Protein AF-A0A7X7T2X4-F1 (afdb_monomer_lite)

Structure (mmCIF, N/CA/C/O backbone):
data_AF-A0A7X7T2X4-F1
#
_entry.id   AF-A0A7X7T2X4-F1
#
loop_
_atom_site.group_PDB
_atom_site.id
_atom_site.type_symbol
_atom_site.label_atom_id
_atom_site.label_alt_id
_atom_site.label_comp_id
_atom_site.label_asym_id
_atom_site.label_entity_id
_atom_site.label_seq_id
_atom_site.pdbx_PDB_ins_code
_atom_site.Cartn_x
_atom_site.Cartn_y
_atom_site.Cartn_z
_atom_site.occupancy
_atom_site.B_iso_or_equiv
_atom_site.auth_seq_id
_atom_site.auth_comp_id
_atom_site.auth_asym_id
_atom_site.auth_atom_id
_atom_site.pdbx_PDB_model_num
ATOM 1 N N . MET A 1 1 ? -48.860 62.193 -26.522 1.00 43.03 1 MET A N 1
ATOM 2 C CA . MET A 1 1 ? -48.044 62.262 -25.294 1.00 43.03 1 MET A CA 1
ATOM 3 C C . MET A 1 1 ? -47.815 60.833 -24.822 1.00 43.03 1 MET A C 1
ATOM 5 O O . MET A 1 1 ? -48.730 60.288 -24.237 1.00 43.03 1 MET A O 1
ATOM 9 N N . GLN A 1 2 ? -46.690 60.203 -25.189 1.00 32.47 2 GLN A N 1
ATOM 10 C CA . GLN A 1 2 ? -45.986 59.137 -24.446 1.00 32.47 2 GLN A CA 1
ATOM 11 C C . GLN A 1 2 ? -44.881 58.499 -25.306 1.00 32.47 2 GLN A C 1
ATOM 13 O O . GLN A 1 2 ? -44.898 58.568 -26.531 1.00 32.47 2 GLN A O 1
ATOM 18 N N . ILE A 1 3 ? -43.874 58.011 -24.590 1.00 35.53 3 ILE A N 1
ATOM 19 C CA . ILE A 1 3 ? -42.453 57.881 -24.922 1.00 35.53 3 ILE A CA 1
ATOM 20 C C . ILE A 1 3 ? -42.118 56.571 -25.663 1.00 35.53 3 ILE A C 1
ATOM 22 O O . ILE A 1 3 ? -42.824 55.575 -25.551 1.00 35.53 3 ILE A O 1
ATOM 26 N N . ARG A 1 4 ? -41.020 56.625 -26.432 1.00 34.06 4 ARG A N 1
ATOM 27 C CA . ARG A 1 4 ? -40.425 55.580 -27.283 1.00 34.06 4 ARG A CA 1
ATOM 28 C C . ARG A 1 4 ? -39.964 54.316 -26.538 1.00 34.06 4 ARG A C 1
ATOM 30 O O . ARG A 1 4 ? -39.507 54.370 -25.403 1.00 34.06 4 ARG A O 1
ATOM 37 N N . GLN A 1 5 ? -40.009 53.222 -27.300 1.00 39.12 5 GLN A N 1
ATOM 38 C CA . GLN A 1 5 ? -39.465 51.881 -27.070 1.00 39.12 5 GLN A CA 1
ATOM 39 C C . GLN A 1 5 ? -37.956 51.853 -26.769 1.00 39.12 5 GLN A C 1
ATOM 41 O O . GLN A 1 5 ? -37.182 52.494 -27.477 1.00 39.12 5 GLN A O 1
ATOM 46 N N . VAL A 1 6 ? -37.555 50.982 -25.834 1.00 30.47 6 VAL A N 1
ATOM 47 C CA . VAL A 1 6 ? -36.267 50.266 -25.837 1.00 30.47 6 VAL A CA 1
ATOM 48 C C . VAL A 1 6 ? -36.527 48.844 -25.325 1.00 30.47 6 VAL A C 1
ATOM 50 O O . VAL A 1 6 ? -37.070 48.663 -24.239 1.00 30.47 6 VAL A O 1
ATOM 53 N N . VAL A 1 7 ? -36.166 47.844 -26.128 1.00 35.94 7 VAL A N 1
ATOM 54 C CA . VAL A 1 7 ? -36.163 46.415 -25.779 1.00 35.94 7 VAL A CA 1
ATOM 55 C C . VAL A 1 7 ? -34.740 46.037 -25.365 1.00 35.94 7 VAL A C 1
ATOM 57 O O . VAL A 1 7 ? -33.826 46.317 -26.140 1.00 35.94 7 VAL A O 1
ATOM 60 N N . PRO A 1 8 ? -34.521 45.339 -24.237 1.00 34.91 8 PRO A N 1
ATOM 61 C CA . PRO A 1 8 ? -33.336 44.518 -24.070 1.00 34.91 8 PRO A CA 1
ATOM 62 C C . PRO A 1 8 ? -33.714 43.037 -24.175 1.00 34.91 8 PRO A C 1
ATOM 64 O O . PRO A 1 8 ? -34.435 42.487 -23.345 1.00 34.91 8 PRO A O 1
ATOM 67 N N . VAL A 1 9 ? -33.201 42.389 -25.220 1.00 33.12 9 VAL A N 1
ATOM 68 C CA . VAL A 1 9 ? -33.111 40.931 -25.316 1.00 33.12 9 VAL A CA 1
ATOM 69 C C . VAL A 1 9 ? -31.941 40.506 -24.430 1.00 33.12 9 VAL A C 1
ATOM 71 O O . VAL A 1 9 ? -30.784 40.701 -24.791 1.00 33.12 9 VAL A O 1
ATOM 74 N N . ALA A 1 10 ? -32.237 39.956 -23.254 1.00 29.97 10 ALA A N 1
ATOM 75 C CA . ALA A 1 10 ? -31.251 39.270 -22.429 1.00 29.97 10 ALA A CA 1
ATOM 76 C C . ALA A 1 10 ? -31.248 37.782 -22.810 1.00 29.97 10 ALA A C 1
ATOM 78 O O . ALA A 1 10 ? -32.085 37.011 -22.346 1.00 29.97 10 ALA A O 1
ATOM 79 N N . ILE A 1 11 ? -30.321 37.381 -23.683 1.00 32.34 11 ILE A N 1
ATOM 80 C CA . ILE A 1 11 ? -29.964 35.969 -23.859 1.00 32.34 11 ILE A CA 1
ATOM 81 C C . ILE A 1 11 ? -29.040 35.618 -22.693 1.00 32.34 11 ILE A C 1
ATOM 83 O O . ILE A 1 11 ? -27.854 35.941 -22.705 1.00 32.34 11 ILE A O 1
ATOM 87 N N . ALA A 1 12 ? -29.594 34.987 -21.661 1.00 33.69 12 ALA A N 1
ATOM 88 C CA . ALA A 1 12 ? -28.798 34.307 -20.653 1.00 33.69 12 ALA A CA 1
ATOM 89 C C . ALA A 1 12 ? -28.252 33.016 -21.279 1.00 33.69 12 ALA A C 1
ATOM 91 O O . ALA A 1 12 ? -28.944 32.001 -21.347 1.00 33.69 12 ALA A O 1
ATOM 92 N N . VAL A 1 13 ? -27.011 33.057 -21.768 1.00 31.77 13 VAL A N 1
ATOM 93 C CA . VAL A 1 13 ? -26.243 31.838 -22.030 1.00 31.77 13 VAL A CA 1
ATOM 94 C C . VAL A 1 13 ? -25.885 31.262 -20.664 1.00 31.77 13 VAL A C 1
ATOM 96 O O . VAL A 1 13 ? -24.921 31.689 -20.033 1.00 31.77 13 VAL A O 1
ATOM 99 N N . VAL A 1 14 ? -26.681 30.307 -20.181 1.00 35.81 14 VAL A N 1
ATOM 100 C CA . VAL A 1 14 ? -26.254 29.406 -19.107 1.00 35.81 14 VAL A CA 1
ATOM 101 C C . VAL A 1 14 ? -25.204 28.488 -19.723 1.00 35.81 14 VAL A C 1
ATOM 103 O O . VAL A 1 14 ? -25.497 27.392 -20.198 1.00 35.81 14 VAL A O 1
ATOM 106 N N . GLY A 1 15 ? -23.969 28.983 -19.788 1.00 32.38 15 GLY A N 1
ATOM 107 C CA . GLY A 1 15 ? -22.804 28.147 -20.010 1.00 32.38 15 GLY A CA 1
ATOM 108 C C . GLY A 1 15 ? -22.708 27.220 -18.813 1.00 32.38 15 GLY A C 1
ATOM 109 O O . GLY A 1 15 ? -22.231 27.620 -17.755 1.00 32.38 15 GLY A O 1
ATOM 110 N N . SER A 1 16 ? -23.221 26.001 -18.961 1.00 35.78 16 SER A N 1
ATOM 111 C CA . SER A 1 16 ? -22.926 24.920 -18.031 1.00 35.78 16 SER A CA 1
ATOM 112 C C . SER A 1 16 ? -21.438 24.647 -18.192 1.00 35.78 16 SER A C 1
ATOM 114 O O . SER A 1 16 ? -21.034 23.915 -19.092 1.00 35.78 16 SER A O 1
ATOM 116 N N . ALA A 1 17 ? -20.608 25.332 -17.407 1.00 37.47 17 ALA A N 1
ATOM 117 C CA . ALA A 1 17 ? -19.212 24.977 -17.278 1.00 37.47 17 ALA A CA 1
ATOM 118 C C . ALA A 1 17 ? -19.206 23.549 -16.735 1.00 37.47 17 ALA A C 1
ATOM 120 O O . ALA A 1 17 ? -19.542 23.306 -15.576 1.00 37.47 17 ALA A O 1
ATOM 121 N N . VAL A 1 18 ? -18.933 22.593 -17.622 1.00 40.72 18 VAL A N 1
ATOM 122 C CA . VAL A 1 18 ? -18.698 21.200 -17.266 1.00 40.72 18 VAL A CA 1
ATOM 123 C C . VAL A 1 18 ? -17.372 21.201 -16.516 1.00 40.72 18 VAL A C 1
ATOM 125 O O . VAL A 1 18 ? -16.305 21.064 -17.106 1.00 40.72 18 VAL A O 1
ATOM 128 N N . PHE A 1 19 ? -17.429 21.480 -15.217 1.00 38.16 19 PHE A N 1
ATOM 129 C CA . PHE A 1 19 ? -16.290 21.308 -14.334 1.00 38.16 19 PHE A CA 1
ATOM 130 C C . PHE A 1 19 ? -16.035 19.802 -14.251 1.00 38.16 19 PHE A C 1
ATOM 132 O O . PHE A 1 19 ? -16.863 19.054 -13.726 1.00 38.16 19 PHE A O 1
ATOM 139 N N . GLY A 1 20 ? -14.938 19.357 -14.869 1.00 47.31 20 GLY A N 1
ATOM 140 C CA . GLY A 1 20 ? -14.518 17.959 -14.845 1.00 47.31 20 GLY A CA 1
ATOM 141 C C . GLY A 1 20 ? -14.303 17.508 -13.404 1.00 47.31 20 GLY A C 1
ATOM 142 O O . GLY A 1 20 ? -13.751 18.254 -12.598 1.00 47.31 20 GLY A O 1
ATOM 143 N N . ALA A 1 21 ? -14.778 16.311 -13.064 1.00 51.31 21 ALA A N 1
ATOM 144 C CA . ALA A 1 21 ? -14.380 15.665 -11.818 1.00 51.31 21 ALA A CA 1
ATOM 145 C C . ALA A 1 21 ? -12.857 15.429 -11.820 1.00 51.31 21 ALA A C 1
ATOM 147 O O . ALA A 1 21 ? -12.258 15.512 -12.895 1.00 51.31 21 ALA A O 1
ATOM 148 N N . ALA A 1 22 ? -12.224 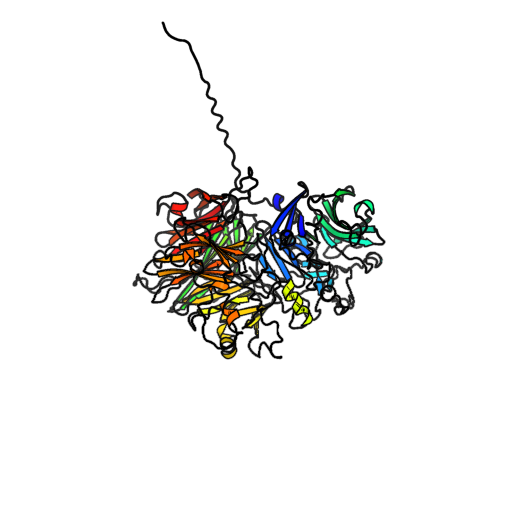15.112 -10.676 1.00 54.81 22 ALA A N 1
ATOM 149 C CA . ALA A 1 22 ? -10.902 14.505 -10.807 1.00 54.81 22 ALA A CA 1
ATOM 150 C C . ALA A 1 22 ? -11.094 13.237 -11.600 1.00 54.81 22 ALA A C 1
ATOM 152 O O . ALA A 1 22 ? -11.923 12.383 -11.265 1.00 54.81 22 ALA A O 1
ATOM 153 N N . GLU A 1 23 ? -10.384 13.173 -12.707 1.00 70.88 23 GLU A N 1
ATOM 154 C CA . GLU A 1 23 ? -10.408 11.982 -13.507 1.00 70.88 23 GLU A CA 1
ATOM 155 C C . GLU A 1 23 ? -9.459 11.036 -12.793 1.00 70.88 23 GLU A C 1
ATOM 157 O O . GLU A 1 23 ? -8.236 11.190 -12.862 1.00 70.88 23 GLU A O 1
ATOM 162 N N . VAL A 1 24 ? -10.039 10.056 -12.082 1.00 81.38 24 VAL A N 1
ATOM 163 C CA . VAL A 1 24 ? -9.344 8.790 -11.850 1.00 81.38 24 VAL A CA 1
ATOM 164 C C . VAL A 1 24 ? -8.647 8.478 -13.169 1.00 81.38 24 VAL A C 1
ATOM 166 O O . VAL A 1 24 ? -9.323 8.439 -14.207 1.00 81.38 24 VAL A O 1
ATOM 169 N N . PRO A 1 25 ? -7.308 8.378 -13.174 1.00 86.50 25 PRO A N 1
ATOM 170 C CA . PRO A 1 25 ? -6.594 8.266 -14.423 1.00 86.50 25 PRO A CA 1
ATOM 171 C C . PRO A 1 25 ? -7.130 7.040 -15.150 1.00 86.50 25 PRO A C 1
ATOM 173 O O . PRO A 1 25 ? -7.323 5.986 -14.551 1.00 86.50 25 PRO A O 1
ATOM 176 N N . THR A 1 26 ? -7.427 7.184 -16.435 1.00 91.19 26 THR A N 1
ATOM 177 C CA . THR A 1 26 ? -7.820 6.030 -17.237 1.00 91.19 26 THR A CA 1
ATOM 178 C C . THR A 1 26 ? -6.626 5.091 -17.363 1.00 91.19 26 THR A C 1
ATOM 180 O O . THR A 1 26 ? -5.476 5.529 -17.272 1.00 91.19 26 THR A O 1
ATOM 183 N N . TRP A 1 27 ? -6.879 3.805 -17.626 1.00 92.44 27 TRP A N 1
ATOM 184 C CA . TRP A 1 27 ? -5.790 2.873 -17.929 1.00 92.44 27 TRP A CA 1
ATOM 185 C C . TRP A 1 27 ? -4.916 3.408 -19.067 1.00 92.44 27 TRP A C 1
ATOM 187 O O . TRP A 1 27 ? -3.697 3.416 -18.949 1.00 92.44 27 TRP A O 1
ATOM 197 N N . GLU A 1 28 ? -5.552 3.975 -20.102 1.00 91.25 28 GLU A N 1
ATOM 198 C CA . GLU A 1 28 ? -4.877 4.698 -21.181 1.00 91.25 28 GLU A CA 1
ATOM 199 C C . GLU A 1 28 ? -3.921 5.764 -20.642 1.00 91.25 28 GLU A C 1
ATOM 201 O O . GLU A 1 28 ? -2.726 5.726 -20.911 1.00 91.25 28 GLU A O 1
ATOM 206 N N . GLY A 1 29 ? -4.430 6.671 -19.806 1.00 91.62 29 GLY A N 1
ATOM 207 C CA . GLY A 1 29 ? -3.650 7.763 -19.237 1.00 91.62 29 GLY A CA 1
ATOM 208 C C . GLY A 1 29 ? -2.524 7.320 -18.298 1.00 91.62 29 GLY A C 1
ATOM 209 O O . GLY A 1 29 ? -1.603 8.113 -18.072 1.00 91.62 29 GLY A O 1
ATOM 210 N N . LEU A 1 30 ? -2.579 6.101 -17.749 1.00 92.44 30 LEU A N 1
ATOM 211 C CA . LEU A 1 30 ? -1.474 5.487 -17.007 1.00 92.44 30 LEU A CA 1
ATOM 212 C C . LEU A 1 30 ? -0.488 4.743 -17.915 1.00 92.44 30 LEU A C 1
ATOM 214 O O . LEU A 1 30 ? 0.693 4.720 -17.601 1.00 92.44 30 LEU A O 1
ATOM 218 N N . ARG A 1 31 ? -0.919 4.148 -19.033 1.00 92.31 31 ARG A N 1
ATOM 219 C CA . ARG A 1 31 ? -0.014 3.395 -19.921 1.00 92.31 31 ARG A CA 1
ATOM 220 C C . ARG A 1 31 ? 0.709 4.254 -20.960 1.00 92.31 31 ARG A C 1
ATOM 222 O O . ARG A 1 31 ? 1.782 3.862 -21.397 1.00 92.31 31 ARG A O 1
ATOM 229 N N . THR A 1 32 ? 0.156 5.409 -21.352 1.00 90.69 32 THR A N 1
ATOM 230 C CA . THR A 1 32 ? 0.790 6.329 -22.322 1.00 90.69 32 THR A CA 1
ATOM 231 C C . THR A 1 32 ? 2.211 6.772 -21.935 1.00 90.69 32 THR A C 1
ATOM 233 O O . THR A 1 32 ? 3.074 6.820 -22.809 1.00 90.69 32 THR A O 1
ATOM 236 N N . PRO A 1 33 ? 2.497 7.132 -20.673 1.00 92.12 33 PRO A N 1
ATOM 237 C CA . PRO A 1 33 ? 3.836 7.528 -20.257 1.00 92.12 33 PRO A CA 1
ATOM 238 C C . PRO A 1 33 ? 4.783 6.337 -20.097 1.00 92.12 33 PRO A C 1
ATOM 240 O O . PRO A 1 33 ? 4.373 5.238 -19.729 1.00 92.12 33 PRO A O 1
ATOM 243 N N . ALA A 1 34 ? 6.078 6.609 -20.225 1.00 91.81 34 ALA A N 1
ATOM 244 C CA . ALA A 1 34 ? 7.108 5.737 -19.678 1.00 91.81 34 ALA A CA 1
ATOM 245 C C . ALA A 1 34 ? 7.384 6.099 -18.211 1.00 91.81 34 ALA A C 1
ATOM 247 O O . ALA A 1 34 ? 7.265 7.256 -17.803 1.00 91.81 34 ALA A O 1
ATOM 248 N N . TYR A 1 35 ? 7.790 5.121 -17.416 1.00 93.94 35 TYR A N 1
ATOM 249 C CA . TYR A 1 35 ? 8.207 5.296 -16.029 1.00 93.94 35 TYR A CA 1
ATOM 250 C C . TYR A 1 35 ? 9.703 5.068 -15.927 1.00 93.94 35 TYR A C 1
ATOM 252 O O . TYR A 1 35 ? 10.214 4.161 -16.567 1.00 93.94 35 TYR A O 1
ATOM 260 N N . THR A 1 36 ? 10.415 5.865 -15.139 1.00 91.81 36 THR A N 1
ATOM 261 C CA . THR A 1 36 ? 11.867 5.748 -14.991 1.00 91.81 36 THR A CA 1
ATOM 262 C C . THR A 1 36 ? 12.316 5.970 -13.563 1.00 91.81 36 THR A C 1
ATOM 264 O O . THR A 1 36 ? 11.643 6.642 -12.784 1.00 91.81 36 THR A O 1
ATOM 267 N N . VAL A 1 37 ? 13.520 5.499 -13.266 1.00 88.44 37 VAL A N 1
ATOM 268 C CA . VAL A 1 37 ? 14.352 6.050 -12.193 1.00 88.44 37 VAL A CA 1
ATOM 269 C C . VAL A 1 37 ? 15.465 6.871 -12.829 1.00 88.44 37 VAL A C 1
ATOM 271 O O . VAL A 1 37 ? 16.000 6.481 -13.869 1.00 88.44 37 VAL A O 1
ATOM 274 N N . ASN A 1 38 ? 15.776 8.028 -12.254 1.00 79.56 38 ASN A N 1
ATOM 275 C CA . ASN A 1 38 ? 16.794 8.920 -12.798 1.00 79.56 38 ASN A CA 1
ATOM 276 C C . ASN A 1 38 ? 18.152 8.732 -12.136 1.00 79.56 38 ASN A C 1
ATOM 278 O O . ASN A 1 38 ? 18.273 8.472 -10.936 1.00 79.56 38 ASN A O 1
ATOM 282 N N . TYR A 1 39 ? 19.174 8.937 -12.956 1.00 72.00 39 TYR A N 1
ATOM 283 C CA . TYR A 1 39 ? 20.547 9.102 -12.532 1.00 72.00 39 TYR A CA 1
ATOM 284 C C . TYR A 1 39 ? 20.673 10.360 -11.683 1.00 72.00 39 TYR A C 1
ATOM 286 O O . TYR A 1 39 ? 20.139 11.414 -12.024 1.00 72.00 39 TYR A O 1
ATOM 294 N N . HIS A 1 40 ? 21.390 10.238 -10.575 1.00 67.00 40 HIS A N 1
ATOM 295 C CA . HIS A 1 40 ? 21.741 11.357 -9.719 1.00 67.00 40 HIS A CA 1
ATOM 296 C C . HIS A 1 40 ? 23.202 11.192 -9.320 1.00 67.00 40 HIS A C 1
ATOM 298 O O . HIS A 1 40 ? 23.601 10.130 -8.856 1.00 67.00 40 HIS A O 1
ATOM 304 N N . GLU A 1 41 ? 24.008 12.234 -9.494 1.00 60.09 41 GLU A N 1
ATOM 305 C CA . GLU A 1 41 ? 25.396 12.210 -9.039 1.00 60.09 41 GLU A CA 1
ATOM 306 C C . GLU A 1 41 ? 25.460 12.634 -7.581 1.00 60.09 41 GLU A C 1
ATOM 308 O O . GLU A 1 41 ? 25.052 13.740 -7.217 1.00 60.09 41 GLU A O 1
ATOM 313 N N . TRP A 1 42 ? 25.995 11.758 -6.733 1.00 57.22 42 TRP A N 1
ATOM 314 C CA . TRP A 1 42 ? 26.315 12.115 -5.359 1.00 57.22 42 TRP A CA 1
ATOM 315 C C . TRP A 1 42 ? 27.581 12.990 -5.341 1.00 57.22 42 TRP A C 1
ATOM 317 O O . TRP A 1 42 ? 28.703 12.501 -5.206 1.00 57.22 42 TRP A O 1
ATOM 327 N N . PHE A 1 43 ? 27.426 14.305 -5.517 1.00 55.50 43 PHE A N 1
ATOM 328 C CA . PHE A 1 43 ? 28.554 15.242 -5.481 1.00 55.50 43 PHE A CA 1
ATOM 329 C C . PHE A 1 43 ? 28.956 15.581 -4.037 1.00 55.50 43 PHE A C 1
ATOM 331 O O . PHE A 1 43 ? 28.367 16.445 -3.395 1.00 55.50 43 PHE A O 1
ATOM 338 N N . TRP A 1 44 ? 30.042 14.970 -3.556 1.00 51.59 44 TRP A N 1
ATOM 339 C CA . TRP A 1 44 ? 30.661 15.226 -2.241 1.00 51.59 44 TRP A CA 1
ATOM 340 C C . TRP A 1 44 ? 31.263 16.639 -2.052 1.00 51.59 44 TRP A C 1
ATOM 342 O O . TRP A 1 44 ? 31.903 16.903 -1.038 1.00 51.59 44 TRP A O 1
ATOM 352 N N . GLY A 1 45 ? 31.097 17.557 -3.010 1.00 53.09 45 GLY A N 1
ATOM 353 C CA . GLY A 1 45 ? 31.841 18.824 -3.056 1.00 53.09 45 GLY A CA 1
ATOM 354 C C . GLY A 1 45 ? 31.030 20.112 -2.908 1.00 53.09 45 GLY A C 1
ATOM 355 O O . GLY A 1 45 ? 31.639 21.169 -2.769 1.00 53.09 45 GLY A O 1
ATOM 356 N N . GLN A 1 46 ? 29.695 20.070 -2.945 1.00 52.19 46 GLN A N 1
ATOM 357 C CA . GLN A 1 46 ? 28.873 21.280 -2.810 1.00 52.19 46 GLN A CA 1
ATOM 358 C C . GLN A 1 46 ? 28.286 21.367 -1.401 1.00 52.19 46 GLN A C 1
ATOM 360 O O . GLN A 1 46 ? 27.206 20.871 -1.105 1.00 52.19 46 GLN A O 1
ATOM 365 N N . THR A 1 47 ? 29.049 21.992 -0.507 1.00 49.59 47 THR A N 1
ATOM 366 C CA . THR A 1 47 ? 28.661 22.293 0.880 1.00 49.59 47 THR A CA 1
ATOM 367 C C . THR A 1 47 ? 27.804 23.556 1.004 1.00 49.59 47 THR A C 1
ATOM 369 O O . THR A 1 47 ? 27.607 24.049 2.110 1.00 49.59 47 THR A O 1
ATOM 372 N N . ASP A 1 48 ? 27.335 24.140 -0.100 1.00 52.88 48 ASP A N 1
ATOM 373 C CA . ASP A 1 48 ? 26.578 25.400 -0.082 1.00 52.88 48 ASP A CA 1
ATOM 374 C C . ASP A 1 48 ? 25.096 25.225 0.297 1.00 52.88 48 ASP A C 1
ATOM 376 O O . ASP A 1 48 ? 24.328 26.185 0.261 1.00 52.88 48 ASP A O 1
ATOM 380 N N . GLY A 1 49 ? 24.690 24.013 0.691 1.00 52.47 49 GLY A N 1
ATOM 381 C CA . GLY A 1 49 ? 23.316 23.700 1.076 1.00 52.47 49 GLY A CA 1
ATOM 382 C C . GLY A 1 49 ? 22.342 23.663 -0.103 1.00 52.47 49 GLY A C 1
ATOM 383 O O . GLY A 1 49 ? 21.159 23.407 0.103 1.00 52.47 49 GLY A O 1
ATOM 384 N N . THR A 1 50 ? 22.805 23.864 -1.343 1.00 53.75 50 THR A N 1
ATOM 385 C CA . THR A 1 50 ? 21.978 23.699 -2.542 1.00 53.75 50 THR A CA 1
ATOM 386 C C . THR A 1 50 ? 22.036 22.251 -3.027 1.00 53.75 50 THR A C 1
ATOM 388 O O . THR A 1 50 ? 22.510 21.937 -4.114 1.00 53.75 50 THR A O 1
ATOM 391 N N . HIS A 1 51 ? 21.540 21.322 -2.205 1.00 56.28 51 HIS A N 1
ATOM 392 C CA . HIS A 1 51 ? 21.417 19.903 -2.553 1.00 56.28 51 HIS A CA 1
ATOM 393 C C . HIS A 1 51 ? 20.346 19.680 -3.645 1.00 56.28 51 HIS A C 1
ATOM 395 O O . HIS A 1 51 ? 19.273 19.137 -3.409 1.00 56.28 51 HIS A O 1
ATOM 401 N N . GLY A 1 52 ? 20.617 20.112 -4.880 1.00 59.09 52 GLY A N 1
ATOM 402 C CA . GLY A 1 52 ? 19.700 19.967 -6.016 1.00 59.09 52 GLY A CA 1
ATOM 403 C C . GLY A 1 52 ? 19.453 18.511 -6.425 1.00 59.09 52 GLY A C 1
ATOM 404 O O . GLY A 1 52 ? 18.381 18.199 -6.934 1.00 59.09 52 GLY A O 1
ATOM 405 N N . ALA A 1 53 ? 20.397 17.605 -6.140 1.00 60.62 53 ALA A N 1
ATOM 406 C CA . ALA A 1 53 ? 20.292 16.187 -6.491 1.00 60.62 53 ALA A CA 1
ATOM 407 C C . ALA A 1 53 ? 19.058 15.505 -5.874 1.00 60.62 53 ALA A C 1
ATOM 409 O O . ALA A 1 53 ? 18.471 14.621 -6.497 1.00 60.62 53 ALA A O 1
ATOM 410 N N . GLU A 1 54 ? 18.622 15.953 -4.691 1.00 67.06 54 GLU A N 1
ATOM 411 C CA . GLU A 1 54 ? 17.425 15.445 -4.012 1.00 67.06 54 GLU A CA 1
ATOM 412 C C . GLU A 1 54 ? 16.171 15.583 -4.868 1.00 67.06 54 GLU A C 1
ATOM 414 O O . GLU A 1 54 ? 15.309 14.709 -4.852 1.00 67.06 54 GLU A O 1
ATOM 419 N N . LYS A 1 55 ? 16.094 16.644 -5.679 1.00 73.81 55 LYS A N 1
ATOM 420 C CA . LYS A 1 55 ? 14.940 16.961 -6.527 1.00 73.81 55 LYS A CA 1
ATOM 421 C C . LYS A 1 55 ? 14.813 16.055 -7.745 1.00 73.81 55 LYS A C 1
ATOM 423 O O . LYS A 1 55 ? 13.807 16.158 -8.437 1.00 73.81 55 LYS A O 1
ATOM 428 N N . HIS A 1 56 ? 15.787 15.177 -7.998 1.00 76.44 56 HIS A N 1
ATOM 429 C CA . HIS A 1 56 ? 15.819 14.300 -9.174 1.00 76.44 56 HIS A CA 1
ATOM 430 C C . HIS A 1 56 ? 15.672 12.807 -8.849 1.00 76.44 56 HIS A C 1
ATOM 432 O O . HIS A 1 56 ? 15.384 12.014 -9.740 1.00 76.44 56 HIS A O 1
ATOM 438 N N . GLN A 1 57 ? 15.784 12.403 -7.582 1.00 80.25 57 GLN A N 1
ATOM 439 C CA . GLN A 1 57 ? 15.672 10.997 -7.165 1.00 80.25 57 GLN A CA 1
ATOM 440 C C . GLN A 1 57 ? 14.234 10.439 -7.206 1.00 80.25 57 GLN A C 1
ATOM 442 O O . GLN A 1 57 ? 13.269 11.178 -7.407 1.00 80.25 57 GLN A O 1
ATOM 447 N N . GLY A 1 58 ? 14.071 9.134 -7.016 1.00 86.94 58 GLY A N 1
ATOM 448 C CA . GLY A 1 58 ? 12.773 8.460 -7.024 1.00 86.94 58 GLY A CA 1
ATOM 449 C C . GLY A 1 58 ? 12.282 8.058 -8.415 1.00 86.94 58 GLY A C 1
ATOM 450 O O . GLY A 1 58 ? 13.045 8.024 -9.383 1.00 86.94 58 GLY A O 1
ATOM 451 N N . ILE A 1 59 ? 10.992 7.732 -8.507 1.00 91.19 59 ILE A N 1
ATOM 452 C CA . ILE A 1 59 ? 10.345 7.312 -9.752 1.00 91.19 59 ILE A CA 1
ATOM 453 C C . ILE A 1 59 ? 9.691 8.506 -10.437 1.00 91.19 59 ILE A C 1
ATOM 455 O O . ILE A 1 59 ? 8.965 9.294 -9.823 1.00 91.19 59 ILE A O 1
ATOM 459 N N . TRP A 1 60 ? 9.899 8.587 -11.744 1.00 92.62 60 TRP A N 1
ATOM 460 C CA . TRP A 1 60 ? 9.373 9.617 -12.620 1.00 92.62 60 TRP A CA 1
ATOM 461 C C . TRP A 1 60 ? 8.510 9.026 -13.717 1.00 92.62 60 TRP A C 1
ATOM 463 O O . TRP A 1 60 ? 8.748 7.930 -14.206 1.00 92.62 60 TRP A O 1
ATOM 473 N N . ARG A 1 61 ? 7.525 9.811 -14.124 1.00 92.75 61 ARG A N 1
ATOM 474 C CA . ARG A 1 61 ? 6.669 9.616 -15.281 1.00 92.75 61 ARG A CA 1
ATOM 475 C C . ARG A 1 61 ? 7.155 10.547 -16.391 1.00 92.75 61 ARG A C 1
ATOM 477 O O . ARG A 1 61 ? 7.229 11.759 -16.183 1.00 92.75 61 ARG A O 1
ATOM 484 N N . PHE A 1 62 ? 7.451 9.988 -17.554 1.00 92.12 62 PHE A N 1
ATOM 485 C CA . PHE A 1 62 ? 7.803 10.697 -18.776 1.00 92.12 62 PHE A CA 1
ATOM 486 C C . PHE A 1 62 ? 6.673 10.588 -19.792 1.00 92.12 62 PHE A C 1
ATOM 488 O O . PHE A 1 62 ? 6.337 9.494 -20.238 1.00 92.12 62 PHE A O 1
ATOM 495 N N . ASP A 1 63 ? 6.096 11.724 -20.166 1.00 91.19 63 ASP A N 1
ATOM 496 C CA . ASP A 1 63 ? 5.115 11.816 -21.244 1.00 91.19 63 ASP A CA 1
ATOM 497 C C . ASP A 1 63 ? 5.851 12.142 -22.559 1.00 91.19 63 ASP A C 1
ATOM 499 O O . ASP A 1 63 ? 6.311 13.282 -22.722 1.00 91.19 63 ASP A O 1
ATOM 503 N N . PRO A 1 64 ? 5.992 11.172 -23.484 1.00 88.88 64 PRO A N 1
ATOM 504 C CA . PRO A 1 64 ? 6.740 11.363 -24.723 1.00 88.88 64 PRO A CA 1
ATOM 505 C C . PRO A 1 64 ? 6.045 12.303 -25.712 1.00 88.88 64 PRO A C 1
ATOM 507 O O . PRO A 1 64 ? 6.725 12.899 -26.544 1.00 88.88 64 PRO A O 1
ATOM 510 N N . GLU A 1 65 ? 4.721 12.460 -25.634 1.00 89.56 65 GLU A N 1
ATOM 511 C CA . GLU A 1 65 ? 3.971 13.353 -26.524 1.00 89.56 65 GLU A CA 1
ATOM 512 C C . GLU A 1 65 ? 4.178 14.813 -26.128 1.00 89.56 65 GLU A C 1
ATOM 514 O O . GLU A 1 65 ? 4.334 15.689 -26.979 1.00 89.56 65 GLU A O 1
ATOM 519 N N . ARG A 1 66 ? 4.208 15.073 -24.818 1.00 89.12 66 ARG A N 1
ATOM 520 C CA . ARG A 1 66 ? 4.408 16.418 -24.265 1.00 89.12 66 ARG A CA 1
ATOM 521 C C . ARG A 1 66 ? 5.868 16.758 -23.992 1.00 89.12 66 ARG A C 1
ATOM 523 O O . ARG A 1 66 ? 6.151 17.898 -23.634 1.00 89.12 66 ARG A O 1
ATOM 530 N N . ASN A 1 67 ? 6.773 15.785 -24.119 1.00 89.31 67 ASN A N 1
ATOM 531 C CA . ASN A 1 67 ? 8.160 15.877 -23.660 1.00 89.31 67 ASN A CA 1
ATOM 532 C C . ASN A 1 67 ? 8.239 16.441 -22.226 1.00 89.31 67 ASN A C 1
ATOM 534 O O . ASN A 1 67 ? 8.966 17.394 -21.947 1.00 89.31 67 ASN A O 1
ATOM 538 N N . SER A 1 68 ? 7.414 15.895 -21.329 1.00 88.62 68 SER A N 1
ATOM 539 C CA . SER A 1 68 ? 7.260 16.412 -19.966 1.00 88.62 68 SER A CA 1
ATOM 540 C C . SER A 1 68 ? 7.550 15.341 -18.928 1.00 88.62 68 SER A C 1
ATOM 542 O O . SER A 1 68 ? 7.213 14.169 -19.108 1.00 88.62 68 SER A O 1
ATOM 544 N N . TRP A 1 69 ? 8.165 15.764 -17.830 1.00 89.38 69 TRP A N 1
ATOM 545 C CA . TRP A 1 69 ? 8.525 14.907 -16.714 1.00 89.38 69 TRP A CA 1
ATOM 546 C C . TRP A 1 69 ? 7.696 15.269 -15.498 1.00 89.38 69 TRP A C 1
ATOM 548 O O . TRP A 1 69 ? 7.510 16.445 -15.185 1.00 89.38 69 TRP A O 1
ATOM 558 N N . ARG A 1 70 ? 7.247 14.253 -14.772 1.00 88.88 70 ARG A N 1
ATOM 559 C CA . ARG A 1 70 ? 6.604 14.437 -13.480 1.00 88.88 70 ARG A CA 1
ATOM 560 C C . ARG A 1 70 ? 7.052 13.368 -12.514 1.00 88.88 70 ARG A C 1
ATOM 562 O O . ARG A 1 70 ? 7.016 12.186 -12.837 1.00 88.88 70 ARG A O 1
ATOM 569 N N . ARG A 1 71 ? 7.434 13.771 -11.312 1.00 88.19 71 ARG A N 1
ATOM 570 C CA . ARG A 1 71 ? 7.785 12.816 -10.274 1.00 88.19 71 ARG A CA 1
ATOM 571 C C . ARG A 1 71 ? 6.528 12.108 -9.779 1.00 88.19 71 ARG A C 1
ATOM 573 O O . ARG A 1 71 ? 5.545 12.766 -9.445 1.00 88.19 71 ARG A O 1
ATOM 580 N N . LEU A 1 72 ? 6.567 10.780 -9.768 1.00 89.25 72 LEU A N 1
ATOM 581 C CA . LEU A 1 72 ? 5.499 9.943 -9.231 1.00 89.25 72 LEU A CA 1
ATOM 582 C C . LEU A 1 72 ? 5.708 9.711 -7.733 1.00 89.25 72 LEU A C 1
ATOM 584 O O . LEU A 1 72 ? 4.807 9.971 -6.944 1.00 89.25 72 LEU A O 1
ATOM 588 N N . THR A 1 73 ? 6.911 9.275 -7.356 1.00 88.38 73 THR A N 1
ATOM 589 C CA . THR A 1 73 ? 7.254 8.931 -5.972 1.00 88.38 73 THR A CA 1
ATOM 590 C C . THR A 1 73 ? 8.668 9.419 -5.680 1.00 88.38 73 THR A C 1
ATOM 592 O O . THR A 1 73 ? 9.610 8.888 -6.276 1.00 88.38 73 THR A O 1
ATOM 595 N N . PRO A 1 74 ? 8.863 10.420 -4.805 1.00 85.88 74 PRO A N 1
ATOM 596 C CA . PRO A 1 74 ? 10.197 10.768 -4.341 1.00 85.88 74 PRO A CA 1
ATOM 597 C C . PRO A 1 74 ? 10.705 9.674 -3.397 1.00 85.88 74 PRO A C 1
ATOM 599 O O . PRO A 1 74 ? 9.994 9.265 -2.485 1.00 85.88 74 PRO A O 1
ATOM 602 N N . PHE A 1 75 ? 11.921 9.186 -3.626 1.00 82.81 75 PHE A N 1
ATOM 603 C CA . PHE A 1 75 ? 12.695 8.460 -2.622 1.00 82.81 75 PHE A CA 1
ATOM 604 C C . PHE A 1 75 ? 14.167 8.457 -2.983 1.00 82.81 75 PHE A C 1
ATOM 606 O O . PHE A 1 75 ? 14.530 8.595 -4.153 1.00 82.81 75 PHE A O 1
ATOM 613 N N . PHE A 1 76 ? 14.998 8.269 -1.964 1.00 77.75 76 PHE A N 1
ATOM 614 C CA . PHE A 1 76 ? 16.425 8.098 -2.155 1.00 77.75 76 PHE A CA 1
ATOM 615 C C . PHE A 1 76 ? 16.765 6.634 -2.338 1.00 77.75 76 PHE A C 1
ATOM 617 O O . PHE A 1 76 ? 16.383 5.790 -1.528 1.00 77.75 76 PHE A O 1
ATOM 624 N N . TYR A 1 77 ? 17.522 6.351 -3.390 1.00 76.38 77 TYR A N 1
ATOM 625 C CA . TYR A 1 77 ? 18.127 5.048 -3.599 1.00 76.38 77 TYR A CA 1
ATOM 626 C C . TYR A 1 77 ? 19.486 5.239 -4.243 1.00 76.38 77 TYR A C 1
ATOM 628 O O . TYR A 1 77 ? 19.575 5.684 -5.382 1.00 76.38 77 TYR A O 1
ATOM 636 N N . ASN A 1 78 ? 20.541 4.878 -3.526 1.00 66.56 78 ASN A N 1
ATOM 637 C CA . ASN A 1 78 ? 21.885 4.852 -4.074 1.00 66.56 78 ASN A CA 1
ATOM 638 C C . ASN A 1 78 ? 22.348 3.401 -4.077 1.00 66.56 78 ASN A C 1
ATOM 640 O O . ASN A 1 78 ? 22.426 2.800 -3.020 1.00 66.56 78 ASN A O 1
ATOM 644 N N . ALA A 1 79 ? 22.645 2.839 -5.243 1.00 56.41 79 ALA A N 1
ATOM 645 C CA . ALA A 1 79 ? 23.110 1.460 -5.357 1.00 56.41 79 ALA A CA 1
ATOM 646 C C . ALA A 1 79 ? 24.586 1.270 -4.977 1.00 56.41 79 ALA A C 1
ATOM 648 O O . ALA A 1 79 ? 25.019 0.137 -4.801 1.00 56.41 79 ALA A O 1
ATOM 649 N N . LEU A 1 80 ? 25.372 2.346 -4.851 1.00 58.31 80 LEU A N 1
ATOM 650 C CA . LEU A 1 80 ? 26.799 2.249 -4.553 1.00 58.31 80 LEU A CA 1
ATOM 651 C C . LEU A 1 80 ? 27.141 3.033 -3.295 1.00 58.31 80 LEU A C 1
ATOM 653 O O . LEU A 1 80 ? 27.132 4.263 -3.266 1.00 58.31 80 LEU A O 1
ATOM 657 N N . GLY A 1 81 ? 27.486 2.290 -2.246 1.00 50.12 81 GLY A N 1
ATOM 658 C CA . GLY A 1 81 ? 27.912 2.846 -0.966 1.00 50.12 81 GLY A CA 1
ATOM 659 C C . GLY A 1 81 ? 29.288 3.513 -1.004 1.00 50.12 81 GLY A C 1
ATOM 660 O O . GLY A 1 81 ? 29.704 4.054 0.016 1.00 50.12 81 GLY A O 1
ATOM 661 N N . TYR A 1 82 ? 30.004 3.486 -2.138 1.00 55.16 82 TYR A N 1
ATOM 662 C CA . TYR A 1 82 ? 31.351 4.041 -2.225 1.00 55.16 82 TYR A CA 1
ATOM 663 C C . TYR A 1 82 ? 31.352 5.498 -2.732 1.00 55.16 82 TYR A C 1
ATOM 665 O O . TYR A 1 82 ? 31.041 5.736 -3.905 1.00 55.16 82 TYR A O 1
ATOM 673 N N . PRO A 1 83 ? 31.782 6.473 -1.900 1.00 51.50 83 PRO A N 1
ATOM 674 C CA . PRO A 1 83 ? 31.826 7.906 -2.218 1.00 51.50 83 PRO A CA 1
ATOM 675 C C . PRO A 1 83 ? 32.560 8.288 -3.507 1.00 51.50 83 PRO A C 1
ATOM 677 O O . PRO A 1 83 ? 32.324 9.359 -4.055 1.00 51.50 83 PRO A O 1
ATOM 680 N N . ALA A 1 84 ? 33.486 7.441 -3.966 1.00 48.59 84 ALA A N 1
ATOM 681 C CA . ALA A 1 84 ? 34.370 7.731 -5.094 1.00 48.59 84 ALA A CA 1
ATOM 682 C C . ALA A 1 84 ? 33.886 7.163 -6.439 1.00 48.59 84 ALA A C 1
ATOM 684 O O . ALA A 1 84 ? 34.554 7.350 -7.453 1.00 48.59 84 ALA A O 1
ATOM 685 N N . SER A 1 85 ? 32.764 6.439 -6.463 1.00 51.41 85 SER A N 1
ATOM 686 C CA . SER A 1 85 ? 32.258 5.821 -7.689 1.00 51.41 85 SER A CA 1
ATOM 687 C C . SER A 1 85 ? 31.185 6.703 -8.336 1.00 51.41 85 SER A C 1
ATOM 689 O O . SER A 1 85 ? 30.120 6.917 -7.766 1.00 51.41 85 SER A O 1
ATOM 691 N N . HIS A 1 86 ? 31.459 7.220 -9.537 1.00 52.47 86 HIS A N 1
ATOM 692 C CA . HIS A 1 86 ? 30.534 8.011 -10.370 1.00 52.47 86 HIS A CA 1
ATOM 693 C C . HIS A 1 86 ? 29.379 7.168 -10.957 1.00 52.47 86 HIS A C 1
ATOM 695 O O . HIS A 1 86 ? 28.965 7.374 -12.089 1.00 52.47 86 HIS A O 1
ATOM 701 N N . TYR A 1 87 ? 28.900 6.157 -10.234 1.00 55.12 87 TYR A N 1
ATOM 702 C CA . TYR A 1 87 ? 28.012 5.120 -10.769 1.00 55.12 87 TYR A CA 1
ATOM 703 C C . TYR A 1 87 ? 26.728 4.981 -9.928 1.00 55.12 87 TYR A C 1
ATOM 705 O O . TYR A 1 87 ? 26.140 3.905 -9.813 1.00 55.12 87 TYR A O 1
ATOM 713 N N . SER A 1 88 ? 26.266 6.073 -9.319 1.00 51.38 88 SER A N 1
ATOM 714 C CA . SER A 1 88 ? 25.031 6.098 -8.529 1.00 51.38 88 SER A CA 1
ATOM 715 C C . SER A 1 88 ? 23.818 5.653 -9.363 1.00 51.38 88 SER A C 1
ATOM 717 O O . SER A 1 88 ? 23.534 6.189 -10.432 1.00 51.38 88 SER A O 1
ATOM 719 N N . GLY A 1 89 ? 23.115 4.626 -8.873 1.00 55.62 89 GLY A N 1
ATOM 720 C CA . GLY A 1 89 ? 21.930 4.030 -9.508 1.00 55.62 89 GLY A CA 1
ATOM 721 C C . GLY A 1 89 ? 22.199 2.849 -10.455 1.00 55.62 89 GLY A C 1
ATOM 722 O O . GLY A 1 89 ? 21.246 2.192 -10.883 1.00 55.62 89 GLY A O 1
ATOM 723 N N . HIS A 1 90 ? 23.467 2.516 -10.729 1.00 62.50 90 HIS A N 1
ATOM 724 C CA . HIS A 1 90 ? 23.836 1.286 -11.439 1.00 62.50 90 HIS A CA 1
ATOM 725 C C . HIS A 1 90 ? 23.403 0.044 -10.648 1.00 62.50 90 HIS A C 1
ATOM 727 O O . HIS A 1 90 ? 23.522 0.002 -9.431 1.00 62.50 90 HIS A O 1
ATOM 733 N N . GLY A 1 91 ? 22.865 -0.970 -11.328 1.00 70.31 91 GLY A N 1
ATOM 734 C CA . GLY A 1 91 ? 22.325 -2.153 -10.650 1.00 70.31 91 GLY A CA 1
ATOM 735 C C . GLY A 1 91 ? 20.918 -1.953 -10.088 1.00 70.31 91 GLY A C 1
ATOM 736 O O . GLY A 1 91 ? 20.509 -2.711 -9.213 1.00 70.31 91 GLY A O 1
ATOM 737 N N . SER A 1 92 ? 20.170 -0.970 -10.597 1.00 82.81 92 SER A N 1
ATOM 738 C CA . SER A 1 92 ? 18.713 -0.934 -10.479 1.00 82.81 92 SER A CA 1
ATOM 739 C C . SER A 1 92 ? 18.034 -1.260 -11.810 1.00 82.81 92 SER A C 1
ATOM 741 O O . SER A 1 92 ? 18.598 -1.018 -12.881 1.00 82.81 92 SER A O 1
ATOM 743 N N . TYR A 1 93 ? 16.828 -1.807 -11.739 1.00 87.25 93 TYR A N 1
ATOM 744 C CA . TYR A 1 93 ? 15.928 -1.987 -12.871 1.00 87.25 93 TYR A CA 1
ATOM 745 C C . TYR A 1 93 ? 14.511 -1.588 -12.448 1.00 87.25 93 TYR A C 1
ATOM 747 O O . TYR A 1 93 ? 14.180 -1.574 -11.265 1.00 87.25 93 TYR A O 1
ATOM 755 N N . LEU A 1 94 ? 13.686 -1.185 -13.402 1.00 92.00 94 LEU A N 1
ATOM 756 C CA . LEU A 1 94 ? 12.290 -0.838 -13.179 1.00 92.00 94 LEU A CA 1
ATOM 757 C C . LEU A 1 94 ? 11.484 -1.607 -14.208 1.00 92.00 94 LEU A C 1
ATOM 759 O O . LEU A 1 94 ? 11.712 -1.451 -15.405 1.00 92.00 94 LEU A O 1
ATOM 763 N N . THR A 1 95 ? 10.536 -2.396 -13.732 1.00 93.06 95 THR A N 1
ATOM 764 C CA . THR A 1 95 ? 9.567 -3.117 -14.554 1.00 93.06 95 THR A CA 1
ATOM 765 C C . THR A 1 95 ? 8.155 -2.812 -14.074 1.00 93.06 95 THR A C 1
ATOM 767 O O . THR A 1 95 ? 7.948 -2.057 -13.121 1.00 93.06 95 THR A O 1
ATOM 770 N N . THR A 1 96 ? 7.165 -3.381 -14.746 1.00 92.69 96 THR A N 1
ATOM 771 C CA . THR A 1 96 ? 5.769 -3.356 -14.324 1.00 92.69 96 THR A CA 1
ATOM 772 C C . THR A 1 96 ? 5.275 -4.762 -14.001 1.00 92.69 96 THR A C 1
ATOM 774 O O . THR A 1 96 ? 5.774 -5.743 -14.548 1.00 92.69 96 THR A O 1
ATOM 777 N N . THR A 1 97 ? 4.317 -4.858 -13.082 1.00 88.25 97 THR A N 1
ATOM 778 C CA . THR A 1 97 ? 3.571 -6.082 -12.760 1.00 88.25 97 THR A CA 1
ATOM 779 C C . THR A 1 97 ? 2.093 -5.724 -12.652 1.00 88.25 97 THR A C 1
ATOM 781 O O . THR A 1 97 ? 1.627 -5.199 -11.640 1.00 88.25 97 THR A O 1
ATOM 784 N N . GLY A 1 98 ? 1.342 -5.937 -13.735 1.00 88.94 98 GLY A N 1
ATOM 785 C CA . GLY A 1 98 ? -0.046 -5.481 -13.810 1.00 88.94 98 GLY A CA 1
ATOM 786 C C . GLY A 1 98 ? -0.139 -3.954 -13.735 1.00 88.94 98 GLY A C 1
ATOM 787 O O . GLY A 1 98 ? 0.320 -3.264 -14.639 1.00 88.94 98 GLY A O 1
ATOM 788 N N . ASP A 1 99 ? -0.731 -3.426 -12.663 1.00 91.19 99 ASP A N 1
ATOM 789 C CA . ASP A 1 99 ? -0.916 -1.989 -12.413 1.00 91.19 99 ASP A CA 1
ATOM 790 C C . ASP A 1 99 ? 0.138 -1.362 -11.483 1.00 91.19 99 ASP A C 1
ATOM 792 O O . ASP A 1 99 ? -0.001 -0.214 -11.047 1.00 91.19 99 ASP A O 1
ATOM 796 N N . ARG A 1 100 ? 1.206 -2.104 -11.184 1.00 94.44 100 ARG A N 1
ATOM 797 C CA . ARG A 1 100 ? 2.290 -1.675 -10.297 1.00 94.44 100 ARG A CA 1
ATOM 798 C C . ARG A 1 100 ? 3.590 -1.484 -11.056 1.00 94.44 100 ARG A C 1
ATOM 800 O O . ARG A 1 100 ? 3.841 -2.134 -12.070 1.00 94.44 100 ARG A O 1
ATOM 807 N N . LEU A 1 101 ? 4.441 -0.621 -10.515 1.00 95.00 101 LEU A N 1
ATOM 808 C CA . LEU A 1 101 ? 5.863 -0.598 -10.831 1.00 95.00 101 LEU A CA 1
ATOM 809 C C . LEU A 1 101 ? 6.592 -1.480 -9.830 1.00 95.00 101 LEU A C 1
ATOM 811 O O . LEU A 1 101 ? 6.345 -1.380 -8.630 1.00 95.00 101 LEU A O 1
ATOM 815 N N . LEU A 1 102 ? 7.521 -2.283 -10.324 1.00 94.00 102 LEU A N 1
ATOM 816 C CA . LEU A 1 102 ? 8.454 -3.052 -9.522 1.00 94.00 102 LEU A CA 1
ATOM 817 C C . LEU A 1 102 ? 9.845 -2.463 -9.744 1.00 94.00 102 LEU A C 1
ATOM 819 O O . LEU A 1 102 ? 10.420 -2.565 -10.827 1.00 94.00 102 LEU A O 1
ATOM 823 N N . PHE A 1 103 ? 10.356 -1.791 -8.722 1.00 92.88 103 PHE A N 1
ATOM 824 C CA . PHE A 1 103 ? 11.723 -1.306 -8.677 1.00 92.88 103 PHE A CA 1
ATOM 825 C C . PHE A 1 103 ? 12.627 -2.398 -8.105 1.00 92.88 103 PHE A C 1
ATOM 827 O O . PHE A 1 103 ? 12.488 -2.781 -6.946 1.00 92.88 103 PHE A O 1
ATOM 834 N N . GLU A 1 104 ? 13.561 -2.877 -8.913 1.00 89.62 104 GLU A N 1
ATOM 835 C CA . GLU A 1 104 ? 14.508 -3.938 -8.596 1.00 89.62 104 GLU A CA 1
ATOM 836 C C . GLU A 1 104 ? 15.861 -3.319 -8.243 1.00 89.62 104 GLU A C 1
ATOM 838 O O . GLU A 1 104 ? 16.670 -3.010 -9.118 1.00 89.62 104 GLU A O 1
ATOM 843 N N . GLY A 1 105 ? 16.113 -3.113 -6.957 1.00 83.50 105 GLY A N 1
ATOM 844 C CA . GLY A 1 105 ? 17.412 -2.723 -6.421 1.00 83.50 105 GLY A CA 1
ATOM 845 C C . GLY A 1 105 ? 18.278 -3.919 -6.011 1.00 83.50 105 GLY A C 1
ATOM 846 O O . GLY A 1 105 ? 17.873 -5.078 -6.092 1.00 83.50 105 GLY A O 1
ATOM 847 N N . LEU A 1 106 ? 19.482 -3.625 -5.521 1.00 76.81 106 LEU A N 1
ATOM 848 C CA . LEU A 1 106 ? 20.467 -4.610 -5.078 1.00 76.81 106 LEU A CA 1
ATOM 849 C C . LEU A 1 106 ? 20.013 -5.296 -3.789 1.00 76.81 106 LEU A C 1
ATOM 851 O O . LEU A 1 106 ? 20.298 -4.803 -2.711 1.00 76.81 106 LEU A O 1
ATOM 855 N N . GLY A 1 107 ? 19.317 -6.430 -3.883 1.00 76.06 107 GLY A N 1
ATOM 856 C CA . GLY A 1 107 ? 18.793 -7.150 -2.711 1.00 76.06 107 GLY A CA 1
ATOM 857 C C . GLY A 1 107 ? 17.494 -6.584 -2.133 1.00 76.06 107 GLY A C 1
ATOM 858 O O . GLY A 1 107 ? 17.051 -7.018 -1.067 1.00 76.06 107 GLY A O 1
ATOM 859 N N . VAL A 1 108 ? 16.854 -5.658 -2.852 1.00 84.19 108 VAL A N 1
ATOM 860 C CA . VAL A 1 108 ? 15.536 -5.124 -2.505 1.00 84.19 108 VAL A CA 1
ATOM 861 C C . VAL A 1 108 ? 14.684 -4.937 -3.738 1.00 84.19 108 VAL A C 1
ATOM 863 O O . VAL A 1 108 ? 15.115 -4.352 -4.723 1.00 84.19 108 VAL A O 1
ATOM 866 N N . TRP A 1 109 ? 13.447 -5.378 -3.653 1.00 89.25 109 TRP A N 1
ATOM 867 C CA . TRP A 1 109 ? 12.383 -5.056 -4.578 1.00 89.25 109 TRP A CA 1
ATOM 868 C C . TRP A 1 109 ? 11.389 -4.142 -3.874 1.00 89.25 109 TRP A C 1
ATOM 870 O O . TRP A 1 109 ? 11.030 -4.376 -2.719 1.00 89.25 109 TRP A O 1
ATOM 880 N N . ILE A 1 110 ? 10.974 -3.076 -4.550 1.00 91.38 110 ILE A N 1
ATOM 881 C CA . ILE A 1 110 ? 9.990 -2.116 -4.053 1.00 91.38 110 ILE A CA 1
ATOM 882 C C . ILE A 1 110 ? 8.852 -2.051 -5.057 1.00 91.38 110 ILE A C 1
ATOM 884 O O . ILE A 1 110 ? 9.066 -1.722 -6.222 1.00 91.38 110 ILE A O 1
ATOM 888 N N . GLU A 1 111 ? 7.635 -2.311 -4.599 1.00 93.31 111 GLU A N 1
ATOM 889 C CA . GLU A 1 111 ? 6.450 -2.141 -5.430 1.00 93.31 111 GLU A CA 1
ATOM 890 C C . GLU A 1 111 ? 5.772 -0.809 -5.172 1.00 93.31 111 GLU A C 1
ATOM 892 O O . GLU A 1 111 ? 5.592 -0.401 -4.023 1.00 93.31 111 GLU A O 1
ATOM 897 N N . VAL A 1 112 ? 5.360 -0.151 -6.251 1.00 93.25 112 VAL A N 1
ATOM 898 C CA . VAL A 1 112 ? 4.680 1.142 -6.230 1.00 93.25 112 VAL A CA 1
ATOM 899 C C . VAL A 1 112 ? 3.391 1.052 -7.031 1.00 93.25 112 VAL A C 1
ATOM 901 O O . VAL A 1 112 ? 3.395 0.640 -8.187 1.00 93.25 112 VAL A O 1
ATOM 904 N N . ASP A 1 113 ? 2.286 1.471 -6.425 1.00 92.56 113 ASP A N 1
ATOM 905 C CA . ASP A 1 113 ? 1.012 1.643 -7.116 1.00 92.56 113 ASP A CA 1
ATOM 906 C C . ASP A 1 113 ? 1.111 2.824 -8.088 1.00 92.56 113 ASP A C 1
ATOM 908 O O . ASP A 1 113 ? 1.411 3.949 -7.684 1.00 92.56 113 ASP A O 1
ATOM 912 N N . VAL A 1 114 ? 0.869 2.581 -9.377 1.00 92.31 114 VAL A N 1
ATOM 913 C CA . VAL A 1 114 ? 1.117 3.585 -10.423 1.00 92.31 114 VAL A CA 1
ATOM 914 C C . VAL A 1 114 ? 0.151 4.770 -10.340 1.00 92.31 114 VAL A C 1
ATOM 916 O O . VAL A 1 114 ? 0.523 5.899 -10.670 1.00 92.31 114 VAL A O 1
ATOM 919 N N . ALA A 1 115 ? -1.092 4.539 -9.918 1.00 89.00 115 ALA A N 1
ATOM 920 C CA . ALA A 1 115 ? -2.117 5.579 -9.878 1.00 89.00 115 ALA A CA 1
ATOM 921 C C . ALA A 1 115 ? -1.848 6.600 -8.761 1.00 89.00 115 ALA A C 1
ATOM 923 O O . ALA A 1 115 ? -1.969 7.819 -8.950 1.00 89.00 115 ALA A O 1
ATOM 924 N N . SER A 1 116 ? -1.460 6.105 -7.588 1.00 85.38 116 SER A N 1
ATOM 925 C CA . SER A 1 116 ? -1.228 6.921 -6.400 1.00 85.38 116 SER A CA 1
ATOM 926 C C . SER A 1 116 ? 0.225 7.340 -6.214 1.00 85.38 116 SER A C 1
ATOM 928 O O . SER A 1 116 ? 0.448 8.426 -5.684 1.00 85.38 116 SER A O 1
ATOM 930 N N . GLY A 1 117 ? 1.190 6.528 -6.651 1.00 88.31 117 GLY A N 1
ATOM 931 C CA . GLY A 1 117 ? 2.599 6.638 -6.271 1.00 88.31 117 GLY A CA 1
ATOM 932 C C . GLY A 1 117 ? 2.914 6.038 -4.891 1.00 88.31 117 GLY A C 1
ATOM 933 O O . GLY A 1 117 ? 4.009 6.253 -4.368 1.00 88.31 117 GLY A O 1
ATOM 934 N N . ARG A 1 118 ? 1.980 5.303 -4.267 1.00 88.38 118 ARG A N 1
ATOM 935 C CA . ARG A 1 118 ? 2.177 4.691 -2.942 1.00 88.38 118 ARG A CA 1
ATOM 936 C C . ARG A 1 118 ? 3.087 3.462 -3.027 1.00 88.38 118 ARG A C 1
ATOM 938 O O . ARG A 1 118 ? 2.844 2.572 -3.836 1.00 88.38 118 ARG A O 1
ATOM 945 N N . PHE A 1 119 ? 4.020 3.329 -2.081 1.00 90.75 119 PHE A N 1
ATOM 946 C CA . PHE A 1 119 ? 4.704 2.057 -1.813 1.00 90.75 119 PHE A CA 1
ATOM 947 C C . PHE A 1 119 ? 3.739 0.962 -1.347 1.00 90.75 119 PHE A C 1
ATOM 949 O O . PHE A 1 119 ? 3.074 1.100 -0.326 1.00 90.75 119 PHE A O 1
ATOM 956 N N . VAL A 1 120 ? 3.667 -0.146 -2.065 1.00 90.62 120 VAL A N 1
ATOM 957 C CA . VAL A 1 120 ? 2.792 -1.271 -1.727 1.00 90.62 120 VAL A CA 1
ATOM 958 C C . VAL A 1 120 ? 3.515 -2.269 -0.839 1.00 90.62 120 VAL A C 1
ATOM 960 O O . VAL A 1 120 ? 2.995 -2.656 0.198 1.00 90.62 120 VAL A O 1
ATOM 963 N N . ARG A 1 121 ? 4.714 -2.687 -1.231 1.00 90.12 121 ARG A N 1
ATOM 964 C CA . ARG A 1 121 ? 5.504 -3.672 -0.493 1.00 90.12 121 ARG A CA 1
ATOM 965 C C . ARG A 1 121 ? 6.983 -3.488 -0.774 1.00 90.12 121 ARG A C 1
ATOM 967 O O . ARG A 1 121 ? 7.362 -2.850 -1.758 1.00 90.12 121 ARG A O 1
ATOM 974 N N . ARG A 1 122 ? 7.802 -4.045 0.109 1.00 90.00 122 ARG A N 1
ATOM 975 C CA . ARG A 1 122 ? 9.254 -4.082 -0.032 1.00 90.00 122 ARG A CA 1
ATOM 976 C C . ARG A 1 122 ? 9.759 -5.456 0.366 1.00 90.00 122 ARG A C 1
ATOM 978 O O . ARG A 1 122 ? 9.544 -5.878 1.487 1.00 90.00 122 ARG A O 1
ATOM 985 N N . TYR A 1 123 ? 10.459 -6.155 -0.497 1.00 87.25 123 TYR A N 1
ATOM 986 C CA . TYR A 1 123 ? 10.939 -7.479 -0.128 1.00 87.25 123 TYR A CA 1
ATOM 987 C C . TYR A 1 123 ? 12.278 -7.764 -0.756 1.00 87.25 123 TYR A C 1
ATOM 989 O O . TYR A 1 123 ? 12.637 -7.179 -1.772 1.00 87.25 123 TYR A O 1
ATOM 997 N N . THR A 1 124 ? 13.049 -8.645 -0.140 1.00 79.50 124 THR A N 1
ATOM 998 C CA . THR A 1 124 ? 14.212 -9.189 -0.825 1.00 79.50 124 THR A CA 1
ATOM 999 C C . THR A 1 124 ? 13.712 -10.224 -1.818 1.00 79.50 124 THR A C 1
ATOM 1001 O O . THR A 1 124 ? 12.936 -11.101 -1.433 1.00 79.50 124 THR A O 1
ATOM 1004 N N . PRO A 1 125 ? 14.119 -10.148 -3.090 1.00 73.44 125 PRO A N 1
ATOM 1005 C CA . PRO A 1 125 ? 13.894 -11.270 -3.975 1.00 73.44 125 PRO A CA 1
ATOM 1006 C C . PRO A 1 125 ? 14.674 -12.448 -3.383 1.00 73.44 125 PRO A C 1
ATOM 1008 O O . PRO A 1 125 ? 15.877 -12.326 -3.164 1.00 73.44 125 PRO A O 1
ATOM 1011 N N . GLY A 1 126 ? 14.009 -13.566 -3.071 1.00 64.44 126 GLY A N 1
ATOM 1012 C CA . GLY A 1 126 ? 14.641 -14.721 -2.421 1.00 64.44 126 GLY A CA 1
ATOM 1013 C C . GLY A 1 126 ? 15.903 -15.194 -3.152 1.00 64.44 126 GLY A C 1
ATOM 1014 O O . GLY A 1 126 ? 15.811 -15.857 -4.184 1.00 64.44 126 GLY A O 1
ATOM 1015 N N . PHE A 1 127 ? 17.085 -14.823 -2.647 1.00 61.91 127 PHE A N 1
ATOM 1016 C CA . PHE A 1 127 ? 18.356 -15.237 -3.233 1.00 61.91 127 PHE A CA 1
ATOM 1017 C C . PHE A 1 127 ? 18.426 -16.760 -3.271 1.00 61.91 127 PHE A C 1
ATOM 1019 O O . PHE A 1 127 ? 17.942 -17.442 -2.367 1.00 61.91 127 PHE A O 1
ATOM 1026 N N . PHE A 1 128 ? 19.084 -17.309 -4.291 1.00 57.03 128 PHE A N 1
ATOM 1027 C CA . PHE A 1 128 ? 19.482 -18.708 -4.231 1.00 57.03 128 PHE A CA 1
ATOM 1028 C C . PHE A 1 128 ? 20.337 -18.893 -2.980 1.00 57.03 128 PHE A C 1
ATOM 1030 O O . PHE A 1 128 ? 21.446 -18.349 -2.906 1.00 57.03 128 PHE A O 1
ATOM 1037 N N . ARG A 1 129 ? 19.842 -19.660 -2.002 1.00 54.56 129 ARG A N 1
ATOM 1038 C CA . ARG A 1 129 ? 20.677 -20.083 -0.878 1.00 54.56 129 ARG A CA 1
ATOM 1039 C C . ARG A 1 129 ? 21.952 -20.703 -1.444 1.00 54.56 129 ARG A C 1
ATOM 1041 O O . ARG A 1 129 ? 21.895 -21.639 -2.240 1.00 54.56 129 ARG A O 1
ATOM 1048 N N . GLY A 1 130 ? 23.097 -20.147 -1.058 1.00 58.41 130 GLY A N 1
ATOM 1049 C CA . GLY A 1 130 ? 24.411 -20.610 -1.503 1.00 58.41 130 GLY A CA 1
ATOM 1050 C C . GLY A 1 130 ? 24.960 -19.987 -2.791 1.00 58.41 130 GLY A C 1
ATOM 1051 O O . GLY A 1 130 ? 26.061 -20.364 -3.182 1.00 58.41 130 GLY A O 1
ATOM 1052 N N . VAL A 1 131 ? 24.278 -19.028 -3.434 1.00 62.16 131 VAL A N 1
ATOM 1053 C CA . VAL A 1 131 ? 24.833 -18.289 -4.593 1.00 62.16 131 VAL A CA 1
ATOM 1054 C C . VAL A 1 131 ? 24.994 -16.795 -4.296 1.00 62.16 131 VAL A C 1
ATOM 1056 O O . VAL A 1 131 ? 24.668 -15.934 -5.115 1.00 62.16 131 VAL A O 1
ATOM 1059 N N . GLY A 1 132 ? 25.476 -16.498 -3.085 1.00 66.69 132 GLY A N 1
ATOM 1060 C CA . GLY A 1 132 ? 25.580 -15.153 -2.519 1.00 66.69 132 GLY A CA 1
ATOM 1061 C C . GLY A 1 132 ? 26.072 -14.101 -3.517 1.00 66.69 132 GLY A C 1
ATOM 1062 O O . GLY A 1 132 ? 27.104 -14.263 -4.169 1.00 66.69 132 GLY A O 1
ATOM 1063 N N . GLY A 1 133 ? 25.304 -13.017 -3.635 1.00 71.06 133 GLY A N 1
ATOM 1064 C CA . GLY A 1 133 ? 25.648 -11.861 -4.458 1.00 71.06 133 GLY A CA 1
ATOM 1065 C C . GLY A 1 133 ? 25.143 -11.884 -5.903 1.00 71.06 133 GLY A C 1
ATOM 1066 O O . GLY A 1 133 ? 25.428 -10.928 -6.614 1.00 71.06 133 GLY A O 1
ATOM 1067 N N . TRP A 1 134 ? 24.397 -12.892 -6.367 1.00 78.44 134 TRP A N 1
ATOM 1068 C CA . TRP A 1 134 ? 23.769 -12.863 -7.701 1.00 78.44 134 TRP A CA 1
ATOM 1069 C C . TRP A 1 134 ? 22.315 -12.378 -7.667 1.00 78.44 134 TRP A C 1
ATOM 1071 O O . TRP A 1 134 ? 21.539 -12.798 -6.816 1.00 78.44 134 TRP A O 1
ATOM 1081 N N . GLN A 1 135 ? 21.922 -11.554 -8.641 1.00 79.44 135 GLN A N 1
ATOM 1082 C CA . GLN A 1 135 ? 20.533 -11.123 -8.852 1.00 79.44 135 GLN A CA 1
ATOM 1083 C C . GLN A 1 135 ? 20.130 -11.236 -10.325 1.00 79.44 135 GLN A C 1
ATOM 1085 O O . GLN A 1 135 ? 20.974 -11.063 -11.199 1.00 79.44 135 GLN A O 1
ATOM 1090 N N . VAL A 1 136 ? 18.853 -11.473 -10.618 1.00 81.88 136 VAL A N 1
ATOM 1091 C CA . VAL A 1 136 ? 18.308 -11.330 -11.979 1.00 81.88 136 VAL A CA 1
ATOM 1092 C C . VAL A 1 136 ? 17.530 -10.026 -12.037 1.00 81.88 136 VAL A C 1
ATOM 1094 O O . VAL A 1 136 ? 16.745 -9.747 -11.135 1.00 81.88 136 VAL A O 1
ATOM 1097 N N . GLN A 1 137 ? 17.776 -9.236 -13.080 1.00 84.88 137 GLN A N 1
ATOM 1098 C CA . GLN A 1 137 ? 17.069 -7.981 -13.322 1.00 84.88 137 GLN A CA 1
ATOM 1099 C C . GLN A 1 137 ? 16.520 -7.941 -14.740 1.00 84.88 137 GLN A C 1
ATOM 1101 O O . GLN A 1 137 ? 17.261 -8.239 -15.684 1.00 84.88 137 GLN A O 1
ATOM 1106 N N . GLY A 1 138 ? 15.261 -7.546 -14.904 1.00 89.38 138 GLY A N 1
ATOM 1107 C CA . GLY A 1 138 ? 14.636 -7.465 -16.221 1.00 89.38 138 GLY A CA 1
ATOM 1108 C C . GLY A 1 138 ? 13.108 -7.414 -16.181 1.00 89.38 138 GLY A C 1
ATOM 1109 O O . GLY A 1 138 ? 12.525 -7.148 -15.137 1.00 89.38 138 GLY A O 1
ATOM 1110 N N . PRO A 1 139 ? 12.418 -7.616 -17.315 1.00 91.50 139 PRO A N 1
ATOM 1111 C CA . PRO A 1 139 ? 10.964 -7.593 -17.351 1.00 91.50 139 PRO A CA 1
ATOM 1112 C C . PRO A 1 139 ? 10.348 -8.650 -16.429 1.00 91.50 139 PRO A C 1
ATOM 1114 O O . PRO A 1 139 ? 10.660 -9.840 -16.527 1.00 91.50 139 PRO A O 1
ATOM 1117 N N . ALA A 1 140 ? 9.416 -8.215 -15.588 1.00 91.25 140 ALA A N 1
ATOM 1118 C CA . ALA A 1 140 ? 8.487 -9.091 -14.893 1.00 91.25 140 ALA A CA 1
ATOM 1119 C C . ALA A 1 140 ? 7.326 -9.462 -15.822 1.00 91.25 140 ALA A C 1
ATOM 1121 O O . ALA A 1 140 ? 6.724 -8.597 -16.451 1.00 91.25 140 ALA A O 1
ATOM 1122 N N . ILE A 1 141 ? 7.021 -10.752 -15.902 1.00 89.75 141 ILE A N 1
ATOM 1123 C CA . ILE A 1 141 ? 5.924 -11.304 -16.695 1.00 89.75 141 ILE A CA 1
ATOM 1124 C C . ILE A 1 141 ? 4.930 -11.922 -15.723 1.00 89.75 141 ILE A C 1
ATOM 1126 O O . ILE A 1 141 ? 5.295 -12.831 -14.975 1.00 89.75 141 ILE A O 1
ATOM 1130 N N . GLY A 1 142 ? 3.689 -11.436 -15.740 1.00 86.38 142 GLY A N 1
ATOM 1131 C CA . GLY A 1 142 ? 2.610 -11.985 -14.916 1.00 86.38 142 GLY A CA 1
ATOM 1132 C C . GLY A 1 142 ? 2.044 -13.293 -15.479 1.00 86.38 142 GLY A C 1
ATOM 1133 O O . GLY A 1 142 ? 2.248 -13.626 -16.648 1.00 86.38 142 GLY A O 1
ATOM 1134 N N . SER A 1 143 ? 1.274 -14.024 -14.671 1.00 84.38 143 SER A N 1
ATOM 1135 C CA . SER A 1 143 ? 0.659 -15.303 -15.067 1.00 84.38 143 SER A CA 1
ATOM 1136 C C . SER A 1 143 ? -0.145 -15.242 -16.375 1.00 84.38 143 SER A C 1
ATOM 1138 O O . SER A 1 143 ? 0.002 -16.121 -17.224 1.00 84.38 143 SER A O 1
ATOM 1140 N N . ALA A 1 144 ? -0.954 -14.197 -16.579 1.00 85.38 144 ALA A N 1
ATOM 1141 C CA . ALA A 1 144 ? -1.771 -14.038 -17.785 1.00 85.38 144 ALA A CA 1
ATOM 1142 C C . ALA A 1 144 ? -0.928 -13.845 -19.059 1.00 85.38 144 ALA A C 1
ATOM 1144 O O . ALA A 1 144 ? -1.203 -14.466 -20.087 1.00 85.38 144 ALA A O 1
ATOM 1145 N N . GLU A 1 145 ? 0.114 -13.014 -18.987 1.00 87.38 145 GLU A N 1
ATOM 1146 C CA . GLU A 1 145 ? 1.029 -12.754 -20.104 1.00 87.38 145 GLU A CA 1
ATOM 1147 C C . GLU A 1 145 ? 1.902 -13.978 -20.401 1.00 87.38 145 GLU A C 1
ATOM 1149 O O . GLU A 1 145 ? 2.085 -14.358 -21.559 1.00 87.38 145 GLU A O 1
ATOM 1154 N N . GLY A 1 146 ? 2.395 -14.635 -19.347 1.00 88.88 146 GLY A N 1
ATOM 1155 C CA . GLY A 1 146 ? 3.236 -15.819 -19.455 1.00 88.88 146 GLY A CA 1
ATOM 1156 C C . GLY A 1 146 ? 2.496 -17.020 -20.042 1.00 88.88 146 GLY A C 1
ATOM 1157 O O . GLY A 1 146 ? 3.036 -17.699 -20.921 1.00 88.88 146 GLY A O 1
ATOM 1158 N N . ALA A 1 147 ? 1.239 -17.247 -19.643 1.00 89.31 147 ALA A N 1
ATOM 1159 C CA . ALA A 1 147 ? 0.437 -18.386 -20.091 1.00 89.31 147 ALA A CA 1
ATOM 1160 C C . ALA A 1 147 ? 0.296 -18.455 -21.621 1.00 89.31 147 ALA A C 1
ATOM 1162 O O . ALA A 1 147 ? 0.418 -19.535 -22.199 1.00 89.31 147 ALA A O 1
ATOM 1163 N N . GLY A 1 148 ? 0.112 -17.309 -22.289 1.00 88.31 148 GLY A N 1
ATOM 1164 C CA . GLY A 1 148 ? 0.016 -17.240 -23.752 1.00 88.31 148 GLY A CA 1
ATOM 1165 C C . GLY A 1 148 ? 1.303 -17.646 -24.481 1.00 88.31 148 GLY A C 1
ATOM 1166 O O . GLY A 1 148 ? 1.253 -18.084 -25.629 1.00 88.31 148 GLY A O 1
ATOM 1167 N N . LEU A 1 149 ? 2.449 -17.545 -23.806 1.00 89.94 149 LEU A N 1
ATOM 1168 C CA . LEU A 1 149 ? 3.767 -17.873 -24.349 1.00 89.94 149 LEU A CA 1
ATOM 1169 C C . LEU A 1 149 ? 4.322 -19.197 -23.819 1.00 89.94 149 LEU A C 1
ATOM 1171 O O . LEU A 1 149 ? 5.385 -19.622 -24.267 1.00 89.94 149 LEU A O 1
ATOM 1175 N N . GLY A 1 150 ? 3.627 -19.855 -22.886 1.00 90.06 150 GLY A N 1
ATOM 1176 C CA . GLY A 1 150 ? 4.141 -21.006 -22.140 1.00 90.06 150 GLY A CA 1
ATOM 1177 C C . GLY A 1 150 ? 5.247 -20.644 -21.142 1.00 90.06 150 GLY A C 1
ATOM 1178 O O . GLY A 1 150 ? 6.008 -21.518 -20.734 1.00 90.06 150 GLY A O 1
ATOM 1179 N N . LEU A 1 151 ? 5.372 -19.368 -20.771 1.00 87.56 151 LEU A N 1
ATOM 1180 C CA . LEU A 1 151 ? 6.270 -18.912 -19.714 1.00 87.56 151 LEU A CA 1
ATOM 1181 C C . LEU A 1 151 ? 5.555 -18.990 -18.365 1.00 87.56 151 LEU A C 1
ATOM 1183 O O . LEU A 1 151 ? 4.373 -18.672 -18.257 1.00 87.56 151 LEU A O 1
ATOM 1187 N N . ALA A 1 152 ? 6.285 -19.383 -17.323 1.00 86.44 152 ALA A N 1
ATOM 1188 C CA . ALA A 1 152 ? 5.804 -19.176 -15.962 1.00 86.44 152 ALA A CA 1
ATOM 1189 C C . ALA A 1 152 ? 5.993 -17.710 -15.559 1.00 86.44 152 ALA A C 1
ATOM 1191 O O . ALA A 1 152 ? 6.881 -17.032 -16.077 1.00 86.44 152 ALA A O 1
ATOM 1192 N N . GLU A 1 153 ? 5.192 -17.260 -14.603 1.00 86.50 153 GLU A N 1
ATOM 1193 C CA . GLU A 1 153 ? 5.332 -15.943 -13.993 1.00 86.50 153 GLU A CA 1
ATOM 1194 C C . GLU A 1 153 ? 6.713 -15.765 -13.333 1.00 86.50 153 GLU A C 1
ATOM 1196 O O . GLU A 1 153 ? 7.257 -16.690 -12.719 1.00 86.50 153 GLU A O 1
ATOM 1201 N N . GLY A 1 154 ? 7.310 -14.583 -13.492 1.00 87.69 154 GLY A N 1
ATOM 1202 C CA . GLY A 1 154 ? 8.668 -14.327 -13.016 1.00 87.69 154 GLY A CA 1
ATOM 1203 C C . GLY A 1 154 ? 9.309 -13.061 -13.568 1.00 87.69 154 GLY A C 1
ATOM 1204 O O . GLY A 1 154 ? 8.764 -12.420 -14.461 1.00 87.69 154 GLY A O 1
ATOM 1205 N N . VAL A 1 155 ? 10.485 -12.719 -13.047 1.00 88.50 155 VAL A N 1
ATOM 1206 C CA . VAL A 1 155 ? 11.389 -11.713 -13.624 1.00 88.50 155 VAL A CA 1
ATOM 1207 C C . VAL A 1 155 ? 12.355 -12.408 -14.571 1.00 88.50 155 VAL A C 1
ATOM 1209 O O . VAL A 1 155 ? 12.951 -13.425 -14.223 1.00 88.50 155 VAL A O 1
ATOM 1212 N N . PHE A 1 156 ? 12.504 -11.879 -15.779 1.00 88.69 156 PHE A N 1
ATOM 1213 C CA . PHE A 1 156 ? 13.325 -12.473 -16.823 1.00 88.69 156 PHE A CA 1
ATOM 1214 C C . PHE A 1 156 ? 14.508 -11.575 -17.133 1.00 88.69 156 PHE A C 1
ATOM 1216 O O . PHE A 1 156 ? 14.326 -10.454 -17.588 1.00 88.69 156 PHE A O 1
ATOM 1223 N N . GLY A 1 157 ? 15.730 -12.059 -16.942 1.00 87.06 157 GLY A N 1
ATOM 1224 C CA . GLY A 1 157 ? 16.911 -11.250 -17.215 1.00 87.06 157 GLY A CA 1
ATOM 1225 C C . GLY A 1 157 ? 18.228 -12.014 -17.158 1.00 87.06 157 GLY A C 1
ATOM 1226 O O . GLY A 1 157 ? 18.258 -13.184 -16.769 1.00 87.06 157 GLY A O 1
ATOM 1227 N N . PRO A 1 158 ? 19.337 -11.375 -17.557 1.00 79.81 158 PRO A N 1
ATOM 1228 C CA . PRO A 1 158 ? 20.665 -11.901 -17.282 1.00 79.81 158 PRO A CA 1
ATOM 1229 C C . PRO A 1 158 ? 20.972 -11.812 -15.774 1.00 79.81 158 PRO A C 1
ATOM 1231 O O . PRO A 1 158 ? 20.516 -10.877 -15.106 1.00 79.81 158 PRO A O 1
ATOM 1234 N N . PRO A 1 159 ? 21.770 -12.742 -15.222 1.00 78.50 159 PRO A N 1
ATOM 1235 C CA . PRO A 1 159 ? 22.179 -12.697 -13.835 1.00 78.50 159 PRO A CA 1
ATOM 1236 C C . PRO A 1 159 ? 23.316 -11.675 -13.704 1.00 78.50 159 PRO A C 1
ATOM 1238 O O . PRO A 1 159 ? 24.183 -11.561 -14.574 1.00 78.50 159 PRO A O 1
ATOM 1241 N N . ARG A 1 160 ? 23.324 -10.923 -12.610 1.00 78.31 160 ARG A N 1
ATOM 1242 C CA . ARG A 1 160 ? 24.317 -9.891 -12.310 1.00 78.31 160 ARG A CA 1
ATOM 1243 C C . ARG A 1 160 ? 24.952 -10.163 -10.961 1.00 78.31 160 ARG A C 1
ATOM 1245 O O . ARG A 1 160 ? 24.245 -10.418 -9.987 1.00 78.31 160 ARG A O 1
ATOM 1252 N N . CYS A 1 161 ? 26.278 -10.088 -10.910 1.00 78.81 161 CYS A N 1
ATOM 1253 C CA . CYS A 1 161 ? 27.022 -10.212 -9.663 1.00 78.81 161 CYS A CA 1
ATOM 1254 C C . CYS A 1 161 ? 27.051 -8.859 -8.937 1.00 78.81 161 CYS A C 1
ATOM 1256 O O . CYS A 1 161 ? 27.863 -7.986 -9.234 1.00 78.81 161 CYS A O 1
ATOM 1258 N N . VAL A 1 162 ? 26.178 -8.705 -7.948 1.00 73.50 162 VAL A N 1
ATOM 1259 C CA . VAL A 1 162 ? 26.026 -7.527 -7.085 1.00 73.50 162 VAL A CA 1
ATOM 1260 C C . VAL A 1 162 ? 27.309 -7.209 -6.318 1.00 73.50 162 VAL A C 1
ATOM 1262 O O . VAL A 1 162 ? 27.684 -6.045 -6.199 1.00 73.50 162 VAL A O 1
ATOM 1265 N N . ARG A 1 163 ? 28.037 -8.231 -5.848 1.00 71.25 163 ARG A N 1
ATOM 1266 C CA . ARG A 1 163 ? 29.285 -8.041 -5.086 1.00 71.25 163 ARG A CA 1
ATOM 1267 C C . ARG A 1 163 ? 30.361 -7.320 -5.902 1.00 71.25 163 ARG A C 1
ATOM 1269 O O . ARG A 1 163 ? 31.029 -6.435 -5.375 1.00 71.25 163 ARG A O 1
ATOM 1276 N N . LYS A 1 164 ? 30.473 -7.659 -7.190 1.00 73.19 164 LYS A N 1
ATOM 1277 C CA . LYS A 1 164 ? 31.408 -7.031 -8.136 1.00 73.19 164 LYS A CA 1
ATOM 1278 C C . LYS A 1 164 ? 31.106 -5.542 -8.326 1.00 73.19 164 LYS A C 1
ATOM 1280 O O . LYS A 1 164 ? 32.039 -4.753 -8.437 1.00 73.19 164 LYS A O 1
ATOM 1285 N N . GLU A 1 165 ? 29.828 -5.166 -8.348 1.00 69.56 165 GLU A N 1
ATOM 1286 C CA . GLU A 1 165 ? 29.407 -3.765 -8.486 1.00 69.56 165 GLU A CA 1
ATOM 1287 C C . GLU A 1 165 ? 29.705 -2.957 -7.214 1.00 69.56 165 GLU A C 1
ATOM 1289 O O . GLU A 1 165 ? 30.178 -1.826 -7.286 1.00 69.56 165 GLU A O 1
ATOM 1294 N N . LEU A 1 166 ? 29.488 -3.547 -6.036 1.00 65.31 166 LEU A N 1
ATOM 1295 C CA . LEU A 1 166 ? 29.593 -2.846 -4.753 1.00 65.31 166 LEU A CA 1
ATOM 1296 C C . LEU A 1 166 ? 31.021 -2.594 -4.276 1.00 65.31 166 LEU A C 1
ATOM 1298 O O . LEU A 1 166 ? 31.294 -1.555 -3.675 1.00 65.31 166 LEU A O 1
ATOM 1302 N N . SER A 1 167 ? 31.919 -3.563 -4.453 1.00 62.41 167 SER A N 1
ATOM 1303 C CA . SER A 1 167 ? 33.213 -3.533 -3.769 1.00 62.41 167 SER A CA 1
ATOM 1304 C C . SER A 1 167 ? 34.270 -2.710 -4.505 1.00 62.41 167 SER A C 1
ATOM 1306 O O . SER A 1 167 ? 35.303 -2.410 -3.911 1.00 62.41 167 SER A O 1
ATOM 1308 N N . ALA A 1 168 ? 34.073 -2.385 -5.793 1.00 58.00 168 ALA A N 1
ATOM 1309 C CA . ALA A 1 168 ? 35.123 -1.889 -6.701 1.00 58.00 168 ALA A CA 1
ATOM 1310 C C . ALA A 1 168 ? 36.443 -2.709 -6.647 1.00 58.00 168 ALA A C 1
ATOM 1312 O O . ALA A 1 168 ? 37.468 -2.305 -7.200 1.00 58.00 168 ALA A O 1
ATOM 1313 N N . MET A 1 169 ? 36.421 -3.873 -5.988 1.00 54.88 169 MET A N 1
ATOM 1314 C CA . MET A 1 169 ? 37.536 -4.757 -5.688 1.00 54.88 169 MET A CA 1
ATOM 1315 C C . MET A 1 169 ? 37.193 -6.132 -6.255 1.00 54.88 169 MET A C 1
ATOM 1317 O O . MET A 1 169 ? 36.063 -6.593 -6.172 1.00 54.88 169 MET A O 1
ATOM 1321 N N . ALA A 1 170 ? 38.169 -6.778 -6.885 1.00 53.84 170 ALA A N 1
ATOM 1322 C CA . ALA A 1 170 ? 37.991 -7.896 -7.816 1.00 53.84 170 ALA A CA 1
ATOM 1323 C C . ALA A 1 170 ? 37.456 -9.226 -7.228 1.00 53.84 170 ALA A C 1
ATOM 1325 O O . ALA A 1 170 ? 37.641 -10.273 -7.846 1.00 53.84 170 ALA A O 1
ATOM 1326 N N . GLU A 1 171 ? 36.812 -9.225 -6.060 1.00 55.84 171 GLU A N 1
ATOM 1327 C CA . GLU A 1 171 ? 36.152 -10.412 -5.520 1.00 55.84 171 GLU A CA 1
ATOM 1328 C C . GLU A 1 171 ? 34.870 -10.690 -6.308 1.00 55.84 171 GLU A C 1
ATOM 1330 O O . GLU A 1 171 ? 33.797 -10.137 -6.061 1.00 55.84 171 GLU A O 1
ATOM 1335 N N . LEU A 1 172 ? 35.034 -11.531 -7.326 1.00 63.53 172 LEU A N 1
ATOM 1336 C CA . LEU A 1 172 ? 33.962 -12.058 -8.153 1.00 63.53 172 LEU A CA 1
ATOM 1337 C C . LEU A 1 172 ? 33.062 -12.948 -7.292 1.00 63.53 172 LEU A C 1
ATOM 1339 O O . LEU A 1 172 ? 33.556 -13.750 -6.501 1.00 63.53 172 LEU A O 1
ATOM 1343 N N . CYS A 1 173 ? 31.746 -12.836 -7.479 1.00 73.38 173 CYS A N 1
ATOM 1344 C CA . CYS A 1 173 ? 30.820 -13.857 -7.007 1.00 73.38 173 CYS A CA 1
ATOM 1345 C C . CYS A 1 173 ? 31.298 -15.226 -7.506 1.00 73.38 173 CYS A C 1
ATOM 1347 O O . CYS A 1 173 ? 31.768 -15.339 -8.647 1.00 73.38 173 CYS A O 1
ATOM 1349 N N . GLU A 1 174 ? 31.152 -16.261 -6.679 1.00 78.38 174 GLU A N 1
ATOM 1350 C CA . GLU A 1 174 ? 31.417 -17.629 -7.119 1.00 78.38 174 GLU A CA 1
ATOM 1351 C C . GLU A 1 174 ? 30.612 -17.921 -8.399 1.00 78.38 174 GLU A C 1
ATOM 1353 O O . GLU A 1 174 ? 29.463 -17.463 -8.515 1.00 78.38 174 GLU A O 1
ATOM 1358 N N . PRO A 1 175 ? 31.189 -18.634 -9.387 1.00 78.75 175 PRO A N 1
ATOM 1359 C CA . PRO A 1 175 ? 30.480 -18.958 -10.613 1.00 78.75 175 PRO A CA 1
ATOM 1360 C C . PRO A 1 175 ? 29.136 -19.627 -10.312 1.00 78.75 175 PRO A C 1
ATOM 1362 O O . PRO A 1 175 ? 29.086 -20.664 -9.647 1.00 78.75 175 PRO A O 1
ATOM 1365 N N . LEU A 1 176 ? 28.052 -19.051 -10.832 1.00 74.31 176 LEU A N 1
ATOM 1366 C CA . LEU A 1 176 ? 26.702 -19.569 -10.641 1.00 74.31 176 LEU A CA 1
ATOM 1367 C C . LEU A 1 176 ? 26.555 -20.875 -11.435 1.00 74.31 176 LEU A C 1
ATOM 1369 O O . LEU A 1 176 ? 26.652 -20.876 -12.664 1.00 74.31 176 LEU A O 1
ATOM 1373 N N . ALA A 1 177 ? 26.348 -21.992 -10.736 1.00 73.75 177 ALA A N 1
ATOM 1374 C CA . ALA A 1 177 ? 25.934 -23.246 -11.358 1.00 73.75 177 ALA A CA 1
ATOM 1375 C C . ALA A 1 177 ? 24.437 -23.169 -11.687 1.00 73.75 177 ALA A C 1
ATOM 1377 O O . ALA A 1 177 ? 23.652 -22.738 -10.845 1.00 73.75 177 ALA A O 1
ATOM 1378 N N . ILE A 1 178 ? 24.040 -23.579 -12.893 1.00 65.50 178 ILE A N 1
ATOM 1379 C CA . ILE A 1 178 ? 22.658 -23.432 -13.380 1.00 65.50 178 ILE A CA 1
ATOM 1380 C C . ILE A 1 178 ? 22.027 -24.807 -13.561 1.00 65.50 178 ILE A C 1
ATOM 1382 O O . ILE A 1 178 ? 22.184 -25.405 -14.626 1.00 65.50 178 ILE A O 1
ATOM 1386 N N . PRO A 1 179 ? 21.274 -25.327 -12.583 1.00 60.47 179 PRO A N 1
ATOM 1387 C CA . PRO A 1 179 ? 20.553 -26.576 -12.762 1.00 60.47 179 PRO A CA 1
ATOM 1388 C C . PRO A 1 179 ? 19.587 -26.502 -13.959 1.00 60.47 179 PRO A C 1
ATOM 1390 O O . PRO A 1 179 ? 18.961 -25.467 -14.174 1.00 60.47 179 PRO A O 1
ATOM 1393 N N . PRO A 1 180 ? 19.423 -27.579 -14.748 1.00 58.19 180 PRO A N 1
ATOM 1394 C CA . PRO A 1 180 ? 20.123 -28.864 -14.671 1.00 58.19 180 PRO A CA 1
ATOM 1395 C C . PRO A 1 180 ? 21.467 -28.891 -15.426 1.00 58.19 180 PRO A C 1
ATOM 1397 O O . PRO A 1 180 ? 22.076 -29.950 -15.551 1.00 58.19 180 PRO A O 1
ATOM 1400 N N . SER A 1 181 ? 21.913 -27.776 -16.004 1.00 61.22 181 SER A N 1
ATOM 1401 C CA . SER A 1 181 ? 23.187 -27.717 -16.718 1.00 61.22 181 SER A CA 1
ATOM 1402 C C . SER A 1 181 ? 24.369 -27.686 -15.738 1.00 61.22 181 SER A C 1
ATOM 1404 O O . SER A 1 181 ? 24.388 -26.937 -14.770 1.00 61.22 181 SER A O 1
ATOM 14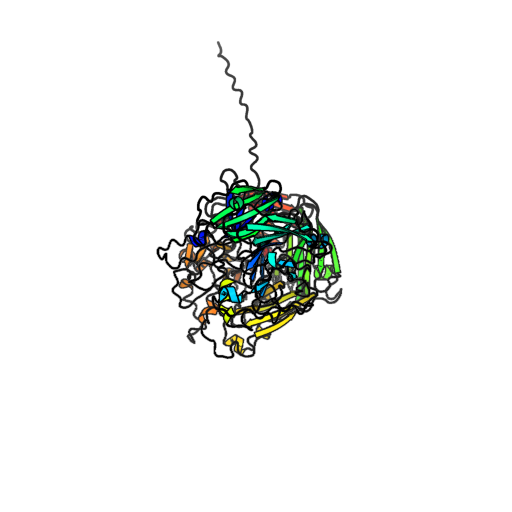06 N N . GLU A 1 182 ? 25.428 -28.446 -16.006 1.00 63.94 182 GLU A N 1
ATOM 1407 C CA . GLU A 1 182 ? 26.703 -28.263 -15.291 1.00 63.94 182 GLU A CA 1
ATOM 1408 C C . GLU A 1 182 ? 27.430 -26.969 -15.720 1.00 63.94 182 GLU A C 1
ATOM 1410 O O . GLU A 1 182 ? 28.577 -26.731 -15.335 1.00 63.94 182 GLU A O 1
ATOM 1415 N N . ALA A 1 183 ? 26.788 -26.124 -16.540 1.00 64.00 183 ALA A N 1
ATOM 1416 C CA . ALA A 1 183 ? 27.356 -24.863 -16.975 1.00 64.00 183 ALA A CA 1
ATOM 1417 C C . ALA A 1 183 ? 27.523 -23.935 -15.767 1.00 64.00 183 ALA A C 1
ATOM 1419 O O . ALA A 1 183 ? 26.580 -23.655 -15.024 1.00 64.00 183 ALA A O 1
ATOM 1420 N N . LYS A 1 184 ? 28.756 -23.458 -15.592 1.00 68.69 184 LYS A N 1
ATOM 1421 C CA . LYS A 1 184 ? 29.099 -22.420 -14.627 1.00 68.69 184 LYS A CA 1
ATOM 1422 C C . LYS A 1 184 ? 29.140 -21.084 -15.348 1.00 68.69 184 LYS A C 1
ATOM 1424 O O . LYS A 1 184 ? 29.913 -20.907 -16.288 1.00 68.69 184 LYS A O 1
ATOM 1429 N N . VAL A 1 185 ? 28.326 -20.146 -14.894 1.00 68.50 185 VAL A N 1
ATOM 1430 C CA . VAL A 1 185 ? 28.321 -18.762 -15.364 1.00 68.50 185 VAL A CA 1
ATOM 1431 C C . VAL A 1 185 ? 29.298 -17.968 -14.496 1.00 68.50 185 VAL A C 1
ATOM 1433 O O . VAL A 1 185 ? 29.038 -17.674 -13.335 1.00 68.50 185 VAL A O 1
ATOM 1436 N N . SER A 1 186 ? 30.480 -17.686 -15.049 1.00 62.44 186 SER A N 1
ATOM 1437 C CA . SER A 1 186 ? 31.522 -16.840 -14.446 1.00 62.44 186 SER A CA 1
ATOM 1438 C C . SER A 1 186 ? 31.510 -15.417 -15.035 1.00 62.44 186 SER A C 1
ATOM 1440 O O . SER A 1 186 ? 32.217 -15.131 -16.002 1.00 62.44 186 SER A O 1
ATOM 1442 N N . GLY A 1 187 ? 30.707 -14.519 -14.470 1.00 62.44 187 GLY A N 1
ATOM 1443 C CA . GLY A 1 187 ? 30.552 -13.138 -14.953 1.00 62.44 187 GLY A CA 1
ATOM 1444 C C . GLY A 1 187 ? 29.194 -12.868 -15.605 1.00 62.44 187 GLY A C 1
ATOM 1445 O O . GLY A 1 187 ? 28.307 -13.717 -15.584 1.00 62.44 187 GLY A O 1
ATOM 1446 N N . ASP A 1 188 ? 29.024 -11.667 -16.157 1.00 55.28 188 ASP A N 1
ATOM 1447 C CA . ASP A 1 188 ? 27.744 -11.167 -16.675 1.00 55.28 188 ASP A CA 1
ATOM 1448 C C . ASP A 1 188 ? 27.407 -11.826 -18.035 1.00 55.28 188 ASP A C 1
ATOM 1450 O O . ASP A 1 188 ? 27.606 -11.250 -19.109 1.00 55.28 188 ASP A O 1
ATOM 1454 N N . PHE A 1 189 ? 26.950 -13.082 -18.027 1.00 57.03 189 PHE A N 1
ATOM 1455 C CA . PHE A 1 189 ? 26.587 -13.826 -19.242 1.00 57.03 189 PHE A CA 1
ATOM 1456 C C . PHE A 1 189 ? 25.141 -13.564 -19.699 1.00 57.03 189 PHE A C 1
ATOM 1458 O O . PHE A 1 189 ? 24.282 -13.145 -18.932 1.00 57.03 189 PHE A O 1
ATOM 1465 N N . ALA A 1 190 ? 24.874 -13.800 -20.987 1.00 53.75 190 ALA A N 1
ATOM 1466 C CA . ALA A 1 190 ? 23.612 -13.483 -21.668 1.00 53.75 190 ALA A CA 1
ATOM 1467 C C . ALA A 1 190 ? 22.599 -14.638 -21.708 1.00 53.75 190 ALA A C 1
ATOM 1469 O O . ALA A 1 190 ? 21.762 -14.696 -22.609 1.00 53.75 190 ALA A O 1
ATOM 1470 N N . VAL A 1 191 ? 22.696 -15.584 -20.776 1.00 59.44 191 VAL A N 1
ATOM 1471 C CA . VAL A 1 191 ? 21.634 -16.580 -20.623 1.00 59.44 191 VAL A CA 1
ATOM 1472 C C . VAL A 1 191 ? 20.443 -15.864 -19.997 1.00 59.44 191 VAL A C 1
ATOM 1474 O O . VAL A 1 191 ? 20.603 -15.119 -19.029 1.00 59.44 191 VAL A O 1
ATOM 1477 N N . LEU A 1 192 ? 19.269 -16.026 -20.606 1.00 65.81 192 LEU A N 1
ATOM 1478 C CA . LEU A 1 192 ? 18.046 -15.461 -20.068 1.00 65.81 192 LEU A CA 1
ATOM 1479 C C . LEU A 1 192 ? 17.545 -16.375 -18.958 1.00 65.81 192 LEU A C 1
ATOM 1481 O O . LEU A 1 192 ? 17.171 -17.517 -19.221 1.00 65.81 192 LEU A O 1
ATOM 1485 N N . PHE A 1 193 ? 17.536 -15.860 -17.736 1.00 69.44 193 PHE A N 1
ATOM 1486 C CA . PHE A 1 193 ? 17.042 -16.585 -16.583 1.00 69.44 193 PHE A CA 1
ATOM 1487 C C . PHE A 1 193 ? 15.659 -16.116 -16.212 1.00 69.44 193 PHE A C 1
ATOM 1489 O O . PHE A 1 193 ? 15.386 -14.919 -16.220 1.00 69.44 193 PHE A O 1
ATOM 1496 N N . ARG A 1 194 ? 14.826 -17.073 -15.815 1.00 76.31 194 ARG A N 1
ATOM 1497 C CA . ARG A 1 194 ? 13.634 -16.792 -15.029 1.00 76.31 194 ARG A CA 1
ATOM 1498 C C . ARG A 1 194 ? 13.998 -16.769 -13.551 1.00 76.31 194 ARG A C 1
ATOM 1500 O O . ARG A 1 194 ? 14.608 -17.704 -13.039 1.00 76.31 194 ARG A O 1
ATOM 1507 N N . TRP A 1 195 ? 13.539 -15.741 -12.868 1.00 65.56 195 TRP A N 1
ATOM 1508 C CA . TRP A 1 195 ? 13.417 -15.677 -11.426 1.00 65.56 195 TRP A CA 1
ATOM 1509 C C . TRP A 1 195 ? 11.934 -15.823 -11.081 1.00 65.56 195 TRP A C 1
ATOM 1511 O O . TRP A 1 195 ? 11.126 -15.023 -11.544 1.00 65.56 195 TRP A O 1
ATOM 1521 N N . ALA A 1 196 ? 11.550 -16.847 -10.318 1.00 60.34 196 ALA A N 1
ATOM 1522 C CA . ALA A 1 196 ? 10.147 -17.053 -9.950 1.00 60.34 196 ALA A CA 1
ATOM 1523 C C . ALA A 1 196 ? 9.638 -15.886 -9.089 1.00 60.34 196 ALA A C 1
ATOM 1525 O O . ALA A 1 196 ? 10.324 -15.473 -8.155 1.00 60.34 196 ALA A O 1
ATOM 1526 N N . GLN A 1 197 ? 8.444 -15.357 -9.387 1.00 63.59 197 GLN A N 1
ATOM 1527 C CA . GLN A 1 197 ? 7.809 -14.410 -8.466 1.00 63.59 197 GLN A CA 1
ATOM 1528 C C . GLN A 1 197 ? 7.689 -15.055 -7.076 1.00 63.59 197 GLN A C 1
ATOM 1530 O O . GLN A 1 197 ? 7.613 -16.283 -6.974 1.00 63.59 197 GLN A O 1
ATOM 1535 N N . PRO A 1 198 ? 7.674 -14.258 -6.003 1.00 52.50 198 PRO A N 1
ATOM 1536 C CA . PRO A 1 198 ? 7.871 -14.792 -4.665 1.00 52.50 198 PRO A CA 1
ATOM 1537 C C . PRO A 1 198 ? 6.801 -15.771 -4.152 1.00 52.50 198 PRO A C 1
ATOM 1539 O O . PRO A 1 198 ? 7.014 -16.395 -3.119 1.00 52.50 198 PRO A O 1
ATOM 1542 N N . SER A 1 199 ? 5.662 -15.893 -4.837 1.00 52.41 199 SER A N 1
ATOM 1543 C CA . SER A 1 199 ? 4.603 -16.868 -4.545 1.00 52.41 199 SER A CA 1
ATOM 1544 C C . SER A 1 199 ? 4.847 -18.258 -5.161 1.00 52.41 199 SER A C 1
ATOM 1546 O O . SER A 1 199 ? 4.076 -19.181 -4.906 1.00 52.41 199 SER A O 1
ATOM 1548 N N . GLY A 1 200 ? 5.882 -18.423 -5.995 1.00 53.97 200 GLY A N 1
ATOM 1549 C CA . GLY A 1 200 ? 6.185 -19.666 -6.708 1.00 53.97 200 GLY A CA 1
ATOM 1550 C C . GLY A 1 200 ? 7.150 -20.595 -5.952 1.00 53.97 200 GLY A C 1
ATOM 1551 O O . GLY A 1 200 ? 8.076 -20.103 -5.312 1.00 53.97 200 GLY A O 1
ATOM 1552 N N . PRO A 1 201 ? 6.996 -21.931 -6.079 1.00 41.88 201 PRO A N 1
ATOM 1553 C CA . PRO A 1 201 ? 7.593 -22.870 -5.134 1.00 41.88 201 PRO A CA 1
ATOM 1554 C C . PRO A 1 201 ? 9.110 -23.094 -5.230 1.00 41.88 201 PRO A C 1
ATOM 1556 O O . PRO A 1 201 ? 9.741 -23.653 -4.345 1.00 41.88 201 PRO A O 1
ATOM 1559 N N . GLU A 1 202 ? 9.758 -22.660 -6.304 1.00 51.94 202 GLU A N 1
ATOM 1560 C CA . GLU A 1 202 ? 11.210 -22.770 -6.408 1.00 51.94 202 GLU A CA 1
ATOM 1561 C C . GLU A 1 202 ? 11.736 -21.672 -7.325 1.00 51.94 202 GLU A C 1
ATOM 1563 O O . GLU A 1 202 ? 11.227 -21.466 -8.436 1.00 51.94 202 GLU A O 1
ATOM 1568 N N . THR A 1 203 ? 12.820 -21.014 -6.907 1.00 51.25 203 THR A N 1
ATOM 1569 C CA . THR A 1 203 ? 13.663 -20.221 -7.801 1.00 51.25 203 THR A CA 1
ATOM 1570 C C . THR A 1 203 ? 14.292 -21.176 -8.817 1.00 51.25 203 THR A C 1
ATOM 1572 O O . THR A 1 203 ? 15.386 -21.698 -8.634 1.00 51.25 203 THR A O 1
ATOM 1575 N N . GLN A 1 204 ? 13.574 -21.482 -9.893 1.00 51.66 204 GLN A N 1
ATOM 1576 C CA . GLN A 1 204 ? 14.120 -22.266 -10.992 1.00 51.66 204 GLN A CA 1
ATOM 1577 C C . GLN A 1 204 ? 14.756 -21.305 -11.985 1.00 51.66 204 GLN A C 1
ATOM 1579 O O . GLN A 1 204 ? 14.042 -20.624 -12.725 1.00 51.66 204 GLN A O 1
ATOM 1584 N N . LEU A 1 205 ? 16.092 -21.293 -12.023 1.00 52.47 205 LEU A N 1
ATOM 1585 C CA . LEU A 1 205 ? 16.857 -20.796 -13.168 1.00 52.47 205 LEU A CA 1
ATOM 1586 C C . LEU A 1 205 ? 16.484 -21.660 -14.374 1.00 52.47 205 LEU A C 1
ATOM 1588 O O . LEU A 1 205 ? 17.118 -22.671 -14.661 1.00 52.47 205 LEU A O 1
ATOM 1592 N N . ALA A 1 206 ? 15.413 -21.295 -15.066 1.00 55.22 206 ALA A N 1
ATOM 1593 C CA . ALA A 1 206 ? 15.100 -21.896 -16.345 1.00 55.22 206 ALA A CA 1
ATOM 1594 C C . ALA A 1 206 ? 16.018 -21.251 -17.385 1.00 55.22 206 ALA A C 1
ATOM 1596 O O . ALA A 1 206 ? 15.823 -20.090 -17.742 1.00 55.22 206 ALA A O 1
ATOM 1597 N N . ASP A 1 207 ? 17.025 -21.996 -17.846 1.00 60.69 207 ASP A N 1
ATOM 1598 C CA . ASP A 1 207 ? 17.734 -21.667 -19.081 1.00 60.69 207 ASP A CA 1
ATOM 1599 C C . ASP A 1 207 ? 16.725 -21.777 -20.224 1.00 60.69 207 ASP A C 1
ATOM 1601 O O . ASP A 1 207 ? 16.306 -22.878 -20.608 1.00 60.69 207 ASP A O 1
ATOM 1605 N N . LEU A 1 208 ? 16.296 -20.630 -20.745 1.00 57.34 208 LEU A N 1
ATOM 1606 C CA . LEU A 1 208 ? 15.539 -20.590 -21.982 1.00 57.34 208 LEU A CA 1
ATOM 1607 C C . LEU A 1 208 ? 16.500 -20.930 -23.132 1.00 57.34 208 LEU A C 1
ATOM 1609 O O . LEU A 1 208 ? 17.043 -20.056 -23.802 1.00 57.34 208 LEU A O 1
ATOM 1613 N N . ARG A 1 209 ? 16.758 -22.229 -23.309 1.00 57.00 209 ARG A N 1
ATOM 1614 C CA . ARG A 1 209 ? 17.831 -22.741 -24.162 1.00 57.00 209 ARG A CA 1
ATOM 1615 C C . ARG A 1 209 ? 17.765 -22.214 -25.584 1.00 57.00 209 ARG A C 1
ATOM 1617 O O . ARG A 1 209 ? 16.772 -22.356 -26.291 1.00 57.00 209 ARG A O 1
ATOM 1624 N N . GLY A 1 210 ? 18.938 -21.788 -26.015 1.00 52.12 210 GLY A N 1
ATOM 1625 C CA . GLY A 1 210 ? 19.298 -21.535 -27.390 1.00 52.12 210 GLY A CA 1
ATOM 1626 C C . GLY A 1 210 ? 20.496 -20.614 -27.362 1.00 52.12 210 GLY A C 1
ATOM 1627 O O . GLY A 1 210 ? 20.315 -19.409 -27.407 1.00 52.12 210 GLY A O 1
ATOM 1628 N N . THR A 1 211 ? 21.705 -21.161 -27.185 1.00 50.66 211 THR A N 1
ATOM 1629 C CA . THR A 1 211 ? 22.931 -20.354 -27.102 1.00 50.66 211 THR A CA 1
ATOM 1630 C C . THR A 1 211 ? 22.986 -19.424 -28.311 1.00 50.66 211 THR A C 1
ATOM 1632 O O . THR A 1 211 ? 23.182 -19.923 -29.427 1.00 50.66 211 THR A O 1
ATOM 1635 N N . PRO A 1 212 ? 22.804 -18.100 -28.134 1.00 52.94 212 PRO A N 1
ATOM 1636 C CA . PRO A 1 212 ? 23.149 -17.161 -29.182 1.00 52.94 212 PRO A CA 1
ATOM 1637 C C . PRO A 1 212 ? 24.611 -17.420 -29.538 1.00 52.94 212 PRO A C 1
ATOM 1639 O O . PRO A 1 212 ? 25.396 -17.821 -28.673 1.00 52.94 212 PRO A O 1
ATOM 1642 N N . ASP A 1 213 ? 24.976 -17.221 -30.801 1.00 57.97 213 ASP A N 1
ATOM 1643 C CA . ASP A 1 213 ? 26.383 -17.170 -31.193 1.00 57.97 213 ASP A CA 1
ATOM 1644 C C . ASP A 1 213 ? 27.147 -16.337 -30.144 1.00 57.97 213 ASP A C 1
ATOM 1646 O O . ASP A 1 213 ? 26.732 -15.214 -29.850 1.00 57.97 213 ASP A O 1
ATOM 1650 N N . GLN A 1 214 ? 28.201 -16.894 -29.526 1.00 58.28 214 GLN A N 1
ATOM 1651 C CA . GLN A 1 214 ? 28.968 -16.212 -28.471 1.00 58.28 214 GLN A CA 1
ATOM 1652 C C . GLN A 1 214 ? 29.444 -14.824 -28.927 1.00 58.28 214 GLN A C 1
ATOM 1654 O O . GLN A 1 214 ? 29.631 -13.938 -28.098 1.00 58.28 214 GLN A O 1
ATOM 1659 N N . THR A 1 215 ? 29.554 -14.601 -30.241 1.00 58.41 215 THR A N 1
ATOM 1660 C CA . THR A 1 215 ? 29.873 -13.297 -30.836 1.00 58.41 215 THR A CA 1
ATOM 1661 C C . THR A 1 215 ? 28.806 -12.217 -30.613 1.00 58.41 215 THR A C 1
ATOM 1663 O O . THR A 1 215 ? 29.119 -11.032 -30.693 1.00 58.41 215 THR A O 1
ATOM 1666 N N . LEU A 1 216 ? 27.553 -12.574 -30.306 1.00 56.25 216 LEU A N 1
ATOM 1667 C CA . LEU A 1 216 ? 26.513 -11.625 -29.881 1.00 56.25 216 LEU A CA 1
ATOM 1668 C C . LEU A 1 216 ? 26.695 -11.166 -28.423 1.00 56.25 216 LEU A C 1
ATOM 1670 O O . LEU A 1 216 ? 25.983 -10.260 -27.977 1.00 56.25 216 LEU A O 1
ATOM 1674 N N . LEU A 1 217 ? 27.611 -11.802 -27.684 1.00 57.25 217 LEU A N 1
ATOM 1675 C CA . LEU A 1 217 ? 27.639 -11.823 -26.223 1.00 57.25 217 LEU A CA 1
ATOM 1676 C C . LEU A 1 217 ? 28.973 -11.358 -25.618 1.00 57.25 217 LEU A C 1
ATOM 1678 O O . LEU A 1 217 ? 29.209 -11.614 -24.436 1.00 57.25 217 LEU A O 1
ATOM 1682 N N . ASP A 1 218 ? 29.820 -10.665 -26.386 1.00 55.56 218 ASP A N 1
ATOM 1683 C CA . ASP A 1 218 ? 31.126 -10.188 -25.914 1.00 55.56 218 ASP A CA 1
ATOM 1684 C C . ASP A 1 218 ? 31.037 -9.421 -24.572 1.00 55.56 218 ASP A C 1
ATOM 1686 O O . ASP A 1 218 ? 30.122 -8.626 -24.312 1.00 55.56 218 ASP A O 1
ATOM 1690 N N . ASN A 1 219 ? 32.028 -9.689 -23.713 1.00 51.81 219 ASN A N 1
ATOM 1691 C CA . ASN A 1 219 ? 32.050 -9.453 -22.257 1.00 51.81 219 ASN A CA 1
ATOM 1692 C C . ASN A 1 219 ? 32.069 -7.983 -21.795 1.00 51.81 219 ASN A C 1
ATOM 1694 O O . ASN A 1 219 ? 32.188 -7.727 -20.601 1.00 51.81 219 ASN A O 1
ATOM 1698 N N . ASN A 1 220 ? 31.981 -7.013 -22.706 1.00 52.56 220 ASN A N 1
ATOM 1699 C CA . ASN A 1 220 ? 32.220 -5.598 -22.395 1.00 52.56 220 ASN A CA 1
ATOM 1700 C C . ASN A 1 220 ? 30.978 -4.700 -22.504 1.00 52.56 220 ASN A C 1
ATOM 1702 O O . ASN A 1 220 ? 31.100 -3.476 -22.508 1.00 52.56 220 ASN A O 1
ATOM 1706 N N . SER A 1 221 ? 29.780 -5.279 -22.592 1.00 48.88 221 SER A N 1
ATOM 1707 C CA . SER A 1 221 ? 28.533 -4.514 -22.693 1.00 48.88 221 SER A CA 1
ATOM 1708 C C . SER A 1 221 ? 27.960 -4.193 -21.313 1.00 48.88 221 SER A C 1
ATOM 1710 O O . SER A 1 221 ? 27.059 -4.853 -20.800 1.00 48.88 221 SER A O 1
ATOM 1712 N N . TRP A 1 222 ? 28.476 -3.114 -20.734 1.00 51.97 222 TRP A N 1
ATOM 1713 C CA . TRP A 1 222 ? 27.711 -2.281 -19.815 1.00 51.97 222 TRP A CA 1
ATOM 1714 C C . TRP A 1 222 ? 26.354 -1.965 -20.479 1.00 51.97 222 TRP A C 1
ATOM 1716 O O . TRP A 1 222 ? 26.335 -1.542 -21.632 1.00 51.97 222 TRP A O 1
ATOM 1726 N N . GLY A 1 223 ? 25.228 -2.215 -19.806 1.00 53.34 223 GLY A N 1
ATOM 1727 C CA . GLY A 1 223 ? 23.908 -1.840 -20.336 1.00 53.34 223 GLY A CA 1
ATOM 1728 C C . GLY A 1 223 ? 23.194 -2.891 -21.195 1.00 53.34 223 GLY A C 1
ATOM 1729 O O . GLY A 1 223 ? 22.434 -2.529 -22.089 1.00 53.34 223 GLY A O 1
ATOM 1730 N N . ARG A 1 224 ? 23.376 -4.195 -20.934 1.00 64.31 224 ARG A N 1
ATOM 1731 C CA . ARG A 1 224 ? 22.430 -5.196 -21.463 1.00 64.31 224 ARG A CA 1
ATOM 1732 C C . ARG A 1 224 ? 21.055 -4.932 -20.869 1.00 64.31 224 ARG A C 1
ATOM 1734 O O . ARG A 1 224 ? 20.872 -5.068 -19.655 1.00 64.31 224 ARG A O 1
ATOM 1741 N N . VAL A 1 225 ? 20.122 -4.560 -21.736 1.00 74.00 225 VAL A N 1
ATOM 1742 C CA . VAL A 1 225 ? 18.730 -4.328 -21.370 1.00 74.00 225 VAL A CA 1
ATOM 1743 C C . VAL A 1 225 ? 17.865 -5.293 -22.154 1.00 74.00 225 VAL A C 1
ATOM 1745 O O . VAL A 1 225 ? 17.973 -5.402 -23.380 1.00 74.00 225 VAL A O 1
ATOM 1748 N N . LEU A 1 226 ? 17.063 -6.029 -21.397 1.00 86.25 226 LEU A N 1
ATOM 1749 C CA . LEU A 1 226 ? 16.003 -6.866 -21.911 1.00 86.25 226 LEU A CA 1
ATOM 1750 C C . LEU A 1 226 ? 14.692 -6.103 -21.750 1.00 86.25 226 LEU A C 1
ATOM 1752 O O . LEU A 1 226 ? 14.468 -5.483 -20.712 1.00 86.25 226 LEU A O 1
ATOM 1756 N N . SER A 1 227 ? 13.821 -6.179 -22.745 1.00 89.50 227 SER A N 1
ATOM 1757 C CA . SER A 1 227 ? 12.457 -5.665 -22.648 1.00 89.50 227 SER A CA 1
ATOM 1758 C C . SER A 1 227 ? 11.490 -6.687 -23.208 1.00 89.50 227 SER A C 1
ATOM 1760 O O . SER A 1 227 ? 11.779 -7.327 -24.218 1.00 89.50 227 SER A O 1
ATOM 1762 N N . PHE A 1 228 ? 10.342 -6.849 -22.566 1.00 91.38 228 PHE A N 1
ATOM 1763 C CA . PHE A 1 228 ? 9.321 -7.783 -23.017 1.00 91.38 228 PHE A CA 1
ATOM 1764 C C . PHE A 1 228 ? 8.368 -7.117 -24.014 1.00 91.38 228 PHE A C 1
ATOM 1766 O O . PHE A 1 228 ? 7.924 -5.991 -23.807 1.00 91.38 228 PHE A O 1
ATOM 1773 N N . ASP A 1 229 ? 8.059 -7.825 -25.096 1.00 92.38 229 ASP A N 1
ATOM 1774 C CA . ASP A 1 229 ? 7.094 -7.437 -26.119 1.00 92.38 229 ASP A CA 1
ATOM 1775 C C . ASP A 1 229 ? 6.012 -8.514 -26.188 1.00 92.38 229 ASP A C 1
ATOM 1777 O O . ASP A 1 229 ? 6.125 -9.513 -26.907 1.00 92.38 229 ASP A O 1
ATOM 1781 N N . ALA A 1 230 ? 4.958 -8.305 -25.399 1.00 89.25 230 ALA A N 1
ATOM 1782 C CA . ALA A 1 230 ? 3.813 -9.205 -25.339 1.00 89.25 230 ALA A CA 1
ATOM 1783 C C . ALA A 1 230 ? 3.109 -9.334 -26.701 1.00 89.25 230 ALA A C 1
ATOM 1785 O O . ALA A 1 230 ? 2.648 -10.418 -27.054 1.00 89.25 230 ALA A O 1
ATOM 1786 N N . GLY A 1 231 ? 3.065 -8.251 -27.489 1.00 90.12 231 GLY A N 1
ATOM 1787 C CA . GLY A 1 231 ? 2.385 -8.214 -28.785 1.00 90.12 231 GLY A CA 1
ATOM 1788 C C . GLY A 1 231 ? 3.050 -9.109 -29.830 1.00 90.12 231 GLY A C 1
ATOM 1789 O O . GLY A 1 231 ? 2.362 -9.766 -30.613 1.00 90.12 231 GLY A O 1
ATOM 1790 N N . ARG A 1 232 ? 4.385 -9.182 -29.821 1.00 93.25 232 ARG A N 1
ATOM 1791 C CA . ARG A 1 232 ? 5.161 -10.101 -30.674 1.00 93.25 232 ARG A CA 1
ATOM 1792 C C . ARG A 1 232 ? 5.488 -11.434 -30.003 1.00 93.25 232 ARG A C 1
ATOM 1794 O O . ARG A 1 232 ? 6.015 -12.326 -30.668 1.00 93.25 232 ARG A O 1
ATOM 1801 N N . GLY A 1 233 ? 5.190 -11.570 -28.714 1.00 92.81 233 GLY A N 1
ATOM 1802 C CA . GLY A 1 233 ? 5.429 -12.774 -27.930 1.00 92.81 233 GLY A CA 1
ATOM 1803 C C . GLY A 1 233 ? 6.910 -13.083 -27.741 1.00 92.81 233 GLY A C 1
ATOM 1804 O O . GLY A 1 233 ? 7.347 -14.195 -28.029 1.00 92.81 233 GLY A O 1
ATOM 1805 N N . GLY A 1 234 ? 7.712 -12.107 -27.314 1.00 92.69 234 GLY A N 1
ATOM 1806 C CA . GLY A 1 234 ? 9.148 -12.314 -27.135 1.00 92.69 234 GLY A CA 1
ATOM 1807 C C . GLY A 1 234 ? 9.858 -11.186 -26.407 1.00 92.69 234 GLY A C 1
ATOM 1808 O O . GLY A 1 234 ? 9.229 -10.313 -25.816 1.00 92.69 234 GLY A O 1
ATOM 1809 N N . PHE A 1 235 ? 11.187 -11.209 -26.455 1.00 92.06 235 PHE A N 1
ATOM 1810 C CA . PHE A 1 235 ? 12.032 -10.211 -25.809 1.00 92.06 235 PHE A CA 1
ATOM 1811 C C . PHE A 1 235 ? 12.855 -9.427 -26.821 1.00 92.06 235 PHE A C 1
ATOM 1813 O O . PHE A 1 235 ? 13.423 -9.990 -27.754 1.00 92.06 235 PHE A O 1
ATOM 1820 N N . TRP A 1 236 ? 12.992 -8.131 -26.592 1.00 91.25 236 TRP A N 1
ATOM 1821 C CA . TRP A 1 236 ? 14.010 -7.310 -27.223 1.00 91.25 236 TRP A CA 1
ATOM 1822 C C . TRP A 1 236 ? 15.272 -7.326 -26.369 1.00 91.25 236 TRP A C 1
ATOM 1824 O O . TRP A 1 236 ? 15.229 -7.042 -25.174 1.00 91.25 236 TRP A O 1
ATOM 1834 N N . LEU A 1 237 ? 16.397 -7.646 -26.997 1.00 87.19 237 LEU A N 1
ATOM 1835 C CA . LEU A 1 237 ? 17.728 -7.547 -26.425 1.00 87.19 237 LEU A CA 1
ATOM 1836 C C . LEU A 1 237 ? 18.499 -6.469 -27.183 1.00 87.19 237 LEU A C 1
ATOM 1838 O O . LEU A 1 237 ? 18.734 -6.589 -28.389 1.00 87.19 237 LEU A O 1
ATOM 1842 N N . SER A 1 238 ? 18.920 -5.429 -26.469 1.00 83.31 238 SER A N 1
ATOM 1843 C CA . SER A 1 238 ? 19.885 -4.462 -26.990 1.00 83.31 238 SER A CA 1
ATOM 1844 C C . SER A 1 238 ? 21.297 -4.904 -26.620 1.00 83.31 238 SER A C 1
ATOM 1846 O O . SER A 1 238 ? 21.598 -5.126 -25.445 1.00 83.31 238 SER A O 1
ATOM 1848 N N . SER A 1 239 ? 22.163 -5.049 -27.622 1.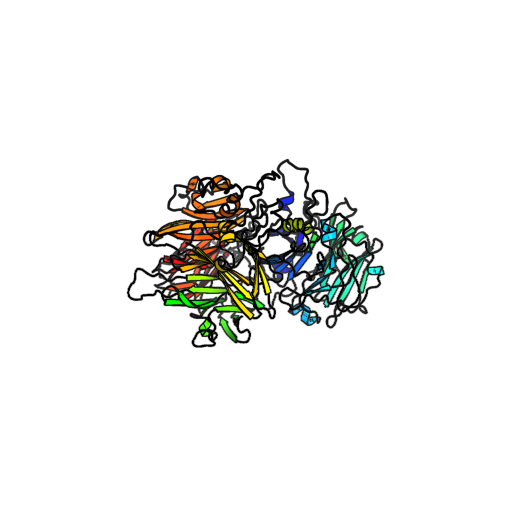00 76.81 239 SER A N 1
ATOM 1849 C CA . SER A 1 239 ? 23.571 -5.408 -27.437 1.00 76.81 239 SER A CA 1
ATOM 1850 C C . SER A 1 239 ? 24.472 -4.432 -28.186 1.00 76.81 239 SER A C 1
ATOM 1852 O O . SER A 1 239 ? 24.200 -4.055 -29.328 1.00 76.81 239 SER A O 1
ATOM 1854 N N . TYR A 1 240 ? 25.563 -4.028 -27.543 1.00 72.88 240 TYR A N 1
ATOM 1855 C CA . TYR A 1 240 ? 26.588 -3.180 -28.138 1.00 72.88 240 TYR A CA 1
ATOM 1856 C C . TYR A 1 240 ? 27.714 -4.059 -28.696 1.00 72.88 240 TYR A C 1
ATOM 1858 O O . TYR A 1 240 ? 28.508 -4.619 -27.942 1.00 72.88 240 TYR A O 1
ATOM 1866 N N . LEU A 1 241 ? 27.773 -4.197 -30.024 1.00 68.06 241 LEU A N 1
ATOM 1867 C CA . LEU A 1 241 ? 28.691 -5.092 -30.734 1.00 68.06 241 LEU A CA 1
ATOM 1868 C C . LEU A 1 241 ? 29.552 -4.306 -31.721 1.00 68.06 241 LEU A C 1
ATOM 1870 O O . LEU A 1 241 ? 29.039 -3.725 -32.677 1.00 68.06 241 LEU A O 1
ATOM 1874 N N . ASN A 1 242 ? 30.877 -4.322 -31.538 1.00 70.00 242 ASN A N 1
ATOM 1875 C CA . ASN A 1 242 ? 31.836 -3.689 -32.456 1.00 70.00 242 ASN A CA 1
ATOM 1876 C C . ASN A 1 242 ? 31.514 -2.215 -32.777 1.00 70.00 242 ASN A C 1
ATOM 1878 O O . ASN A 1 242 ? 31.574 -1.803 -33.934 1.00 70.00 242 ASN A O 1
ATOM 1882 N N . ARG A 1 243 ? 31.156 -1.425 -31.755 1.00 72.88 243 ARG A N 1
ATOM 1883 C CA . ARG A 1 243 ? 30.710 -0.021 -31.878 1.00 72.88 243 ARG A CA 1
ATOM 1884 C C . ARG A 1 243 ? 29.374 0.208 -32.589 1.00 72.88 243 ARG A C 1
ATOM 1886 O O . ARG A 1 243 ? 29.031 1.348 -32.876 1.00 72.88 243 ARG A O 1
ATOM 1893 N N . ASN A 1 244 ? 28.610 -0.848 -32.854 1.00 77.06 244 ASN A N 1
ATOM 1894 C CA . ASN A 1 244 ? 27.252 -0.742 -33.370 1.00 77.06 244 ASN A CA 1
ATOM 1895 C C . ASN A 1 244 ? 26.262 -1.311 -32.358 1.00 77.06 244 ASN A C 1
ATOM 1897 O O . ASN A 1 244 ? 26.462 -2.395 -31.808 1.00 77.06 244 ASN A O 1
ATOM 1901 N N . THR A 1 245 ? 25.152 -0.612 -32.169 1.00 80.56 245 THR A N 1
ATOM 1902 C CA . THR A 1 245 ? 24.032 -1.129 -31.385 1.00 80.56 245 THR A CA 1
ATOM 1903 C C . THR A 1 245 ? 23.216 -2.072 -32.260 1.00 80.56 245 THR A C 1
ATOM 1905 O O . THR A 1 245 ? 22.713 -1.687 -33.319 1.00 80.56 245 THR A O 1
ATOM 1908 N N . ALA A 1 246 ? 23.098 -3.326 -31.834 1.00 83.25 246 ALA A N 1
ATOM 1909 C CA . ALA A 1 246 ? 22.222 -4.311 -32.443 1.00 83.25 246 ALA A CA 1
ATOM 1910 C C . ALA A 1 246 ? 20.993 -4.508 -31.556 1.00 83.25 246 ALA A C 1
ATOM 1912 O O . ALA A 1 246 ? 21.113 -4.799 -30.367 1.00 83.25 246 ALA A O 1
ATOM 1913 N N . LEU A 1 247 ? 19.821 -4.390 -32.168 1.00 86.19 247 LEU A N 1
ATOM 1914 C CA . LEU A 1 247 ? 18.558 -4.775 -31.572 1.00 86.19 247 LEU A CA 1
ATOM 1915 C C . LEU A 1 247 ? 18.212 -6.186 -32.055 1.00 86.19 247 LEU A C 1
ATOM 1917 O O . LEU A 1 247 ? 18.131 -6.442 -33.262 1.00 86.19 247 LEU A O 1
ATOM 1921 N N . VAL A 1 248 ? 18.048 -7.108 -31.115 1.00 87.44 248 VAL A N 1
ATOM 1922 C CA . VAL A 1 248 ? 17.767 -8.518 -31.383 1.00 87.44 248 VAL A CA 1
ATOM 1923 C C . VAL A 1 248 ? 16.410 -8.861 -30.788 1.00 87.44 248 VAL A C 1
ATOM 1925 O O . VAL A 1 248 ? 16.206 -8.688 -29.592 1.00 87.44 248 VAL A O 1
ATOM 1928 N N . PHE A 1 249 ? 15.487 -9.349 -31.613 1.00 91.00 249 PHE A N 1
ATOM 1929 C CA . PHE A 1 249 ? 14.228 -9.905 -31.128 1.00 91.00 249 PHE A CA 1
ATOM 1930 C C . PHE A 1 249 ? 14.375 -11.406 -30.898 1.00 91.00 249 PHE A C 1
ATOM 1932 O O . PHE A 1 249 ? 14.764 -12.138 -31.813 1.00 91.00 249 PHE A O 1
ATOM 1939 N N . LEU A 1 250 ? 14.030 -11.848 -29.694 1.00 90.06 250 LEU A N 1
ATOM 1940 C CA . LEU A 1 250 ? 14.071 -13.224 -29.228 1.00 90.06 250 LEU A CA 1
ATOM 1941 C C . LEU A 1 250 ? 12.623 -13.719 -29.036 1.00 90.06 250 LEU A C 1
ATOM 1943 O O . LEU A 1 250 ? 12.047 -13.516 -27.964 1.00 90.06 250 LEU A O 1
ATOM 1947 N N . PRO A 1 251 ? 11.994 -14.313 -30.067 1.00 91.94 251 PRO A N 1
ATOM 1948 C CA . PRO A 1 251 ? 10.628 -14.817 -29.958 1.00 91.94 251 PRO A CA 1
ATOM 1949 C C . PRO A 1 251 ? 10.544 -15.972 -28.960 1.00 91.94 251 PRO A C 1
ATOM 1951 O O . PRO A 1 251 ? 11.465 -16.780 -28.862 1.00 91.94 251 PRO A O 1
ATOM 1954 N N . VAL A 1 252 ? 9.420 -16.087 -28.259 1.00 90.62 252 VAL A N 1
ATOM 1955 C CA . VAL A 1 252 ? 9.132 -17.181 -27.328 1.00 90.62 252 VAL A CA 1
ATOM 1956 C C . VAL A 1 252 ? 8.022 -18.052 -27.901 1.00 90.62 252 VAL A C 1
ATOM 1958 O O . VAL A 1 252 ? 6.981 -17.562 -28.338 1.00 90.62 252 VAL A O 1
ATOM 1961 N N . ARG A 1 253 ? 8.229 -19.369 -27.896 1.00 88.94 253 ARG A N 1
ATOM 1962 C CA . ARG A 1 253 ? 7.227 -20.360 -28.297 1.00 88.94 253 ARG A CA 1
ATOM 1963 C C . ARG A 1 253 ? 7.220 -21.511 -27.306 1.00 88.94 253 ARG A C 1
ATOM 1965 O O . ARG A 1 253 ? 8.240 -22.167 -27.123 1.00 88.94 253 ARG A O 1
ATOM 1972 N N . ASN A 1 254 ? 6.060 -21.779 -26.706 1.00 88.31 254 ASN A N 1
ATOM 1973 C CA . ASN A 1 254 ? 5.865 -22.877 -25.751 1.00 88.31 254 ASN A CA 1
ATOM 1974 C C . ASN A 1 254 ? 6.897 -22.870 -24.606 1.00 88.31 254 ASN A C 1
ATOM 1976 O O . ASN A 1 254 ? 7.452 -23.908 -24.256 1.00 88.31 254 ASN A O 1
ATOM 1980 N N . GLY A 1 255 ? 7.192 -21.687 -24.071 1.00 85.94 255 GLY A N 1
ATOM 1981 C CA . GLY A 1 255 ? 8.117 -21.498 -22.960 1.00 85.94 255 GLY A CA 1
ATOM 1982 C C . GLY A 1 255 ? 9.595 -21.571 -23.333 1.00 85.94 255 GLY A C 1
ATOM 1983 O O . GLY A 1 255 ? 10.423 -21.687 -22.438 1.00 85.94 255 GLY A O 1
ATOM 1984 N N . VAL A 1 256 ? 9.945 -21.528 -24.623 1.00 83.81 256 VAL A N 1
ATOM 1985 C CA . VAL A 1 256 ? 11.333 -21.622 -25.109 1.00 83.81 256 VAL A CA 1
ATOM 1986 C C . VAL A 1 256 ? 11.638 -20.475 -26.072 1.00 83.81 256 VAL A C 1
ATOM 1988 O O . VAL A 1 256 ? 10.772 -20.081 -26.854 1.00 83.81 256 VAL A O 1
ATOM 1991 N N . LEU A 1 257 ? 12.868 -19.946 -26.044 1.00 83.00 257 LEU A N 1
ATOM 1992 C CA . LEU A 1 257 ? 13.329 -18.970 -27.036 1.00 83.00 257 LEU A CA 1
ATOM 1993 C C . LEU A 1 257 ? 13.500 -19.649 -28.403 1.00 83.00 257 LEU A C 1
ATOM 1995 O O . LEU A 1 257 ? 14.309 -20.562 -28.574 1.00 83.00 257 LEU A O 1
ATOM 1999 N N . ASP A 1 258 ? 12.744 -19.195 -29.399 1.00 83.94 258 ASP A N 1
ATOM 2000 C CA . ASP A 1 258 ? 12.823 -19.684 -30.773 1.00 83.94 258 ASP A CA 1
ATOM 2001 C C . ASP A 1 258 ? 13.996 -19.021 -31.509 1.00 83.94 258 ASP A C 1
ATOM 2003 O O . ASP A 1 258 ? 13.844 -18.071 -32.283 1.00 83.94 258 ASP A O 1
ATOM 2007 N N . MET A 1 259 ? 15.194 -19.557 -31.271 1.00 79.38 259 MET A N 1
ATOM 2008 C CA . MET A 1 259 ? 16.429 -19.037 -31.862 1.00 79.38 259 MET A CA 1
ATOM 2009 C C . MET A 1 259 ? 16.460 -19.089 -33.395 1.00 79.38 259 MET A C 1
ATOM 2011 O O . MET A 1 259 ? 17.197 -18.323 -34.015 1.00 79.38 259 MET A O 1
ATOM 2015 N N . ALA A 1 260 ? 15.659 -19.957 -34.022 1.00 74.56 260 ALA A N 1
ATOM 2016 C CA . ALA A 1 260 ? 15.579 -20.049 -35.479 1.00 74.56 260 ALA A CA 1
ATOM 2017 C C . ALA A 1 260 ? 14.853 -18.847 -36.106 1.00 74.56 260 ALA A C 1
ATOM 2019 O O . ALA A 1 260 ? 15.072 -18.539 -37.277 1.00 74.56 260 ALA A O 1
ATOM 2020 N N . SER A 1 261 ? 14.018 -18.157 -35.325 1.00 79.81 261 SER A N 1
ATOM 2021 C CA . SER A 1 261 ? 13.220 -17.004 -35.757 1.00 79.81 261 SER A CA 1
ATOM 2022 C C . SER A 1 261 ? 13.779 -15.668 -35.249 1.00 79.81 261 SER A C 1
ATOM 2024 O O . SER A 1 261 ? 13.087 -14.649 -35.304 1.00 79.81 261 SER A O 1
ATOM 2026 N N . VAL A 1 262 ? 15.016 -15.649 -34.742 1.00 80.62 262 VAL A N 1
ATOM 2027 C CA . VAL A 1 262 ? 15.650 -14.430 -34.227 1.00 80.62 262 VAL A CA 1
ATOM 2028 C C . VAL A 1 262 ? 15.796 -13.410 -35.345 1.00 80.62 262 VAL A C 1
ATOM 2030 O O . VAL A 1 262 ? 16.428 -13.662 -36.371 1.00 80.62 262 VAL A O 1
ATOM 2033 N N . SER A 1 263 ? 15.235 -12.223 -35.126 1.00 83.25 263 SER A N 1
ATOM 2034 C CA . SER A 1 263 ? 15.407 -11.102 -36.043 1.00 83.25 263 SER A CA 1
ATOM 2035 C C . SER A 1 263 ? 16.443 -10.141 -35.474 1.00 83.25 263 SER A C 1
ATOM 2037 O O . SER A 1 263 ? 16.381 -9.759 -34.306 1.00 83.25 263 SER A O 1
ATOM 2039 N N . ARG A 1 264 ? 17.421 -9.765 -36.298 1.00 84.12 264 ARG A N 1
ATOM 2040 C CA . ARG A 1 264 ? 18.482 -8.829 -35.924 1.00 84.12 264 ARG A CA 1
ATOM 2041 C C . ARG A 1 264 ? 18.369 -7.572 -36.764 1.00 84.12 264 ARG A C 1
ATOM 2043 O O . ARG A 1 264 ? 18.309 -7.644 -37.990 1.00 84.12 264 ARG A O 1
ATOM 2050 N N . ARG A 1 265 ? 18.409 -6.422 -36.101 1.00 84.69 265 ARG A N 1
ATOM 2051 C CA . ARG A 1 265 ? 18.467 -5.107 -36.736 1.00 84.69 265 ARG A CA 1
ATOM 2052 C C . ARG A 1 265 ? 19.673 -4.355 -36.198 1.00 84.69 265 ARG A C 1
ATOM 2054 O O . ARG A 1 265 ? 19.771 -4.099 -35.002 1.00 84.69 265 ARG A O 1
ATOM 2061 N N . THR A 1 266 ? 20.608 -4.019 -37.076 1.00 82.75 266 THR A N 1
ATOM 2062 C CA . THR A 1 266 ? 21.725 -3.140 -36.720 1.00 82.75 266 THR A CA 1
ATOM 2063 C C . THR A 1 266 ? 21.258 -1.702 -36.862 1.00 82.75 266 THR A C 1
ATOM 2065 O O . THR A 1 266 ? 20.837 -1.301 -37.947 1.00 82.75 266 THR A O 1
ATOM 2068 N N . LEU A 1 267 ? 21.324 -0.934 -35.780 1.00 82.94 267 LEU A N 1
ATOM 2069 C CA . LEU A 1 267 ? 20.993 0.481 -35.814 1.00 82.94 267 LEU A CA 1
ATOM 2070 C C . LEU A 1 267 ? 22.215 1.272 -36.309 1.00 82.94 267 LEU A C 1
ATOM 2072 O O . LEU A 1 267 ? 23.326 1.025 -35.833 1.00 82.94 267 LEU A O 1
ATOM 2076 N N . PRO A 1 268 ? 22.048 2.214 -37.256 1.00 80.12 268 PRO A N 1
ATOM 2077 C CA . PRO A 1 268 ? 23.118 3.118 -37.654 1.00 80.12 268 PRO A CA 1
ATOM 2078 C C . PRO A 1 268 ? 23.705 3.854 -36.436 1.00 80.12 268 PRO A C 1
ATOM 2080 O O . PRO A 1 268 ? 22.930 4.318 -35.595 1.00 80.12 268 PRO A O 1
ATOM 2083 N N . PRO A 1 269 ? 25.036 4.055 -36.354 1.00 76.31 269 PRO A N 1
ATOM 2084 C CA . PRO A 1 269 ? 25.659 4.816 -35.265 1.00 76.31 269 PRO A CA 1
ATOM 2085 C C . PRO A 1 269 ? 25.061 6.214 -35.067 1.00 76.31 269 PRO A C 1
ATOM 2087 O O . PRO A 1 269 ? 24.938 6.688 -33.943 1.00 76.31 269 PRO A O 1
ATOM 2090 N N . SER A 1 270 ? 24.601 6.858 -36.145 1.00 77.19 270 SER A N 1
ATOM 2091 C CA . SER A 1 270 ? 23.924 8.160 -36.088 1.00 77.19 270 SER A CA 1
ATOM 2092 C C . SER A 1 270 ? 22.600 8.141 -35.318 1.00 77.19 270 SER A C 1
ATOM 2094 O O . SER A 1 270 ? 22.174 9.178 -34.804 1.00 77.19 270 SER A O 1
ATOM 2096 N N . LEU A 1 271 ? 21.933 6.987 -35.226 1.00 71.12 271 LEU A N 1
ATOM 2097 C CA . LEU A 1 271 ? 20.694 6.863 -34.466 1.00 71.12 271 LEU A CA 1
ATOM 2098 C C . LEU A 1 271 ? 20.967 6.736 -32.976 1.00 71.12 271 LEU A C 1
ATOM 2100 O O . LEU A 1 271 ? 20.198 7.275 -32.192 1.00 71.12 271 LEU A O 1
ATOM 2104 N N . VAL A 1 272 ? 22.046 6.054 -32.592 1.00 67.62 272 VAL A N 1
ATOM 2105 C CA . VAL A 1 272 ? 22.206 5.608 -31.209 1.00 67.62 272 VAL A CA 1
ATOM 2106 C C . VAL A 1 272 ? 23.331 6.330 -30.465 1.00 67.62 272 VAL A C 1
ATOM 2108 O O . VAL A 1 272 ? 23.250 6.479 -29.254 1.00 67.62 272 VAL A O 1
ATOM 2111 N N . GLY A 1 273 ? 24.324 6.882 -31.163 1.00 70.81 273 GLY A N 1
ATOM 2112 C CA . GLY A 1 273 ? 25.542 7.420 -30.550 1.00 70.81 273 GLY A CA 1
ATOM 2113 C C . GLY A 1 273 ? 26.562 6.326 -30.229 1.00 70.81 273 GLY A C 1
ATOM 2114 O O . GLY A 1 273 ? 26.359 5.154 -30.552 1.00 70.81 273 GLY A O 1
ATOM 2115 N N . ASP A 1 274 ? 27.670 6.721 -29.602 1.00 69.44 274 ASP A N 1
ATOM 2116 C CA . ASP A 1 274 ? 28.820 5.836 -29.400 1.00 69.44 274 ASP A CA 1
ATOM 2117 C C . ASP A 1 274 ? 28.637 4.855 -28.237 1.00 69.44 274 ASP A C 1
ATOM 2119 O O . ASP A 1 274 ? 29.308 3.828 -28.226 1.00 69.44 274 ASP A O 1
ATOM 2123 N N . TYR A 1 275 ? 27.737 5.110 -27.280 1.00 75.12 275 TYR A N 1
ATOM 2124 C CA . TYR A 1 275 ? 27.543 4.242 -26.114 1.00 75.12 275 TYR A CA 1
ATOM 2125 C C . TYR A 1 275 ? 26.089 4.228 -25.623 1.00 75.12 275 TYR A C 1
ATOM 2127 O O . TYR A 1 275 ? 25.541 5.275 -25.290 1.00 75.12 275 TYR A O 1
ATOM 2135 N N . VAL A 1 276 ? 25.462 3.048 -25.549 1.00 75.69 276 VAL A N 1
ATOM 2136 C CA . VAL A 1 276 ? 24.094 2.866 -25.022 1.00 75.69 276 VAL A CA 1
ATOM 2137 C C . VAL A 1 276 ? 24.147 2.498 -23.550 1.00 75.69 276 VAL A C 1
ATOM 2139 O O . VAL A 1 276 ? 24.723 1.476 -23.197 1.00 75.69 276 VAL A O 1
ATOM 2142 N N . LYS A 1 277 ? 23.489 3.296 -22.708 1.00 74.94 277 LYS A N 1
ATOM 2143 C CA . LYS A 1 277 ? 23.295 2.996 -21.282 1.00 74.94 277 LYS A CA 1
ATOM 2144 C C . LYS A 1 277 ? 22.017 2.204 -21.028 1.00 74.94 277 LYS A C 1
ATOM 2146 O O . LYS A 1 277 ? 21.995 1.331 -20.167 1.00 74.94 277 LYS A O 1
ATOM 2151 N N . LEU A 1 278 ? 20.965 2.524 -21.781 1.00 81.88 278 LEU A N 1
ATOM 2152 C CA . LEU A 1 278 ? 19.617 1.993 -21.603 1.00 81.88 278 LEU A CA 1
ATOM 2153 C C . LEU A 1 278 ? 18.949 1.796 -22.961 1.00 81.88 278 LEU A C 1
ATOM 2155 O O . LEU A 1 278 ? 19.099 2.642 -23.843 1.00 81.88 278 LEU A O 1
ATOM 2159 N N . ALA A 1 279 ? 18.183 0.716 -23.102 1.00 84.31 279 ALA A N 1
ATOM 2160 C CA . ALA A 1 279 ? 17.308 0.472 -24.239 1.00 84.31 279 ALA A CA 1
ATOM 2161 C C . ALA A 1 279 ? 16.019 -0.214 -23.764 1.00 84.31 279 ALA A C 1
ATOM 2163 O O . ALA A 1 279 ? 16.090 -1.351 -23.319 1.00 84.31 279 ALA A O 1
ATOM 2164 N N . GLN A 1 280 ? 14.863 0.440 -23.864 1.00 87.56 280 GLN A N 1
ATOM 2165 C CA . GLN A 1 280 ? 13.588 -0.112 -23.401 1.00 87.56 280 GLN A CA 1
ATOM 2166 C C . GLN A 1 280 ? 12.532 -0.123 -24.503 1.00 87.56 280 GLN A C 1
ATOM 2168 O O . GLN A 1 280 ? 12.292 0.903 -25.136 1.00 87.56 280 GLN A O 1
ATOM 2173 N N . TYR A 1 281 ? 11.864 -1.261 -24.686 1.00 90.19 281 TYR A N 1
ATOM 2174 C CA . TYR A 1 281 ? 10.695 -1.358 -25.561 1.00 90.19 281 TYR A CA 1
ATOM 2175 C C . TYR A 1 281 ? 9.454 -0.732 -24.920 1.00 90.19 281 TYR A C 1
ATOM 2177 O O . TYR A 1 281 ? 9.159 -0.976 -23.748 1.00 90.19 281 TYR A O 1
ATOM 2185 N N . SER A 1 282 ? 8.714 0.026 -25.726 1.00 88.25 282 SER A N 1
ATOM 2186 C CA . SER A 1 282 ? 7.396 0.561 -25.412 1.00 88.25 282 SER A CA 1
ATOM 2187 C C . SER A 1 282 ? 6.362 -0.019 -26.385 1.00 88.25 282 SER A C 1
ATOM 2189 O O . SER A 1 282 ? 6.437 0.251 -27.589 1.00 88.25 282 SER A O 1
ATOM 2191 N N . PRO A 1 283 ? 5.360 -0.773 -25.896 1.00 84.44 283 PRO A N 1
ATOM 2192 C CA . PRO A 1 283 ? 4.287 -1.292 -26.743 1.00 84.44 283 PRO A CA 1
ATOM 2193 C C . PRO A 1 283 ? 3.314 -0.208 -27.229 1.00 84.44 283 PRO A C 1
ATOM 2195 O O . PRO A 1 283 ? 2.511 -0.466 -28.120 1.00 84.44 283 PRO A O 1
ATOM 2198 N N . MET A 1 284 ? 3.346 0.993 -26.642 1.00 82.38 284 MET A N 1
ATOM 2199 C CA . MET A 1 284 ? 2.401 2.076 -26.943 1.00 82.38 284 MET A CA 1
ATOM 2200 C C . MET A 1 284 ? 2.583 2.650 -28.343 1.00 82.38 284 MET A C 1
ATOM 2202 O O . MET A 1 284 ? 1.617 2.863 -29.069 1.00 82.38 284 MET A O 1
ATOM 2206 N N . ASP A 1 285 ? 3.831 2.930 -28.684 1.00 87.50 285 ASP A N 1
ATOM 2207 C CA . ASP A 1 285 ? 4.250 3.589 -29.912 1.00 87.50 285 ASP A CA 1
ATOM 2208 C C . ASP A 1 285 ? 5.167 2.694 -30.746 1.00 87.50 285 ASP A C 1
ATOM 2210 O O . ASP A 1 285 ? 5.802 3.166 -31.682 1.00 87.50 285 ASP A O 1
ATOM 2214 N N . ASP A 1 286 ? 5.225 1.407 -30.391 1.00 91.06 286 ASP A N 1
ATOM 2215 C CA . ASP A 1 286 ? 6.054 0.395 -31.030 1.00 91.06 286 ASP A CA 1
ATOM 2216 C C . ASP A 1 286 ? 7.504 0.865 -31.240 1.00 91.06 286 ASP A C 1
ATOM 2218 O O . ASP A 1 286 ? 8.087 0.743 -32.318 1.00 91.06 286 ASP A O 1
ATOM 2222 N N . ALA A 1 287 ? 8.081 1.451 -30.190 1.00 92.19 287 ALA A N 1
ATOM 2223 C CA . ALA A 1 287 ? 9.375 2.112 -30.240 1.00 92.19 287 ALA A CA 1
ATOM 2224 C C . ALA A 1 287 ? 10.334 1.586 -29.169 1.00 92.19 287 ALA A C 1
ATOM 2226 O O . ALA A 1 287 ? 9.940 1.098 -28.109 1.00 92.19 287 ALA A O 1
ATOM 2227 N N . MET A 1 288 ? 11.628 1.734 -29.444 1.00 92.00 288 MET A N 1
ATOM 2228 C CA . MET A 1 288 ? 12.691 1.533 -28.465 1.00 92.00 288 MET A CA 1
ATOM 2229 C C . MET A 1 288 ? 13.186 2.883 -27.960 1.00 92.00 288 MET A C 1
ATOM 2231 O O . MET A 1 288 ? 13.672 3.707 -28.735 1.00 92.00 288 MET A O 1
ATOM 2235 N N . TYR A 1 289 ? 13.098 3.097 -26.657 1.00 91.19 289 TYR A N 1
ATOM 2236 C CA . TYR A 1 289 ? 13.659 4.246 -25.964 1.00 91.19 289 TYR A CA 1
ATOM 2237 C C . TYR A 1 289 ? 15.110 3.976 -25.608 1.00 91.19 289 TYR A C 1
ATOM 2239 O O . TYR A 1 289 ? 15.426 2.917 -25.077 1.00 91.19 289 TYR A O 1
ATOM 2247 N N . TYR A 1 290 ? 15.982 4.942 -25.859 1.00 88.31 290 TYR A N 1
ATOM 2248 C CA . TYR A 1 290 ? 17.408 4.840 -25.611 1.00 88.31 290 TYR A CA 1
ATOM 2249 C C . TYR A 1 290 ? 17.900 6.007 -24.777 1.00 88.31 290 TYR A C 1
ATOM 2251 O O . TYR A 1 290 ? 17.552 7.162 -25.030 1.00 88.31 290 TYR A O 1
ATOM 2259 N N . VAL A 1 291 ? 18.800 5.694 -23.851 1.00 85.56 291 VAL A N 1
ATOM 2260 C CA . VAL A 1 291 ? 19.735 6.673 -23.302 1.00 85.56 291 VAL A CA 1
ATOM 2261 C C . VAL A 1 291 ? 21.110 6.331 -23.833 1.00 85.56 291 VAL A C 1
ATOM 2263 O O . VAL A 1 291 ? 21.605 5.220 -23.622 1.00 85.56 291 VAL A O 1
ATOM 2266 N N . SER A 1 292 ? 21.728 7.285 -24.517 1.00 83.12 292 SER A N 1
ATOM 2267 C CA . SER A 1 292 ? 23.095 7.147 -24.999 1.00 83.12 292 SER A CA 1
ATOM 2268 C C . SER A 1 292 ? 24.000 8.241 -24.483 1.00 83.12 292 SER A C 1
ATOM 2270 O O . SER A 1 292 ? 23.529 9.296 -24.078 1.00 83.12 292 SER A O 1
ATOM 2272 N N . GLN A 1 293 ? 25.301 7.989 -24.501 1.00 77.44 293 GLN A N 1
ATOM 2273 C CA . GLN A 1 293 ? 26.329 8.955 -24.146 1.00 77.44 293 GLN A CA 1
ATOM 2274 C C . GLN A 1 293 ? 27.326 9.062 -25.302 1.00 77.44 293 GLN A C 1
ATOM 2276 O O . GLN A 1 293 ? 27.669 8.049 -25.917 1.00 77.44 293 GLN A O 1
ATOM 2281 N N . SER A 1 294 ? 27.768 10.279 -25.627 1.00 75.19 294 SER A N 1
ATOM 2282 C CA . SER A 1 294 ? 28.761 10.493 -26.691 1.00 75.19 294 SER A CA 1
ATOM 2283 C C . SER A 1 294 ? 30.154 9.977 -26.317 1.00 75.19 294 SER A C 1
ATOM 2285 O O . SER A 1 294 ? 30.898 9.528 -27.178 1.00 75.19 294 SER A O 1
ATOM 2287 N N . ASP A 1 295 ? 30.503 10.022 -25.033 1.00 70.19 295 ASP A N 1
ATOM 2288 C CA . ASP A 1 295 ? 31.736 9.490 -24.445 1.00 70.19 295 ASP A CA 1
ATOM 2289 C C . ASP A 1 295 ? 31.510 9.280 -22.928 1.00 70.19 295 ASP A C 1
ATOM 2291 O O . ASP A 1 295 ? 30.482 9.732 -22.429 1.00 70.19 295 ASP A O 1
ATOM 2295 N N . PRO A 1 296 ? 32.402 8.621 -22.160 1.00 64.56 296 PRO A N 1
ATOM 2296 C CA . PRO A 1 296 ? 32.173 8.353 -20.731 1.00 64.56 296 PRO A CA 1
ATOM 2297 C C . PRO A 1 296 ? 31.879 9.590 -19.861 1.00 64.56 296 PRO A C 1
ATOM 2299 O O . PRO A 1 296 ? 31.230 9.467 -18.824 1.00 64.56 296 PRO A O 1
ATOM 2302 N N . LEU A 1 297 ? 32.322 10.779 -20.277 1.00 65.38 297 LEU A N 1
ATOM 2303 C CA . LEU A 1 297 ? 32.096 12.067 -19.607 1.00 65.38 297 LEU A CA 1
ATOM 2304 C C . LEU A 1 297 ? 31.135 12.983 -20.389 1.00 65.38 297 LEU A C 1
ATOM 2306 O O . LEU A 1 297 ? 30.859 14.104 -19.962 1.00 65.38 297 LEU A O 1
ATOM 2310 N N . GLY A 1 298 ? 30.650 12.519 -21.538 1.00 68.19 298 GLY A N 1
ATOM 2311 C CA . GLY A 1 298 ? 29.923 13.305 -22.517 1.00 68.19 298 GLY A CA 1
ATOM 2312 C C . GLY A 1 298 ? 28.462 13.511 -22.151 1.00 68.19 298 GLY A C 1
ATOM 2313 O O . GLY A 1 298 ? 27.923 12.894 -21.224 1.00 68.19 298 GLY A O 1
ATOM 2314 N N . GLU A 1 299 ? 27.806 14.375 -22.923 1.00 77.25 299 GLU A N 1
ATOM 2315 C CA . GLU A 1 299 ? 26.376 14.631 -22.792 1.00 77.25 299 GLU A CA 1
ATOM 2316 C C . GLU A 1 299 ? 25.591 13.338 -23.038 1.00 77.25 299 GLU A C 1
ATOM 2318 O O . GLU A 1 299 ? 25.830 12.601 -24.001 1.00 77.25 299 GLU A O 1
ATOM 2323 N N . SER A 1 300 ? 24.653 13.046 -22.136 1.00 79.75 300 SER A N 1
ATOM 2324 C CA . SER A 1 300 ? 23.714 11.951 -22.341 1.00 79.75 300 SER A CA 1
ATOM 2325 C C . SER A 1 300 ? 22.539 12.448 -23.178 1.00 79.75 300 SER A C 1
ATOM 2327 O O . SER A 1 300 ? 21.994 13.519 -22.922 1.00 79.75 300 SER A O 1
ATOM 2329 N N . SER A 1 301 ? 22.135 11.671 -24.178 1.00 84.25 301 SER A N 1
ATOM 2330 C CA . SER A 1 301 ? 20.965 11.944 -25.004 1.00 84.25 301 SER A CA 1
ATOM 2331 C C . SER A 1 301 ? 19.878 10.914 -24.730 1.00 84.25 301 SER A C 1
ATOM 2333 O O . SER A 1 301 ? 20.154 9.716 -24.669 1.00 84.25 301 SER A O 1
ATOM 2335 N N . PHE A 1 302 ? 18.643 11.385 -24.574 1.00 88.69 302 PHE A N 1
ATOM 2336 C CA . PHE A 1 302 ? 17.461 10.544 -24.446 1.00 88.69 302 PHE A CA 1
ATOM 2337 C C . PHE A 1 302 ? 16.619 10.674 -25.714 1.00 88.69 302 PHE A C 1
ATOM 2339 O O . PHE A 1 302 ? 16.305 11.778 -26.159 1.00 88.69 302 PHE A O 1
ATOM 2346 N N . PHE A 1 303 ? 16.300 9.557 -26.353 1.00 90.38 303 PHE A N 1
ATOM 2347 C CA . PHE A 1 303 ? 15.568 9.538 -27.617 1.00 90.38 303 PHE A CA 1
ATOM 2348 C C . PHE A 1 303 ? 14.792 8.234 -27.759 1.00 90.38 303 PHE A C 1
ATOM 2350 O O . PHE A 1 303 ? 15.076 7.258 -27.073 1.00 90.38 303 PHE A O 1
ATOM 2357 N N . LYS A 1 304 ? 13.830 8.200 -28.676 1.00 92.62 304 LYS A N 1
ATOM 2358 C CA . LYS A 1 304 ? 13.196 6.957 -29.125 1.00 92.62 304 LYS A CA 1
ATOM 2359 C C . LYS A 1 304 ? 13.513 6.668 -30.586 1.00 92.62 304 LYS A C 1
ATOM 2361 O O . LYS A 1 304 ? 13.767 7.597 -31.355 1.00 92.62 304 LYS A O 1
ATOM 2366 N N . VAL A 1 305 ? 13.491 5.390 -30.947 1.00 92.12 305 VAL A N 1
ATOM 2367 C CA . VAL A 1 305 ? 13.589 4.880 -32.318 1.00 92.12 305 VAL A CA 1
ATOM 2368 C C . VAL A 1 305 ? 12.341 4.056 -32.607 1.00 92.12 305 VAL A C 1
ATOM 2370 O O . VAL A 1 305 ? 12.118 3.039 -31.951 1.00 92.12 305 VAL A O 1
ATOM 2373 N N . ASP A 1 306 ? 11.546 4.494 -33.575 1.00 91.94 306 ASP A N 1
ATOM 2374 C CA . ASP A 1 306 ? 10.361 3.774 -34.052 1.00 91.94 306 ASP A CA 1
ATOM 2375 C C . ASP A 1 306 ? 10.777 2.444 -34.707 1.00 91.94 306 ASP A C 1
ATOM 2377 O O . ASP A 1 306 ? 11.705 2.403 -35.520 1.00 91.94 306 ASP A O 1
ATOM 2381 N N . LEU A 1 307 ? 10.150 1.324 -34.340 1.00 90.38 307 LEU A N 1
ATOM 2382 C CA . LEU A 1 307 ? 10.536 0.015 -34.878 1.00 90.38 307 LEU A CA 1
ATOM 2383 C C . LEU A 1 307 ? 9.948 -0.281 -36.259 1.00 90.38 307 LEU A C 1
ATOM 2385 O O . LEU A 1 307 ? 10.385 -1.234 -36.910 1.00 90.38 307 LEU A O 1
ATOM 2389 N N . THR A 1 308 ? 8.998 0.508 -36.741 1.00 89.31 308 THR A N 1
ATOM 2390 C CA . THR A 1 308 ? 8.432 0.377 -38.082 1.00 89.31 308 THR A CA 1
ATOM 2391 C C . THR A 1 308 ? 9.336 1.031 -39.119 1.00 89.31 308 THR A C 1
ATOM 2393 O O . THR A 1 308 ? 9.685 0.384 -40.109 1.00 89.31 308 THR A O 1
ATOM 2396 N N . ASP A 1 309 ? 9.756 2.277 -38.890 1.00 91.19 309 ASP A N 1
ATOM 2397 C CA . ASP A 1 309 ? 10.489 3.074 -39.886 1.00 91.19 309 ASP A CA 1
ATOM 2398 C C . ASP A 1 309 ? 11.911 3.495 -39.470 1.00 91.19 309 ASP A C 1
ATOM 2400 O O . ASP A 1 309 ? 12.648 4.063 -40.281 1.00 91.19 309 ASP A O 1
ATOM 2404 N N . LEU A 1 310 ? 12.332 3.155 -38.246 1.00 89.12 310 LEU A N 1
ATOM 2405 C CA . LEU A 1 310 ? 13.635 3.499 -37.664 1.00 89.12 310 LEU A CA 1
ATOM 2406 C C . LEU A 1 310 ? 13.878 5.011 -37.538 1.00 89.12 310 LEU A C 1
ATOM 2408 O O . LEU A 1 310 ? 15.031 5.452 -37.466 1.00 89.12 310 LEU A O 1
ATOM 2412 N N . THR A 1 311 ? 12.819 5.820 -37.483 1.00 92.19 311 THR A N 1
ATOM 2413 C CA . THR A 1 311 ? 12.940 7.255 -37.223 1.00 92.19 311 THR A CA 1
ATOM 2414 C C . THR A 1 311 ? 13.337 7.521 -35.775 1.00 92.19 311 THR A C 1
ATOM 2416 O O . THR A 1 311 ? 12.827 6.918 -34.830 1.00 92.19 311 THR A O 1
ATOM 2419 N N . ARG A 1 312 ? 14.281 8.451 -35.590 1.00 92.31 312 ARG A N 1
ATOM 2420 C CA . ARG A 1 312 ? 14.745 8.897 -34.273 1.00 92.31 312 ARG A CA 1
ATOM 2421 C C . ARG A 1 312 ? 14.009 10.162 -33.855 1.00 92.31 312 ARG A C 1
ATOM 2423 O O . ARG A 1 312 ? 14.065 11.166 -34.559 1.00 92.31 312 ARG A O 1
ATOM 2430 N N . THR A 1 313 ? 13.430 10.143 -32.659 1.00 92.94 313 THR A N 1
ATOM 2431 C CA . THR A 1 313 ? 12.906 11.340 -31.987 1.00 92.94 313 THR A CA 1
ATOM 2432 C C . THR A 1 313 ? 13.735 11.618 -30.744 1.00 92.94 313 THR A C 1
ATOM 2434 O O . THR A 1 313 ? 13.697 10.840 -29.794 1.00 92.94 313 THR A O 1
ATOM 2437 N N . THR A 1 314 ? 14.499 12.711 -30.749 1.00 88.56 314 THR A N 1
ATOM 2438 C CA . THR A 1 314 ? 15.300 13.127 -29.589 1.00 88.56 314 THR A CA 1
ATOM 2439 C C . THR A 1 314 ? 14.475 13.995 -28.654 1.00 88.56 314 THR A C 1
ATOM 2441 O O . THR A 1 314 ? 13.863 14.973 -29.080 1.00 88.56 314 THR A O 1
ATOM 2444 N N . PHE A 1 315 ? 14.507 13.656 -27.372 1.00 87.25 315 PHE A N 1
ATOM 2445 C CA . PHE A 1 315 ? 13.855 14.411 -26.319 1.00 87.25 315 PHE A CA 1
ATOM 2446 C C . PHE A 1 315 ? 14.855 15.412 -25.746 1.00 87.25 315 PHE A C 1
ATOM 2448 O O . PHE A 1 315 ? 15.899 15.040 -25.209 1.00 87.25 315 PHE A O 1
ATOM 2455 N N . VAL A 1 316 ? 14.559 16.702 -25.903 1.00 78.75 316 VAL A N 1
ATOM 2456 C CA . VAL A 1 316 ? 15.381 17.764 -25.318 1.00 78.75 316 VAL A CA 1
ATOM 2457 C C . VAL A 1 316 ? 14.936 17.943 -23.878 1.00 78.75 316 VAL A C 1
ATOM 2459 O O . VAL A 1 316 ? 13.802 18.349 -23.623 1.00 78.75 316 VAL A O 1
ATOM 2462 N N . ASN A 1 317 ? 15.824 17.637 -22.940 1.00 67.94 317 ASN A N 1
ATOM 2463 C CA . ASN A 1 317 ? 15.600 17.964 -21.546 1.00 67.94 317 ASN A CA 1
ATOM 2464 C C . ASN A 1 317 ? 15.969 19.437 -21.321 1.00 67.94 317 ASN A C 1
ATOM 2466 O O . ASN A 1 317 ? 17.077 19.853 -21.659 1.00 67.94 317 ASN A O 1
ATOM 2470 N N . SER A 1 318 ? 15.046 20.231 -20.772 1.00 63.22 318 SER A N 1
ATOM 2471 C CA . SER A 1 318 ? 15.319 21.630 -20.413 1.00 63.22 318 SER A CA 1
ATOM 2472 C C . SER A 1 318 ? 16.402 21.753 -19.340 1.00 63.22 318 SER A C 1
ATOM 2474 O O . SER A 1 318 ? 17.034 22.800 -19.239 1.00 63.22 318 SER A O 1
ATOM 2476 N N . ASP A 1 319 ? 16.630 20.683 -18.573 1.00 64.50 319 ASP A N 1
ATOM 2477 C CA . ASP A 1 319 ? 17.768 20.537 -17.673 1.00 64.50 319 ASP A CA 1
ATOM 2478 C C . ASP A 1 319 ? 18.587 19.285 -18.054 1.00 64.50 319 ASP A C 1
ATOM 2480 O O . ASP A 1 319 ? 18.337 18.187 -17.547 1.00 64.50 319 ASP A O 1
ATOM 2484 N N . PRO A 1 320 ? 19.560 19.411 -18.976 1.00 52.97 320 PRO A N 1
ATOM 2485 C CA . PRO A 1 320 ? 20.295 18.275 -19.537 1.00 52.97 320 PRO A CA 1
ATOM 2486 C C . PRO A 1 320 ? 21.127 17.492 -18.511 1.00 52.97 320 PRO A C 1
ATOM 2488 O O . PRO A 1 320 ? 21.559 16.382 -18.815 1.00 52.97 320 PRO A O 1
ATOM 2491 N N . LYS A 1 321 ? 21.345 18.029 -17.301 1.00 57.62 321 LYS A N 1
ATOM 2492 C CA . LYS A 1 321 ? 22.081 17.341 -16.227 1.00 57.62 321 LYS A CA 1
ATOM 2493 C C . LYS A 1 321 ? 21.172 16.627 -15.223 1.00 57.62 321 LYS A C 1
ATOM 2495 O O . LYS A 1 321 ? 21.649 15.754 -14.508 1.00 57.62 321 LYS A O 1
ATOM 2500 N N . ALA A 1 322 ? 19.888 16.974 -15.170 1.00 60.91 322 ALA A N 1
ATOM 2501 C CA . ALA A 1 322 ? 19.000 16.569 -14.084 1.00 60.91 322 ALA A CA 1
ATOM 2502 C C . ALA A 1 322 ? 18.239 15.252 -14.292 1.00 60.91 322 ALA A C 1
ATOM 2504 O O . ALA A 1 322 ? 17.838 14.630 -13.313 1.00 60.91 322 ALA A O 1
ATOM 2505 N N . MET A 1 323 ? 17.972 14.832 -15.536 1.00 70.94 323 MET A N 1
ATOM 2506 C CA . MET A 1 323 ? 17.092 13.677 -15.788 1.00 70.94 323 MET A CA 1
ATOM 2507 C C . MET A 1 323 ? 17.665 12.787 -16.884 1.00 70.94 323 MET A C 1
ATOM 2509 O O . MET A 1 323 ? 17.325 12.920 -18.061 1.00 70.94 323 MET A O 1
ATOM 2513 N N . ILE A 1 324 ? 18.568 11.895 -16.488 1.00 77.94 324 ILE A N 1
ATOM 2514 C CA . ILE A 1 324 ? 19.058 10.817 -17.345 1.00 77.94 324 ILE A CA 1
ATOM 2515 C C . ILE A 1 324 ? 18.421 9.520 -16.826 1.00 77.94 324 ILE A C 1
ATOM 2517 O O . ILE A 1 324 ? 18.814 9.053 -15.755 1.00 77.94 324 ILE A O 1
ATOM 2521 N N . PRO A 1 325 ? 17.436 8.942 -17.537 1.00 85.50 325 PRO A N 1
ATOM 2522 C CA . PRO A 1 325 ? 16.851 7.650 -17.187 1.00 85.50 325 PRO A CA 1
ATOM 2523 C C . PRO A 1 325 ? 17.919 6.562 -17.035 1.00 85.50 325 PRO A C 1
ATOM 2525 O O . PRO A 1 325 ? 18.762 6.396 -17.916 1.00 85.50 325 PRO A O 1
ATOM 2528 N N . ILE A 1 326 ? 17.880 5.798 -15.944 1.00 80.75 326 ILE A N 1
ATOM 2529 C CA . ILE A 1 326 ? 18.740 4.611 -15.767 1.00 80.75 326 ILE A CA 1
ATOM 2530 C C . ILE A 1 326 ? 18.019 3.350 -16.240 1.00 80.75 326 ILE A C 1
ATOM 2532 O O . ILE A 1 326 ? 18.633 2.424 -16.758 1.00 80.75 326 ILE A O 1
ATOM 2536 N N . THR A 1 327 ? 16.700 3.326 -16.075 1.00 86.75 327 THR A N 1
ATOM 2537 C CA . THR A 1 327 ? 15.828 2.206 -16.417 1.00 86.75 327 THR A CA 1
ATOM 2538 C C . THR A 1 327 ? 14.463 2.741 -16.797 1.00 86.75 327 THR A C 1
ATOM 2540 O O . THR A 1 327 ? 14.042 3.750 -16.244 1.00 86.75 327 THR A O 1
ATOM 2543 N N . LEU A 1 328 ? 13.758 2.074 -17.705 1.00 88.94 328 LEU A N 1
ATOM 2544 C CA . LEU A 1 328 ? 12.428 2.483 -18.141 1.00 88.94 328 LEU A CA 1
ATOM 2545 C C . LEU A 1 328 ? 11.460 1.310 -18.032 1.00 88.94 328 LEU A C 1
ATOM 2547 O O . LEU A 1 328 ? 11.833 0.177 -18.309 1.00 88.94 328 LEU A O 1
ATOM 2551 N N . ALA A 1 329 ? 10.215 1.608 -17.694 1.00 91.56 329 ALA A N 1
ATOM 2552 C CA . ALA A 1 329 ? 9.123 0.655 -17.645 1.00 91.56 329 ALA A CA 1
ATOM 2553 C C . ALA A 1 329 ? 7.880 1.255 -18.307 1.00 91.56 329 ALA A C 1
ATOM 2555 O O . ALA A 1 329 ? 7.662 2.467 -18.267 1.00 91.56 329 ALA A O 1
ATOM 2556 N N . SER A 1 330 ? 7.039 0.401 -18.872 1.00 90.19 330 SER A N 1
ATOM 2557 C CA . SER A 1 330 ? 5.727 0.778 -19.395 1.00 90.19 330 SER A CA 1
ATOM 2558 C C . SER A 1 330 ? 4.698 -0.211 -18.877 1.00 90.19 330 SER A C 1
ATOM 2560 O O . SER A 1 330 ? 5.002 -1.392 -18.699 1.00 90.19 330 SER A O 1
ATOM 2562 N N . LEU A 1 331 ? 3.487 0.271 -18.604 1.00 91.38 331 LEU A N 1
ATOM 2563 C CA . LEU A 1 331 ? 2.401 -0.620 -18.213 1.00 91.38 331 LEU A CA 1
ATOM 2564 C C . LEU A 1 331 ? 1.996 -1.528 -19.385 1.00 91.38 331 LEU A C 1
ATOM 2566 O O . LEU A 1 331 ? 2.143 -1.130 -20.548 1.00 91.38 331 LEU A O 1
ATOM 2570 N N . PRO A 1 332 ? 1.465 -2.727 -19.095 1.00 88.00 332 PRO A N 1
ATOM 2571 C CA . PRO A 1 332 ? 0.975 -3.621 -20.129 1.00 88.00 332 PRO A CA 1
ATOM 2572 C C . PRO A 1 332 ? -0.212 -3.013 -20.887 1.00 88.00 332 PRO A C 1
ATOM 2574 O O . PRO A 1 332 ? -0.891 -2.088 -20.432 1.00 88.00 332 PRO A O 1
ATOM 2577 N N . GLN A 1 333 ? -0.477 -3.544 -22.083 1.00 86.06 333 GLN A N 1
ATOM 2578 C CA . GLN A 1 333 ? -1.538 -3.024 -22.950 1.00 86.06 333 GLN A CA 1
ATOM 2579 C C . GLN A 1 333 ? -2.918 -3.115 -22.287 1.00 86.06 333 GLN A C 1
ATOM 2581 O O . GLN A 1 333 ? -3.723 -2.189 -22.402 1.00 86.06 333 GLN A O 1
ATOM 2586 N N . LEU A 1 334 ? -3.185 -4.220 -21.595 1.00 88.50 334 LEU A N 1
ATOM 2587 C CA . LEU A 1 334 ? -4.434 -4.464 -20.888 1.00 88.50 334 LEU A CA 1
ATOM 2588 C C . LEU A 1 334 ? -4.196 -4.369 -19.377 1.00 88.50 334 LEU A C 1
ATOM 2590 O O . LEU A 1 334 ? -3.147 -4.816 -18.911 1.00 88.50 334 LEU A O 1
ATOM 2594 N N . PRO A 1 335 ? -5.154 -3.818 -18.610 1.00 91.12 335 PRO A N 1
ATOM 2595 C CA . PRO A 1 335 ? -5.087 -3.892 -17.160 1.00 91.12 335 PRO A CA 1
ATOM 2596 C C . PRO A 1 335 ? -5.191 -5.354 -16.700 1.00 91.12 335 PRO A C 1
ATOM 2598 O O . PRO A 1 335 ? -5.650 -6.212 -17.467 1.00 91.12 335 PRO A O 1
ATOM 2601 N N . PRO A 1 336 ? -4.844 -5.649 -15.435 1.00 91.25 336 PRO A N 1
ATOM 2602 C CA . PRO A 1 336 ? -5.206 -6.918 -14.815 1.00 91.25 336 PRO A CA 1
ATOM 2603 C C . PRO A 1 336 ? -6.699 -7.213 -15.005 1.00 91.25 336 PRO A C 1
ATOM 2605 O O . PRO A 1 336 ? -7.519 -6.298 -15.042 1.00 91.25 336 PRO A O 1
ATOM 2608 N N . SER A 1 337 ? -7.081 -8.484 -15.118 1.00 93.19 337 SER A N 1
ATOM 2609 C CA . SER A 1 337 ? -8.501 -8.873 -15.151 1.00 93.19 337 SER A CA 1
ATOM 2610 C C . SER A 1 337 ? -9.125 -8.917 -13.758 1.00 93.19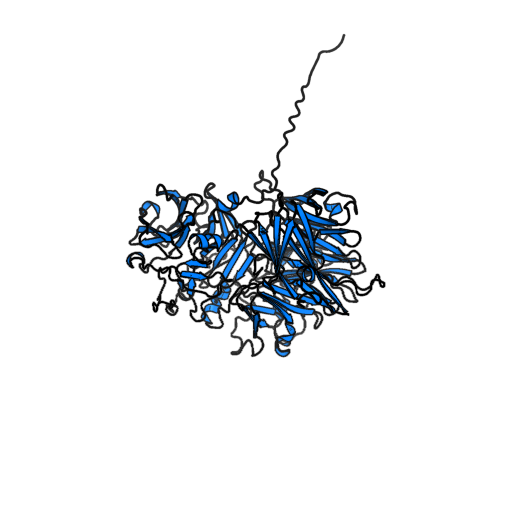 337 SER A C 1
ATOM 2612 O O . SER A 1 337 ? -10.332 -8.734 -13.594 1.00 93.19 337 SER A O 1
ATOM 2614 N N . THR A 1 338 ? -8.297 -9.181 -12.754 1.00 94.94 338 THR A N 1
ATOM 2615 C CA . THR A 1 338 ? -8.684 -9.449 -11.373 1.00 94.94 338 THR A CA 1
ATOM 2616 C C . THR A 1 338 ? -7.944 -8.521 -10.428 1.00 94.94 338 THR A C 1
ATOM 2618 O O . THR A 1 338 ? -6.783 -8.175 -10.633 1.00 94.94 338 THR A O 1
ATOM 2621 N N . PHE A 1 339 ? -8.651 -8.108 -9.388 1.00 95.44 339 PHE A N 1
ATOM 2622 C CA . PHE A 1 339 ? -8.135 -7.370 -8.257 1.00 95.44 339 PHE A CA 1
ATOM 2623 C C . PHE A 1 339 ? -8.286 -8.234 -7.013 1.00 95.44 339 PHE A C 1
ATOM 2625 O O . PHE A 1 339 ? -9.402 -8.641 -6.672 1.00 95.44 339 PHE A O 1
ATOM 2632 N N . GLU A 1 340 ? -7.161 -8.507 -6.362 1.00 95.31 340 GLU A N 1
ATOM 2633 C CA . GLU A 1 340 ? -7.094 -9.324 -5.159 1.00 95.31 340 GLU A CA 1
ATOM 2634 C C . GLU A 1 340 ? -6.654 -8.494 -3.956 1.00 95.31 340 GLU A C 1
ATOM 2636 O O . GLU A 1 340 ? -5.744 -7.659 -4.025 1.00 95.31 340 GLU A O 1
ATOM 2641 N N . GLN A 1 341 ? -7.320 -8.749 -2.839 1.00 96.31 341 GLN A N 1
ATOM 2642 C CA . GLN A 1 341 ? -6.995 -8.217 -1.528 1.00 96.31 341 GLN A CA 1
ATOM 2643 C C . GLN A 1 341 ? -7.031 -9.343 -0.500 1.00 96.31 341 GLN A C 1
ATOM 2645 O O . GLN A 1 341 ? -7.680 -10.370 -0.703 1.00 96.31 341 GLN A O 1
ATOM 2650 N N . LEU A 1 342 ? -6.409 -9.105 0.643 1.00 96.62 342 LEU A N 1
ATOM 2651 C CA . LEU A 1 342 ? -6.357 -10.030 1.759 1.00 96.62 342 LEU A CA 1
ATOM 2652 C C . LEU A 1 342 ? -6.844 -9.343 3.034 1.00 96.62 342 LEU A C 1
ATOM 2654 O O . LEU A 1 342 ? -6.363 -8.277 3.392 1.00 96.62 342 LEU A O 1
ATOM 2658 N N . VAL A 1 343 ? -7.740 -9.975 3.783 1.00 97.25 343 VAL A N 1
ATOM 2659 C CA . VAL A 1 343 ? -7.932 -9.667 5.205 1.00 97.25 343 VAL A CA 1
ATOM 2660 C C . VAL A 1 343 ? -7.052 -10.643 5.989 1.00 97.25 343 VAL A C 1
ATOM 2662 O O . VAL A 1 343 ? -7.382 -11.832 6.036 1.00 97.25 343 VAL A O 1
ATOM 2665 N N . PRO A 1 344 ? -5.932 -10.187 6.585 1.00 96.50 344 PRO A N 1
ATOM 2666 C CA . PRO A 1 344 ? -4.896 -11.084 7.100 1.00 96.50 344 PRO A CA 1
ATOM 2667 C C . PRO A 1 344 ? -5.361 -11.906 8.304 1.00 96.50 344 PRO A C 1
ATOM 2669 O O . PRO A 1 344 ? -4.818 -12.973 8.577 1.00 96.50 344 PRO A O 1
ATOM 2672 N N . ILE A 1 345 ? -6.380 -11.421 9.019 1.00 96.69 345 ILE A N 1
ATOM 2673 C CA . ILE A 1 345 ? -6.963 -12.133 10.146 1.00 96.69 345 ILE A CA 1
ATOM 2674 C C . ILE A 1 345 ? -8.470 -11.900 10.254 1.00 96.69 345 ILE A C 1
ATOM 2676 O O . ILE A 1 345 ? -8.961 -10.772 10.298 1.00 96.69 345 ILE A O 1
ATOM 2680 N N . VAL A 1 346 ? -9.204 -12.999 10.364 1.00 97.00 346 VAL A N 1
ATOM 2681 C CA . VAL A 1 346 ? -10.594 -13.062 10.803 1.00 97.00 346 VAL A CA 1
ATOM 2682 C C . VAL A 1 346 ? -10.725 -14.107 11.900 1.00 97.00 346 VAL A C 1
ATOM 2684 O O . VAL A 1 346 ? -10.031 -15.124 11.893 1.00 97.00 346 VAL A O 1
ATOM 2687 N N . VAL A 1 347 ? -11.591 -13.852 12.876 1.00 95.50 347 VAL A N 1
ATOM 2688 C CA . VAL A 1 347 ? -11.662 -14.657 14.094 1.00 95.50 347 VAL A CA 1
ATOM 2689 C C . VAL A 1 347 ? -13.091 -15.003 14.480 1.00 95.50 347 VAL A C 1
ATOM 2691 O O . VAL A 1 347 ? -14.028 -14.228 14.289 1.00 95.50 347 VAL A O 1
ATOM 2694 N N . ARG A 1 348 ? -13.225 -16.181 15.082 1.00 94.25 348 ARG A N 1
ATOM 2695 C CA . ARG A 1 348 ? -14.349 -16.598 15.912 1.00 94.25 348 ARG A CA 1
ATOM 2696 C C . ARG A 1 348 ? -13.804 -17.433 17.062 1.00 94.25 348 ARG A C 1
ATOM 2698 O O . ARG A 1 348 ? -13.667 -18.651 16.946 1.00 94.25 348 ARG A O 1
ATOM 2705 N N . ALA A 1 349 ? -13.449 -16.772 18.156 1.00 91.88 349 ALA A N 1
ATOM 2706 C CA . ALA A 1 349 ? -12.712 -17.391 19.252 1.00 91.88 349 ALA A CA 1
ATOM 2707 C C . ALA A 1 349 ? -13.157 -16.845 20.616 1.00 91.88 349 ALA A C 1
ATOM 2709 O O . ALA A 1 349 ? -13.550 -15.680 20.702 1.00 91.88 349 ALA A O 1
ATOM 2710 N N . PRO A 1 350 ? -13.079 -17.640 21.700 1.00 88.12 350 PRO A N 1
ATOM 2711 C CA . PRO A 1 350 ? -13.253 -17.119 23.051 1.00 88.12 350 PRO A CA 1
ATOM 2712 C C . PRO A 1 350 ? -12.310 -15.937 23.315 1.00 88.12 350 PRO A C 1
ATOM 2714 O O . PRO A 1 350 ? -11.122 -15.994 23.002 1.00 88.12 350 PRO A O 1
ATOM 2717 N N . GLY A 1 351 ? -12.854 -14.866 23.878 1.00 77.44 351 GLY A N 1
ATOM 2718 C CA . GLY A 1 351 ? -12.137 -13.664 24.275 1.00 77.44 351 GLY A CA 1
ATOM 2719 C C . GLY A 1 351 ? -11.933 -13.553 25.782 1.00 77.44 351 GLY A C 1
ATOM 2720 O O . GLY A 1 351 ? -12.246 -14.456 26.562 1.00 77.44 351 GLY A O 1
ATOM 2721 N N . VAL A 1 352 ? -11.371 -12.420 26.206 1.00 70.50 352 VAL A N 1
ATOM 2722 C CA . VAL A 1 352 ? -11.105 -12.137 27.623 1.00 70.50 352 VAL A CA 1
ATOM 2723 C C . VAL A 1 352 ? -12.429 -11.984 28.377 1.00 70.50 352 VAL A C 1
ATOM 2725 O O . VAL A 1 352 ? -13.411 -11.478 27.836 1.00 70.50 352 VAL A O 1
ATOM 2728 N N . GLY A 1 353 ? -12.473 -12.454 29.626 1.00 71.19 353 GLY A N 1
ATOM 2729 C CA . GLY A 1 353 ? -13.657 -12.317 30.479 1.00 71.19 353 GLY A CA 1
ATOM 2730 C C . GLY A 1 353 ? -14.864 -13.148 30.032 1.00 71.19 353 GLY A C 1
ATOM 2731 O O . GLY A 1 353 ? -15.971 -12.871 30.471 1.00 71.19 353 GLY A O 1
ATOM 2732 N N . GLY A 1 354 ? -14.673 -14.152 29.166 1.00 75.69 354 GLY A N 1
ATOM 2733 C CA . GLY A 1 354 ? -15.768 -14.965 28.625 1.00 75.69 354 GLY A CA 1
ATOM 2734 C C . GLY A 1 354 ? -16.482 -14.335 27.426 1.00 75.69 354 GLY A C 1
ATOM 2735 O O . GLY A 1 354 ? -17.526 -14.837 27.015 1.00 75.69 354 GLY A O 1
ATOM 2736 N N . THR A 1 355 ? -15.928 -13.258 26.853 1.00 78.56 355 THR A N 1
ATOM 2737 C CA . THR A 1 355 ? -16.419 -12.683 25.592 1.00 78.56 355 THR A CA 1
ATOM 2738 C C . THR A 1 355 ? -16.205 -13.649 24.426 1.00 78.56 355 THR A C 1
ATOM 2740 O O . THR A 1 355 ? -15.520 -14.666 24.544 1.00 78.56 355 THR A O 1
ATOM 2743 N N . LEU A 1 356 ? -16.778 -13.326 23.268 1.00 86.56 356 LEU A N 1
ATOM 2744 C CA . LEU A 1 356 ? -16.503 -14.012 22.011 1.00 86.56 356 LEU A CA 1
ATOM 2745 C C . LEU A 1 356 ? -15.985 -12.987 21.005 1.00 86.56 356 LEU A C 1
ATOM 2747 O O . LEU A 1 356 ? -16.725 -12.082 20.627 1.00 86.56 356 LEU A O 1
ATOM 2751 N N . TRP A 1 357 ? -14.737 -13.139 20.568 1.00 89.38 357 TRP A N 1
ATOM 2752 C CA . TRP A 1 357 ? -14.227 -12.394 19.424 1.00 89.38 357 TRP A CA 1
ATOM 2753 C C . TRP A 1 357 ? -14.908 -12.900 18.158 1.00 89.38 357 TRP A C 1
ATOM 2755 O O . TRP A 1 357 ? -14.934 -14.108 17.918 1.00 89.38 357 TRP A O 1
ATOM 2765 N N . SER A 1 358 ? -15.438 -11.983 17.356 1.00 93.44 358 SER A N 1
ATOM 2766 C CA . SER A 1 358 ? -16.073 -12.257 16.070 1.00 93.44 358 SER A CA 1
ATOM 2767 C C . SER A 1 358 ? -15.594 -11.252 15.030 1.00 93.44 358 SER A C 1
ATOM 2769 O O . SER A 1 358 ? -15.424 -10.070 15.335 1.00 93.44 358 SER A O 1
ATOM 2771 N N . SER A 1 359 ? -15.406 -11.716 13.798 1.00 95.56 359 SER A N 1
ATOM 2772 C CA . SER A 1 359 ? -15.085 -10.861 12.659 1.00 95.56 359 SER A CA 1
ATOM 2773 C C . SER A 1 359 ? -16.296 -10.575 11.794 1.00 95.56 359 SER A C 1
ATOM 2775 O O . SER A 1 359 ? -16.936 -11.486 11.267 1.00 95.56 359 SER A O 1
ATOM 2777 N N . GLU A 1 360 ? -16.547 -9.290 11.597 1.00 95.75 360 GLU A N 1
ATOM 2778 C CA . GLU A 1 360 ? -17.461 -8.780 10.586 1.00 95.75 360 GLU A CA 1
ATOM 2779 C C . GLU A 1 360 ? -16.677 -8.395 9.341 1.00 95.75 360 GLU A C 1
ATOM 2781 O O . GLU A 1 360 ? -15.553 -7.912 9.451 1.00 95.75 360 GLU A O 1
ATOM 2786 N N . LEU A 1 361 ? -17.279 -8.583 8.170 1.00 97.19 361 LEU A N 1
ATOM 2787 C CA . LEU A 1 361 ? -16.730 -8.140 6.896 1.00 97.19 361 LEU A CA 1
ATOM 2788 C C . LEU A 1 361 ? -17.749 -7.254 6.189 1.00 97.19 361 LEU A C 1
ATOM 2790 O O . LEU A 1 361 ? -18.916 -7.627 6.058 1.00 97.19 361 LEU A O 1
ATOM 2794 N N . TRP A 1 362 ? -17.296 -6.122 5.672 1.00 97.31 362 TRP A N 1
ATOM 2795 C CA . TRP A 1 362 ? -18.071 -5.271 4.785 1.00 97.31 362 TRP A CA 1
ATOM 2796 C C . TRP A 1 362 ? -17.396 -5.176 3.431 1.00 97.31 362 TRP A C 1
ATOM 2798 O O . TRP A 1 362 ? -16.177 -5.053 3.339 1.00 97.31 362 TRP A O 1
ATOM 2808 N N . LEU A 1 363 ? -18.220 -5.194 2.394 1.00 97.81 363 LEU A N 1
ATOM 2809 C CA . LEU A 1 363 ? -17.829 -5.014 1.009 1.00 97.81 363 LEU A CA 1
ATOM 2810 C C . LEU A 1 363 ? -18.570 -3.807 0.443 1.00 97.81 363 LEU A C 1
ATOM 2812 O O . LEU A 1 363 ? -19.748 -3.613 0.748 1.00 97.81 363 LEU A O 1
ATOM 2816 N N . TYR A 1 364 ? -17.900 -3.034 -0.400 1.00 98.19 364 TYR A N 1
ATOM 2817 C CA . TYR A 1 364 ? -18.491 -1.944 -1.169 1.00 98.19 364 TYR A CA 1
ATOM 2818 C C . TYR A 1 364 ? -17.985 -2.014 -2.609 1.00 98.19 364 TYR A C 1
ATOM 2820 O O . TYR A 1 364 ? -16.779 -2.079 -2.842 1.00 98.19 364 TYR A O 1
ATOM 2828 N N . ASN A 1 365 ? -18.904 -2.019 -3.573 1.00 98.31 365 ASN A N 1
ATOM 2829 C CA . ASN A 1 365 ? -18.595 -1.926 -4.995 1.00 98.31 365 ASN A CA 1
ATOM 2830 C C . ASN A 1 365 ? -18.767 -0.470 -5.447 1.00 98.31 365 ASN A C 1
ATOM 2832 O O . ASN A 1 365 ? -19.897 -0.078 -5.717 1.00 98.31 365 ASN A O 1
ATOM 2836 N N . PRO A 1 366 ? -17.704 0.341 -5.567 1.00 97.50 366 PRO A N 1
ATOM 2837 C CA . PRO A 1 366 ? -17.845 1.739 -5.970 1.00 97.50 366 PRO A CA 1
ATOM 2838 C C . PRO A 1 366 ? -18.192 1.929 -7.448 1.00 97.50 366 PRO A C 1
ATOM 2840 O O . PRO A 1 366 ? -18.544 3.039 -7.840 1.00 97.50 366 PRO A O 1
ATOM 2843 N N . SER A 1 367 ? -18.112 0.879 -8.263 1.00 97.12 367 SER A N 1
ATOM 2844 C CA . SER A 1 367 ? -18.310 0.971 -9.703 1.00 97.12 367 SER A CA 1
ATOM 2845 C C . SER A 1 367 ? -19.781 1.099 -10.102 1.00 97.12 367 SER A C 1
ATOM 2847 O O . SER A 1 367 ? -20.676 0.539 -9.464 1.00 97.12 367 SER A O 1
ATOM 2849 N N . ALA A 1 368 ? -20.020 1.760 -11.237 1.00 96.50 368 ALA A N 1
ATOM 2850 C CA . ALA A 1 368 ? -21.343 1.911 -11.848 1.00 96.50 368 ALA A CA 1
ATOM 2851 C C . ALA A 1 368 ? -21.916 0.616 -12.458 1.00 96.50 368 ALA A C 1
ATOM 2853 O O . ALA A 1 368 ? -23.045 0.600 -12.947 1.00 96.50 368 ALA A O 1
ATOM 2854 N N . SER A 1 369 ? -21.154 -0.479 -12.446 1.00 97.62 369 SER A N 1
ATOM 2855 C CA . SER A 1 369 ? -21.617 -1.810 -12.854 1.00 97.62 369 SER A CA 1
ATOM 2856 C C . SER A 1 369 ? -21.579 -2.778 -11.675 1.00 97.62 369 SER A C 1
ATOM 2858 O O . SER A 1 369 ? -20.695 -2.682 -10.823 1.00 97.62 369 SER A O 1
ATOM 2860 N N . ALA A 1 370 ? -22.489 -3.754 -11.651 1.00 98.06 370 ALA A N 1
ATOM 2861 C CA . ALA A 1 370 ? -22.439 -4.841 -10.672 1.00 98.06 370 ALA A CA 1
ATOM 2862 C C . ALA A 1 370 ? -21.087 -5.580 -10.718 1.00 98.06 370 ALA A C 1
ATOM 2864 O O . ALA A 1 370 ? -20.389 -5.560 -11.741 1.00 98.06 370 ALA A O 1
ATOM 2865 N N . SER A 1 371 ? -20.700 -6.189 -9.602 1.00 98.31 371 SER A N 1
ATOM 2866 C CA . SER A 1 371 ? -19.415 -6.867 -9.449 1.00 98.31 371 SER A CA 1
ATOM 2867 C C . SER A 1 371 ? -19.579 -8.196 -8.722 1.00 98.31 371 SER A C 1
ATOM 2869 O O . SER A 1 371 ? -20.159 -8.254 -7.637 1.00 98.31 371 SER A O 1
ATOM 2871 N N . THR A 1 372 ? -19.031 -9.252 -9.314 1.00 98.50 372 THR A N 1
ATOM 2872 C CA . THR A 1 372 ? -18.942 -10.579 -8.710 1.00 98.50 372 THR A CA 1
ATOM 2873 C C . THR A 1 372 ? -17.709 -10.634 -7.811 1.00 98.50 372 THR A C 1
ATOM 2875 O O . THR A 1 372 ? -16.583 -10.503 -8.289 1.00 98.50 372 THR A O 1
ATOM 2878 N N . VAL A 1 373 ? -17.902 -10.849 -6.513 1.00 98.56 373 VAL A N 1
ATOM 2879 C CA . VAL A 1 373 ? -16.823 -10.933 -5.521 1.00 98.56 373 VAL A CA 1
ATOM 2880 C C . VAL A 1 373 ? -16.704 -12.357 -5.012 1.00 98.56 373 VAL A C 1
ATOM 2882 O O . VAL A 1 373 ? -17.686 -12.935 -4.555 1.00 98.56 373 VAL A O 1
ATOM 2885 N N . THR A 1 374 ? -15.500 -12.919 -5.053 1.00 98.56 374 THR A N 1
ATOM 2886 C CA . THR A 1 374 ? -15.200 -14.243 -4.500 1.00 98.56 374 THR A CA 1
ATOM 2887 C C . THR A 1 374 ? -14.401 -14.096 -3.215 1.00 98.56 374 THR A C 1
ATOM 2889 O O . THR A 1 374 ? -13.372 -13.430 -3.194 1.00 98.56 374 THR A O 1
ATOM 2892 N N . LEU A 1 375 ? -14.873 -14.735 -2.149 1.00 98.50 375 LEU A N 1
ATOM 2893 C CA . LEU A 1 375 ? -14.217 -14.806 -0.852 1.00 98.50 375 LEU A CA 1
ATOM 2894 C C . LEU A 1 375 ? -13.712 -16.228 -0.655 1.00 98.50 375 LEU A C 1
ATOM 2896 O O . LEU A 1 375 ? -14.508 -17.168 -0.695 1.00 98.50 375 LEU A O 1
ATOM 2900 N N . ARG A 1 376 ? -12.411 -16.385 -0.433 1.00 98.00 376 ARG A N 1
ATOM 2901 C CA . ARG A 1 376 ? -11.740 -17.669 -0.226 1.00 98.00 376 ARG A CA 1
ATOM 2902 C C . ARG A 1 376 ? -11.015 -17.664 1.115 1.00 98.00 376 ARG A C 1
ATOM 2904 O O . ARG A 1 376 ? -10.398 -16.669 1.482 1.00 98.00 376 ARG A O 1
ATOM 2911 N N . ARG A 1 377 ? -11.092 -18.774 1.848 1.00 97.94 377 ARG A N 1
ATOM 2912 C CA . ARG A 1 377 ? -10.348 -18.954 3.104 1.00 97.94 377 ARG A CA 1
ATOM 2913 C C . ARG A 1 377 ? -8.891 -19.309 2.817 1.00 97.94 377 ARG A C 1
ATOM 2915 O O . ARG A 1 377 ? -8.641 -20.106 1.916 1.00 97.94 377 ARG A O 1
ATOM 2922 N N . ILE A 1 378 ? -7.963 -18.799 3.622 1.00 97.38 378 ILE A N 1
ATOM 2923 C CA . ILE A 1 378 ? -6.546 -19.186 3.550 1.00 97.38 378 ILE A CA 1
ATOM 2924 C C . ILE A 1 378 ? -6.348 -20.574 4.144 1.00 97.38 378 ILE A C 1
ATOM 2926 O O . ILE A 1 378 ? -5.781 -21.436 3.493 1.00 97.38 378 ILE A O 1
ATOM 2930 N N . VAL A 1 379 ? -6.880 -20.845 5.343 1.00 97.19 379 VAL A N 1
ATOM 2931 C CA . VAL A 1 379 ? -6.681 -22.143 6.021 1.00 97.19 379 VAL A CA 1
ATOM 2932 C C . VAL A 1 379 ? -7.327 -23.304 5.253 1.00 97.19 379 VAL A C 1
ATOM 2934 O O . VAL A 1 379 ? -6.961 -24.469 5.418 1.00 97.19 379 VAL A O 1
ATOM 2937 N N . LYS A 1 380 ? -8.311 -22.995 4.398 1.00 96.75 380 LYS A N 1
ATOM 2938 C CA . LYS A 1 380 ? -8.977 -23.952 3.510 1.00 96.75 380 LYS A CA 1
ATOM 2939 C C . LYS A 1 380 ? -9.248 -23.339 2.134 1.00 96.75 380 LYS A C 1
ATOM 2941 O O . LYS A 1 380 ? -10.393 -22.968 1.868 1.00 96.75 380 LYS A O 1
ATOM 2946 N N . PRO A 1 381 ? -8.260 -23.320 1.225 1.00 96.25 381 PRO A N 1
ATOM 2947 C CA . PRO A 1 381 ? -8.392 -22.685 -0.090 1.00 96.25 381 PRO A CA 1
ATOM 2948 C C . PRO A 1 381 ? -9.535 -23.246 -0.944 1.00 96.25 381 PRO A C 1
ATOM 2950 O O . PRO A 1 381 ? -10.123 -22.529 -1.747 1.00 96.25 381 PRO A O 1
ATOM 2953 N N . GLY A 1 382 ? -9.906 -24.517 -0.738 1.00 97.12 382 GLY A N 1
ATOM 2954 C CA . GLY A 1 382 ? -11.054 -25.144 -1.403 1.00 97.12 382 GLY A CA 1
ATOM 2955 C C . GLY A 1 382 ? -12.430 -24.660 -0.921 1.00 97.12 382 GLY A C 1
ATOM 2956 O O . GLY A 1 382 ? -13.442 -25.047 -1.500 1.00 97.12 382 GLY A O 1
ATOM 2957 N N . VAL A 1 383 ? -12.495 -23.843 0.136 1.00 97.81 383 VAL A N 1
ATOM 2958 C CA . VAL A 1 383 ? -13.734 -23.250 0.650 1.00 97.81 383 VAL A CA 1
ATOM 2959 C C . VAL A 1 383 ? -13.819 -21.797 0.201 1.00 97.81 383 VAL A C 1
ATOM 2961 O O . VAL A 1 383 ? -13.104 -20.925 0.703 1.00 97.81 383 VAL A O 1
ATOM 2964 N N . SER A 1 384 ? -14.742 -21.535 -0.721 1.00 97.81 384 SER A N 1
ATOM 2965 C CA . SER A 1 384 ? -15.025 -20.197 -1.227 1.00 97.81 384 SER A CA 1
ATOM 2966 C C . SER A 1 384 ? -16.525 -19.928 -1.341 1.00 97.81 384 SER A C 1
ATOM 2968 O O . SER A 1 384 ? -17.353 -20.843 -1.365 1.00 97.81 384 SER A O 1
ATOM 2970 N N . LYS A 1 385 ? -16.883 -18.645 -1.383 1.00 98.50 385 LYS A N 1
ATOM 2971 C CA . LYS A 1 385 ? -18.237 -18.170 -1.674 1.00 98.50 385 LYS A CA 1
ATOM 2972 C C . LYS A 1 385 ? -18.187 -16.971 -2.603 1.00 98.50 385 LYS A C 1
ATOM 2974 O O . LYS A 1 385 ? -17.283 -16.148 -2.506 1.00 98.50 385 LYS A O 1
ATOM 2979 N N . THR A 1 386 ? -19.203 -16.855 -3.447 1.00 98.44 386 THR A N 1
ATOM 2980 C CA . THR A 1 386 ? -19.365 -15.732 -4.368 1.00 98.44 386 THR A CA 1
ATOM 2981 C C . THR A 1 386 ? -20.545 -14.866 -3.941 1.00 98.44 386 THR A C 1
ATOM 2983 O O . THR A 1 386 ? -21.580 -15.384 -3.516 1.00 98.44 386 THR A O 1
ATOM 2986 N N . ILE A 1 387 ? -20.378 -13.551 -4.038 1.00 98.12 387 ILE A N 1
ATOM 2987 C CA . ILE A 1 387 ? -21.387 -12.534 -3.749 1.00 98.12 387 ILE A CA 1
ATOM 2988 C C . ILE A 1 387 ? -21.518 -11.643 -4.983 1.00 98.12 387 ILE A C 1
ATOM 2990 O O . ILE A 1 387 ? -20.519 -11.161 -5.508 1.00 98.12 387 ILE A O 1
ATOM 2994 N N . GLU A 1 388 ? -22.749 -11.394 -5.415 1.00 98.25 388 GLU A N 1
ATOM 2995 C CA . GLU A 1 388 ? -23.044 -10.361 -6.407 1.00 98.25 388 GLU A CA 1
ATOM 2996 C C . GLU A 1 388 ? -23.297 -9.036 -5.687 1.00 98.25 388 GLU A C 1
ATOM 2998 O O . GLU A 1 388 ? -24.262 -8.908 -4.930 1.00 98.25 388 GLU A O 1
ATOM 3003 N N . LEU A 1 389 ? -22.426 -8.053 -5.907 1.00 98.12 389 LEU A N 1
ATOM 3004 C CA . LEU A 1 389 ? -22.605 -6.695 -5.407 1.00 98.12 389 LEU A CA 1
ATOM 3005 C C . LEU A 1 389 ? -23.265 -5.835 -6.492 1.00 98.12 389 LEU A C 1
ATOM 3007 O O . LEU A 1 389 ? -22.707 -5.725 -7.590 1.00 98.12 389 LEU A O 1
ATOM 3011 N N . PRO A 1 390 ? -24.409 -5.183 -6.214 1.00 98.44 390 PRO A N 1
ATOM 3012 C CA . PRO A 1 390 ? -24.984 -4.195 -7.122 1.00 98.44 390 PRO A CA 1
ATOM 3013 C C . PRO A 1 390 ? -23.986 -3.085 -7.469 1.00 98.44 390 PRO A C 1
ATOM 3015 O O . PRO A 1 390 ? -23.006 -2.862 -6.753 1.00 98.44 390 PRO A O 1
ATOM 3018 N N . ALA A 1 391 ? -24.236 -2.367 -8.565 1.00 98.31 391 ALA A N 1
ATOM 3019 C CA . ALA A 1 391 ? -23.525 -1.121 -8.853 1.00 98.31 391 ALA A CA 1
ATOM 3020 C C . ALA A 1 391 ? -23.667 -0.162 -7.662 1.00 98.31 391 ALA A C 1
ATOM 3022 O O . ALA A 1 391 ? -24.782 0.026 -7.186 1.00 98.31 391 ALA A O 1
ATOM 3023 N N . HIS A 1 392 ? -22.564 0.406 -7.171 1.00 98.25 392 HIS A N 1
ATOM 3024 C CA . HIS A 1 392 ? -22.532 1.248 -5.964 1.00 98.25 392 HIS A CA 1
ATOM 3025 C C . HIS A 1 392 ? -23.048 0.577 -4.672 1.00 98.25 392 HIS A C 1
ATOM 3027 O O . HIS A 1 392 ? -23.274 1.257 -3.672 1.00 98.25 392 HIS A O 1
ATOM 3033 N N . GLY A 1 393 ? -23.273 -0.740 -4.681 1.00 97.94 393 GLY A N 1
ATOM 3034 C CA . GLY A 1 393 ? -23.882 -1.472 -3.573 1.00 97.94 393 GLY A CA 1
ATOM 3035 C C . GLY A 1 393 ? -22.883 -1.875 -2.491 1.00 97.94 393 GLY A C 1
ATOM 3036 O O . GLY A 1 393 ? -21.687 -2.036 -2.747 1.00 97.94 393 GLY A O 1
ATOM 3037 N N . SER A 1 394 ? -23.404 -2.108 -1.287 1.00 98.00 394 SER A N 1
ATOM 3038 C CA . SER A 1 394 ? -22.638 -2.593 -0.134 1.00 98.00 394 SER A CA 1
ATOM 3039 C C . SER A 1 394 ? -23.242 -3.871 0.438 1.00 98.00 394 SER A C 1
ATOM 3041 O O . SER A 1 394 ? -24.454 -4.080 0.400 1.00 98.00 394 SER A O 1
ATOM 3043 N N . TYR A 1 395 ? -22.400 -4.716 1.027 1.00 97.44 395 TYR A N 1
ATOM 3044 C CA . TYR A 1 395 ? -22.818 -5.964 1.663 1.00 97.44 395 TYR A CA 1
ATOM 3045 C C . TYR A 1 395 ? -22.076 -6.186 2.979 1.00 97.44 395 TYR A C 1
ATOM 3047 O O . TYR A 1 395 ? -20.883 -5.909 3.074 1.00 97.44 395 TYR A O 1
ATOM 3055 N N . ARG A 1 396 ? -22.776 -6.706 3.992 1.00 96.56 396 ARG A N 1
ATOM 3056 C CA . ARG A 1 396 ? -22.218 -7.024 5.312 1.00 96.56 396 ARG A CA 1
ATOM 3057 C C . ARG A 1 396 ? -22.350 -8.513 5.601 1.00 96.56 396 ARG A C 1
ATOM 3059 O O . ARG A 1 396 ? -23.428 -9.085 5.465 1.00 96.56 396 ARG A O 1
ATOM 3066 N N . VAL A 1 397 ? -21.274 -9.103 6.107 1.00 97.19 397 VAL A N 1
ATOM 3067 C CA . VAL A 1 397 ? -21.240 -10.436 6.708 1.00 97.19 397 VAL A CA 1
ATOM 3068 C C . VAL A 1 397 ? -20.955 -10.274 8.200 1.00 97.19 397 VAL A C 1
ATOM 3070 O O . VAL A 1 397 ? -19.852 -9.895 8.580 1.00 97.19 397 VAL A O 1
ATOM 3073 N N . SER A 1 398 ? -21.942 -10.546 9.056 1.00 94.06 398 SER A N 1
ATOM 3074 C CA . SER A 1 398 ? -21.832 -10.311 10.509 1.00 94.06 398 SER A CA 1
ATOM 3075 C C . SER A 1 398 ? -20.892 -11.278 11.247 1.00 94.06 398 SER A C 1
ATOM 3077 O O . SER A 1 398 ? -20.425 -10.990 12.343 1.00 94.06 398 SER A O 1
ATOM 3079 N N . ASP A 1 399 ? -20.641 -12.450 10.670 1.00 95.62 399 ASP A N 1
ATOM 3080 C CA . ASP A 1 399 ? -19.672 -13.419 11.179 1.00 95.62 399 ASP A CA 1
ATOM 3081 C C . ASP A 1 399 ? -19.101 -14.188 9.996 1.00 95.62 399 ASP A C 1
ATOM 3083 O O . ASP A 1 399 ? -19.673 -15.176 9.524 1.00 95.62 399 ASP A O 1
ATOM 3087 N N . VAL A 1 400 ? -17.993 -13.678 9.472 1.00 97.19 400 VAL A N 1
ATOM 3088 C CA . VAL A 1 400 ? -17.427 -14.184 8.223 1.00 97.19 400 VAL A CA 1
ATOM 3089 C C . VAL A 1 400 ? -16.825 -15.581 8.372 1.00 97.19 400 VAL A C 1
ATOM 3091 O O . VAL A 1 400 ? -16.895 -16.376 7.433 1.00 97.19 400 VAL A O 1
ATOM 3094 N N . VAL A 1 401 ? -16.329 -15.929 9.564 1.00 96.69 401 VAL A N 1
ATOM 3095 C CA . VAL A 1 401 ? -15.767 -17.258 9.840 1.00 96.69 401 VAL A CA 1
ATOM 3096 C C . VAL A 1 401 ? -16.877 -18.304 9.823 1.00 96.69 401 VAL A C 1
ATOM 3098 O O . VAL A 1 401 ? -16.791 -19.263 9.057 1.00 96.69 401 VAL A O 1
ATOM 3101 N N . THR A 1 402 ? -17.959 -18.108 10.585 1.00 96.75 402 THR A N 1
ATOM 3102 C CA . THR A 1 402 ? -19.103 -19.041 10.559 1.00 96.75 402 THR A CA 1
ATOM 3103 C C . THR A 1 402 ? -19.763 -19.072 9.186 1.00 96.75 402 THR A C 1
ATOM 3105 O O . THR A 1 402 ? -20.131 -20.141 8.695 1.00 96.75 402 THR A O 1
ATOM 3108 N N . TRP A 1 403 ? -19.899 -17.915 8.530 1.00 97.75 403 TRP A N 1
ATOM 3109 C CA . TRP A 1 403 ? -20.511 -17.832 7.206 1.00 97.75 403 TRP A CA 1
ATOM 3110 C C . TRP A 1 403 ? -19.746 -18.655 6.162 1.00 97.75 403 TRP A C 1
ATOM 3112 O O . TRP A 1 403 ? -20.385 -19.264 5.304 1.00 97.75 403 TRP A O 1
ATOM 3122 N N . LEU A 1 404 ? -18.417 -18.756 6.257 1.00 97.44 404 LEU A N 1
ATOM 3123 C CA . LEU A 1 404 ? -17.586 -19.624 5.410 1.00 97.44 404 LEU A CA 1
ATOM 3124 C C . LEU A 1 404 ? -17.398 -21.047 5.979 1.00 97.44 404 LEU A C 1
ATOM 3126 O O . LEU A 1 404 ? -16.486 -21.767 5.574 1.00 97.44 404 LEU A O 1
ATOM 3130 N N . GLY A 1 405 ? -18.254 -21.479 6.909 1.00 96.75 405 GLY A N 1
ATOM 3131 C CA . GLY A 1 405 ? -18.238 -22.838 7.458 1.00 96.75 405 GLY A CA 1
ATOM 3132 C C . GLY A 1 405 ? -17.121 -23.109 8.471 1.00 96.75 405 GLY A C 1
ATOM 3133 O O . GLY A 1 405 ? -16.789 -24.269 8.709 1.00 96.75 405 GLY A O 1
ATOM 3134 N N . GLY A 1 406 ? -16.531 -22.060 9.045 1.00 95.25 406 GLY A N 1
ATOM 3135 C CA . GLY A 1 406 ? -15.603 -22.134 10.171 1.00 95.25 406 GLY A CA 1
ATOM 3136 C C . GLY A 1 406 ? -16.299 -22.148 11.537 1.00 95.25 406 GLY A C 1
ATOM 3137 O O . GLY A 1 406 ? -17.521 -22.282 11.645 1.00 95.25 406 GLY A O 1
ATOM 3138 N N . GLY A 1 407 ? -15.513 -21.972 12.599 1.00 92.62 407 GLY A N 1
ATOM 3139 C CA . GLY A 1 407 ? -15.985 -21.895 13.981 1.00 92.62 407 GLY A CA 1
ATOM 3140 C C . GLY A 1 407 ? -16.428 -23.240 14.568 1.00 92.62 407 GLY A C 1
ATOM 3141 O O . GLY A 1 407 ? -16.344 -24.287 13.929 1.00 92.62 407 GLY A O 1
ATOM 3142 N N . SER A 1 408 ? -16.917 -23.218 15.812 1.00 91.69 408 SER A N 1
ATOM 3143 C CA . SER A 1 408 ? -17.302 -24.427 16.566 1.00 91.69 408 SER A CA 1
ATOM 3144 C C . SER A 1 408 ? -18.448 -25.233 15.941 1.00 91.69 408 SER A C 1
ATOM 3146 O O . SER A 1 408 ? -18.543 -26.435 16.170 1.00 91.69 408 SER A O 1
ATOM 3148 N N . SER A 1 409 ? -19.317 -24.582 15.167 1.00 88.94 409 SER A N 1
ATOM 3149 C CA . SER A 1 409 ? -20.414 -25.197 14.411 1.00 88.94 409 SER A CA 1
ATOM 3150 C C . SER A 1 409 ? -20.016 -25.676 13.014 1.00 88.94 409 SER A C 1
ATOM 3152 O O . SER A 1 409 ? -20.829 -26.305 12.340 1.00 88.94 409 SER A O 1
ATOM 3154 N N . GLY A 1 410 ? -18.824 -25.306 12.549 1.00 93.88 410 GLY A N 1
ATOM 3155 C CA . GLY A 1 410 ? -18.290 -25.664 11.244 1.00 93.88 410 GLY A CA 1
ATOM 3156 C C . GLY A 1 410 ? -17.145 -26.656 11.386 1.00 93.88 410 GLY A C 1
ATOM 3157 O O . GLY A 1 410 ? -17.284 -27.710 12.001 1.00 93.88 410 GLY A O 1
ATOM 3158 N N . ASP A 1 411 ? -15.996 -26.320 10.816 1.00 90.69 411 ASP A N 1
ATOM 3159 C CA . ASP A 1 411 ? -14.807 -27.171 10.845 1.00 90.69 411 ASP A CA 1
ATOM 3160 C C . ASP A 1 411 ? -13.866 -26.981 12.045 1.00 90.69 411 ASP A C 1
ATOM 3162 O O . ASP A 1 411 ? -12.786 -27.574 12.076 1.00 90.69 411 ASP A O 1
ATOM 3166 N N . GLY A 1 412 ? -14.255 -26.159 13.020 1.00 93.38 412 GLY A N 1
ATOM 3167 C CA . GLY A 1 412 ? -13.470 -25.880 14.217 1.00 93.38 412 GLY A CA 1
ATOM 3168 C C . GLY A 1 412 ? -12.394 -24.803 14.054 1.00 93.38 412 GLY A C 1
ATOM 3169 O O . GLY A 1 412 ? -11.779 -24.435 15.054 1.00 93.38 412 GLY A O 1
ATOM 3170 N N . THR A 1 413 ? -12.170 -24.250 12.855 1.00 92.94 413 THR A N 1
ATOM 3171 C CA . THR A 1 413 ? -11.217 -23.147 12.667 1.00 92.94 413 THR A CA 1
ATOM 3172 C C . THR A 1 413 ? -11.712 -21.889 13.383 1.00 92.94 413 THR A C 1
ATOM 3174 O O . THR A 1 413 ? -12.794 -21.383 13.090 1.00 92.94 413 THR A O 1
ATOM 3177 N N . THR A 1 414 ? -10.915 -21.369 14.318 1.00 94.19 414 THR A N 1
ATOM 3178 C CA . THR A 1 414 ? -11.241 -20.167 15.110 1.00 94.19 414 THR A CA 1
ATOM 3179 C C . THR A 1 414 ? -10.521 -18.904 14.637 1.00 94.19 414 THR A C 1
ATOM 3181 O O . THR A 1 414 ? -10.932 -17.807 15.003 1.00 94.19 414 THR A O 1
ATOM 3184 N N . HIS A 1 415 ? -9.469 -19.050 13.828 1.00 95.00 415 HIS A N 1
ATOM 3185 C CA . HIS A 1 415 ? -8.684 -17.968 13.233 1.00 95.00 415 HIS A CA 1
ATOM 3186 C C . HIS A 1 415 ? -8.381 -18.342 11.784 1.00 95.00 415 HIS A C 1
ATOM 3188 O O . HIS A 1 415 ? -7.978 -19.474 11.519 1.00 95.00 415 HIS A O 1
ATOM 3194 N N . ASP A 1 416 ? -8.586 -17.416 10.859 1.00 97.38 416 ASP A N 1
ATOM 3195 C CA . ASP A 1 416 ? -8.360 -17.624 9.429 1.00 97.38 416 ASP A CA 1
ATOM 3196 C C . ASP A 1 416 ? -7.931 -16.308 8.773 1.00 97.38 416 ASP A C 1
ATOM 3198 O O . ASP A 1 416 ? -7.937 -15.263 9.417 1.00 97.38 416 ASP A O 1
ATOM 3202 N N . GLY A 1 417 ? -7.579 -16.350 7.497 1.00 97.19 417 GLY A N 1
ATOM 3203 C CA . GLY A 1 417 ? -7.406 -15.174 6.654 1.00 97.19 417 GLY A CA 1
ATOM 3204 C C . GLY A 1 417 ? -8.307 -15.304 5.430 1.00 97.19 417 GLY A C 1
ATOM 3205 O O . GLY A 1 417 ? -8.734 -16.408 5.082 1.00 97.19 417 GLY A O 1
ATOM 3206 N N . LEU A 1 418 ? -8.648 -14.183 4.797 1.00 97.88 418 LEU A N 1
ATOM 3207 C CA . LEU A 1 418 ? -9.574 -14.171 3.663 1.00 97.88 418 LEU A CA 1
ATOM 3208 C C . LEU A 1 418 ? -8.959 -13.501 2.450 1.00 97.88 418 LEU A C 1
ATOM 3210 O O . LEU A 1 418 ? -8.661 -12.313 2.502 1.00 97.88 418 LEU A O 1
ATOM 3214 N N . VAL A 1 419 ? -8.885 -14.229 1.343 1.00 97.88 419 VAL A N 1
ATOM 3215 C CA . VAL A 1 419 ? -8.588 -13.651 0.033 1.00 97.88 419 VAL A CA 1
ATOM 3216 C C . VAL A 1 419 ? -9.893 -13.234 -0.629 1.00 97.88 419 VAL A C 1
ATOM 3218 O O . VAL A 1 419 ? -10.859 -14.000 -0.681 1.00 97.88 419 VAL A O 1
ATOM 3221 N N . ILE A 1 420 ? -9.926 -11.997 -1.108 1.00 98.25 420 ILE A N 1
ATOM 3222 C CA . ILE A 1 420 ? -11.079 -11.357 -1.728 1.00 98.25 420 ILE A CA 1
ATOM 3223 C C . ILE A 1 420 ? -10.680 -10.999 -3.153 1.00 98.25 420 ILE A C 1
ATOM 3225 O O . ILE A 1 420 ? -9.833 -10.136 -3.365 1.00 98.25 420 ILE A O 1
ATOM 3229 N N . ALA A 1 421 ? -11.299 -11.665 -4.123 1.00 98.00 421 ALA A N 1
ATOM 3230 C CA . ALA A 1 421 ? -11.054 -11.458 -5.543 1.00 98.00 421 ALA A CA 1
ATOM 3231 C C . ALA A 1 421 ? -12.280 -10.827 -6.212 1.00 98.00 421 ALA A C 1
ATOM 3233 O O . ALA A 1 421 ? -13.420 -11.230 -5.966 1.00 98.00 421 ALA A O 1
ATOM 3234 N N . SER A 1 422 ? -12.053 -9.849 -7.083 1.00 98.12 422 SER A N 1
ATOM 3235 C CA . SER A 1 422 ? -13.095 -9.178 -7.868 1.00 98.12 422 SER A CA 1
ATOM 3236 C C . SER A 1 422 ? -12.556 -8.758 -9.240 1.00 98.12 422 SER A C 1
ATOM 3238 O O . SER A 1 422 ? -11.340 -8.750 -9.430 1.00 98.12 422 SER A O 1
ATOM 3240 N N . PRO A 1 423 ? -13.406 -8.414 -10.222 1.00 97.62 423 PRO A N 1
ATOM 3241 C CA . PRO A 1 423 ? -12.953 -7.785 -11.456 1.00 97.62 423 PRO A CA 1
ATOM 3242 C C . PRO A 1 423 ? -12.150 -6.511 -11.183 1.00 97.62 423 PRO A C 1
ATOM 3244 O O . PRO A 1 423 ? -12.581 -5.646 -10.419 1.00 97.62 423 PRO A O 1
ATOM 3247 N N . TYR A 1 424 ? -11.005 -6.371 -11.844 1.00 95.62 424 TYR A N 1
ATOM 3248 C CA . TYR A 1 424 ? -10.190 -5.167 -11.731 1.00 95.62 424 TYR A CA 1
ATOM 3249 C C . TYR A 1 424 ? -10.868 -3.976 -12.419 1.00 95.62 424 TYR A C 1
ATOM 3251 O O . TYR A 1 424 ? -11.243 -4.048 -13.592 1.00 95.62 424 TYR A O 1
ATOM 3259 N N . ARG A 1 425 ? -11.004 -2.861 -11.695 1.00 94.69 425 ARG A N 1
ATOM 3260 C CA . ARG A 1 425 ? -11.517 -1.586 -12.216 1.00 94.69 425 ARG A CA 1
ATOM 3261 C C . ARG A 1 425 ? -10.728 -0.443 -11.594 1.00 94.69 425 ARG A C 1
ATOM 3263 O O . ARG A 1 425 ? -10.856 -0.184 -10.402 1.00 94.69 425 ARG A O 1
ATOM 3270 N N . LEU A 1 426 ? -9.882 0.207 -12.389 1.00 92.81 426 LEU A N 1
ATOM 3271 C CA . LEU A 1 426 ? -8.986 1.259 -11.912 1.00 92.81 426 LEU A CA 1
ATOM 3272 C C . LEU A 1 426 ? -9.768 2.404 -11.250 1.00 92.81 426 LEU A C 1
ATOM 3274 O O . LEU A 1 426 ? -10.597 3.036 -11.897 1.00 92.81 426 LEU A O 1
ATOM 3278 N N . GLY A 1 427 ? -9.491 2.641 -9.965 1.00 92.06 427 GLY A N 1
ATOM 3279 C CA . GLY A 1 427 ? -10.139 3.648 -9.117 1.00 92.06 427 GLY A CA 1
ATOM 3280 C C . GLY A 1 427 ? -11.628 3.414 -8.871 1.00 92.06 427 GLY A C 1
ATOM 3281 O O . GLY A 1 427 ? -12.317 4.324 -8.430 1.00 92.06 427 GLY A O 1
ATOM 3282 N N . GLU A 1 428 ? -12.110 2.205 -9.150 1.00 95.25 428 GLU A N 1
ATOM 3283 C CA . GLU A 1 428 ? -13.433 1.714 -8.769 1.00 95.25 428 GLU A CA 1
ATOM 3284 C C . GLU A 1 428 ? -13.333 0.269 -8.246 1.00 95.25 428 GLU A C 1
ATOM 3286 O O . GLU A 1 428 ? -14.241 -0.549 -8.435 1.00 95.25 428 GLU A O 1
ATOM 3291 N N . GLN A 1 429 ? -12.206 -0.081 -7.624 1.00 95.50 429 GLN A N 1
ATOM 3292 C CA . GLN A 1 429 ? -12.003 -1.418 -7.086 1.00 95.50 429 GLN A CA 1
ATOM 3293 C C . GLN A 1 429 ? -12.962 -1.689 -5.922 1.00 95.50 429 GLN A C 1
ATOM 3295 O O . GLN A 1 429 ? -13.248 -0.799 -5.119 1.00 95.50 429 GLN A O 1
ATOM 3300 N N . VAL A 1 430 ? -13.431 -2.936 -5.797 1.00 97.50 430 VAL A N 1
ATOM 3301 C CA . VAL A 1 430 ? -14.192 -3.362 -4.614 1.00 97.50 430 VAL A CA 1
ATOM 3302 C C . VAL A 1 430 ? -13.343 -3.125 -3.368 1.00 97.50 430 VAL A C 1
ATOM 3304 O O . VAL A 1 430 ? -12.183 -3.529 -3.315 1.00 97.50 430 VAL A O 1
ATOM 3307 N N . VAL A 1 431 ? -13.936 -2.484 -2.363 1.00 96.75 431 VAL A N 1
ATOM 3308 C CA . VAL A 1 431 ? -13.295 -2.254 -1.068 1.00 96.75 431 VAL A CA 1
ATOM 3309 C C . VAL A 1 431 ? -13.834 -3.233 -0.049 1.00 96.75 431 VAL A C 1
ATOM 3311 O O . VAL A 1 431 ? -15.050 -3.384 0.094 1.00 96.75 431 VAL A O 1
ATOM 3314 N N . ALA A 1 432 ? -12.920 -3.860 0.684 1.00 96.56 432 ALA A N 1
ATOM 3315 C CA . ALA A 1 432 ? -13.224 -4.706 1.818 1.00 96.56 432 ALA A CA 1
ATOM 3316 C C . ALA A 1 432 ? -12.672 -4.111 3.118 1.00 96.56 432 ALA A C 1
ATOM 3318 O O . ALA A 1 432 ? -11.534 -3.648 3.184 1.00 96.56 432 ALA A O 1
ATOM 3319 N N . ALA A 1 433 ? -13.480 -4.163 4.169 1.00 93.94 433 ALA A N 1
ATOM 3320 C CA . ALA A 1 433 ? -13.095 -3.768 5.515 1.00 93.94 433 ALA A CA 1
ATOM 3321 C C . ALA A 1 433 ? -13.555 -4.847 6.494 1.00 93.94 433 ALA A C 1
ATOM 3323 O O . ALA A 1 433 ? -14.672 -5.348 6.367 1.00 93.94 433 ALA A O 1
ATOM 3324 N N . SER A 1 434 ? -12.716 -5.218 7.459 1.00 94.94 434 SER A N 1
ATOM 3325 C CA . SER A 1 434 ? -13.076 -6.164 8.517 1.00 94.94 434 SER A CA 1
ATOM 3326 C C . SER A 1 434 ? -12.977 -5.501 9.883 1.00 94.94 434 SER A C 1
ATOM 3328 O O . SER A 1 434 ? -12.157 -4.610 10.092 1.00 94.94 434 SER A O 1
ATOM 3330 N N . ARG A 1 435 ? -13.813 -5.930 10.827 1.00 92.31 435 ARG A N 1
ATOM 3331 C CA . ARG A 1 435 ? -13.731 -5.538 12.239 1.00 92.31 435 ARG A CA 1
ATOM 3332 C C . ARG A 1 435 ? -13.699 -6.791 13.080 1.00 92.31 435 ARG A C 1
ATOM 3334 O O . ARG A 1 435 ? -14.628 -7.595 13.025 1.00 92.31 435 ARG A O 1
ATOM 3341 N N . VAL A 1 436 ? -12.666 -6.925 13.898 1.00 90.62 436 VAL A N 1
ATOM 3342 C CA . VAL A 1 436 ? -12.612 -7.926 14.964 1.00 90.62 436 VAL A CA 1
ATOM 3343 C C . VAL A 1 436 ? -13.158 -7.271 16.219 1.00 90.62 436 VAL A C 1
ATOM 3345 O O . VAL A 1 436 ? -12.618 -6.252 16.638 1.00 90.62 436 VAL A O 1
ATOM 3348 N N . TRP A 1 437 ? -14.217 -7.821 16.808 1.00 87.38 437 TRP A N 1
ATOM 3349 C CA . TRP A 1 437 ? -14.848 -7.225 17.986 1.00 87.38 437 TRP A CA 1
ATOM 3350 C C . TRP A 1 437 ? -15.425 -8.259 18.955 1.00 87.38 437 TRP A C 1
ATOM 3352 O O . TRP A 1 437 ? -15.579 -9.430 18.609 1.00 87.38 437 TRP A O 1
ATOM 3362 N N . THR A 1 438 ? -15.764 -7.816 20.167 1.00 82.44 438 THR A N 1
ATOM 3363 C CA . THR A 1 438 ? -16.499 -8.599 21.172 1.00 82.44 438 THR A CA 1
ATOM 3364 C C . THR A 1 438 ? -17.803 -7.910 21.572 1.00 82.44 438 THR A C 1
ATOM 3366 O O . THR A 1 438 ? -17.824 -6.685 21.732 1.00 82.44 438 THR A O 1
ATOM 3369 N N . PRO A 1 439 ? -18.905 -8.655 21.780 1.00 71.88 439 PRO A N 1
ATOM 3370 C CA . PRO A 1 439 ? -20.082 -8.099 22.425 1.00 71.88 439 PRO A CA 1
ATOM 3371 C C . PRO A 1 439 ? -19.787 -7.775 23.889 1.00 71.88 439 PRO A C 1
ATOM 3373 O O . PRO A 1 439 ? -19.010 -8.472 24.544 1.00 71.88 439 PRO A O 1
ATOM 3376 N N . SER A 1 440 ? -20.442 -6.731 24.401 1.00 66.12 440 SER A N 1
ATOM 3377 C CA . SER A 1 440 ? -20.415 -6.413 25.829 1.00 66.12 440 SER A CA 1
ATOM 3378 C C . SER A 1 440 ? -20.874 -7.622 26.650 1.00 66.12 440 SER A C 1
ATOM 3380 O O . SER A 1 440 ? -21.844 -8.291 26.283 1.00 66.12 440 SER A O 1
ATOM 3382 N N . LEU A 1 441 ? -20.167 -7.903 27.749 1.00 57.56 441 LEU A N 1
ATOM 3383 C CA . LEU A 1 441 ? -20.425 -9.054 28.621 1.00 57.56 441 LEU A CA 1
ATOM 3384 C C . LEU A 1 441 ? -21.770 -8.986 29.350 1.00 57.56 441 LEU A C 1
ATOM 3386 O O . LEU A 1 441 ? -22.248 -10.024 29.803 1.00 57.56 441 LEU A O 1
ATOM 3390 N N . ASP A 1 442 ? -22.383 -7.806 29.457 1.00 57.44 442 ASP A N 1
ATOM 3391 C CA . ASP A 1 442 ? -23.615 -7.640 30.218 1.00 57.44 442 ASP A CA 1
ATOM 3392 C C . ASP A 1 442 ? -24.620 -6.725 29.493 1.00 57.44 442 ASP A C 1
ATOM 3394 O O . ASP A 1 442 ? -24.488 -5.499 29.518 1.00 57.44 442 ASP A O 1
ATOM 3398 N N . PRO A 1 443 ? -25.660 -7.294 28.855 1.00 52.41 443 PRO A N 1
ATOM 3399 C CA . PRO A 1 443 ? -26.762 -6.518 28.290 1.00 52.41 443 PRO A CA 1
ATOM 3400 C C . PRO A 1 443 ? -27.540 -5.707 29.346 1.00 52.41 443 PRO A C 1
ATOM 3402 O O . PRO A 1 443 ? -28.294 -4.809 28.973 1.00 52.41 443 PRO A O 1
ATOM 3405 N N . GLY A 1 444 ? -27.407 -6.045 30.638 1.00 54.25 444 GLY A N 1
ATOM 3406 C CA . GLY A 1 444 ? -28.110 -5.422 31.763 1.00 54.25 444 GLY A CA 1
ATOM 3407 C C . GLY A 1 444 ? -27.318 -4.336 32.501 1.00 54.25 444 GLY A C 1
ATOM 3408 O O . GLY A 1 444 ? -27.931 -3.434 33.073 1.00 54.25 444 GLY A O 1
ATOM 3409 N N . GLU A 1 445 ? -25.982 -4.354 32.455 1.00 51.62 445 GLU A N 1
ATOM 3410 C CA . GLU A 1 445 ? -25.135 -3.267 32.967 1.00 51.62 445 GLU A CA 1
ATOM 3411 C C . GLU A 1 445 ? -24.771 -2.293 31.840 1.00 51.62 445 GLU A C 1
ATOM 3413 O O . GLU A 1 445 ? -23.656 -2.266 31.319 1.00 51.62 445 GLU A O 1
ATOM 3418 N N . SER A 1 446 ? -25.727 -1.435 31.489 1.00 42.91 446 SER A N 1
ATOM 3419 C CA . SER A 1 446 ? -25.674 -0.453 30.396 1.00 42.91 446 SER A CA 1
ATOM 3420 C C . SER A 1 446 ? -24.573 0.627 30.487 1.00 42.91 446 SER A C 1
ATOM 3422 O O . SER A 1 446 ? -24.719 1.681 29.874 1.00 42.91 446 SER A O 1
ATOM 3424 N N . VAL A 1 447 ? -23.513 0.457 31.289 1.00 47.34 447 VAL A N 1
ATOM 3425 C CA . VAL A 1 447 ? -22.573 1.548 31.617 1.00 47.34 447 VAL A CA 1
ATOM 3426 C C . VAL A 1 447 ? -21.091 1.140 31.684 1.00 47.34 447 VAL A C 1
ATOM 3428 O O . VAL A 1 447 ? -20.249 2.035 31.658 1.00 47.34 447 VAL A O 1
ATOM 3431 N N . ARG A 1 448 ? -20.706 -0.147 31.777 1.00 49.38 448 ARG A N 1
ATOM 3432 C CA . ARG A 1 448 ? -19.305 -0.478 32.155 1.00 49.38 448 ARG A CA 1
ATOM 3433 C C . ARG A 1 448 ? -18.466 -1.321 31.196 1.00 49.38 448 ARG A C 1
ATOM 3435 O O . ARG A 1 448 ? -17.247 -1.252 31.312 1.00 49.38 448 ARG A O 1
ATOM 3442 N N . GLY A 1 449 ? -19.043 -2.041 30.238 1.00 50.59 449 GLY A N 1
ATOM 3443 C CA . GLY A 1 449 ? -18.263 -2.823 29.268 1.00 50.59 449 GLY A CA 1
ATOM 3444 C C . GLY A 1 449 ? -18.562 -2.391 27.841 1.00 50.59 449 GLY A C 1
ATOM 3445 O O . GLY A 1 449 ? -19.575 -2.814 27.294 1.00 50.59 449 GLY A O 1
ATOM 3446 N N . GLY A 1 450 ? -17.725 -1.542 27.246 1.00 56.28 450 GLY A N 1
ATOM 3447 C CA . GLY A 1 450 ? -17.812 -1.225 25.817 1.00 56.28 450 GLY A CA 1
ATOM 3448 C C . GLY A 1 450 ? -17.539 -2.443 24.932 1.00 56.28 450 GLY A C 1
ATOM 3449 O O . GLY A 1 450 ? -17.093 -3.485 25.416 1.00 56.28 450 GLY A O 1
ATOM 3450 N N . THR A 1 451 ? -17.821 -2.337 23.635 1.00 64.88 451 THR A N 1
ATOM 3451 C CA . THR A 1 451 ? -17.326 -3.330 22.677 1.00 64.88 451 THR A CA 1
ATOM 3452 C C . THR A 1 451 ? -15.845 -3.125 22.440 1.00 64.88 451 THR A C 1
ATOM 3454 O O . THR A 1 451 ? -15.463 -2.114 21.863 1.00 64.88 451 THR A O 1
ATOM 3457 N N . MET A 1 452 ? -15.025 -4.112 22.787 1.00 71.75 452 MET A N 1
ATOM 3458 C CA . MET A 1 452 ? -13.634 -4.120 22.339 1.00 71.75 452 MET A CA 1
ATOM 3459 C C . MET A 1 452 ? -13.637 -4.406 20.842 1.00 71.75 452 MET A C 1
ATOM 3461 O O . MET A 1 452 ? -14.229 -5.408 20.427 1.00 71.75 452 MET A O 1
ATOM 3465 N N . GLY A 1 453 ? -13.019 -3.551 20.032 1.00 76.19 453 GLY A N 1
ATOM 3466 C CA . GLY A 1 453 ? -13.010 -3.700 18.583 1.00 76.19 453 GLY A CA 1
ATOM 3467 C C . GLY A 1 453 ? -11.799 -3.048 17.930 1.00 76.19 453 GLY A C 1
ATOM 3468 O O . GLY A 1 453 ? -11.285 -2.058 18.431 1.00 76.19 453 GLY A O 1
ATOM 3469 N N . GLN A 1 454 ? -11.351 -3.611 16.811 1.00 85.81 454 GLN A N 1
ATOM 3470 C CA . GLN A 1 454 ? -10.300 -3.031 15.970 1.00 85.81 454 GLN A CA 1
ATOM 3471 C C . GLN A 1 454 ? -10.624 -3.267 14.492 1.00 85.81 454 GLN A C 1
ATOM 3473 O O . GLN A 1 454 ? -11.118 -4.350 14.136 1.00 85.81 454 GLN A O 1
ATOM 3478 N N . ALA A 1 455 ? -10.333 -2.291 13.627 1.00 88.88 455 ALA A N 1
ATOM 3479 C CA . ALA A 1 455 ? -10.332 -2.529 12.193 1.00 88.88 455 ALA A CA 1
ATOM 3480 C C . ALA A 1 455 ? -9.206 -3.498 11.826 1.00 88.88 455 ALA A C 1
ATOM 3482 O O . ALA A 1 455 ? -8.090 -3.443 12.343 1.00 88.88 455 ALA A O 1
ATOM 3483 N N . VAL A 1 456 ? -9.509 -4.374 10.882 1.00 92.38 456 VAL A N 1
ATOM 3484 C CA . VAL A 1 456 ? -8.547 -5.191 10.156 1.00 92.38 456 VAL A CA 1
ATOM 3485 C C . VAL A 1 456 ? -8.749 -4.844 8.682 1.00 92.38 456 VAL A C 1
ATOM 3487 O O . VAL A 1 456 ? -9.626 -5.418 8.029 1.00 92.38 456 VAL A O 1
ATOM 3490 N N . PRO A 1 457 ? -8.037 -3.830 8.163 1.00 90.50 457 PRO A N 1
ATOM 3491 C CA . PRO A 1 457 ? -8.210 -3.403 6.784 1.00 90.50 457 PRO A CA 1
ATOM 3492 C C . PRO A 1 457 ? -7.769 -4.512 5.829 1.00 90.50 457 PRO A C 1
ATOM 3494 O O . PRO A 1 457 ? -6.850 -5.282 6.128 1.00 90.50 457 PRO A O 1
ATOM 3497 N N . ALA A 1 458 ? -8.416 -4.581 4.667 1.00 94.19 458 ALA A N 1
ATOM 3498 C CA . ALA A 1 458 ? -7.916 -5.417 3.594 1.00 94.19 458 ALA A CA 1
ATOM 3499 C C . ALA A 1 458 ? -6.606 -4.822 3.051 1.00 94.19 458 ALA A C 1
ATOM 3501 O O . ALA A 1 458 ? -6.488 -3.618 2.814 1.00 94.19 458 ALA A O 1
ATOM 3502 N N . VAL A 1 459 ? -5.609 -5.675 2.873 1.00 93.31 459 VAL A N 1
ATOM 3503 C CA . VAL A 1 459 ? -4.287 -5.347 2.346 1.00 93.31 459 VAL A CA 1
ATOM 3504 C C . VAL A 1 459 ? -4.191 -5.808 0.885 1.00 93.31 459 VAL A C 1
ATOM 3506 O O . VAL A 1 459 ? -4.937 -6.695 0.473 1.00 93.31 459 VAL A O 1
ATOM 3509 N N . PRO A 1 460 ? -3.331 -5.200 0.058 1.00 90.12 460 PRO A N 1
ATOM 3510 C CA . PRO A 1 460 ? -3.256 -5.521 -1.365 1.00 90.12 460 PRO A CA 1
ATOM 3511 C C . PRO A 1 460 ? -2.625 -6.897 -1.627 1.00 90.12 460 PRO A C 1
ATOM 3513 O O . PRO A 1 460 ? -1.579 -7.211 -1.063 1.00 90.12 460 PRO A O 1
ATOM 3516 N N . GLY A 1 461 ? -3.200 -7.660 -2.563 1.00 88.81 461 GLY A N 1
ATOM 3517 C CA . GLY A 1 461 ? -2.696 -8.977 -2.964 1.00 88.81 461 GLY A CA 1
ATOM 3518 C C . GLY A 1 461 ? -2.771 -10.042 -1.864 1.00 88.81 461 GLY A C 1
ATOM 3519 O O . GLY A 1 461 ? -3.420 -9.858 -0.838 1.00 88.81 461 GLY A O 1
ATOM 3520 N N . ASP A 1 462 ? -2.077 -11.150 -2.095 1.00 82.94 462 ASP A N 1
ATOM 3521 C CA . ASP A 1 462 ? -1.961 -12.336 -1.236 1.00 82.94 462 ASP A CA 1
ATOM 3522 C C . ASP A 1 462 ? -0.885 -12.205 -0.141 1.00 82.94 462 ASP A C 1
ATOM 3524 O O . ASP A 1 462 ? -0.979 -12.829 0.913 1.00 82.94 462 ASP A O 1
ATOM 3528 N N . THR A 1 463 ? 0.120 -11.351 -0.342 1.00 86.81 463 THR A N 1
ATOM 3529 C CA . THR A 1 463 ? 1.189 -11.107 0.645 1.00 86.81 463 THR A CA 1
ATOM 3530 C C . THR A 1 463 ? 1.030 -9.799 1.422 1.00 86.81 463 THR A C 1
ATOM 3532 O O . THR A 1 463 ? 1.913 -9.433 2.197 1.00 86.81 463 THR A O 1
ATOM 3535 N N . GLY A 1 464 ? -0.042 -9.040 1.193 1.00 88.31 464 GLY A N 1
ATOM 3536 C CA . GLY A 1 464 ? -0.289 -7.762 1.862 1.00 88.31 464 GLY A CA 1
ATOM 3537 C C . GLY A 1 464 ? 0.827 -6.722 1.723 1.00 88.31 464 GLY A C 1
ATOM 3538 O O . GLY A 1 464 ? 1.571 -6.693 0.743 1.00 88.31 464 GLY A O 1
ATOM 3539 N N . TYR A 1 465 ? 0.967 -5.874 2.747 1.00 86.94 465 TYR A N 1
ATOM 3540 C CA . TYR A 1 465 ? 2.003 -4.836 2.843 1.00 86.94 465 TYR A CA 1
ATOM 3541 C C . TYR A 1 465 ? 3.374 -5.379 3.291 1.00 86.94 465 TYR A C 1
ATOM 3543 O O . TYR A 1 465 ? 4.122 -4.684 3.979 1.00 86.94 465 TYR A O 1
ATOM 3551 N N . SER A 1 466 ? 3.700 -6.631 2.949 1.00 85.25 466 SER A N 1
ATOM 3552 C CA . SER A 1 466 ? 4.970 -7.275 3.306 1.00 85.25 466 SER A CA 1
ATOM 3553 C C . SER A 1 466 ? 6.159 -6.357 3.006 1.00 85.25 466 SER A C 1
ATOM 3555 O O . SER A 1 466 ? 6.296 -5.840 1.897 1.00 85.25 466 SER A O 1
ATOM 3557 N N . ASN A 1 467 ? 6.992 -6.091 4.010 1.00 82.75 467 ASN A N 1
ATOM 3558 C CA . ASN A 1 467 ? 8.061 -5.101 3.887 1.00 82.75 467 ASN A CA 1
ATOM 3559 C C . ASN A 1 467 ? 9.426 -5.541 4.469 1.00 82.75 467 ASN A C 1
ATOM 3561 O O . ASN A 1 467 ? 10.310 -4.697 4.683 1.00 82.75 467 ASN A O 1
ATOM 3565 N N . HIS A 1 468 ? 9.583 -6.846 4.726 1.00 81.81 468 HIS A N 1
ATOM 3566 C CA . HIS A 1 468 ? 10.780 -7.490 5.283 1.00 81.81 468 HIS A CA 1
ATOM 3567 C C . HIS A 1 468 ? 11.887 -7.685 4.251 1.00 81.81 468 HIS A C 1
ATOM 3569 O O . HIS A 1 468 ? 11.632 -7.822 3.064 1.00 81.81 468 HIS A O 1
ATOM 3575 N N . LEU A 1 469 ? 13.133 -7.733 4.710 1.00 80.75 469 LEU A N 1
ATOM 3576 C CA . LEU A 1 469 ? 14.277 -8.074 3.866 1.00 80.75 469 LEU A CA 1
ATOM 3577 C C . LEU A 1 469 ? 14.783 -9.465 4.255 1.00 80.75 469 LEU A C 1
ATOM 3579 O O . LEU A 1 469 ? 14.585 -9.906 5.384 1.00 80.75 469 LEU A O 1
ATOM 3583 N N . GLY A 1 470 ? 15.403 -10.168 3.320 1.00 74.00 470 GLY A N 1
ATOM 3584 C CA . GLY A 1 470 ? 16.143 -11.385 3.621 1.00 74.00 470 GLY A CA 1
ATOM 3585 C C . GLY A 1 470 ? 17.427 -11.040 4.384 1.00 74.00 470 GLY A C 1
ATOM 3586 O O . GLY A 1 470 ? 17.899 -9.901 4.290 1.00 74.00 470 GLY A O 1
ATOM 3587 N N . PRO A 1 471 ? 18.013 -11.999 5.118 1.00 67.56 471 PRO A N 1
ATOM 3588 C CA . PRO A 1 471 ? 19.283 -11.802 5.803 1.00 67.56 471 PRO A CA 1
ATOM 3589 C C . PRO A 1 471 ? 20.407 -11.648 4.770 1.00 67.56 471 PRO A C 1
ATOM 3591 O O . PRO A 1 471 ? 21.041 -12.613 4.360 1.00 67.56 471 PRO A O 1
ATOM 3594 N N . LEU A 1 472 ? 20.653 -10.416 4.318 1.00 63.62 472 LEU A N 1
ATOM 3595 C CA . LEU A 1 472 ? 21.745 -10.112 3.386 1.00 63.62 472 LEU A CA 1
ATOM 3596 C C . LEU A 1 472 ? 23.125 -10.354 4.019 1.00 63.62 472 LEU A C 1
ATOM 3598 O O . LEU A 1 472 ? 24.098 -10.552 3.300 1.00 63.62 472 LEU A O 1
ATOM 3602 N N . THR A 1 473 ? 23.216 -10.304 5.351 1.00 57.19 473 THR A N 1
ATOM 3603 C CA . THR A 1 473 ? 24.480 -10.184 6.092 1.00 57.19 473 THR A CA 1
ATOM 3604 C C . THR A 1 473 ? 24.917 -11.437 6.834 1.00 57.19 473 THR A C 1
ATOM 3606 O O . THR A 1 473 ? 26.100 -11.539 7.150 1.00 57.19 473 THR A O 1
ATOM 3609 N N . ASP A 1 474 ? 24.003 -12.365 7.140 1.00 60.19 474 ASP A N 1
ATOM 3610 C CA . ASP A 1 474 ? 24.325 -13.515 8.004 1.00 60.19 474 ASP A CA 1
ATOM 3611 C C . ASP A 1 474 ? 25.388 -14.427 7.360 1.00 60.19 474 ASP A C 1
ATOM 3613 O O . ASP A 1 474 ? 26.223 -14.988 8.069 1.00 60.19 474 ASP A O 1
ATOM 3617 N N . ASP A 1 475 ? 25.427 -14.485 6.024 1.00 57.03 475 ASP A N 1
ATOM 3618 C CA . ASP A 1 475 ? 26.417 -15.260 5.266 1.00 57.03 475 ASP A CA 1
ATOM 3619 C C . ASP A 1 475 ? 27.613 -14.421 4.763 1.00 57.03 475 ASP A C 1
ATOM 3621 O O . ASP A 1 475 ? 28.668 -14.979 4.452 1.00 57.03 475 ASP A O 1
ATOM 3625 N N . ASP A 1 476 ? 27.483 -13.089 4.674 1.00 60.75 476 ASP A N 1
ATOM 3626 C CA . ASP A 1 476 ? 28.530 -12.209 4.135 1.00 60.75 476 ASP A CA 1
ATOM 3627 C C . ASP A 1 476 ? 28.523 -10.805 4.785 1.00 60.75 476 ASP A C 1
ATOM 3629 O O . ASP A 1 476 ? 27.801 -9.901 4.349 1.00 60.75 476 ASP A O 1
ATOM 3633 N N . PRO A 1 477 ? 29.385 -10.563 5.792 1.00 64.88 477 PRO A N 1
ATOM 3634 C CA . PRO A 1 477 ? 29.518 -9.262 6.447 1.00 64.88 477 PRO A CA 1
ATOM 3635 C C . PRO A 1 477 ? 29.880 -8.117 5.491 1.00 64.88 477 PRO A C 1
ATOM 3637 O O . PRO A 1 477 ? 29.615 -6.954 5.801 1.00 64.88 477 PRO A O 1
ATOM 3640 N N . SER A 1 478 ? 30.475 -8.412 4.324 1.00 59.09 478 SER A N 1
ATOM 3641 C CA . SER A 1 478 ? 30.818 -7.385 3.331 1.00 59.09 478 SER A CA 1
ATOM 3642 C C . SER A 1 478 ? 29.577 -6.744 2.695 1.00 59.09 478 SER A C 1
ATOM 3644 O O . SER A 1 478 ? 29.639 -5.598 2.242 1.00 59.09 478 SER A O 1
ATOM 3646 N N . LEU A 1 479 ? 28.428 -7.431 2.742 1.00 61.16 479 LEU A N 1
ATOM 3647 C CA . LEU A 1 479 ? 27.143 -6.926 2.263 1.00 61.16 479 LEU A CA 1
ATOM 3648 C C . LEU A 1 479 ? 26.428 -6.019 3.275 1.00 61.16 479 LEU A C 1
ATOM 3650 O O . LEU A 1 479 ? 25.420 -5.412 2.923 1.00 61.16 479 LEU A O 1
ATOM 3654 N N . GLY A 1 480 ? 26.957 -5.826 4.491 1.00 61.38 480 GLY A N 1
ATOM 3655 C CA . GLY A 1 480 ? 26.371 -4.900 5.475 1.00 61.38 480 GLY A CA 1
ATOM 3656 C C . GLY A 1 480 ? 26.247 -3.459 4.963 1.00 61.38 480 GLY A C 1
ATOM 3657 O O . GLY A 1 480 ? 25.328 -2.735 5.339 1.00 61.38 480 GLY A O 1
ATOM 3658 N N . ASN A 1 481 ? 27.105 -3.051 4.021 1.00 57.97 481 ASN A N 1
ATOM 3659 C CA . ASN A 1 481 ? 26.987 -1.753 3.352 1.00 57.97 481 ASN A CA 1
ATOM 3660 C C . ASN A 1 481 ? 25.762 -1.667 2.419 1.00 57.97 481 ASN A C 1
ATOM 3662 O O . ASN A 1 481 ? 25.243 -0.576 2.206 1.00 57.97 481 ASN A O 1
ATOM 3666 N N . VAL A 1 482 ? 25.260 -2.791 1.896 1.00 58.75 482 VAL A N 1
ATOM 3667 C CA . VAL A 1 482 ? 24.079 -2.866 1.009 1.00 58.75 482 VAL A CA 1
ATOM 3668 C C . VAL A 1 482 ? 22.784 -2.617 1.768 1.00 58.75 482 VAL A C 1
ATOM 3670 O O . VAL A 1 482 ? 21.849 -2.027 1.230 1.00 58.75 482 VAL A O 1
ATOM 3673 N N . GLU A 1 483 ? 22.735 -2.988 3.044 1.00 56.78 483 GLU A N 1
ATOM 3674 C CA . GLU A 1 483 ? 21.603 -2.713 3.936 1.00 56.78 483 GLU A CA 1
ATOM 3675 C C . GLU A 1 483 ? 21.351 -1.196 4.100 1.00 56.78 483 GLU A C 1
ATOM 3677 O O . GLU A 1 483 ? 20.238 -0.758 4.386 1.00 56.78 483 GLU A O 1
ATOM 3682 N N . TYR A 1 484 ? 22.366 -0.351 3.866 1.00 55.66 484 TYR A N 1
ATOM 3683 C CA . TYR A 1 484 ? 22.192 1.109 3.804 1.00 55.66 484 TYR A CA 1
ATOM 3684 C C . TYR A 1 484 ? 21.531 1.573 2.504 1.00 55.66 484 TYR A C 1
ATOM 3686 O O . TYR A 1 484 ? 20.821 2.576 2.501 1.00 55.66 484 TYR A O 1
ATOM 3694 N N . LEU A 1 485 ? 21.761 0.844 1.415 1.00 56.28 485 LEU A N 1
ATOM 3695 C CA . LEU A 1 485 ? 21.366 1.188 0.047 1.00 56.28 485 LEU A CA 1
ATOM 3696 C C . LEU A 1 485 ? 19.934 0.732 -0.261 1.00 56.28 485 LEU A C 1
ATOM 3698 O O . LEU A 1 485 ? 19.218 1.365 -1.031 1.00 56.28 485 LEU A O 1
ATOM 3702 N N . THR A 1 486 ? 19.503 -0.343 0.397 1.00 57.53 486 THR A N 1
ATOM 3703 C CA . THR A 1 486 ? 18.201 -1.007 0.226 1.00 57.53 486 THR A CA 1
ATOM 3704 C C . THR A 1 486 ? 17.118 -0.555 1.209 1.00 57.53 486 THR A C 1
ATOM 3706 O O . THR A 1 486 ? 15.959 -0.981 1.141 1.00 57.53 486 THR A O 1
ATOM 3709 N N . GLY A 1 487 ? 17.489 0.345 2.119 1.00 62.19 487 GLY A N 1
ATOM 3710 C CA . GLY A 1 487 ? 16.692 0.715 3.277 1.00 62.19 487 GLY A CA 1
ATOM 3711 C C . GLY A 1 487 ? 16.860 -0.287 4.419 1.00 62.19 487 GLY A C 1
ATOM 3712 O O . GLY A 1 487 ? 17.101 -1.471 4.221 1.00 62.19 487 GLY A O 1
ATOM 3713 N N . LYS A 1 488 ? 16.692 0.198 5.648 1.00 71.50 488 LYS A N 1
ATOM 3714 C CA . LYS A 1 488 ? 16.901 -0.600 6.863 1.00 71.50 488 LYS A CA 1
ATOM 3715 C C . LYS A 1 488 ? 15.911 -1.762 6.970 1.00 71.50 488 LYS A C 1
ATOM 3717 O O . LYS A 1 488 ? 14.831 -1.676 6.372 1.00 71.50 488 LYS A O 1
ATOM 3722 N N . PRO A 1 489 ? 16.229 -2.823 7.731 1.00 74.56 489 PRO A N 1
ATOM 3723 C CA . PRO A 1 489 ? 15.309 -3.915 7.976 1.00 74.56 489 PRO A CA 1
ATOM 3724 C C . PRO A 1 489 ? 13.986 -3.405 8.498 1.00 74.56 489 PRO A C 1
ATOM 3726 O O . PRO A 1 489 ? 13.887 -2.345 9.116 1.00 74.56 489 PRO A O 1
ATOM 3729 N N . ALA A 1 490 ? 12.964 -4.183 8.213 1.00 86.50 490 ALA A N 1
ATOM 3730 C CA . ALA A 1 490 ? 11.628 -3.887 8.655 1.00 86.50 490 ALA A CA 1
ATOM 3731 C C . ALA A 1 490 ? 11.529 -4.172 10.157 1.00 86.50 490 ALA A C 1
ATOM 3733 O O . ALA A 1 490 ? 11.970 -5.228 10.619 1.00 86.50 490 ALA A O 1
ATOM 3734 N N . THR A 1 491 ? 11.022 -3.217 10.931 1.00 89.31 491 THR A N 1
ATOM 3735 C CA . THR A 1 491 ? 11.011 -3.297 12.393 1.00 89.31 491 THR A CA 1
ATOM 3736 C C . THR A 1 491 ? 9.633 -3.037 12.973 1.00 89.31 491 THR A C 1
ATOM 3738 O O . THR A 1 491 ? 8.838 -2.258 12.459 1.00 89.31 491 THR A O 1
ATOM 3741 N N . TYR A 1 492 ? 9.346 -3.671 14.100 1.00 91.50 492 TYR A N 1
ATOM 3742 C CA . TYR A 1 492 ? 8.232 -3.317 14.964 1.00 91.50 492 TYR A CA 1
ATOM 3743 C C . TYR A 1 492 ? 8.747 -2.627 16.213 1.00 91.50 492 TYR A C 1
ATOM 3745 O O . TYR A 1 492 ? 9.731 -3.065 16.803 1.00 91.50 492 TYR A O 1
ATOM 3753 N N . ILE A 1 493 ? 8.060 -1.564 16.623 1.00 89.69 493 ILE A N 1
ATOM 3754 C CA . ILE A 1 493 ? 8.317 -0.872 17.884 1.00 89.69 493 ILE A CA 1
ATOM 3755 C C . ILE A 1 493 ? 7.334 -1.420 18.916 1.00 89.69 493 ILE A C 1
ATOM 3757 O O . ILE A 1 493 ? 6.122 -1.355 18.714 1.00 89.69 493 ILE A O 1
ATOM 3761 N N . LEU A 1 494 ? 7.859 -1.950 20.017 1.00 90.56 494 LEU A N 1
ATOM 3762 C CA . LEU A 1 494 ? 7.074 -2.480 21.126 1.00 90.56 494 LEU A CA 1
ATOM 3763 C C . LEU A 1 494 ? 6.973 -1.414 22.222 1.00 90.56 494 LEU A C 1
ATOM 3765 O O . LEU A 1 494 ? 7.983 -0.877 22.682 1.00 90.56 494 LEU A O 1
ATOM 3769 N N . ASP A 1 495 ? 5.755 -1.090 22.654 1.00 88.19 495 ASP A N 1
ATOM 3770 C CA . ASP A 1 495 ? 5.546 -0.063 23.674 1.00 88.19 495 ASP A CA 1
ATOM 3771 C C . ASP A 1 495 ? 5.695 -0.666 25.071 1.00 88.19 495 ASP A C 1
ATOM 3773 O O . ASP A 1 495 ? 4.757 -1.201 25.655 1.00 88.19 495 ASP A O 1
ATOM 3777 N N . HIS A 1 496 ? 6.896 -0.580 25.631 1.00 86.00 496 HIS A N 1
ATOM 3778 C CA . HIS A 1 496 ? 7.171 -1.027 26.997 1.00 86.00 496 HIS A CA 1
ATOM 3779 C C . HIS A 1 496 ? 7.230 0.128 28.010 1.00 86.00 496 HIS A C 1
ATOM 3781 O O . HIS A 1 496 ? 7.680 -0.080 29.138 1.00 86.00 496 HIS A O 1
ATOM 3787 N N . ARG A 1 497 ? 6.821 1.359 27.636 1.00 83.06 497 ARG A N 1
ATOM 3788 C CA . ARG A 1 497 ? 7.015 2.561 28.486 1.00 83.06 497 ARG A CA 1
ATOM 3789 C C . ARG A 1 497 ? 6.362 2.395 29.854 1.00 83.06 497 ARG A C 1
ATOM 3791 O O . ARG A 1 497 ? 6.824 2.952 30.845 1.00 83.06 497 ARG A O 1
ATOM 3798 N N . VAL A 1 498 ? 5.275 1.625 29.888 1.00 83.56 498 VAL A N 1
ATOM 3799 C CA . VAL A 1 498 ? 4.606 1.179 31.107 1.00 83.56 498 VAL A CA 1
ATOM 3800 C C . VAL A 1 498 ? 4.716 -0.350 31.171 1.00 83.56 498 VAL A C 1
ATOM 3802 O O . VAL A 1 498 ? 3.956 -1.033 30.478 1.00 83.56 498 VAL A O 1
ATOM 3805 N N . PRO A 1 499 ? 5.645 -0.905 31.973 1.00 83.94 499 PRO A N 1
ATOM 3806 C CA . PRO A 1 499 ? 5.862 -2.347 32.057 1.00 83.94 499 PRO A CA 1
ATOM 3807 C C . PRO A 1 499 ? 4.571 -3.130 32.327 1.00 83.94 499 PRO A C 1
ATOM 3809 O O . PRO A 1 499 ? 3.792 -2.778 33.212 1.00 83.94 499 PRO A O 1
ATOM 3812 N N . GLY A 1 500 ? 4.336 -4.187 31.546 1.00 85.56 500 GLY A N 1
ATOM 3813 C CA . GLY A 1 500 ? 3.165 -5.064 31.664 1.00 85.56 500 GLY A CA 1
ATOM 3814 C C . GLY A 1 500 ? 1.846 -4.481 31.145 1.00 85.56 500 GLY A C 1
ATOM 3815 O O . GLY A 1 500 ? 0.861 -5.218 31.059 1.00 85.56 500 GLY A O 1
ATOM 3816 N N . ARG A 1 501 ? 1.801 -3.195 30.765 1.00 86.38 501 ARG A N 1
ATOM 3817 C CA . ARG A 1 501 ? 0.579 -2.576 30.237 1.00 86.38 501 ARG A CA 1
ATOM 3818 C C . ARG A 1 501 ? 0.196 -3.140 28.879 1.00 86.38 501 ARG A C 1
ATOM 3820 O O . ARG A 1 501 ? -0.971 -3.441 28.678 1.00 86.38 501 ARG A O 1
ATOM 3827 N N . PHE A 1 502 ? 1.149 -3.284 27.968 1.00 89.31 502 PHE A N 1
ATOM 3828 C CA . PHE A 1 502 ? 0.890 -3.784 26.623 1.00 89.31 502 PHE A CA 1
ATOM 3829 C C . PHE A 1 502 ? 1.473 -5.187 26.459 1.00 89.31 502 PHE A C 1
ATOM 3831 O O . PHE A 1 502 ? 2.550 -5.471 26.978 1.00 89.31 502 PHE A O 1
ATOM 3838 N N . ARG A 1 503 ? 0.739 -6.064 25.768 1.00 92.06 503 ARG A N 1
ATOM 3839 C CA . ARG A 1 503 ? 1.278 -7.292 25.169 1.00 92.06 503 ARG A CA 1
ATOM 3840 C C . ARG A 1 503 ? 1.325 -7.127 23.660 1.00 92.06 503 ARG A C 1
ATOM 3842 O O . ARG A 1 503 ? 0.441 -6.481 23.086 1.00 92.06 503 ARG A O 1
ATOM 3849 N N . HIS A 1 504 ? 2.291 -7.767 23.023 1.00 94.38 504 HIS A N 1
ATOM 3850 C CA . HIS A 1 504 ? 2.508 -7.625 21.597 1.00 94.38 504 HIS A CA 1
ATOM 3851 C C . HIS A 1 504 ? 2.382 -8.976 20.907 1.00 94.38 504 HIS A C 1
ATOM 3853 O O . HIS A 1 504 ? 3.145 -9.904 21.166 1.00 94.38 504 HIS A O 1
ATOM 3859 N N . ASN A 1 505 ? 1.413 -9.097 20.001 1.00 95.44 505 ASN A N 1
ATOM 3860 C CA . ASN A 1 505 ? 1.302 -10.287 19.163 1.00 95.44 505 ASN A CA 1
ATOM 3861 C C . ASN A 1 505 ? 1.709 -9.953 17.740 1.00 95.44 505 ASN A C 1
ATOM 3863 O O . ASN A 1 505 ? 1.334 -8.907 17.214 1.00 95.44 505 ASN A O 1
ATOM 3867 N N . MET A 1 506 ? 2.412 -10.877 17.111 1.00 96.12 506 MET A N 1
ATOM 3868 C CA . MET A 1 506 ? 2.709 -10.837 15.692 1.00 96.12 506 MET A CA 1
ATOM 3869 C C . MET A 1 506 ? 1.925 -11.942 15.006 1.00 96.12 506 MET A C 1
ATOM 3871 O O . MET A 1 506 ? 1.826 -13.055 15.527 1.00 96.12 506 MET A O 1
ATOM 3875 N N . GLY A 1 507 ? 1.325 -11.623 13.872 1.00 96.31 507 GLY A N 1
ATOM 3876 C CA . GLY A 1 507 ? 0.565 -12.569 13.089 1.00 96.31 507 GLY A CA 1
ATOM 3877 C C . GLY A 1 507 ? 1.073 -12.670 11.663 1.00 96.31 507 GLY A C 1
ATOM 3878 O O . GLY A 1 507 ? 1.660 -11.731 11.126 1.00 96.31 507 GLY A O 1
ATOM 3879 N N . PHE A 1 508 ? 0.854 -13.845 11.088 1.00 96.38 508 PHE A N 1
ATOM 3880 C CA . PHE A 1 508 ? 1.309 -14.244 9.770 1.00 96.38 508 PHE A CA 1
ATOM 3881 C C . PHE A 1 508 ? 0.188 -14.985 9.051 1.00 96.38 508 PHE A C 1
ATOM 3883 O O . PHE A 1 508 ? -0.426 -15.880 9.638 1.00 96.38 508 PHE A O 1
ATOM 3890 N N . ALA A 1 509 ? -0.062 -14.634 7.796 1.00 96.81 509 ALA A N 1
ATOM 3891 C CA . ALA A 1 509 ? -1.023 -15.292 6.926 1.00 96.81 509 ALA A CA 1
ATOM 3892 C C . ALA A 1 509 ? -0.290 -15.741 5.665 1.00 96.81 509 ALA A C 1
ATOM 3894 O O . ALA A 1 509 ? 0.215 -14.918 4.904 1.00 96.81 509 ALA A O 1
ATOM 3895 N N . ASN A 1 510 ? -0.200 -17.056 5.491 1.00 96.06 510 ASN A N 1
ATOM 3896 C CA . ASN A 1 510 ? 0.466 -17.685 4.365 1.00 96.06 510 ASN A CA 1
ATOM 3897 C C . ASN A 1 510 ? -0.581 -18.304 3.438 1.00 96.06 510 ASN A C 1
ATOM 3899 O O . ASN A 1 510 ? -1.138 -19.350 3.765 1.00 96.06 510 ASN A O 1
ATOM 3903 N N . ASP A 1 511 ? -0.842 -17.643 2.313 1.00 95.19 511 ASP A N 1
ATOM 3904 C CA . ASP A 1 511 ? -1.742 -18.122 1.255 1.00 95.19 511 ASP A CA 1
ATOM 3905 C C . ASP A 1 511 ? -1.018 -18.933 0.164 1.00 95.19 511 ASP A C 1
ATOM 3907 O O . ASP A 1 511 ? -1.636 -19.375 -0.801 1.00 95.19 511 ASP A O 1
ATOM 3911 N N . SER A 1 512 ? 0.297 -19.128 0.297 1.00 91.81 512 SER A N 1
ATOM 3912 C CA . SER A 1 512 ? 1.079 -19.903 -0.666 1.00 91.81 512 SER A CA 1
ATOM 3913 C C . SER A 1 512 ? 0.972 -21.410 -0.415 1.00 91.81 512 SER A C 1
ATOM 3915 O O . SER A 1 512 ? 0.597 -21.868 0.670 1.00 91.81 512 SER A O 1
ATOM 3917 N N . ASP A 1 513 ? 1.378 -22.185 -1.421 1.00 91.62 513 ASP A N 1
ATOM 3918 C CA . ASP A 1 513 ? 1.551 -23.639 -1.336 1.00 91.62 513 ASP A CA 1
ATOM 3919 C C . ASP A 1 513 ? 2.835 -24.056 -0.584 1.00 91.62 513 ASP A C 1
ATOM 3921 O O . ASP A 1 513 ? 3.098 -25.248 -0.412 1.00 91.62 513 ASP A O 1
ATOM 3925 N N . GLU A 1 514 ? 3.621 -23.092 -0.099 1.00 88.31 514 GLU A N 1
ATOM 3926 C CA . GLU A 1 514 ? 4.943 -23.298 0.491 1.00 88.31 514 GLU A CA 1
ATOM 3927 C C . GLU A 1 514 ? 5.011 -22.919 1.966 1.00 88.31 514 GLU A C 1
ATOM 3929 O O . GLU A 1 514 ? 4.184 -22.175 2.481 1.00 88.31 514 GLU A O 1
ATOM 3934 N N . SER A 1 515 ? 6.006 -23.445 2.684 1.00 92.81 515 SER A N 1
ATOM 3935 C CA . SER A 1 515 ? 6.290 -22.961 4.036 1.00 92.81 515 SER A CA 1
ATOM 3936 C C . SER A 1 515 ? 7.174 -21.725 3.967 1.00 92.81 515 SER A C 1
ATOM 3938 O O . SER A 1 515 ? 8.277 -21.795 3.437 1.00 92.81 515 SER A O 1
ATOM 3940 N N . VAL A 1 516 ? 6.761 -20.646 4.623 1.00 90.81 516 VAL A N 1
ATOM 3941 C CA . VAL A 1 516 ? 7.592 -19.449 4.778 1.00 90.81 516 VAL A CA 1
ATOM 3942 C C . VAL A 1 516 ? 8.329 -19.525 6.113 1.00 90.81 516 VAL A C 1
ATOM 3944 O O . VAL A 1 516 ? 7.725 -19.811 7.150 1.00 90.81 516 VAL A O 1
ATOM 3947 N N . THR A 1 517 ? 9.636 -19.259 6.113 1.00 92.69 517 THR A N 1
ATOM 3948 C CA . THR A 1 517 ? 10.413 -19.082 7.351 1.00 92.69 517 THR A CA 1
ATOM 3949 C C . THR A 1 517 ? 10.655 -17.603 7.602 1.00 92.69 517 THR A C 1
ATOM 3951 O O . THR A 1 517 ? 11.048 -16.866 6.698 1.00 92.69 517 THR A O 1
ATOM 3954 N N . ILE A 1 518 ? 10.393 -17.176 8.833 1.00 92.94 518 ILE A N 1
ATOM 3955 C CA . ILE A 1 518 ? 10.479 -15.785 9.267 1.00 92.94 518 ILE A CA 1
ATOM 3956 C C . ILE A 1 518 ? 11.413 -15.724 10.460 1.00 92.94 518 ILE A C 1
ATOM 3958 O O . ILE A 1 518 ? 11.182 -16.395 11.465 1.00 92.94 518 ILE A O 1
ATOM 3962 N N . ASP A 1 519 ? 12.434 -14.894 10.358 1.00 92.69 519 ASP A N 1
ATOM 3963 C CA . ASP A 1 519 ? 13.372 -14.628 11.429 1.00 92.69 519 ASP A CA 1
ATOM 3964 C C . ASP A 1 519 ? 12.975 -13.338 12.149 1.00 92.69 519 ASP A C 1
ATOM 3966 O O . ASP A 1 519 ? 12.817 -12.275 11.545 1.00 92.69 519 ASP A O 1
ATOM 3970 N N . LEU A 1 520 ? 12.807 -13.435 13.465 1.00 93.75 520 LEU A N 1
ATOM 3971 C CA . LEU A 1 520 ? 12.536 -12.312 14.350 1.00 93.75 520 LEU A CA 1
ATOM 3972 C C . LEU A 1 520 ? 13.753 -12.064 15.232 1.00 93.75 520 LEU A C 1
ATOM 3974 O O . LEU A 1 520 ? 14.173 -12.956 15.967 1.00 93.75 520 LEU A O 1
ATOM 3978 N N . THR A 1 521 ? 14.286 -10.845 15.207 1.00 91.62 521 THR A N 1
ATOM 3979 C CA . THR A 1 521 ? 15.436 -10.460 16.036 1.00 91.62 521 THR A CA 1
ATOM 3980 C C . THR A 1 521 ? 15.050 -9.341 16.995 1.00 91.62 521 THR A C 1
ATOM 3982 O O . THR A 1 521 ? 14.755 -8.222 16.571 1.00 91.62 521 THR A O 1
ATOM 3985 N N . TRP A 1 522 ? 15.051 -9.631 18.297 1.00 90.56 522 TRP A N 1
ATOM 3986 C CA . TRP A 1 522 ? 14.778 -8.650 19.347 1.00 90.56 522 TRP A CA 1
ATOM 3987 C C . TRP A 1 522 ? 15.978 -7.736 19.581 1.00 90.56 522 TRP A C 1
ATOM 3989 O O . TRP A 1 522 ? 17.125 -8.183 19.592 1.00 90.56 522 TRP A O 1
ATOM 3999 N N . GLY A 1 523 ? 15.715 -6.461 19.856 1.00 78.69 523 GLY A N 1
ATOM 4000 C CA . GLY A 1 523 ? 16.748 -5.510 20.250 1.00 78.69 523 GLY A CA 1
ATOM 4001 C C . GLY A 1 523 ? 17.565 -4.952 19.103 1.00 78.69 523 GLY A C 1
ATOM 4002 O O . GLY A 1 523 ? 18.589 -4.316 19.348 1.00 78.69 523 GLY A O 1
ATOM 4003 N N . TYR A 1 524 ? 17.128 -5.179 17.866 1.00 76.25 524 TYR A N 1
ATOM 4004 C CA . TYR A 1 524 ? 17.766 -4.586 16.706 1.00 76.25 524 TYR A CA 1
ATOM 4005 C C . TYR A 1 524 ? 17.730 -3.057 16.822 1.00 76.25 524 TYR A C 1
ATOM 4007 O O . TYR A 1 524 ? 16.665 -2.465 16.978 1.00 76.25 524 TYR A O 1
ATOM 4015 N N . SER A 1 525 ? 18.903 -2.429 16.757 1.00 67.62 525 SER A N 1
ATOM 4016 C CA . SER A 1 525 ? 19.066 -0.978 16.729 1.00 67.62 525 SER A CA 1
ATOM 4017 C C . SER A 1 525 ? 20.026 -0.617 15.608 1.00 67.62 525 SER A C 1
ATOM 4019 O O . SER A 1 525 ? 21.147 -1.118 15.541 1.00 67.62 525 SER A O 1
ATOM 4021 N N . ILE A 1 526 ? 19.579 0.286 14.738 1.00 57.34 526 ILE A N 1
ATOM 4022 C CA . ILE A 1 526 ? 20.299 0.726 13.537 1.00 57.34 526 ILE A CA 1
ATOM 4023 C C . ILE A 1 526 ? 21.611 1.460 13.885 1.00 57.34 526 ILE A C 1
ATOM 4025 O O . ILE A 1 526 ? 22.508 1.535 13.051 1.00 57.34 526 ILE A O 1
ATOM 4029 N N . GLY A 1 527 ? 21.735 1.997 15.105 1.00 54.31 527 GLY A N 1
ATOM 4030 C CA . GLY A 1 527 ? 22.885 2.800 15.542 1.00 54.31 527 GLY A CA 1
ATOM 4031 C C . GLY A 1 527 ? 24.077 2.008 16.090 1.00 54.31 527 GLY A C 1
ATOM 4032 O O . GLY A 1 527 ? 25.116 2.603 16.371 1.00 54.31 527 GLY A O 1
ATOM 4033 N N . LEU A 1 528 ? 23.969 0.685 16.249 1.00 53.00 528 LEU A N 1
ATOM 4034 C CA . LEU A 1 528 ? 25.059 -0.154 16.766 1.00 53.00 528 LEU A CA 1
ATOM 4035 C C . LEU A 1 528 ? 26.034 -0.509 15.626 1.00 53.00 528 LEU A C 1
ATOM 4037 O O . LEU A 1 528 ? 26.158 -1.654 15.214 1.00 53.00 528 LEU A O 1
ATOM 4041 N N . PHE A 1 529 ? 26.702 0.514 15.087 1.00 50.06 529 PHE A N 1
ATOM 4042 C CA . PHE A 1 529 ? 27.693 0.425 14.001 1.00 50.06 529 PHE A CA 1
ATOM 4043 C C . PHE A 1 529 ? 29.040 -0.174 14.440 1.00 50.06 529 PHE A C 1
ATOM 4045 O O . PHE A 1 529 ? 29.913 -0.449 13.619 1.00 50.06 529 PHE A O 1
ATOM 4052 N N . TRP A 1 530 ? 29.239 -0.334 15.745 1.00 50.09 530 TRP A N 1
ATOM 4053 C CA . TRP A 1 530 ? 30.451 -0.909 16.311 1.00 50.09 530 TRP A CA 1
ATOM 4054 C C . TRP A 1 530 ? 30.299 -2.418 16.397 1.00 50.09 530 TRP A C 1
ATOM 4056 O O . TRP A 1 530 ? 29.169 -2.870 16.575 1.00 50.09 530 TRP A O 1
ATOM 4066 N N . PRO A 1 531 ? 31.389 -3.203 16.267 1.00 44.66 531 PRO A N 1
ATOM 4067 C CA . PRO A 1 531 ? 31.313 -4.643 16.403 1.00 44.66 531 PRO A CA 1
ATOM 4068 C C . PRO A 1 531 ? 30.673 -4.930 17.751 1.00 44.66 531 PRO A C 1
ATOM 4070 O O . PRO A 1 531 ? 31.291 -4.778 18.808 1.00 44.66 531 PRO A O 1
ATOM 4073 N N . LEU A 1 532 ? 29.400 -5.306 17.689 1.00 52.31 532 LEU A N 1
ATOM 4074 C CA . LEU A 1 532 ? 28.721 -5.906 18.805 1.00 52.31 532 LEU A CA 1
ATOM 4075 C C . LEU A 1 532 ? 29.626 -7.056 19.246 1.00 52.31 532 LEU A C 1
ATOM 4077 O O . LEU A 1 532 ? 30.232 -7.703 18.380 1.00 52.31 532 LEU A O 1
ATOM 4081 N N . PRO A 1 533 ? 29.807 -7.266 20.558 1.00 52.81 533 PRO A N 1
ATOM 4082 C CA . PRO A 1 533 ? 30.701 -8.299 21.053 1.00 52.81 533 PRO A CA 1
ATOM 4083 C C . PRO A 1 533 ? 30.474 -9.584 20.255 1.00 52.81 533 PRO A C 1
ATOM 4085 O O . PRO A 1 533 ? 29.329 -10.005 20.098 1.00 52.81 533 PRO A O 1
ATOM 4088 N N . THR A 1 534 ? 31.537 -10.158 19.687 1.00 49.66 534 THR A N 1
ATOM 4089 C CA . THR A 1 534 ? 31.464 -11.404 18.909 1.00 49.66 534 THR A CA 1
ATOM 4090 C C . THR A 1 534 ? 30.575 -12.411 19.642 1.00 49.66 534 THR A C 1
ATOM 4092 O O . THR A 1 534 ? 30.883 -12.761 20.782 1.00 49.66 534 THR A O 1
ATOM 4095 N N . GLY A 1 535 ? 29.468 -12.827 19.017 1.00 56.41 535 GLY A N 1
ATOM 4096 C CA . GLY A 1 535 ? 28.393 -13.587 19.673 1.00 56.41 535 GLY A CA 1
ATOM 4097 C C . GLY A 1 535 ? 27.088 -12.811 19.903 1.00 56.41 535 GLY A C 1
ATOM 4098 O O . GLY A 1 535 ? 26.235 -13.304 20.634 1.00 56.41 535 GLY A O 1
ATOM 4099 N N . TRP A 1 536 ? 26.920 -11.622 19.312 1.00 60.34 536 TRP A N 1
ATOM 4100 C CA . TRP A 1 536 ? 25.653 -10.885 19.293 1.00 60.34 536 TRP A CA 1
ATOM 4101 C C . TRP A 1 536 ? 24.932 -11.012 17.936 1.00 60.34 536 TRP A C 1
ATOM 4103 O O . TRP A 1 536 ? 25.611 -10.958 16.909 1.00 60.34 536 TRP A O 1
ATOM 4113 N N . PRO A 1 537 ? 23.587 -11.105 17.900 1.00 63.31 537 PRO A N 1
ATOM 4114 C CA . PRO A 1 537 ? 22.678 -11.217 19.045 1.00 63.31 537 PRO A CA 1
ATOM 4115 C C . PRO A 1 537 ? 22.979 -12.480 19.866 1.00 63.31 537 PRO A C 1
ATOM 4117 O O . PRO A 1 537 ? 23.239 -13.536 19.300 1.00 63.31 537 PRO A O 1
ATOM 4120 N N . GLY A 1 538 ? 23.010 -12.355 21.201 1.00 67.25 538 GLY A N 1
ATOM 4121 C CA . GLY A 1 538 ? 23.271 -13.498 22.086 1.00 67.25 538 GLY A CA 1
ATOM 4122 C C . GLY A 1 538 ? 22.299 -14.643 21.800 1.00 67.25 538 GLY A C 1
ATOM 4123 O O . GLY A 1 538 ? 21.179 -14.388 21.342 1.00 67.25 538 GLY A O 1
ATOM 4124 N N . GLU A 1 539 ? 22.705 -15.891 22.069 1.00 71.56 539 GLU A N 1
ATOM 4125 C CA . GLU A 1 539 ? 21.819 -17.058 21.946 1.00 71.56 539 GLU A CA 1
ATOM 4126 C C . GLU A 1 539 ? 20.432 -16.735 22.543 1.00 71.56 539 GLU A C 1
ATOM 4128 O O . GLU A 1 539 ? 20.305 -16.394 23.720 1.00 71.56 539 GLU A O 1
ATOM 4133 N N . GLY A 1 540 ? 19.389 -16.775 21.707 1.00 83.50 540 GLY A N 1
ATOM 4134 C CA . GLY A 1 540 ? 18.000 -16.509 22.100 1.00 83.50 540 GLY A CA 1
ATOM 4135 C C . GLY A 1 540 ? 17.405 -15.154 21.691 1.00 83.50 540 GLY A C 1
ATOM 4136 O O . GLY A 1 540 ? 16.188 -15.005 21.796 1.00 83.50 540 GLY A O 1
ATOM 4137 N N . ALA A 1 541 ? 18.190 -14.190 21.194 1.00 88.81 541 ALA A N 1
ATOM 4138 C CA . ALA A 1 541 ? 17.655 -12.918 20.678 1.00 88.81 541 ALA A CA 1
ATOM 4139 C C . ALA A 1 541 ? 17.169 -12.984 19.216 1.00 88.81 541 ALA A C 1
ATOM 4141 O O . ALA A 1 541 ? 16.422 -12.103 18.796 1.00 88.81 541 ALA A O 1
ATOM 4142 N N . LYS A 1 542 ? 17.522 -14.043 18.477 1.00 91.94 542 LYS A N 1
ATOM 4143 C CA . LYS A 1 542 ? 16.942 -14.404 17.174 1.00 91.94 542 LYS A CA 1
ATOM 4144 C C . LYS A 1 542 ? 16.027 -15.620 17.344 1.00 91.94 542 LYS A C 1
ATOM 4146 O O . LYS A 1 542 ? 16.409 -16.581 18.010 1.00 91.94 542 LYS A O 1
ATOM 4151 N N . GLN A 1 543 ? 14.832 -15.570 16.765 1.00 94.50 543 GLN A N 1
ATOM 4152 C CA . GLN A 1 543 ? 13.831 -16.637 16.791 1.00 94.50 543 GLN A CA 1
ATOM 4153 C C . GLN A 1 543 ? 13.313 -16.879 15.375 1.00 94.50 543 GLN A C 1
ATOM 4155 O O . GLN A 1 543 ? 12.845 -15.944 14.730 1.00 94.50 543 GLN A O 1
ATOM 4160 N N . SER A 1 544 ? 13.362 -18.125 14.907 1.00 94.44 544 SER A N 1
ATOM 4161 C CA . SER A 1 544 ? 12.855 -18.507 13.585 1.00 94.44 544 SER A CA 1
ATOM 4162 C C . SER A 1 544 ? 11.478 -19.151 13.703 1.00 94.44 544 SER A C 1
ATOM 4164 O O . SER A 1 544 ? 11.256 -20.072 14.492 1.00 94.44 544 SER A O 1
ATOM 4166 N N . ILE A 1 545 ? 10.539 -18.678 12.895 1.00 95.56 545 ILE A N 1
ATOM 4167 C CA . ILE A 1 545 ? 9.155 -19.131 12.865 1.00 95.56 545 ILE A CA 1
ATOM 4168 C C . ILE A 1 545 ? 8.858 -19.661 11.470 1.00 95.56 545 ILE A C 1
ATOM 4170 O O . ILE A 1 545 ? 8.822 -18.908 10.504 1.00 95.56 545 ILE A O 1
ATOM 4174 N N . THR A 1 546 ? 8.554 -20.953 11.373 1.00 96.69 546 THR A N 1
ATOM 4175 C CA . THR A 1 546 ? 7.967 -21.520 10.155 1.00 96.69 546 THR A CA 1
ATOM 4176 C C . THR A 1 546 ? 6.451 -21.326 10.170 1.00 96.69 546 THR A C 1
ATOM 4178 O O . THR A 1 546 ? 5.781 -21.660 11.162 1.00 96.69 546 THR A O 1
ATOM 4181 N N . VAL A 1 547 ? 5.918 -20.787 9.077 1.00 96.56 547 VAL A N 1
ATOM 4182 C CA . VAL A 1 547 ? 4.491 -20.653 8.778 1.00 96.56 547 VAL A CA 1
ATOM 4183 C C . VAL A 1 547 ? 4.190 -21.600 7.623 1.00 96.56 547 VAL A C 1
ATOM 4185 O O . VAL A 1 547 ? 4.645 -21.391 6.504 1.00 96.56 547 VAL A O 1
ATOM 4188 N N . VAL A 1 548 ? 3.475 -22.683 7.911 1.00 97.12 548 VAL A N 1
ATOM 4189 C CA . VAL A 1 548 ? 3.171 -23.737 6.927 1.00 97.12 548 VAL A CA 1
ATOM 4190 C C . VAL A 1 548 ? 2.243 -23.202 5.818 1.00 97.12 548 VAL A C 1
ATOM 4192 O O . VAL A 1 548 ? 1.598 -22.171 6.047 1.00 97.12 548 VAL A O 1
ATOM 4195 N N . PRO A 1 549 ? 2.159 -23.864 4.647 1.00 96.62 549 PRO A N 1
ATOM 4196 C CA . PRO A 1 549 ? 1.248 -23.475 3.573 1.00 96.62 549 PRO A CA 1
ATOM 4197 C C . PRO A 1 549 ? -0.180 -23.320 4.077 1.00 96.62 549 PRO A C 1
ATOM 4199 O O . PRO A 1 549 ? -0.594 -24.080 4.962 1.00 96.62 549 PRO A O 1
ATOM 4202 N N . HIS A 1 550 ? -0.935 -22.394 3.485 1.00 96.19 550 HIS A N 1
ATOM 4203 C CA . HIS A 1 550 ? -2.372 -22.238 3.741 1.00 96.19 550 HIS A CA 1
ATOM 4204 C C . HIS A 1 550 ? -2.692 -22.172 5.234 1.00 96.19 550 HIS A C 1
ATOM 4206 O O . HIS A 1 550 ? -3.466 -22.968 5.771 1.00 96.19 550 HIS A O 1
ATOM 4212 N N . SER A 1 551 ? -2.022 -21.269 5.951 1.00 97.19 551 SER A N 1
ATOM 4213 C CA . SER A 1 551 ? -2.167 -21.170 7.400 1.00 97.19 551 SER A CA 1
ATOM 4214 C C . SER A 1 551 ? -2.085 -19.750 7.932 1.00 97.19 551 SER A C 1
ATOM 4216 O O . SER A 1 551 ? -1.508 -18.846 7.328 1.00 97.19 551 SER A O 1
ATOM 4218 N N . VAL A 1 552 ? -2.674 -19.575 9.112 1.00 96.88 552 VAL A N 1
ATOM 4219 C CA . VAL A 1 552 ? -2.627 -18.343 9.890 1.00 96.88 552 VAL A CA 1
ATOM 4220 C C . VAL A 1 552 ? -1.985 -18.654 11.233 1.00 96.88 552 VAL A C 1
ATOM 4222 O O . VAL A 1 552 ? -2.449 -19.531 11.965 1.00 96.88 552 VAL A O 1
ATOM 4225 N N . LYS A 1 553 ? -0.906 -17.944 11.563 1.00 96.69 553 LYS A N 1
ATOM 4226 C CA . LYS A 1 553 ? -0.133 -18.144 12.791 1.00 96.69 553 LYS A CA 1
ATOM 4227 C C . LYS A 1 553 ? -0.046 -16.843 13.567 1.00 96.69 553 LYS A C 1
ATOM 4229 O O . LYS A 1 553 ? 0.297 -15.816 13.002 1.00 96.69 553 LYS A O 1
ATOM 4234 N N . ILE A 1 554 ? -0.327 -16.896 14.866 1.00 95.75 554 ILE A N 1
ATOM 4235 C CA . ILE A 1 554 ? -0.215 -15.755 15.779 1.00 95.75 554 ILE A CA 1
ATOM 4236 C C . ILE A 1 554 ? 0.716 -16.159 16.917 1.00 95.75 554 ILE A C 1
ATOM 4238 O O . ILE A 1 554 ? 0.564 -17.238 17.491 1.00 95.75 554 ILE A O 1
ATOM 4242 N N . VAL A 1 555 ? 1.680 -15.304 17.238 1.00 96.06 555 VAL A N 1
ATOM 4243 C CA . VAL A 1 555 ? 2.656 -15.514 18.308 1.00 96.06 555 VAL A CA 1
ATOM 4244 C C . VAL A 1 555 ? 2.656 -14.326 19.257 1.00 96.06 555 VAL A C 1
ATOM 4246 O O . VAL A 1 555 ? 2.574 -13.180 18.824 1.00 96.06 555 VAL A O 1
ATOM 4249 N N . ASN A 1 556 ? 2.759 -14.597 20.555 1.00 95.38 556 ASN A N 1
ATOM 4250 C CA . ASN A 1 556 ? 3.022 -13.573 21.559 1.00 95.38 556 ASN A CA 1
ATOM 4251 C C . ASN A 1 556 ? 4.539 -13.333 21.600 1.00 95.38 556 ASN A C 1
ATOM 4253 O O . ASN A 1 556 ? 5.293 -14.254 21.928 1.00 95.38 556 ASN A O 1
ATOM 4257 N N . LEU A 1 557 ? 4.981 -12.123 21.254 1.00 95.12 557 LEU A N 1
ATOM 4258 C CA . LEU A 1 557 ? 6.401 -11.800 21.123 1.00 95.12 557 LEU A CA 1
ATOM 4259 C C . LEU A 1 557 ? 7.138 -11.969 22.454 1.00 95.12 557 LEU A C 1
ATOM 4261 O O . LEU A 1 557 ? 8.219 -12.551 22.479 1.00 95.12 557 LEU A O 1
ATOM 4265 N N . GLU A 1 558 ? 6.537 -11.571 23.573 1.00 93.25 558 GLU A N 1
ATOM 4266 C CA . GLU A 1 558 ? 7.139 -11.710 24.900 1.00 93.25 558 GLU A CA 1
ATOM 4267 C C . GLU A 1 558 ? 7.329 -13.175 25.334 1.00 93.25 558 GLU A C 1
ATOM 4269 O O . GLU A 1 558 ? 8.112 -13.453 26.239 1.00 93.25 558 GLU A O 1
ATOM 4274 N N . THR A 1 559 ? 6.652 -14.138 24.704 1.00 95.06 559 THR A N 1
ATOM 4275 C CA . THR A 1 559 ? 6.878 -15.571 24.978 1.00 95.06 559 THR A CA 1
ATOM 4276 C C . THR A 1 559 ? 7.990 -16.190 24.137 1.00 95.06 559 THR A C 1
ATOM 4278 O O . THR A 1 559 ? 8.494 -17.254 24.493 1.00 95.06 559 THR A O 1
ATOM 4281 N N . LEU A 1 560 ? 8.379 -15.545 23.033 1.00 94.81 560 LEU A N 1
ATOM 4282 C CA . LEU A 1 560 ? 9.397 -16.064 22.118 1.00 94.81 560 LEU A CA 1
ATOM 4283 C C . LEU A 1 560 ? 10.820 -15.775 22.593 1.00 94.81 560 LEU A C 1
ATOM 4285 O O . LEU A 1 560 ? 11.725 -16.564 22.338 1.00 94.81 560 LEU A O 1
ATOM 4289 N N . PHE A 1 561 ? 11.028 -14.649 23.274 1.00 94.44 561 PHE A N 1
ATOM 4290 C CA . PHE A 1 561 ? 12.361 -14.200 23.670 1.00 94.44 561 PHE A CA 1
ATOM 4291 C C . PHE A 1 561 ? 12.594 -14.415 25.169 1.00 94.44 561 PHE A C 1
ATOM 4293 O O . PHE A 1 561 ? 11.687 -14.174 25.966 1.00 94.44 561 PHE A O 1
ATOM 4300 N N . PRO A 1 562 ? 13.802 -14.809 25.611 1.00 93.19 562 PRO A N 1
ATOM 4301 C CA . PRO A 1 562 ? 14.113 -14.899 27.034 1.00 93.19 562 PRO A CA 1
ATOM 4302 C C . PRO A 1 562 ? 13.904 -13.560 27.756 1.00 93.19 562 PRO A C 1
ATOM 4304 O O . PRO A 1 562 ? 14.256 -12.506 27.230 1.00 93.19 562 PRO A O 1
ATOM 4307 N N . ALA A 1 563 ? 13.426 -13.591 29.005 1.00 90.31 563 ALA A N 1
ATOM 4308 C CA . ALA A 1 563 ? 13.220 -12.376 29.806 1.00 90.31 563 ALA A CA 1
ATOM 4309 C C . ALA A 1 563 ? 14.500 -11.529 29.959 1.00 90.31 563 ALA A C 1
ATOM 4311 O O . ALA A 1 563 ? 14.426 -10.306 30.036 1.00 90.31 563 ALA A O 1
ATOM 4312 N N . ALA A 1 564 ? 15.678 -12.167 29.954 1.00 86.25 564 ALA A N 1
ATOM 4313 C CA . ALA A 1 564 ? 16.957 -11.463 29.926 1.00 86.25 564 ALA A CA 1
ATOM 4314 C C . ALA A 1 564 ? 17.120 -10.636 28.637 1.00 86.25 564 ALA A C 1
ATOM 4316 O O . ALA A 1 564 ? 17.431 -9.456 28.709 1.00 86.25 564 ALA A O 1
ATOM 4317 N N . VAL A 1 565 ? 16.829 -11.194 27.460 1.00 86.38 565 VAL A N 1
ATOM 4318 C CA . VAL A 1 565 ? 16.881 -10.432 26.201 1.00 86.38 565 VAL A CA 1
ATOM 4319 C C . VAL A 1 565 ? 15.931 -9.233 26.268 1.00 86.38 565 VAL A C 1
ATOM 4321 O O . VAL A 1 565 ? 16.344 -8.110 25.999 1.00 86.38 565 VAL A O 1
ATOM 4324 N N . GLN A 1 566 ? 14.694 -9.442 26.720 1.00 87.38 566 GLN A N 1
ATOM 4325 C CA . GLN A 1 566 ? 13.692 -8.375 26.810 1.00 87.38 566 GLN A CA 1
ATOM 4326 C C . GLN A 1 566 ? 14.077 -7.252 27.784 1.00 87.38 566 GLN A C 1
ATOM 4328 O O . GLN A 1 566 ? 13.770 -6.092 27.529 1.00 87.38 566 GLN A O 1
ATOM 4333 N N . ALA A 1 567 ? 14.734 -7.588 28.898 1.00 82.56 567 ALA A N 1
ATOM 4334 C CA . ALA A 1 567 ? 15.112 -6.625 29.931 1.00 82.56 567 ALA A CA 1
ATOM 4335 C C . ALA A 1 567 ? 16.330 -5.767 29.554 1.00 82.56 567 ALA A C 1
ATOM 4337 O O . ALA A 1 567 ? 16.432 -4.631 30.011 1.00 82.56 567 ALA A O 1
ATOM 4338 N N . TRP A 1 568 ? 17.255 -6.312 28.757 1.00 74.88 568 TRP A N 1
ATOM 4339 C CA . TRP A 1 568 ? 18.542 -5.674 28.448 1.00 74.88 568 TRP A CA 1
ATOM 4340 C C . TRP A 1 568 ? 18.588 -5.000 27.071 1.00 74.88 568 TRP A C 1
ATOM 4342 O O . TRP A 1 568 ? 19.520 -4.257 26.787 1.00 74.88 568 TRP A O 1
ATOM 4352 N N . MET A 1 569 ? 17.610 -5.251 26.202 1.00 76.88 569 MET A N 1
ATOM 4353 C CA . MET A 1 569 ? 17.675 -4.842 24.799 1.00 76.88 569 MET A CA 1
ATOM 4354 C C . MET A 1 569 ? 16.554 -3.863 24.430 1.00 76.88 569 MET A C 1
ATOM 4356 O O . MET A 1 569 ? 15.470 -3.926 25.021 1.00 76.88 569 MET A O 1
ATOM 4360 N N . PRO A 1 570 ? 16.761 -2.991 23.422 1.00 79.75 570 PRO A N 1
ATOM 4361 C CA . PRO A 1 570 ? 15.709 -2.120 22.909 1.00 79.75 570 PRO A CA 1
ATOM 4362 C C . PRO A 1 570 ? 14.431 -2.897 22.583 1.00 79.75 570 PRO A C 1
ATOM 4364 O O . PRO A 1 570 ? 14.474 -4.013 22.070 1.00 79.75 570 PRO A O 1
ATOM 4367 N N . SER A 1 571 ? 13.274 -2.302 22.865 1.00 86.62 571 SER A N 1
ATOM 4368 C CA . SER A 1 571 ? 11.961 -2.911 22.613 1.00 86.62 571 SER A CA 1
ATOM 4369 C C . SER A 1 571 ? 11.573 -2.773 21.134 1.00 86.62 571 SER A C 1
ATOM 4371 O O . SER A 1 571 ? 10.566 -2.166 20.787 1.00 86.62 571 SER A O 1
ATOM 4373 N N . GLN A 1 572 ? 12.428 -3.291 20.252 1.00 88.06 572 GLN A N 1
ATOM 4374 C CA . GLN A 1 572 ? 12.234 -3.332 18.807 1.00 88.06 572 GLN A CA 1
ATOM 4375 C C . GLN A 1 572 ? 12.447 -4.758 18.303 1.00 88.06 572 GLN A C 1
ATOM 4377 O O . GLN A 1 572 ? 13.322 -5.470 18.796 1.00 88.06 572 GLN A O 1
ATOM 4382 N N . VAL A 1 573 ? 11.659 -5.173 17.315 1.00 91.12 573 VAL A N 1
ATOM 4383 C CA . VAL A 1 573 ? 11.787 -6.488 16.677 1.00 91.12 573 VAL A CA 1
ATOM 4384 C C . VAL A 1 573 ? 12.026 -6.288 15.195 1.00 91.12 573 VAL A C 1
ATOM 4386 O O . VAL A 1 573 ? 11.156 -5.784 14.491 1.00 91.12 573 VAL A O 1
ATOM 4389 N N . LYS A 1 574 ? 13.207 -6.681 14.727 1.00 90.75 574 LYS A N 1
ATOM 4390 C CA . LYS A 1 574 ? 13.524 -6.792 13.305 1.00 90.75 574 LYS A CA 1
ATOM 4391 C C . LYS A 1 574 ? 12.865 -8.045 12.735 1.00 90.75 574 LYS A C 1
ATOM 4393 O O . LYS A 1 574 ? 12.857 -9.084 13.394 1.00 90.75 574 LYS A O 1
ATOM 4398 N N . VAL A 1 575 ? 12.332 -7.924 11.525 1.00 90.31 575 VAL A N 1
ATOM 4399 C CA . VAL A 1 575 ? 11.634 -8.987 10.801 1.00 90.31 575 VAL A CA 1
ATOM 4400 C C . VAL A 1 575 ? 12.355 -9.249 9.490 1.00 90.31 575 VAL A C 1
ATOM 4402 O O . VAL A 1 575 ? 12.528 -8.338 8.675 1.00 90.31 575 VAL A O 1
ATOM 4405 N N . GLU A 1 576 ? 12.741 -10.501 9.282 1.00 89.94 576 GLU A N 1
ATOM 4406 C CA . GLU A 1 576 ? 13.383 -10.972 8.062 1.00 89.94 576 GLU A CA 1
ATOM 4407 C C . GLU A 1 576 ? 12.669 -12.198 7.515 1.00 89.94 576 GLU A C 1
ATOM 4409 O O . GLU A 1 576 ? 12.192 -13.046 8.267 1.00 89.94 576 GLU A O 1
ATOM 4414 N N . SER A 1 577 ? 12.598 -12.303 6.194 1.00 86.94 577 SER A N 1
ATOM 4415 C CA . SER A 1 577 ? 12.153 -13.523 5.527 1.00 86.94 577 SER A CA 1
ATOM 4416 C C . SER A 1 577 ? 12.625 -13.535 4.075 1.00 86.94 577 SER A C 1
ATOM 4418 O O . SER A 1 577 ? 12.838 -12.489 3.462 1.00 86.94 577 SER A O 1
ATOM 4420 N N . GLU A 1 578 ? 12.814 -14.733 3.533 1.00 80.31 578 GLU A N 1
ATOM 4421 C CA . GLU A 1 578 ? 13.225 -14.954 2.142 1.00 80.31 578 GLU A CA 1
ATOM 4422 C C . GLU A 1 578 ? 12.048 -14.848 1.158 1.00 80.31 578 GLU A C 1
ATOM 4424 O O . GLU A 1 578 ? 12.263 -14.624 -0.031 1.00 80.31 578 GLU A O 1
ATOM 4429 N N . GLN A 1 579 ? 10.812 -14.998 1.648 1.00 83.94 579 GLN A N 1
ATOM 4430 C CA . GLN A 1 579 ? 9.585 -14.931 0.855 1.00 83.94 579 GLN A CA 1
ATOM 4431 C C . GLN A 1 579 ? 8.635 -13.891 1.468 1.00 83.94 579 GLN A C 1
ATOM 4433 O O . GLN A 1 579 ? 8.525 -13.814 2.693 1.00 83.94 579 GLN A O 1
ATOM 4438 N N . PRO A 1 580 ? 7.957 -13.051 0.669 1.00 88.19 580 PRO A N 1
ATOM 4439 C CA . PRO A 1 580 ? 6.935 -12.143 1.151 1.00 88.19 580 PRO A CA 1
ATOM 4440 C C . PRO A 1 580 ? 5.777 -12.927 1.760 1.00 88.19 580 PRO A C 1
ATOM 4442 O O . PRO A 1 580 ? 5.369 -13.976 1.272 1.00 88.19 580 PRO A O 1
ATOM 4445 N N . ILE A 1 581 ? 5.236 -12.389 2.841 1.00 91.50 581 ILE A N 1
ATOM 4446 C CA . ILE A 1 581 ? 4.118 -12.965 3.572 1.00 91.50 581 ILE A CA 1
ATOM 4447 C C . ILE A 1 581 ? 3.328 -11.824 4.186 1.00 91.50 581 ILE A C 1
ATOM 4449 O O . ILE A 1 581 ? 3.904 -10.825 4.633 1.00 91.50 581 ILE A O 1
ATOM 4453 N N . ALA A 1 582 ? 2.009 -11.978 4.229 1.00 94.44 582 ALA A N 1
ATOM 4454 C CA . ALA A 1 582 ? 1.176 -11.041 4.945 1.00 94.44 582 ALA A CA 1
ATOM 4455 C C . ALA A 1 582 ? 1.463 -11.149 6.442 1.00 94.44 582 ALA A C 1
ATOM 4457 O O . ALA A 1 582 ? 1.228 -12.178 7.079 1.00 94.44 582 ALA A O 1
ATOM 4458 N N . LEU A 1 583 ? 1.991 -10.064 6.991 1.00 94.44 583 LEU A N 1
ATOM 4459 C CA . LEU A 1 583 ? 2.363 -9.933 8.387 1.00 94.44 583 LEU A CA 1
ATOM 4460 C C . LEU A 1 583 ? 1.595 -8.775 9.009 1.00 94.44 583 LEU A C 1
ATOM 4462 O O . LEU A 1 583 ? 1.301 -7.775 8.356 1.00 94.44 583 LEU A O 1
ATOM 4466 N N . TRP A 1 584 ? 1.256 -8.918 10.280 1.00 95.00 584 TRP A N 1
ATOM 4467 C CA . TRP A 1 584 ? 0.684 -7.834 11.058 1.00 95.00 584 TRP A CA 1
ATOM 4468 C C . TRP A 1 584 ? 1.152 -7.915 12.495 1.00 95.00 584 TRP A C 1
ATOM 4470 O O . TRP A 1 584 ? 1.588 -8.948 13.007 1.00 95.00 584 TRP A O 1
ATOM 4480 N N . PHE A 1 585 ? 0.996 -6.796 13.167 1.00 94.12 585 PHE A N 1
ATOM 4481 C CA . PHE A 1 585 ? 1.286 -6.631 14.567 1.00 94.12 585 PHE A CA 1
ATOM 4482 C C . PHE A 1 585 ? 0.024 -6.200 15.289 1.00 94.12 585 PHE A C 1
ATOM 4484 O O . PHE A 1 585 ? -0.802 -5.462 14.754 1.00 94.12 585 PHE A O 1
ATOM 4491 N N . SER A 1 586 ? -0.133 -6.684 16.512 1.00 92.62 586 SER A N 1
ATOM 4492 C CA . SER A 1 586 ? -1.165 -6.215 17.416 1.00 92.62 586 SER A CA 1
ATOM 4493 C C . SER A 1 586 ? -0.556 -5.804 18.743 1.00 92.62 586 SER A C 1
ATOM 4495 O O . SER A 1 586 ? 0.131 -6.597 19.386 1.00 92.62 586 SER A O 1
ATOM 4497 N N . MET A 1 587 ? -0.840 -4.578 19.161 1.00 91.50 587 MET A N 1
ATOM 4498 C CA . MET A 1 587 ? -0.519 -4.094 20.498 1.00 91.50 587 MET A CA 1
ATOM 4499 C C . MET A 1 587 ? -1.804 -4.103 21.313 1.00 91.50 587 MET A C 1
ATOM 4501 O O . MET A 1 587 ? -2.734 -3.365 20.997 1.00 91.50 587 MET A O 1
ATOM 4505 N N . VAL A 1 588 ? -1.865 -4.947 22.340 1.00 88.12 588 VAL A N 1
ATOM 4506 C CA . VAL A 1 588 ? -3.062 -5.117 23.168 1.00 88.12 588 VAL A CA 1
ATOM 4507 C C . VAL A 1 588 ? -2.802 -4.573 24.560 1.00 88.12 588 VAL A C 1
ATOM 4509 O O . VAL A 1 588 ? -1.854 -4.992 25.222 1.00 88.12 588 VAL A O 1
ATOM 4512 N N . ASP A 1 589 ? -3.644 -3.657 25.027 1.00 85.06 589 ASP A N 1
ATOM 4513 C CA . ASP A 1 589 ? -3.588 -3.192 26.410 1.00 85.06 589 ASP A CA 1
ATOM 4514 C C . ASP A 1 589 ? -4.142 -4.284 27.333 1.00 85.06 589 ASP A C 1
ATOM 4516 O O . ASP A 1 589 ? -5.319 -4.637 27.296 1.00 85.06 589 ASP A O 1
ATOM 4520 N N . ASN A 1 590 ? -3.281 -4.851 28.173 1.00 85.12 590 ASN A N 1
ATOM 4521 C CA . ASN A 1 590 ? -3.625 -5.923 29.099 1.00 85.12 590 ASN A CA 1
ATOM 4522 C C . ASN A 1 590 ? -4.637 -5.492 30.164 1.00 85.12 590 ASN A C 1
ATOM 4524 O O . ASN A 1 590 ? -5.256 -6.359 30.779 1.00 85.12 590 ASN A O 1
ATOM 4528 N N . ARG A 1 591 ? -4.808 -4.185 30.403 1.00 79.25 591 ARG A N 1
ATOM 4529 C CA . ARG A 1 591 ? -5.776 -3.684 31.380 1.00 79.25 591 ARG A CA 1
ATOM 4530 C C . ARG A 1 591 ? -7.208 -3.790 30.873 1.00 79.25 591 ARG A C 1
ATOM 4532 O O . ARG A 1 591 ? -8.103 -4.048 31.671 1.00 79.25 591 ARG A O 1
ATOM 4539 N N . THR A 1 592 ? -7.422 -3.567 29.583 1.00 76.12 592 THR A N 1
ATOM 4540 C CA . THR A 1 592 ? -8.770 -3.456 29.007 1.00 76.12 592 THR A CA 1
ATOM 4541 C C . THR A 1 592 ? -9.083 -4.544 27.992 1.00 76.12 592 THR A C 1
ATOM 4543 O O . THR A 1 592 ? -10.246 -4.875 27.816 1.00 76.12 592 THR A O 1
ATOM 4546 N N . GLY A 1 593 ? -8.061 -5.134 27.368 1.00 79.44 593 GLY A N 1
ATOM 4547 C CA . GLY A 1 593 ? -8.199 -6.104 26.287 1.00 79.44 593 GLY A CA 1
ATOM 4548 C C . GLY A 1 593 ? -8.254 -5.495 24.885 1.00 79.44 593 GLY A C 1
ATOM 4549 O O . GLY A 1 593 ? -8.244 -6.261 23.922 1.00 79.44 593 GLY A O 1
ATOM 4550 N N . ASP A 1 594 ? -8.258 -4.167 24.755 1.00 78.00 594 ASP A N 1
ATOM 4551 C CA . ASP A 1 594 ? -8.328 -3.497 23.455 1.00 78.00 594 ASP A CA 1
ATOM 4552 C C . ASP A 1 594 ? -7.008 -3.601 22.692 1.00 78.00 594 ASP A C 1
ATOM 4554 O O . ASP A 1 594 ? -5.920 -3.353 23.228 1.00 78.00 594 ASP A O 1
ATOM 4558 N N . GLY A 1 595 ? -7.129 -3.981 21.423 1.00 84.50 595 GLY A N 1
ATOM 4559 C CA . GLY A 1 595 ? -6.024 -4.162 20.498 1.00 84.50 595 GLY A CA 1
ATOM 4560 C C . GLY A 1 595 ? -5.939 -3.043 19.474 1.00 84.50 595 GLY A C 1
ATOM 4561 O O . GLY A 1 595 ? -6.938 -2.443 19.097 1.00 84.50 595 GLY A O 1
ATOM 4562 N N . ILE A 1 596 ? -4.726 -2.805 18.998 1.00 88.81 596 ILE A N 1
ATOM 4563 C CA . ILE A 1 596 ? -4.455 -2.002 17.812 1.00 88.81 596 ILE A CA 1
ATOM 4564 C C . ILE A 1 596 ? -3.840 -2.905 16.768 1.00 88.81 596 ILE A C 1
ATOM 4566 O O . ILE A 1 596 ? -2.828 -3.539 17.056 1.00 88.81 596 ILE A O 1
ATOM 4570 N N . HIS A 1 597 ? -4.406 -2.916 15.567 1.00 91.38 597 HIS A N 1
ATOM 4571 C CA . HIS A 1 597 ? -3.894 -3.672 14.435 1.00 91.38 597 HIS A CA 1
ATOM 4572 C C . HIS A 1 597 ? -2.973 -2.806 13.564 1.00 91.38 597 HIS A C 1
ATOM 4574 O O . HIS A 1 597 ? -3.349 -1.713 13.149 1.00 91.38 597 HIS A O 1
ATOM 4580 N N . VAL A 1 598 ? -1.777 -3.308 13.255 1.00 92.88 598 VAL A N 1
ATOM 4581 C CA . VAL A 1 598 ? -0.802 -2.668 12.363 1.00 92.88 598 VAL A CA 1
ATOM 4582 C C . VAL A 1 598 ? -0.446 -3.651 11.237 1.00 92.88 598 VAL A C 1
ATOM 4584 O O . VAL A 1 598 ? 0.250 -4.631 11.505 1.00 92.88 598 VAL A O 1
ATOM 4587 N N . PRO A 1 599 ? -0.904 -3.441 9.987 1.00 91.06 599 PRO A N 1
ATOM 4588 C CA . PRO A 1 599 ? -0.830 -4.433 8.912 1.00 91.06 599 PRO A CA 1
ATOM 4589 C C . PRO A 1 599 ? 0.492 -4.396 8.127 1.00 91.06 599 PRO A C 1
ATOM 4591 O O . PRO A 1 599 ? 0.564 -4.900 7.011 1.00 91.06 599 PRO A O 1
ATOM 4594 N N . TYR A 1 600 ? 1.515 -3.736 8.665 1.00 90.44 600 TYR A N 1
ATOM 4595 C CA . TYR A 1 600 ? 2.842 -3.610 8.070 1.00 90.44 600 TYR A CA 1
ATOM 4596 C C . TYR A 1 600 ? 3.874 -3.444 9.178 1.00 90.44 600 TYR A C 1
ATOM 4598 O O . TYR A 1 600 ? 3.539 -3.012 10.282 1.00 90.44 600 TYR A O 1
ATOM 4606 N N . SER A 1 601 ? 5.127 -3.782 8.897 1.00 89.88 601 SER A N 1
ATOM 4607 C CA . SER A 1 601 ? 6.239 -3.402 9.768 1.00 89.88 601 SER A CA 1
ATOM 4608 C C . SER A 1 601 ? 6.791 -2.047 9.341 1.00 89.88 601 SER A C 1
ATOM 4610 O O . SER A 1 601 ? 6.493 -1.553 8.257 1.00 89.88 601 SER A O 1
ATOM 4612 N N . LEU A 1 602 ? 7.570 -1.396 10.184 1.00 90.19 602 LEU A N 1
ATOM 4613 C CA . LEU A 1 602 ? 8.065 -0.061 9.902 1.00 90.19 602 LEU A CA 1
ATOM 4614 C C . LEU A 1 602 ? 9.371 -0.113 9.125 1.00 90.19 602 LEU A C 1
ATOM 4616 O O . LEU A 1 602 ? 10.247 -0.924 9.413 1.00 90.19 602 LEU A O 1
ATOM 4620 N N . PHE A 1 603 ? 9.526 0.781 8.156 1.00 85.94 603 PHE A N 1
ATOM 4621 C CA . PHE A 1 603 ? 10.817 1.005 7.522 1.00 85.94 603 PHE A CA 1
ATOM 4622 C C . PHE A 1 603 ? 10.968 2.447 7.070 1.00 85.94 603 PHE A C 1
ATOM 4624 O O . PHE A 1 603 ? 10.024 3.080 6.596 1.00 85.94 603 PHE A O 1
ATOM 4631 N N . TRP A 1 604 ? 12.189 2.954 7.186 1.00 81.06 604 TRP A N 1
ATOM 4632 C CA . TRP A 1 604 ? 12.513 4.299 6.750 1.00 81.06 604 TRP A CA 1
ATOM 4633 C C . TRP A 1 604 ? 13.086 4.288 5.340 1.00 81.06 604 TRP A C 1
ATOM 4635 O O . TRP A 1 604 ? 14.099 3.635 5.082 1.00 81.06 604 TRP A O 1
ATOM 4645 N N . LEU A 1 605 ? 12.478 5.078 4.460 1.00 77.69 605 LEU A N 1
ATOM 4646 C CA . LEU A 1 605 ? 13.133 5.566 3.255 1.00 77.69 605 LEU A CA 1
ATOM 4647 C C . LEU A 1 605 ? 13.294 7.068 3.396 1.00 77.69 605 LEU A C 1
ATOM 4649 O O . LEU A 1 605 ? 12.315 7.785 3.626 1.00 77.69 605 LEU A O 1
ATOM 4653 N N . VAL A 1 606 ? 14.535 7.529 3.249 1.00 73.94 606 VAL A N 1
ATOM 4654 C CA . VAL A 1 606 ? 14.836 8.959 3.237 1.00 73.94 606 VAL A CA 1
ATOM 4655 C C . VAL A 1 606 ? 14.016 9.600 2.124 1.00 73.94 606 VAL A C 1
ATOM 4657 O O . VAL A 1 606 ? 13.846 9.015 1.048 1.00 73.94 606 VAL A O 1
ATOM 4660 N N . GLY A 1 607 ? 13.445 10.759 2.428 1.00 71.69 607 GLY A N 1
ATOM 4661 C CA . GLY A 1 607 ? 12.691 11.572 1.490 1.00 71.69 607 GLY A CA 1
ATOM 4662 C C . GLY A 1 607 ? 13.256 12.962 1.363 1.00 71.69 607 GLY A C 1
ATOM 4663 O O . GLY A 1 607 ? 14.001 13.435 2.221 1.00 71.69 607 GLY A O 1
ATOM 4664 N N . ASP A 1 608 ? 12.961 13.581 0.229 1.00 73.56 608 ASP A N 1
ATOM 4665 C CA . ASP A 1 608 ? 13.473 14.908 -0.085 1.00 73.56 608 ASP A CA 1
ATOM 4666 C C . ASP A 1 608 ? 12.658 15.954 0.676 1.00 73.56 608 ASP A C 1
ATOM 4668 O O . ASP A 1 608 ? 11.773 15.615 1.465 1.00 73.56 608 ASP A O 1
ATOM 4672 N N . ASP A 1 609 ? 12.958 17.232 0.473 1.00 70.88 609 ASP A N 1
ATOM 4673 C CA . ASP A 1 609 ? 12.195 18.326 1.086 1.00 70.88 609 ASP A CA 1
ATOM 4674 C C . ASP A 1 609 ? 10.711 18.349 0.682 1.00 70.88 609 ASP A C 1
ATOM 4676 O O . ASP A 1 609 ? 9.921 19.013 1.339 1.00 70.88 609 ASP A O 1
ATOM 4680 N N . ALA A 1 610 ? 10.316 17.655 -0.390 1.00 73.00 610 ALA A N 1
ATOM 4681 C CA . ALA A 1 610 ? 8.925 17.560 -0.830 1.00 73.00 610 ALA A CA 1
ATOM 4682 C C . ALA A 1 610 ? 8.228 16.278 -0.335 1.00 73.00 610 ALA A C 1
ATOM 4684 O O . ALA A 1 610 ? 7.009 16.139 -0.456 1.00 73.00 610 ALA A O 1
ATOM 4685 N N . SER A 1 611 ? 8.981 15.328 0.219 1.00 79.56 611 SER A N 1
ATOM 4686 C CA . SER A 1 611 ? 8.488 14.021 0.644 1.00 79.56 611 SER A CA 1
ATOM 4687 C C . SER A 1 611 ? 7.866 14.122 2.025 1.00 79.56 611 SER A C 1
ATOM 4689 O O . SER A 1 611 ? 8.516 13.860 3.037 1.00 79.56 611 SER A O 1
ATOM 4691 N N . HIS A 1 612 ? 6.597 14.511 2.068 1.00 85.81 612 HIS A N 1
ATOM 4692 C CA . HIS A 1 612 ? 5.828 14.558 3.302 1.00 85.81 612 HIS A CA 1
ATOM 4693 C C . HIS A 1 612 ? 4.775 13.466 3.313 1.00 85.81 612 HIS A C 1
ATOM 4695 O O . HIS A 1 612 ? 3.873 13.440 2.481 1.00 85.81 612 HIS A O 1
ATOM 4701 N N . VAL A 1 613 ? 4.874 12.585 4.295 1.00 89.81 613 VAL A N 1
ATOM 4702 C CA . VAL A 1 613 ? 3.804 11.658 4.644 1.00 89.81 613 VAL A CA 1
ATOM 4703 C C . VAL A 1 613 ? 3.110 12.181 5.881 1.00 89.81 613 VAL A C 1
ATOM 4705 O O . VAL A 1 613 ? 3.692 12.945 6.647 1.00 89.81 613 VAL A O 1
ATOM 4708 N N . ALA A 1 614 ? 1.861 11.811 6.105 1.00 91.19 614 ALA A N 1
ATOM 4709 C CA . ALA A 1 614 ? 1.127 12.465 7.180 1.00 91.19 614 ALA A CA 1
ATOM 4710 C C . ALA A 1 614 ? -0.048 11.666 7.701 1.00 91.19 614 ALA A C 1
ATOM 4712 O O . ALA A 1 614 ? -0.516 10.730 7.069 1.00 91.19 614 ALA A O 1
ATOM 4713 N N . MET A 1 615 ? -0.523 12.072 8.865 1.00 92.19 615 MET A N 1
ATOM 4714 C CA . MET A 1 615 ? -1.614 11.452 9.579 1.00 92.19 615 MET A CA 1
ATOM 4715 C C . MET A 1 615 ? -2.710 12.498 9.793 1.00 92.19 615 MET A C 1
ATOM 4717 O O . MET A 1 615 ? -2.521 13.426 10.588 1.00 92.19 615 MET A O 1
ATOM 4721 N N . PRO A 1 616 ? -3.853 12.375 9.096 1.00 88.06 616 PRO A N 1
ATOM 4722 C CA . PRO A 1 616 ? -4.895 13.400 9.080 1.00 88.06 616 PRO A CA 1
ATOM 4723 C C . PRO A 1 616 ? -5.643 13.548 10.410 1.00 88.06 616 PRO A C 1
ATOM 4725 O O . PRO A 1 616 ? -6.336 14.545 10.598 1.00 88.06 616 PRO A O 1
ATOM 4728 N N . ALA A 1 617 ? -5.530 12.568 11.311 1.00 87.88 617 ALA A N 1
ATOM 4729 C CA . ALA A 1 617 ? -6.286 12.491 12.554 1.00 87.88 617 ALA A CA 1
ATOM 4730 C C . ALA A 1 617 ? -5.347 12.486 13.763 1.00 87.88 617 ALA A C 1
ATOM 4732 O O . ALA A 1 617 ? -4.943 11.436 14.253 1.00 87.88 617 ALA A O 1
ATOM 4733 N N . MET A 1 618 ? -4.995 13.676 14.234 1.00 91.75 618 MET A N 1
ATOM 4734 C CA . MET A 1 618 ? -4.230 13.871 15.460 1.00 91.75 618 MET A CA 1
ATOM 4735 C C . MET A 1 618 ? -5.042 14.690 16.443 1.00 91.75 618 MET A C 1
ATOM 4737 O O . MET A 1 618 ? -5.747 15.619 16.057 1.00 91.75 618 MET A O 1
ATOM 4741 N N . ALA A 1 619 ? -4.955 14.325 17.713 1.00 91.62 619 ALA A N 1
ATOM 4742 C CA . ALA A 1 619 ? -5.866 14.787 18.744 1.00 91.62 619 ALA A CA 1
ATOM 4743 C C . ALA A 1 619 ? -5.185 14.847 20.115 1.00 91.62 619 ALA A C 1
ATOM 4745 O O . ALA A 1 619 ? -4.523 13.888 20.515 1.00 91.62 619 ALA A O 1
ATOM 4746 N N . HIS A 1 620 ? -5.429 15.956 20.809 1.00 93.12 620 HIS A N 1
ATOM 4747 C CA . HIS A 1 620 ? -5.321 16.158 22.246 1.00 93.12 620 HIS A CA 1
ATOM 4748 C C . HIS A 1 620 ? -6.585 16.906 22.696 1.00 93.12 620 HIS A C 1
ATOM 4750 O O . HIS A 1 620 ? -6.662 18.125 22.555 1.00 93.12 620 HIS A O 1
ATOM 4756 N N . LEU A 1 621 ? -7.623 16.193 23.141 1.00 91.50 621 LEU A N 1
ATOM 4757 C CA . LEU A 1 621 ? -8.877 16.831 23.563 1.00 91.50 621 LEU A CA 1
ATOM 4758 C C . LEU A 1 621 ? -9.685 16.008 24.571 1.00 91.50 621 LEU A C 1
ATOM 4760 O O . LEU A 1 621 ? -9.612 14.777 24.546 1.00 91.50 621 LEU A O 1
ATOM 4764 N N . PRO A 1 622 ? -10.530 16.642 25.410 1.00 88.06 622 PRO A N 1
ATOM 4765 C CA . PRO A 1 622 ? -11.518 15.936 26.204 1.00 88.06 622 PRO A CA 1
ATOM 4766 C C . PRO A 1 622 ? -12.379 15.028 25.327 1.00 88.06 622 PRO A C 1
ATOM 4768 O O . PRO A 1 622 ? -12.930 15.443 24.305 1.00 88.06 622 PRO A O 1
ATOM 4771 N N . GLY A 1 623 ? -12.506 13.775 25.738 1.00 76.50 623 GLY A N 1
ATOM 4772 C CA . GLY A 1 623 ? -13.454 12.825 25.182 1.00 76.50 623 GLY A CA 1
ATOM 4773 C C . GLY A 1 623 ? -14.716 12.697 26.035 1.00 76.50 623 GLY A C 1
ATOM 4774 O O . GLY A 1 623 ? -14.927 13.407 27.020 1.00 76.50 623 GLY A O 1
ATOM 4775 N N . ALA A 1 624 ? -15.595 11.773 25.648 1.00 69.50 624 ALA A N 1
ATOM 4776 C CA . ALA A 1 624 ? -16.811 11.482 26.404 1.00 69.50 624 ALA A CA 1
ATOM 4777 C C . ALA A 1 624 ? -16.484 10.801 27.746 1.00 69.50 624 ALA A C 1
ATOM 4779 O O . ALA A 1 624 ? -15.431 10.183 27.899 1.00 69.50 624 ALA A O 1
ATOM 4780 N N . ASN A 1 625 ? -17.398 10.881 28.718 1.00 70.38 625 ASN A N 1
ATOM 4781 C CA . ASN A 1 625 ? -17.296 10.167 30.000 1.00 70.38 625 ASN A CA 1
ATOM 4782 C C . ASN A 1 625 ? -15.986 10.428 30.778 1.00 70.38 625 ASN A C 1
ATOM 4784 O O . ASN A 1 625 ? -15.484 9.543 31.467 1.00 70.38 625 ASN A O 1
ATOM 4788 N N . GLY A 1 626 ? -15.423 11.637 30.654 1.00 74.88 626 GLY A N 1
ATOM 4789 C CA . GLY A 1 626 ? -14.173 12.019 31.322 1.00 74.88 626 GLY A CA 1
ATOM 4790 C C . GLY A 1 626 ? -12.915 11.382 30.725 1.00 74.88 626 GLY A C 1
ATOM 4791 O O . GLY A 1 626 ? -11.873 11.385 31.376 1.00 74.88 626 GLY A O 1
ATOM 4792 N N . THR A 1 627 ? -13.006 10.820 29.515 1.00 76.44 627 THR A N 1
ATOM 4793 C CA . THR A 1 627 ? -11.829 10.378 28.758 1.00 76.44 627 THR A CA 1
ATOM 4794 C C . THR A 1 627 ? -11.043 11.577 28.221 1.00 76.44 627 THR A C 1
ATOM 4796 O O . THR A 1 627 ? -11.590 12.670 28.086 1.00 76.44 627 THR A O 1
ATOM 4799 N N . VAL A 1 628 ? -9.774 11.374 27.869 1.00 85.62 628 VAL A N 1
ATOM 4800 C CA . VAL A 1 628 ? -8.989 12.325 27.061 1.00 85.62 628 VAL A CA 1
ATOM 4801 C C . VAL A 1 628 ? -8.466 11.603 25.831 1.00 85.62 628 VAL A C 1
ATOM 4803 O O . VAL A 1 628 ? -7.806 10.571 25.969 1.00 85.62 628 VAL A O 1
ATOM 4806 N N . TRP A 1 629 ? -8.775 12.131 24.650 1.00 87.38 629 TRP A N 1
ATOM 4807 C CA . TRP A 1 629 ? -8.186 11.712 23.387 1.00 87.38 629 TRP A CA 1
ATOM 4808 C C . TRP A 1 629 ? -6.765 12.235 23.294 1.00 87.38 629 TRP A C 1
ATOM 4810 O O . TRP A 1 629 ? -6.546 13.433 23.436 1.00 87.38 629 TRP A O 1
ATOM 4820 N N . ARG A 1 630 ? -5.824 11.341 23.020 1.00 91.06 630 ARG A N 1
ATOM 4821 C CA . ARG A 1 630 ? -4.408 11.642 22.843 1.00 91.06 630 ARG A CA 1
ATOM 4822 C C . ARG A 1 630 ? -3.869 10.850 21.668 1.00 91.06 630 ARG A C 1
ATOM 4824 O O . ARG A 1 630 ? -4.231 9.687 21.504 1.00 91.06 630 ARG A O 1
ATOM 4831 N N . SER A 1 631 ? -2.981 11.450 20.883 1.00 92.69 631 SER A N 1
ATOM 4832 C CA . SER A 1 631 ? -2.320 10.766 19.772 1.00 92.69 631 SER A CA 1
ATOM 4833 C C . SER A 1 631 ? -0.836 10.565 20.033 1.00 92.69 631 SER A C 1
ATOM 4835 O O . SER A 1 631 ? -0.093 11.525 20.214 1.00 92.69 631 SER A O 1
ATOM 4837 N N . ASP A 1 632 ? -0.417 9.307 20.033 1.00 92.56 632 ASP A N 1
ATOM 4838 C CA . ASP A 1 632 ? 0.982 8.901 20.063 1.00 92.56 632 ASP A CA 1
ATOM 4839 C C . ASP A 1 632 ? 1.446 8.594 18.642 1.00 92.56 632 ASP A C 1
ATOM 4841 O O . ASP A 1 632 ? 0.665 8.093 17.838 1.00 92.56 632 ASP A O 1
ATOM 4845 N N . VAL A 1 633 ? 2.711 8.855 18.326 1.00 92.25 633 VAL A N 1
ATOM 4846 C CA . VAL A 1 633 ? 3.289 8.510 17.020 1.00 92.25 633 VAL A CA 1
ATOM 4847 C C . VAL A 1 633 ? 4.475 7.574 17.211 1.00 92.25 633 VAL A C 1
ATOM 4849 O O . VAL A 1 633 ? 5.338 7.818 18.048 1.00 92.25 633 VAL A O 1
ATOM 4852 N N . TYR A 1 634 ? 4.516 6.502 16.429 1.00 91.88 634 TYR A N 1
ATOM 4853 C CA . TYR A 1 634 ? 5.571 5.494 16.403 1.00 91.88 634 TYR A CA 1
ATOM 4854 C C . TYR A 1 634 ? 6.279 5.611 15.054 1.00 91.88 634 TYR A C 1
ATOM 4856 O O . TYR A 1 634 ? 5.622 5.487 14.025 1.00 91.88 634 TYR A O 1
ATOM 4864 N N . ILE A 1 635 ? 7.586 5.874 15.030 1.00 87.81 635 ILE A N 1
ATOM 4865 C CA . ILE A 1 635 ? 8.344 6.135 13.794 1.00 87.81 635 ILE A CA 1
ATOM 4866 C C . ILE A 1 635 ? 9.588 5.259 13.766 1.00 87.81 635 ILE A C 1
ATOM 4868 O O . ILE A 1 635 ? 10.386 5.306 14.695 1.00 87.81 635 ILE A O 1
ATOM 4872 N N . ALA A 1 636 ? 9.818 4.526 12.681 1.00 79.81 636 ALA A N 1
ATOM 4873 C CA . ALA A 1 636 ? 11.124 3.944 12.396 1.00 79.81 636 ALA A CA 1
ATOM 4874 C C . ALA A 1 636 ? 12.094 5.063 12.008 1.00 79.81 636 ALA A C 1
ATOM 4876 O O . ALA A 1 636 ? 12.309 5.317 10.833 1.00 79.81 636 ALA A O 1
ATOM 4877 N N . ALA A 1 637 ? 12.644 5.782 12.980 1.00 67.44 637 ALA A N 1
ATOM 4878 C CA . ALA A 1 637 ? 13.594 6.848 12.711 1.00 67.44 637 ALA A CA 1
ATOM 4879 C C . ALA A 1 637 ? 15.042 6.389 12.895 1.00 67.44 637 ALA A C 1
ATOM 4881 O O . ALA A 1 637 ? 15.355 5.543 13.734 1.00 67.44 637 ALA A O 1
ATOM 4882 N N . LYS A 1 638 ? 15.927 6.994 12.104 1.00 60.50 638 LYS A N 1
ATOM 4883 C CA . LYS A 1 638 ? 17.373 6.869 12.230 1.00 60.50 638 LYS A CA 1
ATOM 4884 C C . LYS A 1 638 ? 17.847 7.881 13.266 1.00 60.50 638 LYS A C 1
ATOM 4886 O O . LYS A 1 638 ? 17.649 9.075 13.081 1.00 60.50 638 LYS A O 1
ATOM 4891 N N . GLU A 1 639 ? 18.503 7.414 14.317 1.00 51.88 639 GLU A N 1
ATOM 4892 C CA . GLU A 1 639 ? 19.309 8.286 15.159 1.00 51.88 639 GLU A CA 1
ATOM 4893 C C . GLU A 1 639 ? 20.764 7.850 15.027 1.00 51.88 639 GLU A C 1
ATOM 4895 O O . GLU A 1 639 ? 21.257 6.991 15.756 1.00 51.88 639 GLU A O 1
ATOM 4900 N N . GLU A 1 640 ? 21.443 8.367 14.003 1.00 50.34 640 GLU A N 1
ATOM 4901 C CA . GLU A 1 640 ? 22.885 8.183 13.900 1.00 50.34 640 GLU A CA 1
ATOM 4902 C C . GLU A 1 640 ? 23.544 9.096 14.932 1.00 50.34 640 GLU A C 1
ATOM 4904 O O . GLU A 1 640 ? 23.737 10.294 14.741 1.00 50.34 640 GLU A O 1
ATOM 4909 N N . VAL A 1 641 ? 23.882 8.505 16.073 1.00 39.34 641 VAL A N 1
ATOM 4910 C CA . VAL A 1 641 ? 24.756 9.112 17.068 1.00 39.34 641 VAL A CA 1
ATOM 4911 C C . VAL A 1 641 ? 26.154 9.222 16.445 1.00 39.34 641 VAL A C 1
ATOM 4913 O O . VAL A 1 641 ? 26.985 8.336 16.609 1.00 39.34 641 VAL A O 1
ATOM 4916 N N . GLY A 1 642 ? 26.432 10.299 15.705 1.00 40.00 642 GLY A N 1
ATOM 4917 C CA . GLY A 1 642 ? 27.809 10.786 15.558 1.00 40.00 642 GLY A CA 1
ATOM 4918 C C . GLY A 1 642 ? 28.389 11.014 14.162 1.00 40.00 642 GLY A C 1
ATOM 4919 O O . GLY A 1 642 ? 29.553 11.412 14.098 1.00 40.00 642 GLY A O 1
ATOM 4920 N N . HIS A 1 643 ? 27.649 10.857 13.062 1.00 43.78 643 HIS A N 1
ATOM 4921 C CA . HIS A 1 643 ? 28.157 11.271 11.748 1.00 43.78 643 HIS A CA 1
ATOM 4922 C C . HIS A 1 643 ? 27.491 12.556 11.269 1.00 43.78 643 HIS A C 1
ATOM 4924 O O . HIS A 1 643 ? 26.428 12.554 10.674 1.00 43.78 643 HIS A O 1
ATOM 4930 N N . SER A 1 644 ? 28.199 13.661 11.511 1.00 38.66 644 SER A N 1
ATOM 4931 C CA . SER A 1 644 ? 27.956 15.041 11.081 1.00 38.66 644 SER A CA 1
ATOM 4932 C C . SER A 1 644 ? 27.930 15.247 9.556 1.00 38.66 644 SER A C 1
ATOM 4934 O O . SER A 1 644 ? 28.442 16.252 9.055 1.00 38.66 644 SER A O 1
ATOM 4936 N N . ILE A 1 645 ? 27.369 14.314 8.790 1.00 43.66 645 ILE A N 1
ATOM 4937 C CA . ILE A 1 645 ? 27.158 14.454 7.351 1.00 43.66 645 ILE A CA 1
ATOM 4938 C C . ILE A 1 645 ? 25.866 15.269 7.159 1.00 43.66 645 ILE A C 1
ATOM 4940 O O . ILE A 1 645 ? 24.820 14.757 6.791 1.00 43.66 645 ILE A O 1
ATOM 4944 N N . GLY A 1 646 ? 25.962 16.564 7.474 1.00 45.09 646 GLY A N 1
ATOM 4945 C CA . GLY A 1 646 ? 25.087 17.629 6.977 1.00 45.09 646 GLY A CA 1
ATOM 4946 C C . GLY A 1 646 ? 23.583 17.503 7.240 1.00 45.09 646 GLY A C 1
ATOM 4947 O O . GLY A 1 646 ? 22.829 17.297 6.307 1.00 45.09 646 GLY A O 1
ATOM 4948 N N . GLY A 1 647 ? 23.117 17.751 8.467 1.00 47.59 647 GLY A N 1
ATOM 4949 C CA . GLY A 1 647 ? 21.786 18.342 8.704 1.00 47.59 647 GLY A CA 1
ATOM 4950 C C . GLY A 1 647 ? 20.531 17.492 8.441 1.00 47.59 647 GLY A C 1
ATOM 4951 O O . GLY A 1 647 ? 19.441 17.982 8.725 1.00 47.59 647 GLY A O 1
ATOM 4952 N N . TYR A 1 648 ? 20.649 16.245 7.974 1.00 49.28 648 TYR A N 1
ATOM 4953 C CA . TYR A 1 648 ? 19.505 15.337 7.757 1.00 49.28 648 TYR A CA 1
ATOM 4954 C C . TYR A 1 648 ? 19.041 14.590 9.024 1.00 49.28 648 TYR A C 1
ATOM 4956 O O . TYR A 1 648 ? 18.093 13.811 8.962 1.00 49.28 648 TYR A O 1
ATOM 4964 N N . ASP A 1 649 ? 19.686 14.827 10.170 1.00 51.41 649 ASP A N 1
ATOM 4965 C CA . ASP A 1 649 ? 19.523 14.012 11.387 1.00 51.41 649 ASP A CA 1
ATOM 4966 C C . ASP A 1 649 ? 18.351 14.421 12.296 1.00 51.41 649 ASP A C 1
ATOM 4968 O O . ASP A 1 649 ? 18.067 13.751 13.288 1.00 51.41 649 ASP A O 1
ATOM 4972 N N . ASP A 1 650 ? 17.643 15.507 11.985 1.00 63.06 650 ASP A N 1
ATOM 4973 C CA . ASP A 1 650 ? 16.467 15.909 12.752 1.00 63.06 650 ASP A CA 1
ATOM 4974 C C . ASP A 1 650 ? 15.204 15.309 12.105 1.00 63.06 650 ASP A C 1
ATOM 4976 O O . ASP A 1 650 ? 14.815 15.698 11.003 1.00 63.06 650 ASP A O 1
ATOM 4980 N N . ILE A 1 651 ? 14.516 14.396 12.809 1.00 74.69 651 ILE A N 1
ATOM 4981 C CA . ILE A 1 651 ? 13.148 13.980 12.450 1.00 74.69 651 ILE A CA 1
ATOM 4982 C C . ILE A 1 651 ? 12.288 15.244 12.430 1.00 74.69 651 ILE A C 1
ATOM 4984 O O . ILE A 1 651 ? 11.947 15.788 13.486 1.00 74.69 651 ILE A O 1
ATOM 4988 N N . PHE A 1 652 ? 11.973 15.738 11.237 1.00 82.12 652 PHE A N 1
ATOM 4989 C CA . PHE A 1 652 ? 11.253 16.988 11.078 1.00 82.12 652 PHE A CA 1
ATOM 4990 C C . PHE A 1 652 ? 9.756 16.709 10.995 1.00 82.12 652 PHE A C 1
ATOM 4992 O O . PHE A 1 652 ? 9.267 16.105 10.036 1.00 82.12 652 PHE A O 1
ATOM 4999 N N . GLY A 1 653 ? 9.046 17.130 12.038 1.00 88.31 653 GLY A N 1
ATOM 5000 C CA . GLY A 1 653 ? 7.598 17.041 12.118 1.00 88.31 653 GLY A CA 1
ATOM 5001 C C . GLY A 1 653 ? 6.958 18.400 11.880 1.00 88.31 653 GLY A C 1
ATOM 5002 O O . GLY A 1 653 ? 7.499 19.442 12.267 1.00 88.31 653 GLY A O 1
ATOM 5003 N N . ARG A 1 654 ? 5.766 18.388 11.294 1.00 90.69 654 ARG A N 1
ATOM 5004 C CA . ARG A 1 654 ? 4.888 19.551 11.204 1.00 90.69 654 ARG A CA 1
ATOM 5005 C C . ARG A 1 654 ? 3.501 19.181 11.706 1.00 90.69 654 ARG A C 1
ATOM 5007 O O . ARG A 1 654 ? 3.003 18.106 11.411 1.00 90.69 654 ARG A O 1
ATOM 5014 N N . PHE A 1 655 ? 2.872 20.068 12.461 1.00 92.19 655 PHE A N 1
ATOM 5015 C CA . PHE A 1 655 ? 1.501 19.916 12.921 1.00 92.19 655 PHE A CA 1
ATOM 5016 C C . PHE A 1 655 ? 0.647 21.081 12.431 1.00 92.19 655 PHE A C 1
ATOM 5018 O O . PHE A 1 655 ? 0.945 22.239 12.721 1.00 92.19 655 PHE A O 1
ATOM 5025 N N . ALA A 1 656 ? -0.412 20.777 11.686 1.00 90.31 656 ALA A N 1
ATOM 5026 C CA . ALA A 1 656 ? -1.386 21.739 11.189 1.00 90.31 656 ALA A CA 1
ATOM 5027 C C . ALA A 1 656 ? -2.686 21.622 12.009 1.00 90.31 656 ALA A C 1
ATOM 5029 O O . ALA A 1 656 ? -3.400 20.624 11.856 1.00 90.31 656 ALA A O 1
ATOM 5030 N N . PRO A 1 657 ? -3.011 22.591 12.890 1.00 89.88 657 PRO A N 1
ATOM 5031 C CA . PRO A 1 657 ? -4.249 22.548 13.663 1.00 89.88 657 PRO A CA 1
ATOM 5032 C C . PRO A 1 657 ? -5.468 22.693 12.740 1.00 89.88 657 PRO A C 1
ATOM 5034 O O . PRO A 1 657 ? -5.471 23.504 11.817 1.00 89.88 657 PRO A O 1
ATOM 5037 N N . ALA A 1 658 ? -6.534 21.942 13.017 1.00 85.69 658 ALA A N 1
ATOM 5038 C CA . ALA A 1 658 ? -7.783 21.998 12.252 1.00 85.69 658 ALA A CA 1
ATOM 5039 C C . ALA A 1 658 ? -8.560 23.309 12.471 1.00 85.69 658 ALA A C 1
ATOM 5041 O O . ALA A 1 658 ? -9.425 23.670 11.673 1.00 85.69 658 ALA A O 1
ATOM 5042 N N . TRP A 1 659 ? -8.288 24.017 13.572 1.00 85.62 659 TRP A N 1
ATOM 5043 C CA . TRP A 1 659 ? -8.983 25.246 13.940 1.00 85.62 659 TRP A CA 1
ATOM 5044 C C . TRP A 1 659 ? -8.026 26.436 14.047 1.00 85.62 659 TRP A C 1
ATOM 5046 O O . TRP A 1 659 ? -7.010 26.326 14.733 1.00 85.62 659 TRP A O 1
ATOM 5056 N N . PRO A 1 660 ? -8.386 27.609 13.484 1.00 83.25 660 PRO A N 1
ATOM 5057 C CA . PRO A 1 660 ? -7.564 28.819 13.570 1.00 83.25 660 PRO A CA 1
ATOM 5058 C C . PRO A 1 660 ? -7.326 29.336 14.995 1.00 83.25 660 PRO A C 1
ATOM 5060 O O . PRO A 1 660 ? -6.468 30.184 15.205 1.00 83.25 660 PRO A O 1
ATOM 5063 N N . THR A 1 661 ? -8.112 28.889 15.974 1.00 88.06 661 THR A N 1
ATOM 5064 C CA . THR A 1 661 ? -7.967 29.296 17.378 1.00 88.06 661 THR A CA 1
ATOM 5065 C C . THR A 1 661 ? -7.055 28.376 18.182 1.00 88.06 661 THR A C 1
ATOM 5067 O O . THR A 1 661 ? -6.634 28.770 19.263 1.00 88.06 661 THR A O 1
ATOM 5070 N N . SER A 1 662 ? -6.758 27.174 17.682 1.00 88.81 662 SER A N 1
ATOM 5071 C CA . SER A 1 662 ? -5.912 26.196 18.370 1.00 88.81 662 SER A CA 1
ATOM 5072 C C . SER A 1 662 ? -4.448 26.386 17.986 1.00 88.81 662 SER A C 1
ATOM 5074 O O . SER A 1 662 ? -4.142 26.692 16.832 1.00 88.81 662 SER A O 1
ATOM 5076 N N . CYS A 1 663 ? -3.528 26.187 18.928 1.00 90.12 663 CYS A N 1
ATOM 5077 C CA . CYS A 1 663 ? -2.081 26.276 18.704 1.00 90.12 663 CYS A CA 1
ATOM 5078 C C . CYS A 1 663 ? -1.590 27.587 18.055 1.00 90.12 663 CYS A C 1
ATOM 5080 O O . CYS A 1 663 ? -0.650 27.582 17.257 1.00 90.12 663 CYS A O 1
ATOM 5082 N N . GLY A 1 664 ? -2.260 28.713 18.313 1.00 86.31 664 GLY A N 1
ATOM 5083 C CA . GLY A 1 664 ? -1.953 29.991 17.656 1.00 86.31 664 GLY A CA 1
ATOM 5084 C C . GLY A 1 664 ? -2.389 30.090 16.184 1.00 86.31 664 GLY A C 1
ATOM 5085 O O . GLY A 1 664 ? -2.070 31.078 15.528 1.00 86.31 664 GLY A O 1
ATOM 5086 N N . GLY A 1 665 ? -3.120 29.100 15.661 1.00 81.88 665 GLY A N 1
ATOM 5087 C CA . GLY A 1 665 ? -3.802 29.148 14.364 1.00 81.88 665 GLY A CA 1
ATOM 5088 C C . GLY A 1 665 ? -2.950 28.874 13.129 1.00 81.88 665 GLY A C 1
ATOM 5089 O O . GLY A 1 665 ? -3.499 28.755 12.035 1.00 81.88 665 GLY A O 1
ATOM 5090 N N . SER A 1 666 ? -1.631 28.756 13.275 1.00 83.00 666 SER A N 1
ATOM 5091 C CA . SER A 1 666 ? -0.710 28.422 12.187 1.00 83.00 666 SER A CA 1
ATOM 5092 C C . SER A 1 666 ? -0.134 27.021 12.354 1.00 83.00 666 SER A C 1
ATOM 5094 O O . SER A 1 666 ? 0.024 26.532 13.475 1.00 83.00 666 SER A O 1
ATOM 5096 N N . ALA A 1 667 ? 0.251 26.394 11.239 1.00 83.62 667 ALA A N 1
ATOM 5097 C CA . ALA A 1 667 ? 1.021 25.160 11.293 1.00 83.62 667 ALA A CA 1
ATOM 5098 C C . ALA A 1 667 ? 2.350 25.386 12.034 1.00 83.62 667 ALA A C 1
ATOM 5100 O O . ALA A 1 667 ? 3.008 26.411 11.856 1.00 83.62 667 ALA A O 1
ATOM 5101 N N . GLN A 1 668 ? 2.729 24.420 12.862 1.00 87.12 668 GLN A N 1
ATOM 5102 C CA . GLN A 1 668 ? 3.942 24.433 13.668 1.00 87.12 668 GLN A CA 1
ATOM 5103 C C . GLN A 1 668 ? 4.909 23.402 13.101 1.00 87.12 668 GLN A C 1
ATOM 5105 O O . GLN A 1 668 ? 4.501 22.282 12.824 1.00 87.12 668 GLN A O 1
ATOM 5110 N N . SER A 1 669 ? 6.182 23.741 12.940 1.00 86.56 669 SER A N 1
ATOM 5111 C CA . SER A 1 669 ? 7.188 22.822 12.400 1.00 86.56 669 SER A CA 1
ATOM 5112 C C . SER A 1 669 ? 8.438 22.820 13.261 1.00 86.56 669 SER A C 1
ATOM 5114 O O . SER A 1 669 ? 8.814 23.860 13.804 1.00 86.56 669 SER A O 1
ATOM 5116 N N . GLY A 1 670 ? 9.107 21.678 13.375 1.00 83.06 670 GLY A N 1
ATOM 5117 C CA . GLY A 1 670 ? 10.381 21.618 14.071 1.00 83.06 670 GLY A CA 1
ATOM 5118 C C . GLY A 1 670 ? 10.956 20.212 14.210 1.00 83.06 670 GLY A C 1
ATOM 5119 O O . GLY A 1 670 ? 10.273 19.219 13.948 1.00 83.06 670 GLY A O 1
ATOM 5120 N N . PRO A 1 671 ? 12.220 20.126 14.653 1.00 80.88 671 PRO A N 1
ATOM 5121 C CA . PRO A 1 671 ? 12.855 18.859 14.977 1.00 80.88 671 PRO A CA 1
ATOM 5122 C C . PRO A 1 671 ? 12.179 18.218 16.195 1.00 80.88 671 PRO A C 1
ATOM 5124 O O . PRO A 1 671 ? 12.129 18.816 17.273 1.00 80.88 671 PRO A O 1
ATOM 5127 N N . LEU A 1 672 ? 11.686 16.988 16.050 1.00 75.94 672 LEU A N 1
ATOM 5128 C CA . LEU A 1 672 ? 11.024 16.262 17.140 1.00 75.94 672 LEU A CA 1
ATOM 5129 C C . LEU A 1 672 ? 12.026 15.770 18.194 1.00 75.94 672 LEU A C 1
ATOM 5131 O O . LEU A 1 672 ? 11.733 15.802 19.389 1.00 75.94 672 LEU A O 1
ATOM 5135 N N . ALA A 1 673 ? 13.234 15.379 17.769 1.00 65.75 673 ALA A N 1
ATOM 5136 C CA . ALA A 1 673 ? 14.259 14.790 18.637 1.00 65.75 673 ALA A CA 1
ATOM 5137 C C . ALA A 1 673 ? 14.666 1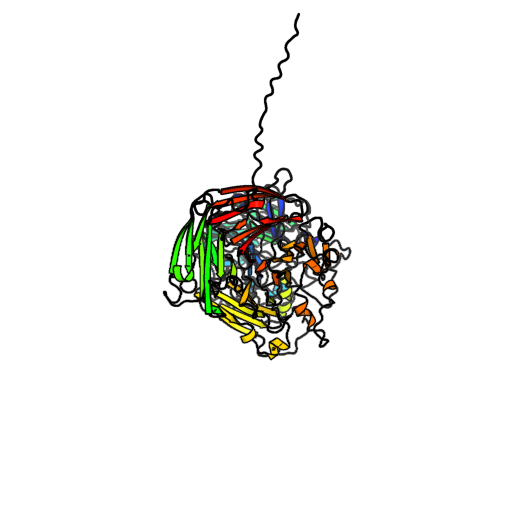5.708 19.809 1.00 65.75 673 ALA A C 1
ATOM 5139 O O . ALA A 1 673 ? 14.837 15.253 20.940 1.00 65.75 673 ALA A O 1
ATOM 5140 N N . LYS A 1 674 ? 14.741 17.028 19.584 1.00 59.22 674 LYS A N 1
ATOM 5141 C CA . LYS A 1 674 ? 15.132 18.006 20.621 1.00 59.22 674 LYS A CA 1
ATOM 5142 C C . LYS A 1 674 ? 14.092 18.153 21.739 1.00 59.22 674 LYS A C 1
ATOM 5144 O O . LYS A 1 674 ? 14.437 18.583 22.841 1.00 59.22 674 LYS A O 1
ATOM 5149 N N . ARG A 1 675 ? 12.835 17.776 21.484 1.00 58.12 675 ARG A N 1
ATOM 5150 C CA . ARG A 1 675 ? 11.700 18.017 22.388 1.00 58.12 675 ARG A CA 1
ATOM 5151 C C . ARG A 1 675 ? 11.360 16.845 23.316 1.00 58.12 675 ARG A C 1
ATOM 5153 O O . ARG A 1 675 ? 10.596 17.029 24.255 1.00 58.12 675 ARG A O 1
ATOM 5160 N N . LEU A 1 676 ? 11.980 15.676 23.139 1.00 58.47 676 LEU A N 1
ATOM 5161 C CA . LEU A 1 676 ? 11.774 14.495 23.998 1.00 58.47 676 LEU A CA 1
ATOM 5162 C C . LEU A 1 676 ? 12.656 14.453 25.264 1.00 58.47 676 LEU A C 1
ATOM 5164 O O . LEU A 1 676 ? 12.541 13.531 26.072 1.00 58.47 676 LEU A O 1
ATOM 5168 N N . SER A 1 677 ? 13.529 15.442 25.475 1.00 49.50 677 SER A N 1
ATOM 5169 C CA . SER A 1 677 ? 14.593 15.415 26.496 1.00 49.50 677 SER A CA 1
ATOM 5170 C C . SER A 1 677 ? 14.131 15.306 27.969 1.00 49.50 677 SER A C 1
ATOM 5172 O O . SER A 1 677 ? 14.975 15.101 28.845 1.00 49.50 677 SER A O 1
ATOM 5174 N N . GLY A 1 678 ? 12.822 15.376 28.254 1.00 41.72 678 GLY A N 1
ATOM 5175 C CA . GLY A 1 678 ? 12.233 15.330 29.601 1.00 41.72 678 GLY A CA 1
ATOM 5176 C C . GLY A 1 678 ? 11.730 13.966 30.105 1.00 41.72 678 GLY A C 1
ATOM 5177 O O . GLY A 1 678 ? 11.462 13.841 31.298 1.00 41.72 678 GLY A O 1
ATOM 5178 N N . VAL A 1 679 ? 11.617 12.932 29.261 1.00 48.19 679 VAL A N 1
ATOM 5179 C CA . VAL A 1 679 ? 11.136 11.594 29.674 1.00 48.19 679 VAL A CA 1
ATOM 5180 C C . VAL A 1 679 ? 12.317 10.620 29.712 1.00 48.19 679 VAL A C 1
ATOM 5182 O O . VAL A 1 679 ? 12.499 9.814 28.808 1.00 48.19 679 VAL A O 1
ATOM 5185 N N . ARG A 1 680 ? 13.173 10.716 30.738 1.00 44.62 680 ARG A N 1
ATOM 5186 C CA . ARG A 1 680 ? 14.286 9.767 30.940 1.00 44.62 680 ARG A CA 1
ATOM 5187 C C . ARG A 1 680 ? 13.922 8.709 31.984 1.00 44.62 680 ARG A C 1
ATOM 5189 O O . ARG A 1 680 ? 13.880 9.038 33.172 1.00 44.62 680 ARG A O 1
ATOM 5196 N N . PRO A 1 681 ? 13.719 7.438 31.606 1.00 44.72 681 PRO A N 1
ATOM 5197 C CA . PRO A 1 681 ? 13.713 6.354 32.568 1.00 44.72 681 PRO A CA 1
ATOM 5198 C C . PRO A 1 681 ? 15.164 5.970 32.908 1.00 44.72 681 PRO A C 1
ATOM 5200 O O . PRO A 1 681 ? 15.796 5.229 32.173 1.00 44.72 681 PRO A O 1
ATOM 5203 N N . SER A 1 682 ? 15.652 6.436 34.066 1.00 41.97 682 SER A N 1
ATOM 5204 C CA . SER A 1 682 ? 16.829 5.916 34.801 1.00 41.97 682 SER A CA 1
ATOM 5205 C C . SER A 1 682 ? 18.245 6.124 34.186 1.00 41.97 682 SER A C 1
ATOM 5207 O O . SER A 1 682 ? 18.389 6.221 32.974 1.00 41.97 682 SER A O 1
ATOM 5209 N N . PRO A 1 683 ? 19.332 6.204 34.996 1.00 42.41 683 PRO A N 1
ATOM 5210 C CA . PRO A 1 683 ? 20.668 6.646 34.558 1.00 42.41 683 PRO A CA 1
ATOM 5211 C C . PRO A 1 683 ? 21.615 5.553 34.015 1.00 42.41 683 PRO A C 1
ATOM 5213 O O . PRO A 1 683 ? 22.818 5.795 33.924 1.00 42.41 683 PRO A O 1
ATOM 5216 N N . ALA A 1 684 ? 21.157 4.341 33.699 1.00 44.44 684 ALA A N 1
ATOM 5217 C CA . ALA A 1 684 ? 22.077 3.236 33.419 1.00 44.44 684 ALA A CA 1
ATOM 5218 C C . ALA A 1 684 ? 22.275 2.989 31.912 1.00 44.44 684 ALA A C 1
ATOM 5220 O O . ALA A 1 684 ? 21.551 2.219 31.296 1.00 44.44 684 ALA A O 1
ATOM 5221 N N . THR A 1 685 ? 23.347 3.588 31.383 1.00 53.84 685 THR A N 1
ATOM 5222 C CA . THR A 1 685 ? 24.029 3.352 30.091 1.00 53.84 685 THR A CA 1
ATOM 5223 C C . THR A 1 685 ? 23.440 3.995 28.824 1.00 53.84 685 THR A C 1
ATOM 5225 O O . THR A 1 685 ? 22.269 3.877 28.488 1.00 53.84 685 THR A O 1
ATOM 5228 N N . TYR A 1 686 ? 24.337 4.690 28.118 1.00 51.50 686 TYR A N 1
ATOM 5229 C CA . TYR A 1 686 ? 24.135 5.563 26.953 1.00 51.50 686 TYR A CA 1
ATOM 5230 C C . TYR A 1 686 ? 23.474 4.869 25.739 1.00 51.50 686 TYR A C 1
ATOM 5232 O O . TYR A 1 686 ? 22.972 5.541 24.847 1.00 51.50 686 TYR A O 1
ATOM 5240 N N . GLU A 1 687 ? 23.450 3.533 25.705 1.00 49.09 687 GLU A N 1
ATOM 5241 C CA . GLU A 1 687 ? 22.941 2.728 24.581 1.00 49.09 687 GLU A CA 1
ATOM 5242 C C . GLU A 1 687 ? 21.431 2.422 24.663 1.00 49.09 687 GLU A C 1
ATOM 5244 O O . GLU A 1 687 ? 20.818 2.080 23.654 1.00 49.09 687 GLU A O 1
ATOM 5249 N N . TYR A 1 688 ? 20.787 2.620 25.823 1.00 49.28 688 TYR A N 1
ATOM 5250 C CA . TYR A 1 688 ? 19.343 2.377 26.003 1.00 49.28 688 TYR A CA 1
ATOM 5251 C C . TYR A 1 688 ? 18.444 3.495 25.454 1.00 49.28 688 TYR A C 1
ATOM 5253 O O . TYR A 1 688 ? 17.224 3.331 25.379 1.00 49.28 688 TYR A O 1
ATOM 5261 N N . GLU A 1 689 ? 19.013 4.641 25.071 1.00 51.09 689 GLU A N 1
ATOM 5262 C CA . GLU A 1 689 ? 18.225 5.809 24.669 1.00 51.09 689 GLU A CA 1
ATOM 5263 C C . GLU A 1 689 ? 17.614 5.671 23.259 1.00 51.09 689 GLU A C 1
ATOM 5265 O O . GLU A 1 689 ? 16.595 6.301 22.988 1.00 51.09 689 GLU A O 1
ATOM 5270 N N . VAL A 1 690 ? 18.146 4.802 22.389 1.00 54.19 690 VAL A N 1
ATOM 5271 C CA . VAL A 1 690 ? 17.746 4.737 20.965 1.00 54.19 690 VAL A CA 1
ATOM 5272 C C . VAL A 1 690 ? 16.339 4.148 20.763 1.00 54.19 690 VAL A C 1
ATOM 5274 O O . VAL A 1 690 ? 15.601 4.581 19.884 1.00 54.19 690 VAL A O 1
ATOM 5277 N N . GLY A 1 691 ? 15.921 3.193 21.604 1.00 51.62 691 GLY A N 1
ATOM 5278 C CA . GLY A 1 691 ? 14.637 2.495 21.438 1.00 51.62 691 GLY A CA 1
ATOM 5279 C C . GLY A 1 691 ? 13.397 3.323 21.796 1.00 51.62 691 GLY A C 1
ATOM 5280 O O . GLY A 1 691 ? 12.338 3.119 21.214 1.00 51.62 691 GLY A O 1
ATOM 5281 N N . TRP A 1 692 ? 13.506 4.262 22.743 1.00 52.94 692 TRP A N 1
ATOM 5282 C CA . TRP A 1 692 ? 12.373 5.093 23.185 1.00 52.94 692 TRP A CA 1
ATOM 5283 C C . TRP A 1 692 ? 12.185 6.355 22.351 1.00 52.94 692 TRP A C 1
ATOM 5285 O O . TRP A 1 692 ? 11.090 6.913 22.318 1.00 52.94 692 TRP A O 1
ATOM 5295 N N . ARG A 1 693 ? 13.236 6.797 21.657 1.00 65.19 693 ARG A N 1
ATOM 5296 C CA . ARG A 1 693 ? 13.216 7.999 20.812 1.00 65.19 693 ARG A CA 1
ATOM 5297 C C . ARG A 1 693 ? 12.392 7.827 19.531 1.00 65.19 693 ARG A C 1
ATOM 5299 O O . ARG A 1 693 ? 12.184 8.790 18.803 1.00 65.19 693 ARG A O 1
ATOM 5306 N N . THR A 1 694 ? 11.871 6.626 19.287 1.00 77.25 694 THR A N 1
ATOM 5307 C CA . THR A 1 694 ? 10.960 6.307 18.183 1.00 77.25 694 THR A CA 1
ATOM 5308 C C . THR A 1 694 ? 9.479 6.369 18.568 1.00 77.25 694 THR A C 1
ATOM 5310 O O . THR A 1 694 ? 8.630 6.167 17.702 1.00 77.25 694 THR A O 1
ATOM 5313 N N . ILE A 1 695 ? 9.145 6.628 19.843 1.00 86.31 695 ILE A N 1
ATOM 5314 C CA . ILE A 1 695 ? 7.763 6.800 20.316 1.00 86.31 695 ILE A CA 1
ATOM 5315 C C . ILE A 1 695 ? 7.575 8.231 20.825 1.00 86.31 695 ILE A C 1
ATOM 5317 O O . ILE A 1 695 ? 8.159 8.635 21.828 1.00 86.31 695 ILE A O 1
ATOM 5321 N N . PHE A 1 696 ? 6.690 8.972 20.172 1.00 88.94 696 PHE A N 1
ATOM 5322 C CA . PHE A 1 696 ? 6.344 10.354 20.472 1.00 88.94 696 PHE A CA 1
ATOM 5323 C C . PHE A 1 696 ? 4.993 10.375 21.199 1.00 88.94 696 PHE A C 1
ATOM 5325 O O . PHE A 1 696 ? 3.953 10.365 20.534 1.00 88.94 696 PHE A O 1
ATOM 5332 N N . PRO A 1 697 ? 4.969 10.321 22.549 1.00 89.44 697 PRO A N 1
ATOM 5333 C CA . PRO A 1 697 ? 3.731 10.498 23.296 1.00 89.44 697 PRO A CA 1
ATOM 5334 C C . PRO A 1 697 ? 3.134 11.859 22.987 1.00 89.44 697 PRO A C 1
ATOM 5336 O O . PRO A 1 697 ? 3.864 12.845 23.018 1.00 89.44 697 PRO A O 1
ATOM 5339 N N . ASP A 1 698 ? 1.819 11.901 22.793 1.00 91.69 698 ASP A N 1
ATOM 5340 C CA . ASP A 1 698 ? 1.089 13.163 22.687 1.00 91.69 698 ASP A CA 1
ATOM 5341 C C . ASP A 1 698 ? 1.723 14.132 21.682 1.00 91.69 698 ASP A C 1
ATOM 5343 O O . ASP A 1 698 ? 2.151 15.239 22.014 1.00 91.69 698 ASP A O 1
ATOM 5347 N N . VAL A 1 699 ? 1.845 13.673 20.433 1.00 92.31 699 VAL A N 1
ATOM 5348 C CA . VAL A 1 699 ? 2.603 14.382 19.392 1.00 92.31 699 VAL A CA 1
ATOM 5349 C C . VAL A 1 699 ? 2.130 15.828 19.209 1.00 92.31 699 VAL A C 1
ATOM 5351 O O . VAL A 1 699 ? 2.909 16.691 18.824 1.00 92.31 699 VAL A O 1
ATOM 5354 N N . VAL A 1 700 ? 0.865 16.105 19.529 1.00 92.69 700 VAL A N 1
ATOM 5355 C CA . VAL A 1 700 ? 0.253 17.433 19.471 1.00 92.69 700 VAL A CA 1
ATOM 5356 C C . VAL A 1 700 ? 0.912 18.392 20.465 1.00 92.69 700 VAL A C 1
ATOM 5358 O O . VAL A 1 700 ? 1.299 19.498 20.092 1.00 92.69 700 VAL A O 1
ATOM 5361 N N . HIS A 1 701 ? 1.106 17.968 21.714 1.00 92.56 701 HIS A N 1
ATOM 5362 C CA . HIS A 1 701 ? 1.741 18.781 22.758 1.00 92.56 701 HIS A CA 1
ATOM 5363 C C . HIS A 1 701 ? 3.261 18.891 22.619 1.00 92.56 701 HIS A C 1
ATOM 5365 O O . HIS A 1 701 ? 3.878 19.707 23.301 1.00 92.56 701 HIS A O 1
ATOM 5371 N N . LEU A 1 702 ? 3.876 18.159 21.683 1.00 89.81 702 LEU A N 1
ATOM 5372 C CA . LEU A 1 702 ? 5.281 18.363 21.319 1.00 89.81 702 LEU A CA 1
ATOM 5373 C C . LEU A 1 702 ? 5.519 19.667 20.545 1.00 89.81 702 LEU A C 1
ATOM 5375 O O . LEU A 1 702 ? 6.659 19.961 20.200 1.00 89.81 702 LEU A O 1
ATOM 5379 N N . PHE A 1 703 ? 4.492 20.453 20.230 1.00 90.38 703 PHE A N 1
ATOM 5380 C CA . PHE A 1 703 ? 4.649 21.754 19.586 1.00 90.38 703 PHE A CA 1
ATOM 5381 C C . PHE A 1 703 ? 4.418 22.874 20.597 1.00 90.38 703 PHE A C 1
ATOM 5383 O O . PHE A 1 703 ? 3.363 22.928 21.216 1.00 90.38 703 PHE A O 1
ATOM 5390 N N . ASP A 1 704 ? 5.383 23.790 20.740 1.00 90.12 704 ASP A N 1
ATOM 5391 C CA . ASP A 1 704 ? 5.378 24.813 21.803 1.00 90.12 704 ASP A CA 1
ATOM 5392 C C . ASP A 1 704 ? 4.085 25.646 21.827 1.00 90.12 704 ASP A C 1
ATOM 5394 O O . ASP A 1 704 ? 3.551 25.940 22.894 1.00 90.12 704 ASP A O 1
ATOM 5398 N N . ALA A 1 705 ? 3.533 25.973 20.653 1.00 91.44 705 ALA A N 1
ATOM 5399 C CA . ALA A 1 705 ? 2.272 26.706 20.544 1.00 91.44 705 ALA A CA 1
ATOM 5400 C C . ALA A 1 705 ? 1.038 25.884 20.966 1.00 91.44 705 ALA A C 1
ATOM 5402 O O . ALA A 1 705 ? 0.023 26.466 21.335 1.00 91.44 705 ALA A O 1
ATOM 5403 N N . CYS A 1 706 ? 1.119 24.552 20.914 1.00 93.12 706 CYS A N 1
ATOM 5404 C CA . CYS A 1 706 ? 0.063 23.617 21.307 1.00 93.12 706 CYS A CA 1
ATOM 5405 C C . CYS A 1 706 ? 0.201 23.113 22.750 1.00 93.12 706 CYS A C 1
ATOM 5407 O O . CYS A 1 706 ? -0.737 22.523 23.272 1.00 93.12 706 CYS A O 1
ATOM 5409 N N . ALA A 1 707 ? 1.355 23.308 23.395 1.00 92.19 707 ALA A N 1
ATOM 5410 C CA . ALA A 1 707 ? 1.726 22.621 24.635 1.00 92.19 707 ALA A CA 1
ATOM 5411 C C . ALA A 1 707 ? 0.824 22.914 25.849 1.00 92.19 707 ALA A C 1
ATOM 5413 O O . ALA A 1 707 ? 0.967 22.267 26.879 1.00 92.19 707 ALA A O 1
ATOM 5414 N N . GLN A 1 708 ? -0.037 23.932 25.774 1.00 92.81 708 GLN A N 1
ATOM 5415 C CA . GLN A 1 708 ? -0.974 24.321 26.840 1.00 92.81 708 GLN A CA 1
ATOM 5416 C C . GLN A 1 708 ? -2.438 24.202 26.409 1.00 92.81 708 GLN A C 1
ATOM 5418 O O . GLN A 1 708 ? -3.339 24.639 27.122 1.00 92.81 708 GLN A O 1
ATOM 5423 N N . ASP A 1 709 ? -2.671 23.702 25.201 1.00 93.88 709 ASP A N 1
ATOM 5424 C CA . ASP A 1 709 ? -3.958 23.786 24.547 1.00 93.88 709 ASP A CA 1
ATOM 5425 C C . ASP A 1 709 ? -4.647 22.422 24.678 1.00 93.88 709 ASP A C 1
ATOM 5427 O O . ASP A 1 709 ? -4.199 21.407 24.145 1.00 93.88 709 ASP A O 1
ATOM 5431 N N . GLU A 1 710 ? -5.714 22.387 25.471 1.00 93.44 710 GLU A N 1
ATOM 5432 C CA . GLU A 1 710 ? -6.375 21.145 25.892 1.00 93.44 710 GLU A CA 1
ATOM 5433 C C . GLU A 1 710 ? -7.413 20.662 24.880 1.00 93.44 710 GLU A C 1
ATOM 5435 O O . GLU A 1 710 ? -8.021 19.629 25.088 1.00 93.44 710 GLU A O 1
ATOM 5440 N N . ASN A 1 711 ? -7.694 21.407 23.811 1.00 92.19 711 ASN A N 1
ATOM 5441 C CA . ASN A 1 711 ? -8.695 21.031 22.812 1.00 92.19 711 ASN A CA 1
ATOM 5442 C C . ASN A 1 711 ? -8.151 21.251 21.406 1.00 92.19 711 ASN A C 1
ATOM 5444 O O . ASN A 1 711 ? -8.565 22.151 20.669 1.00 92.19 711 ASN A O 1
ATOM 5448 N N . VAL A 1 712 ? -7.180 20.421 21.060 1.00 92.75 712 VAL A N 1
ATOM 5449 C CA . VAL A 1 712 ? -6.464 20.482 19.800 1.00 92.75 712 VAL A CA 1
ATOM 5450 C C . VAL A 1 712 ? -6.732 19.224 19.001 1.00 92.75 712 VAL A C 1
ATOM 5452 O O . VAL A 1 712 ? -6.634 18.096 19.476 1.00 92.75 712 VAL A O 1
ATOM 5455 N N . ARG A 1 713 ? -7.016 19.430 17.724 1.00 91.50 713 ARG A N 1
ATOM 5456 C CA . ARG A 1 713 ? -7.007 18.381 16.715 1.00 91.50 713 ARG A CA 1
ATOM 5457 C C . ARG A 1 713 ? -6.449 18.934 15.421 1.00 91.50 713 ARG A C 1
ATOM 5459 O O . ARG A 1 713 ? -6.508 20.143 15.197 1.00 91.50 713 ARG A O 1
ATOM 5466 N N . GLY A 1 714 ? -5.904 18.073 14.584 1.00 90.44 714 GLY A N 1
ATOM 5467 C CA . GLY A 1 714 ? -5.251 18.497 13.359 1.00 90.44 714 GLY A CA 1
ATOM 5468 C C . GLY A 1 714 ? -4.552 17.355 12.655 1.00 90.44 714 GLY A C 1
ATOM 5469 O O . GLY A 1 714 ? -4.889 16.187 12.837 1.00 90.44 714 GLY A O 1
ATOM 5470 N N . THR A 1 715 ? -3.560 17.715 11.859 1.00 91.75 715 THR A N 1
ATOM 5471 C CA . THR A 1 715 ? -2.807 16.790 11.020 1.00 91.75 715 THR A CA 1
ATOM 5472 C C . THR A 1 715 ? -1.333 16.872 11.359 1.00 91.75 715 THR A C 1
ATOM 5474 O O . THR A 1 715 ? -0.795 17.964 11.524 1.00 91.75 715 THR A O 1
ATOM 5477 N N . PHE A 1 716 ? -0.687 15.716 11.465 1.00 93.19 716 PHE A N 1
ATOM 5478 C CA . PHE A 1 716 ? 0.755 15.620 11.652 1.00 93.19 716 PHE A CA 1
ATOM 5479 C C . PHE A 1 716 ? 1.410 15.160 10.353 1.00 93.19 716 PHE A C 1
ATOM 5481 O O . PHE A 1 716 ? 1.061 14.108 9.833 1.00 93.19 716 PHE A O 1
ATOM 5488 N N . GLU A 1 717 ? 2.360 15.932 9.849 1.00 91.56 717 GLU A N 1
ATOM 5489 C CA . GLU A 1 717 ? 3.197 15.622 8.697 1.00 91.56 717 GLU A CA 1
ATOM 5490 C C . GLU A 1 717 ? 4.608 15.270 9.174 1.00 91.56 717 GLU A C 1
ATOM 5492 O O . GLU A 1 717 ? 5.153 15.872 10.102 1.00 91.56 717 GLU A O 1
ATOM 5497 N N . LEU A 1 718 ? 5.215 14.315 8.490 1.00 89.06 718 LEU A N 1
ATOM 5498 C CA . LEU A 1 718 ? 6.564 13.832 8.695 1.00 89.06 718 LEU A CA 1
ATOM 5499 C C . LEU A 1 718 ? 7.295 13.876 7.356 1.00 89.06 718 LEU A C 1
ATOM 5501 O O . LEU A 1 718 ? 6.787 13.375 6.352 1.00 89.06 718 LEU A O 1
ATOM 5505 N N . ARG A 1 719 ? 8.512 14.421 7.347 1.00 85.75 719 ARG A N 1
ATOM 5506 C CA . ARG A 1 719 ? 9.385 14.321 6.175 1.00 85.75 719 ARG A CA 1
ATOM 5507 C C . ARG A 1 719 ? 9.904 12.883 6.029 1.00 85.75 719 ARG A C 1
ATOM 5509 O O . ARG A 1 719 ? 10.805 12.469 6.753 1.00 85.75 719 ARG A O 1
ATOM 5516 N N . SER A 1 720 ? 9.312 12.111 5.123 1.00 84.56 720 SER A N 1
ATOM 5517 C CA . SER A 1 720 ? 9.699 10.738 4.783 1.00 84.56 720 SER A CA 1
ATOM 5518 C C . SER A 1 720 ? 9.160 10.368 3.403 1.00 84.56 720 SER A C 1
ATOM 5520 O O . SER A 1 720 ? 8.097 10.837 3.006 1.00 84.56 720 SER A O 1
ATOM 5522 N N . SER A 1 721 ? 9.854 9.488 2.681 1.00 79.56 721 SER A N 1
ATOM 5523 C CA . SER A 1 721 ? 9.333 8.939 1.417 1.00 79.56 721 SER A CA 1
ATOM 5524 C C . SER A 1 721 ? 8.348 7.803 1.638 1.00 79.56 721 SER A C 1
ATOM 5526 O O . SER A 1 721 ? 7.503 7.529 0.789 1.00 79.56 721 SER A O 1
ATOM 5528 N N . SER A 1 722 ? 8.480 7.093 2.760 1.00 84.56 722 SER A N 1
ATOM 5529 C CA . SER A 1 722 ? 7.675 5.911 3.038 1.00 84.56 722 SER A CA 1
ATOM 5530 C C . SER A 1 722 ? 6.538 6.244 3.983 1.00 84.56 722 SER A C 1
ATOM 5532 O O . SER A 1 722 ? 6.756 6.704 5.101 1.00 84.56 722 SER A O 1
ATOM 5534 N N . TRP A 1 723 ? 5.311 5.937 3.577 1.00 86.56 723 TRP A N 1
ATOM 5535 C CA . TRP A 1 723 ? 4.155 5.994 4.473 1.00 86.56 723 TRP A CA 1
ATOM 5536 C C . TRP A 1 723 ? 4.178 4.862 5.525 1.00 86.56 723 TRP A C 1
ATOM 5538 O O . TRP A 1 723 ? 3.498 4.931 6.542 1.00 86.56 723 TRP A O 1
ATOM 5548 N N . MET A 1 724 ? 5.028 3.847 5.341 1.00 88.62 724 MET A N 1
ATOM 5549 C CA . MET A 1 724 ? 5.318 2.831 6.359 1.00 88.62 724 MET A CA 1
ATOM 5550 C C . MET A 1 724 ? 6.486 3.241 7.272 1.00 88.62 724 MET A C 1
ATOM 5552 O O . MET A 1 724 ? 7.019 2.418 8.013 1.00 88.62 724 MET A O 1
ATOM 5556 N N . SER A 1 725 ? 6.908 4.508 7.241 1.00 87.31 725 SER A N 1
ATOM 5557 C CA . SER A 1 725 ? 7.906 5.042 8.179 1.00 87.31 725 SER A CA 1
ATOM 5558 C C . SER A 1 725 ? 7.407 5.097 9.619 1.00 87.31 725 SER A C 1
ATOM 5560 O O . SER A 1 725 ? 8.207 5.245 10.537 1.00 87.31 725 SER A O 1
ATOM 5562 N N . GLY A 1 726 ? 6.104 4.942 9.840 1.00 90.75 726 GLY A N 1
ATOM 5563 C CA . GLY A 1 726 ? 5.513 4.913 11.163 1.00 90.75 726 GLY A CA 1
ATOM 5564 C C . GLY A 1 726 ? 4.002 4.741 11.138 1.00 90.75 726 GLY A C 1
ATOM 5565 O O . GLY A 1 726 ? 3.393 4.483 10.096 1.00 90.75 726 GLY A O 1
ATOM 5566 N N . PHE A 1 727 ? 3.403 4.878 12.311 1.00 93.06 727 PHE A N 1
ATOM 5567 C CA . PHE A 1 727 ? 1.962 4.923 12.496 1.00 93.06 727 PHE A CA 1
ATOM 5568 C C . PHE A 1 727 ? 1.604 5.733 13.741 1.00 93.06 727 PHE A C 1
ATOM 5570 O O . PHE A 1 727 ? 2.394 5.881 14.675 1.00 93.06 727 PHE A O 1
ATOM 5577 N N . GLY A 1 728 ? 0.409 6.297 13.733 1.00 91.50 728 GLY A N 1
ATOM 5578 C CA . GLY A 1 728 ? -0.184 7.014 14.843 1.00 91.50 728 GLY A CA 1
ATOM 5579 C C . GLY A 1 728 ? -1.096 6.088 15.616 1.00 91.50 728 GLY A C 1
ATOM 5580 O O . GLY A 1 728 ? -1.697 5.179 15.056 1.00 91.50 728 GLY A O 1
ATOM 5581 N N . ARG A 1 729 ? -1.220 6.334 16.908 1.00 89.56 729 ARG A N 1
ATOM 5582 C CA . ARG A 1 729 ? -2.215 5.730 17.777 1.00 89.56 729 ARG A CA 1
ATOM 5583 C C . ARG A 1 729 ? -2.973 6.857 18.441 1.00 89.56 729 ARG A C 1
ATOM 5585 O O . ARG A 1 729 ? -2.461 7.465 19.379 1.00 89.56 729 ARG A O 1
ATOM 5592 N N . THR A 1 730 ? -4.200 7.094 18.015 1.00 86.50 730 THR A N 1
ATOM 5593 C CA . THR A 1 730 ? -5.101 7.992 18.736 1.00 86.50 730 THR A CA 1
ATOM 5594 C C . THR A 1 730 ? -5.895 7.156 19.717 1.00 86.50 730 THR A C 1
ATOM 5596 O O . THR A 1 730 ? -6.627 6.288 19.273 1.00 86.50 730 THR A O 1
ATOM 5599 N N . LEU A 1 731 ? -5.737 7.374 21.022 1.00 84.50 731 LEU A N 1
ATOM 5600 C CA . LEU A 1 731 ? -6.399 6.617 22.086 1.00 84.50 731 LEU A CA 1
ATOM 5601 C C . LEU A 1 731 ? -7.139 7.530 23.061 1.00 84.50 731 LEU A C 1
ATOM 5603 O O . LEU A 1 731 ? -6.778 8.689 23.245 1.00 84.50 731 LEU A O 1
ATOM 5607 N N . THR A 1 732 ? -8.130 6.979 23.749 1.00 80.44 732 THR A N 1
ATOM 5608 C CA . THR A 1 732 ? -8.719 7.593 24.939 1.00 80.44 732 THR A CA 1
ATOM 5609 C C . THR A 1 732 ? -7.975 7.140 26.191 1.00 80.44 732 THR A C 1
ATOM 5611 O O . THR A 1 732 ? -7.525 6.003 26.285 1.00 80.44 732 THR A O 1
ATOM 5614 N N . THR A 1 733 ? -7.861 8.002 27.196 1.00 73.75 733 THR A N 1
ATOM 5615 C CA . THR A 1 733 ? -7.303 7.642 28.508 1.00 73.75 733 THR A CA 1
ATOM 5616 C C . THR A 1 733 ? -8.350 7.823 29.607 1.00 73.75 733 THR A C 1
ATOM 5618 O O . THR A 1 733 ? -9.105 8.792 29.585 1.00 73.75 733 THR A O 1
ATOM 5621 N N . ARG A 1 734 ? -8.423 6.878 30.559 1.00 70.12 734 ARG A N 1
ATOM 5622 C CA . ARG A 1 734 ? -9.241 6.951 31.787 1.00 70.12 734 ARG A CA 1
ATOM 5623 C C . ARG A 1 734 ? -8.461 6.418 32.984 1.00 70.12 734 ARG A C 1
ATOM 5625 O O . ARG A 1 734 ? -7.573 5.578 32.828 1.00 70.12 734 ARG A O 1
ATOM 5632 N N . ALA A 1 735 ? -8.842 6.849 34.187 1.00 67.00 735 ALA A N 1
ATOM 5633 C CA . ALA A 1 735 ? -8.237 6.390 35.439 1.00 67.00 735 ALA A CA 1
ATOM 5634 C C . ALA A 1 735 ? -8.421 4.877 35.685 1.00 67.00 735 ALA A C 1
ATOM 5636 O O . ALA A 1 735 ? -7.530 4.226 36.237 1.00 67.00 735 ALA A O 1
ATOM 5637 N N . ASP A 1 736 ? -9.543 4.300 35.244 1.00 63.41 736 ASP A N 1
ATOM 5638 C CA . ASP A 1 736 ? -9.872 2.870 35.325 1.00 63.41 736 ASP A CA 1
ATOM 5639 C C . ASP A 1 736 ? -9.327 2.034 34.151 1.00 63.41 736 ASP A C 1
ATOM 5641 O O . ASP A 1 736 ? -9.401 0.806 34.194 1.00 63.41 736 ASP A O 1
ATOM 5645 N N . GLY A 1 737 ? -8.631 2.674 33.208 1.00 56.22 737 GLY A N 1
ATOM 5646 C CA . GLY A 1 737 ? -8.131 2.078 31.971 1.00 56.22 737 GLY A CA 1
ATOM 5647 C C . GLY A 1 737 ? -8.900 2.661 30.791 1.00 56.22 737 GLY A C 1
ATOM 5648 O O . GLY A 1 737 ? -10.122 2.617 30.772 1.00 56.22 737 GLY A O 1
ATOM 5649 N N . GLY A 1 738 ? -8.197 3.273 29.839 1.00 56.09 738 GLY A N 1
ATOM 5650 C CA . GLY A 1 738 ? -8.793 3.805 28.612 1.00 56.09 738 GLY A CA 1
ATOM 5651 C C . GLY A 1 738 ? -7.961 3.364 27.422 1.00 56.09 738 GLY A C 1
ATOM 5652 O O . GLY A 1 738 ? -6.727 3.432 27.498 1.00 56.09 738 GLY A O 1
ATOM 5653 N N . THR A 1 739 ? -8.632 2.836 26.398 1.00 59.34 739 THR A N 1
ATOM 5654 C CA . THR A 1 739 ? -7.990 2.052 25.336 1.00 59.34 739 THR A CA 1
ATOM 5655 C C . THR A 1 739 ? -8.800 1.960 24.047 1.00 59.34 739 THR A C 1
ATOM 5657 O O . THR A 1 739 ? -8.631 1.027 23.278 1.00 59.34 739 THR A O 1
ATOM 5660 N N . TYR A 1 740 ? -9.591 2.974 23.725 1.00 65.81 740 TYR A N 1
ATOM 5661 C CA . TYR A 1 740 ? -10.374 2.996 22.481 1.00 65.81 740 TYR A CA 1
ATOM 5662 C C . TYR A 1 740 ? -9.550 3.476 21.292 1.00 65.81 740 TYR A C 1
ATOM 5664 O O . TYR A 1 740 ? -9.990 4.300 20.496 1.00 65.81 740 TYR A O 1
ATOM 5672 N N . GLY A 1 741 ? -8.278 3.090 21.281 1.00 68.88 741 GLY A N 1
ATOM 5673 C CA . GLY A 1 741 ? -7.324 3.642 20.353 1.00 68.88 741 GLY A CA 1
ATOM 5674 C C . GLY A 1 741 ? -7.109 2.757 19.158 1.00 68.88 741 GLY A C 1
ATOM 5675 O O . GLY A 1 741 ? -7.085 1.541 19.287 1.00 68.88 741 GLY A O 1
ATOM 5676 N N . GLU A 1 742 ? -6.872 3.380 18.017 1.00 80.69 742 GLU A N 1
ATOM 5677 C CA . GLU A 1 742 ? -6.633 2.666 16.777 1.00 80.69 742 GLU A CA 1
ATOM 5678 C C . GLU A 1 742 ? -5.448 3.245 16.033 1.00 80.69 742 GLU A C 1
ATOM 5680 O O . GLU A 1 742 ? -5.047 4.395 16.250 1.00 80.69 742 GLU A O 1
ATOM 5685 N N . MET A 1 743 ? -4.873 2.404 15.181 1.00 89.31 743 MET A N 1
ATOM 5686 C CA . MET A 1 743 ? -3.774 2.798 14.335 1.00 89.31 743 MET A CA 1
ATOM 5687 C C . MET A 1 743 ? -4.272 3.671 13.182 1.00 89.31 743 MET A C 1
ATOM 5689 O O . MET A 1 743 ? -5.209 3.310 12.475 1.00 89.31 743 MET A O 1
ATOM 5693 N N . MET A 1 744 ? -3.591 4.792 12.975 1.00 88.94 744 MET A N 1
ATOM 5694 C CA . MET A 1 744 ? -3.677 5.599 11.765 1.00 88.94 744 MET A CA 1
ATOM 5695 C C . MET A 1 744 ? -2.337 5.497 11.039 1.00 88.94 744 MET A C 1
ATOM 5697 O O . MET A 1 744 ? -1.318 5.882 11.620 1.00 88.94 744 MET A O 1
ATOM 5701 N N . PRO A 1 745 ? -2.279 4.991 9.801 1.00 89.12 745 PRO A N 1
ATOM 5702 C CA . PRO A 1 745 ? -1.017 4.948 9.088 1.00 89.12 745 PRO A CA 1
ATOM 5703 C C . PRO A 1 745 ? -0.623 6.360 8.665 1.00 89.12 745 PRO A C 1
ATOM 5705 O O . PRO A 1 745 ? -1.449 7.282 8.671 1.00 89.12 745 PRO A O 1
ATOM 5708 N N . PHE A 1 746 ? 0.627 6.539 8.242 1.00 90.25 746 PHE A N 1
ATOM 5709 C CA . PHE A 1 746 ? 0.887 7.692 7.398 1.00 90.25 746 PHE A CA 1
ATOM 5710 C C . PHE A 1 746 ? 0.241 7.496 6.023 1.00 90.25 746 PHE A C 1
ATOM 5712 O O . PHE A 1 746 ? 0.045 6.384 5.543 1.00 90.25 746 PHE A O 1
ATOM 5719 N N . TYR A 1 747 ? -0.054 8.604 5.366 1.00 87.38 747 TYR A N 1
ATOM 5720 C CA . TYR A 1 747 ? -0.592 8.658 4.020 1.00 87.38 747 TYR A CA 1
ATOM 5721 C C . TYR A 1 747 ? 0.476 9.199 3.068 1.00 87.38 747 TYR A C 1
ATOM 5723 O O . TYR A 1 747 ? 1.334 9.974 3.502 1.00 87.38 747 TYR A O 1
ATOM 5731 N N . PRO A 1 748 ? 0.454 8.803 1.782 1.00 83.31 748 PRO A N 1
ATOM 5732 C CA . PRO A 1 748 ? 1.404 9.308 0.800 1.00 83.31 748 PRO A CA 1
ATOM 5733 C C . PRO A 1 748 ? 1.259 10.829 0.598 1.00 83.31 748 PRO A C 1
ATOM 5735 O O . PRO A 1 748 ? 0.166 11.371 0.820 1.00 83.31 748 PRO A O 1
ATOM 5738 N N . PRO A 1 749 ? 2.323 11.506 0.119 1.00 76.44 749 PRO A N 1
ATOM 5739 C CA . PRO A 1 749 ? 2.292 12.937 -0.177 1.00 76.44 749 PRO A CA 1
ATOM 5740 C C . PRO A 1 749 ? 1.114 13.316 -1.076 1.00 76.44 749 PRO A C 1
ATOM 5742 O O . PRO A 1 749 ? 0.774 12.577 -2.003 1.00 76.44 749 PRO A O 1
ATOM 5745 N N . TYR A 1 750 ? 0.483 14.462 -0.797 1.00 82.69 750 TYR A N 1
ATOM 5746 C CA . TYR A 1 750 ? -0.712 15.003 -1.478 1.00 82.69 750 TYR A CA 1
ATOM 5747 C C . TYR A 1 750 ? -1.998 14.169 -1.345 1.00 82.69 750 TYR A C 1
ATOM 5749 O O . TYR A 1 750 ? -3.094 14.711 -1.438 1.00 82.69 750 TYR A O 1
ATOM 5757 N N . GLY A 1 751 ? -1.886 12.864 -1.106 1.00 87.19 751 GLY A N 1
ATOM 5758 C CA . GLY A 1 751 ? -3.003 11.951 -0.922 1.00 87.19 751 GLY A CA 1
ATOM 5759 C C . GLY A 1 751 ? -3.494 11.243 -2.164 1.00 87.19 751 GLY A C 1
ATOM 5760 O O . GLY A 1 751 ? -2.772 11.040 -3.142 1.00 87.19 751 GLY A O 1
ATOM 5761 N N . TRP A 1 752 ? -4.732 10.782 -2.062 1.00 89.12 752 TRP A N 1
ATOM 5762 C CA . TRP A 1 752 ? -5.340 9.829 -2.972 1.00 89.12 752 TRP A CA 1
ATOM 5763 C C . TRP A 1 752 ? -6.156 10.539 -4.049 1.00 89.12 752 TRP A C 1
ATOM 5765 O O . TRP A 1 752 ? -6.837 11.513 -3.729 1.00 89.12 752 TRP A O 1
ATOM 5775 N N . PRO A 1 753 ? -6.149 10.049 -5.302 1.00 90.44 753 PRO A N 1
ATOM 5776 C CA . PRO A 1 753 ? -7.030 10.573 -6.345 1.00 90.44 753 PRO A CA 1
ATOM 5777 C C . PRO A 1 753 ? -8.505 10.217 -6.099 1.00 90.44 753 PRO A C 1
ATOM 5779 O O . PRO A 1 753 ? -9.394 10.927 -6.550 1.00 90.44 753 PRO A O 1
ATOM 5782 N N . VAL A 1 754 ? -8.775 9.122 -5.382 1.00 93.56 754 VAL A N 1
ATOM 5783 C CA . VAL A 1 754 ? -10.111 8.688 -4.959 1.00 93.56 754 VAL A CA 1
ATOM 5784 C C . VAL A 1 754 ? -9.981 7.783 -3.737 1.00 93.56 754 VAL A C 1
ATOM 5786 O O . VAL A 1 754 ? -8.997 7.055 -3.610 1.00 93.56 754 VAL A O 1
ATOM 5789 N N . GLN A 1 755 ? -10.955 7.843 -2.830 1.00 94.56 755 GLN A N 1
ATOM 5790 C CA . GLN A 1 755 ? -11.049 6.972 -1.658 1.00 94.56 755 GLN A CA 1
ATOM 5791 C C . GLN A 1 755 ? -12.460 6.409 -1.539 1.00 94.56 755 GLN A C 1
ATOM 5793 O O . GLN A 1 755 ? -13.451 7.123 -1.719 1.00 94.56 755 GLN A O 1
ATOM 5798 N N . HIS A 1 756 ? -12.546 5.128 -1.205 1.00 96.12 756 HIS A N 1
ATOM 5799 C CA . HIS A 1 756 ? -13.802 4.417 -1.030 1.00 96.12 756 HIS A CA 1
ATOM 5800 C C . HIS A 1 756 ? -13.800 3.729 0.327 1.00 96.12 756 HIS A C 1
ATOM 5802 O O . HIS A 1 756 ? -12.812 3.110 0.710 1.00 96.12 756 HIS A O 1
ATOM 5808 N N . PHE A 1 757 ? -14.920 3.811 1.035 1.00 96.69 757 PHE A N 1
ATOM 5809 C CA . PHE A 1 757 ? -15.055 3.259 2.374 1.00 96.69 757 PHE A CA 1
ATOM 5810 C C . PHE A 1 757 ? -16.230 2.283 2.410 1.00 96.69 757 PHE A C 1
ATOM 5812 O O . PHE A 1 757 ? -17.373 2.655 2.121 1.00 96.69 757 PHE A O 1
ATOM 5819 N N . ALA A 1 758 ? -15.930 1.036 2.774 1.00 94.38 758 ALA A N 1
ATOM 5820 C CA . ALA A 1 758 ? -16.910 0.052 3.223 1.00 94.38 758 ALA A CA 1
ATOM 5821 C C . ALA A 1 758 ? -17.118 0.184 4.746 1.00 94.38 758 ALA A C 1
ATOM 5823 O O . ALA A 1 758 ? -16.452 0.979 5.405 1.00 94.38 758 ALA A O 1
ATOM 5824 N N . GLY A 1 759 ? -18.040 -0.588 5.327 1.00 85.50 759 GLY A N 1
ATOM 5825 C CA . GLY A 1 759 ? -18.194 -0.623 6.792 1.00 85.50 759 GLY A CA 1
ATOM 5826 C C . GLY A 1 759 ? -18.865 0.604 7.395 1.00 85.50 759 GLY A C 1
ATOM 5827 O O . GLY A 1 759 ? -18.716 0.876 8.584 1.00 85.50 759 GLY A O 1
ATOM 5828 N N . ILE A 1 760 ? -19.610 1.350 6.581 1.00 91.25 760 ILE A N 1
ATOM 5829 C CA . ILE A 1 760 ? -20.349 2.526 7.022 1.00 91.25 760 ILE A CA 1
ATOM 5830 C C . ILE A 1 760 ? -21.712 2.077 7.529 1.00 91.25 760 ILE A C 1
ATOM 5832 O O . ILE A 1 760 ? -22.613 1.788 6.744 1.00 91.25 760 ILE A O 1
ATOM 5836 N N . GLU A 1 761 ? -21.851 1.995 8.848 1.00 91.56 761 GLU A N 1
ATOM 5837 C CA . GLU A 1 761 ? -23.101 1.647 9.517 1.00 91.56 761 GLU A CA 1
ATOM 5838 C C . GLU A 1 761 ? -23.664 2.875 10.230 1.00 91.56 761 GLU A C 1
ATOM 5840 O O . GLU A 1 761 ? -22.999 3.487 11.068 1.00 91.56 761 GLU A O 1
ATOM 5845 N N . ILE A 1 762 ? -24.891 3.247 9.873 1.00 90.75 762 ILE A N 1
ATOM 5846 C CA . ILE A 1 762 ? -25.629 4.333 10.521 1.00 90.75 762 ILE A CA 1
ATOM 5847 C C . ILE A 1 762 ? -26.772 3.707 11.299 1.00 90.75 762 ILE A C 1
ATOM 5849 O O . ILE A 1 762 ? -27.521 2.906 10.744 1.00 90.75 762 ILE A O 1
ATOM 5853 N N . GLY A 1 763 ? -26.920 4.083 12.567 1.00 90.69 763 GLY A N 1
ATOM 5854 C CA . GLY A 1 763 ? -28.030 3.650 13.409 1.00 90.69 763 GLY A CA 1
ATOM 5855 C C . GLY A 1 763 ? -27.907 4.182 14.837 1.00 90.69 763 GLY A C 1
ATOM 5856 O O . GLY A 1 763 ? -26.954 4.890 15.156 1.00 90.69 763 GLY A O 1
ATOM 5857 N N . PRO A 1 764 ? -28.823 3.813 15.747 1.00 86.88 764 PRO A N 1
ATOM 5858 C CA . PRO A 1 764 ? -28.777 4.268 17.141 1.00 86.88 764 PRO A CA 1
ATOM 5859 C C . PRO A 1 764 ? -27.462 3.910 17.849 1.00 86.88 764 PRO A C 1
ATOM 5861 O O . PRO A 1 764 ? -26.989 4.638 18.725 1.00 86.88 764 PRO A O 1
ATOM 5864 N N . ARG A 1 765 ? -26.853 2.790 17.446 1.00 85.06 765 ARG A N 1
ATOM 5865 C CA . ARG A 1 765 ? -25.617 2.279 18.033 1.00 85.06 765 ARG A CA 1
ATOM 5866 C C . ARG A 1 765 ? -24.359 2.973 17.528 1.00 85.06 765 ARG A C 1
ATOM 5868 O O . ARG A 1 765 ? -23.442 3.141 18.316 1.00 85.06 765 ARG A O 1
ATOM 5875 N N . PHE A 1 766 ? -24.296 3.366 16.260 1.00 87.94 766 PHE A N 1
ATOM 5876 C CA . PHE A 1 766 ? -23.071 3.896 15.664 1.00 87.94 766 PHE A CA 1
ATOM 5877 C C . PHE A 1 766 ? -23.301 5.287 15.089 1.00 87.94 766 PHE A C 1
ATOM 5879 O O . PHE A 1 766 ? -24.265 5.523 14.362 1.00 87.94 766 PHE A O 1
ATOM 5886 N N . ARG A 1 767 ? -22.380 6.205 15.381 1.00 88.56 767 ARG A N 1
ATOM 5887 C CA . ARG A 1 767 ? -22.240 7.459 14.631 1.00 88.56 767 ARG A CA 1
ATOM 5888 C C . ARG A 1 767 ? -20.986 7.402 13.776 1.00 88.56 767 ARG A C 1
ATOM 5890 O O . ARG A 1 767 ? -20.028 6.722 14.124 1.00 88.56 767 ARG A O 1
ATOM 5897 N N . LEU A 1 768 ? -20.964 8.173 12.698 1.00 91.88 768 LEU A N 1
ATOM 5898 C CA . LEU A 1 768 ? -19.812 8.244 11.809 1.00 91.88 768 LEU A CA 1
ATOM 5899 C C . LEU A 1 768 ? -19.228 9.642 11.821 1.00 91.88 768 LEU A C 1
ATOM 5901 O O . LEU A 1 768 ? -19.957 10.620 11.653 1.00 91.88 768 LEU A O 1
ATOM 5905 N N . ASN A 1 769 ? -17.912 9.722 11.953 1.00 91.44 769 ASN A N 1
ATOM 5906 C CA . ASN A 1 769 ? -17.167 10.941 11.695 1.00 91.44 769 ASN A CA 1
ATOM 5907 C C . ASN A 1 769 ? -16.371 10.770 10.403 1.00 91.44 769 ASN A C 1
ATOM 5909 O O . ASN A 1 769 ? -15.695 9.762 10.229 1.00 91.44 769 ASN A O 1
ATOM 5913 N N . LEU A 1 770 ? -16.436 11.761 9.522 1.00 94.12 770 LEU A N 1
ATOM 5914 C CA . LEU A 1 770 ? -15.615 11.844 8.322 1.00 94.12 770 LEU A CA 1
ATOM 5915 C C . LEU A 1 770 ? -14.573 12.935 8.542 1.00 94.12 770 LEU A C 1
ATOM 5917 O O . LEU A 1 770 ? -14.922 14.086 8.825 1.00 94.12 770 LEU A O 1
ATOM 5921 N N . GLY A 1 771 ? -13.304 12.562 8.431 1.00 92.38 771 GLY A N 1
ATOM 5922 C CA . GLY A 1 771 ? -12.203 13.509 8.372 1.00 92.38 771 GLY A CA 1
ATOM 5923 C C . GLY A 1 771 ? -11.689 13.655 6.950 1.00 92.38 771 GLY A C 1
ATOM 5924 O O . GLY A 1 771 ? -11.638 12.676 6.212 1.00 92.38 771 GLY A O 1
ATOM 5925 N N . LEU A 1 772 ? -11.317 14.875 6.577 1.00 93.62 772 LEU A N 1
ATOM 5926 C CA . LEU A 1 772 ? -10.675 15.214 5.314 1.00 93.62 772 LEU A CA 1
ATOM 5927 C C . LEU A 1 772 ? -9.442 16.070 5.605 1.00 93.62 772 LEU A C 1
ATOM 5929 O O . LEU A 1 772 ? -9.468 16.902 6.515 1.00 93.62 772 LEU A O 1
ATOM 5933 N N . TYR A 1 773 ? -8.392 15.916 4.810 1.00 92.38 773 TYR A N 1
ATOM 5934 C CA . TYR A 1 773 ? -7.240 16.808 4.846 1.00 92.38 773 TYR A CA 1
ATOM 5935 C C . TYR A 1 773 ? -6.681 17.043 3.447 1.00 92.38 773 TYR A C 1
ATOM 5937 O O . TYR A 1 773 ? -6.523 16.108 2.661 1.00 92.38 773 TYR A O 1
ATOM 5945 N N . ASN A 1 774 ? -6.352 18.300 3.163 1.00 92.44 774 ASN A N 1
ATOM 5946 C CA . ASN A 1 774 ? -5.685 18.710 1.941 1.00 92.44 774 ASN A CA 1
ATOM 5947 C C . ASN A 1 774 ? -4.166 18.792 2.146 1.00 92.44 774 ASN A C 1
ATOM 5949 O O . ASN A 1 774 ? -3.690 19.722 2.789 1.00 92.44 774 ASN A O 1
ATOM 5953 N N . GLY A 1 775 ? -3.419 17.848 1.568 1.00 88.06 775 GLY A N 1
ATOM 5954 C CA . GLY A 1 775 ? -1.952 17.838 1.614 1.00 88.06 775 GLY A CA 1
ATOM 5955 C C . GLY A 1 775 ? -1.260 18.633 0.523 1.00 88.06 775 GLY A C 1
ATOM 5956 O O . GLY A 1 775 ? -0.033 18.628 0.481 1.00 88.06 775 GLY A O 1
ATOM 5957 N N . ASP A 1 776 ? -2.013 19.293 -0.354 1.00 89.06 776 ASP A N 1
ATOM 5958 C CA . ASP A 1 776 ? -1.452 20.239 -1.306 1.00 89.06 776 ASP A CA 1
ATOM 5959 C C . ASP A 1 776 ? -1.058 21.536 -0.567 1.00 89.06 776 ASP A C 1
ATOM 5961 O O . ASP A 1 776 ? -1.908 22.141 0.103 1.00 89.06 776 ASP A O 1
ATOM 5965 N N . PRO A 1 777 ? 0.223 21.951 -0.636 1.00 86.12 777 PRO A N 1
ATOM 5966 C CA . PRO A 1 777 ? 0.703 23.150 0.040 1.00 86.12 777 PRO A CA 1
ATOM 5967 C C . PRO A 1 777 ? 0.279 24.455 -0.632 1.00 86.12 777 PRO A C 1
ATOM 5969 O O . PRO A 1 777 ? 0.275 25.502 0.020 1.00 86.12 777 PRO A O 1
ATOM 5972 N N . ASP A 1 778 ? -0.105 24.395 -1.903 1.00 89.81 778 ASP A N 1
ATOM 5973 C CA . ASP A 1 778 ? -0.242 25.565 -2.763 1.00 89.81 778 ASP A CA 1
ATOM 5974 C C . ASP A 1 778 ? -1.691 25.777 -3.224 1.00 89.81 778 ASP A C 1
ATOM 5976 O O . ASP A 1 778 ? -2.102 26.909 -3.499 1.00 89.81 778 ASP A O 1
ATOM 5980 N N . HIS A 1 779 ? -2.501 24.715 -3.266 1.00 93.00 779 HIS A N 1
ATOM 5981 C CA . HIS A 1 779 ? -3.831 24.752 -3.872 1.00 93.00 779 HIS A CA 1
ATOM 5982 C C . HIS A 1 779 ? -4.942 24.309 -2.923 1.00 93.00 779 HIS A C 1
ATOM 5984 O O . HIS A 1 779 ? -4.789 23.411 -2.098 1.00 93.00 779 HIS A O 1
ATOM 5990 N N . ALA A 1 780 ? -6.109 24.940 -3.061 1.00 93.62 780 ALA A N 1
ATOM 5991 C CA . ALA A 1 780 ? -7.322 24.454 -2.422 1.00 93.62 780 ALA A CA 1
ATOM 5992 C C . ALA A 1 780 ? -7.873 23.250 -3.198 1.00 93.62 780 ALA A C 1
ATOM 5994 O O . ALA A 1 780 ? -8.010 23.312 -4.419 1.00 93.62 780 ALA A O 1
ATOM 5995 N N . ILE A 1 781 ? -8.263 22.192 -2.490 1.00 94.75 781 ILE A N 1
ATOM 5996 C CA . ILE A 1 781 ? -8.811 20.976 -3.095 1.00 94.75 781 ILE A CA 1
ATOM 5997 C C . ILE A 1 781 ? -10.304 20.877 -2.803 1.00 94.75 781 ILE A C 1
ATOM 5999 O O . ILE A 1 781 ? -10.753 20.958 -1.656 1.00 94.75 781 ILE A O 1
ATOM 6003 N N . ARG A 1 782 ? -11.096 20.698 -3.862 1.00 95.94 782 ARG A N 1
ATOM 6004 C CA . ARG A 1 782 ? -12.536 20.439 -3.771 1.00 95.94 782 ARG A CA 1
ATOM 6005 C C . ARG A 1 782 ? -12.775 18.938 -3.741 1.00 95.94 782 ARG A C 1
ATOM 6007 O O . ARG A 1 782 ? -12.157 18.217 -4.502 1.00 95.94 782 ARG A O 1
ATOM 6014 N N . HIS A 1 783 ? -13.681 18.475 -2.898 1.00 95.81 783 HIS A N 1
ATOM 6015 C CA . HIS A 1 783 ? -13.988 17.065 -2.690 1.00 95.81 783 HIS A CA 1
ATOM 6016 C C . HIS A 1 783 ? -15.456 16.841 -2.973 1.00 95.81 783 HIS A C 1
ATOM 6018 O O . HIS A 1 783 ? -16.275 17.533 -2.382 1.00 95.81 783 HIS A O 1
ATOM 6024 N N . ARG A 1 784 ? -15.808 15.860 -3.795 1.00 96.88 784 ARG A N 1
ATOM 6025 C CA . ARG A 1 784 ? -17.167 15.336 -3.897 1.00 96.88 784 ARG A CA 1
ATOM 6026 C C . ARG A 1 784 ? -17.307 14.126 -2.988 1.00 96.88 784 ARG A C 1
ATOM 6028 O O . ARG A 1 784 ? -16.637 13.114 -3.169 1.00 96.88 784 ARG A O 1
ATOM 6035 N N . LEU A 1 785 ? -18.198 14.241 -2.018 1.00 97.69 785 LEU A N 1
ATOM 6036 C CA . LEU A 1 785 ? -18.559 13.187 -1.082 1.00 97.69 785 LEU A CA 1
ATOM 6037 C C . LEU A 1 785 ? -19.861 12.572 -1.573 1.00 97.69 785 LEU A C 1
ATOM 6039 O O . LEU A 1 785 ? -20.842 13.300 -1.703 1.00 97.69 785 LEU A O 1
ATOM 6043 N N . THR A 1 786 ? -19.882 11.270 -1.845 1.00 97.81 786 THR A N 1
ATOM 6044 C CA . THR A 1 786 ? -21.082 10.574 -2.332 1.00 97.81 786 THR A CA 1
ATOM 6045 C C . THR A 1 786 ? -21.380 9.360 -1.471 1.00 97.81 786 THR A C 1
ATOM 6047 O O . THR A 1 786 ? -20.544 8.465 -1.359 1.00 97.81 786 THR A O 1
ATOM 6050 N N . LEU A 1 787 ? -22.568 9.339 -0.869 1.00 97.88 787 LEU A N 1
ATOM 6051 C CA . LEU A 1 787 ? -23.044 8.269 0.000 1.00 97.88 787 LEU A CA 1
ATOM 6052 C C . LEU A 1 787 ? -24.083 7.421 -0.739 1.00 97.88 787 LEU A C 1
ATOM 6054 O O . LEU A 1 787 ? -25.084 7.954 -1.230 1.00 97.88 787 LEU A O 1
ATOM 6058 N N . TYR A 1 788 ? -23.869 6.111 -0.762 1.00 98.25 788 TYR A N 1
ATOM 6059 C CA . TYR A 1 788 ? -24.744 5.120 -1.381 1.00 98.25 788 TYR A CA 1
ATOM 6060 C C . TYR A 1 788 ? -25.318 4.175 -0.327 1.00 98.25 788 TYR A C 1
ATOM 6062 O O . TYR A 1 788 ? -24.615 3.785 0.604 1.00 98.25 788 TYR A O 1
ATOM 6070 N N . ALA A 1 789 ? -26.593 3.819 -0.461 1.00 97.50 789 ALA A N 1
ATOM 6071 C CA . ALA A 1 789 ? -27.224 2.768 0.332 1.00 97.50 789 ALA A CA 1
ATOM 6072 C C . ALA A 1 789 ? -26.731 1.377 -0.103 1.00 97.50 789 ALA A C 1
ATOM 6074 O O . ALA A 1 789 ? -26.121 1.221 -1.159 1.00 97.50 789 ALA A O 1
ATOM 6075 N N . ALA A 1 790 ? -27.046 0.346 0.685 1.00 97.25 790 ALA A N 1
ATOM 6076 C CA . ALA A 1 790 ? -26.647 -1.036 0.408 1.00 97.25 790 ALA A CA 1
ATOM 6077 C C . ALA A 1 790 ? -27.057 -1.549 -0.989 1.00 97.25 790 ALA A C 1
ATOM 6079 O O . ALA A 1 790 ? -26.335 -2.345 -1.583 1.00 97.25 790 ALA A O 1
ATOM 6080 N N . ASP A 1 791 ? -28.182 -1.080 -1.533 1.00 97.88 791 ASP A N 1
ATOM 6081 C CA . ASP A 1 791 ? -28.678 -1.465 -2.860 1.00 97.88 791 ASP A CA 1
ATOM 6082 C C . ASP A 1 791 ? -28.048 -0.679 -4.025 1.00 97.88 791 ASP A C 1
ATOM 6084 O O . ASP A 1 791 ? -28.364 -0.951 -5.183 1.00 97.88 791 ASP A O 1
ATOM 6088 N N . GLY A 1 792 ? -27.164 0.281 -3.733 1.00 97.62 792 GLY A N 1
ATOM 6089 C CA . GLY A 1 792 ? -26.536 1.155 -4.722 1.00 97.62 792 GLY A CA 1
ATOM 6090 C C . GLY A 1 792 ? -27.239 2.488 -4.949 1.00 97.62 792 GLY A C 1
ATOM 6091 O O . GLY A 1 792 ? -26.757 3.323 -5.718 1.00 97.62 792 GLY A O 1
ATOM 6092 N N . THR A 1 793 ? -28.364 2.745 -4.281 1.00 98.00 793 THR A N 1
ATOM 6093 C CA . THR A 1 793 ? -29.072 4.021 -4.411 1.00 98.00 793 THR A CA 1
ATOM 6094 C C . THR A 1 793 ? -28.231 5.158 -3.834 1.00 98.00 793 THR A C 1
ATOM 6096 O O . THR A 1 793 ? -27.818 5.111 -2.677 1.00 98.00 793 THR A O 1
ATOM 6099 N N . LYS A 1 794 ? -28.011 6.231 -4.606 1.00 98.12 794 LYS A N 1
ATOM 6100 C CA . LYS A 1 794 ? -27.354 7.449 -4.105 1.00 98.12 794 LYS A CA 1
ATOM 6101 C C . LYS A 1 794 ? -28.259 8.178 -3.106 1.00 98.12 794 LYS A C 1
ATOM 6103 O O . LYS A 1 794 ? -29.325 8.666 -3.474 1.00 98.12 794 LYS A O 1
ATOM 6108 N N . VAL A 1 795 ? -27.811 8.294 -1.859 1.00 97.69 795 VAL A N 1
ATOM 6109 C CA . VAL A 1 795 ? -28.572 8.870 -0.733 1.00 97.69 795 VAL A CA 1
ATOM 6110 C C . VAL A 1 795 ? -28.229 10.343 -0.519 1.00 97.69 795 VAL A C 1
ATOM 6112 O O . VAL A 1 795 ? -29.101 11.181 -0.260 1.00 97.69 795 VAL A O 1
ATOM 6115 N N . ALA A 1 796 ? -26.950 10.690 -0.636 1.00 97.69 796 ALA A N 1
ATOM 6116 C CA . ALA A 1 796 ? -26.484 12.058 -0.471 1.00 97.69 796 ALA A CA 1
ATOM 6117 C C . ALA A 1 796 ? -25.225 12.326 -1.289 1.00 97.69 796 ALA A C 1
ATOM 6119 O O . ALA A 1 796 ? -24.429 11.427 -1.553 1.00 97.69 796 ALA A O 1
ATOM 6120 N N . GLU A 1 797 ? -25.056 13.589 -1.664 1.00 97.75 797 GLU A N 1
ATOM 6121 C CA . GLU A 1 797 ? -23.868 14.087 -2.337 1.00 97.75 797 GLU A CA 1
ATOM 6122 C C . GLU A 1 797 ? -23.603 15.521 -1.877 1.00 97.75 797 GLU A C 1
ATOM 6124 O O . GLU A 1 797 ? -24.546 16.304 -1.730 1.00 97.75 797 GLU A O 1
ATOM 6129 N N . ARG A 1 798 ? -22.339 15.868 -1.636 1.00 97.31 798 ARG A N 1
ATOM 6130 C CA . ARG A 1 798 ? -21.932 17.244 -1.329 1.00 97.31 798 ARG A CA 1
ATOM 6131 C C . ARG A 1 798 ? -20.522 17.507 -1.828 1.00 97.31 798 ARG A C 1
ATOM 6133 O O . ARG A 1 798 ? -19.671 16.626 -1.753 1.00 97.31 798 ARG A O 1
ATOM 6140 N N . GLU A 1 799 ? -20.267 18.737 -2.265 1.00 96.94 799 GLU A N 1
ATOM 6141 C CA . GLU A 1 799 ? -18.908 19.221 -2.490 1.00 96.94 799 GLU A CA 1
ATOM 6142 C C . GLU A 1 799 ? -18.375 20.021 -1.286 1.00 96.94 799 GLU A C 1
ATOM 6144 O O . GLU A 1 799 ? -19.082 20.861 -0.723 1.00 96.94 799 GLU A O 1
ATOM 6149 N N . VAL A 1 800 ? -17.127 19.758 -0.888 1.00 96.12 800 VAL A N 1
ATOM 6150 C CA . VAL A 1 800 ? -16.413 20.421 0.217 1.00 96.12 800 VAL A CA 1
ATOM 6151 C C . VAL A 1 800 ? -15.051 20.905 -0.278 1.00 96.12 800 VAL A C 1
ATOM 6153 O O . VAL A 1 800 ? -14.256 20.112 -0.775 1.00 96.12 800 VAL A O 1
ATOM 6156 N N . THR A 1 801 ? -14.753 22.195 -0.131 1.00 95.88 801 THR A N 1
ATOM 6157 C CA . THR A 1 801 ? -13.447 22.763 -0.502 1.00 95.88 801 THR A CA 1
ATOM 6158 C C . THR A 1 801 ? -12.585 22.962 0.733 1.00 95.88 801 THR A C 1
ATOM 6160 O O . THR A 1 801 ? -13.018 23.614 1.681 1.00 95.88 801 THR A O 1
ATOM 6163 N N . LEU A 1 802 ? -11.359 22.448 0.696 1.00 93.75 802 LEU A N 1
ATOM 6164 C CA . LEU A 1 802 ? -10.354 22.651 1.731 1.00 93.75 802 LEU A CA 1
ATOM 6165 C C . LEU A 1 802 ? -9.235 23.555 1.210 1.00 93.75 802 LEU A C 1
ATOM 6167 O O . LEU A 1 802 ? -8.666 23.245 0.164 1.00 93.75 802 LEU A O 1
ATOM 6171 N N . PRO A 1 803 ? -8.894 24.648 1.916 1.00 93.06 803 PRO A N 1
ATOM 6172 C CA . PRO A 1 803 ? -7.675 25.411 1.650 1.00 93.06 803 PRO A CA 1
ATOM 6173 C C . PRO A 1 803 ? -6.407 24.541 1.727 1.00 93.06 803 PRO A C 1
ATOM 6175 O O . PRO A 1 803 ? -6.472 23.429 2.262 1.00 93.06 803 PRO A O 1
ATOM 6178 N N . PRO A 1 804 ? -5.256 25.027 1.228 1.00 90.12 804 PRO A N 1
ATOM 6179 C CA . PRO A 1 804 ? -3.974 24.347 1.410 1.00 90.12 804 PRO A CA 1
ATOM 6180 C C . PRO A 1 804 ? -3.714 23.994 2.879 1.00 90.12 804 PRO A C 1
ATOM 6182 O O . PRO A 1 804 ? -3.942 24.829 3.760 1.00 90.12 804 PRO A O 1
ATOM 6185 N N . HIS A 1 805 ? -3.272 22.762 3.151 1.00 86.69 805 HIS A N 1
ATOM 6186 C CA . HIS A 1 805 ? -3.020 22.226 4.502 1.00 86.69 805 HIS A CA 1
ATOM 6187 C C . HIS A 1 805 ? -4.193 22.270 5.494 1.00 86.69 805 HIS A C 1
ATOM 6189 O O . HIS A 1 805 ? -3.998 22.091 6.700 1.00 86.69 805 HIS A O 1
ATOM 6195 N N . ALA A 1 806 ? -5.420 22.506 5.031 1.00 88.56 806 ALA A N 1
ATOM 6196 C CA . ALA A 1 806 ? -6.578 22.487 5.910 1.00 88.56 806 ALA A CA 1
ATOM 6197 C C . ALA A 1 806 ? -7.026 21.046 6.194 1.00 88.56 806 ALA A C 1
ATOM 6199 O O . ALA A 1 806 ? -7.121 20.221 5.284 1.00 88.56 806 ALA A O 1
ATOM 6200 N N . SER A 1 807 ? -7.376 20.774 7.453 1.00 89.44 807 SER A N 1
ATOM 6201 C CA . SER A 1 807 ? -8.133 19.586 7.863 1.00 89.44 807 SER A CA 1
ATOM 6202 C C . SER A 1 807 ? -9.531 19.971 8.329 1.00 89.44 807 SER A C 1
ATOM 6204 O O . SER A 1 807 ? -9.755 21.045 8.886 1.00 89.44 807 SER A O 1
ATOM 6206 N N . VAL A 1 808 ? -10.483 19.064 8.139 1.00 89.81 808 VAL A N 1
ATOM 6207 C CA . VAL A 1 808 ? -11.816 19.143 8.738 1.00 89.81 808 VAL A CA 1
ATOM 6208 C C . VAL A 1 808 ? -12.223 17.760 9.226 1.00 89.81 808 VAL A C 1
ATOM 6210 O O . VAL A 1 808 ? -11.919 16.757 8.591 1.00 89.81 808 VAL A O 1
ATOM 6213 N N . GLN A 1 809 ? -12.921 17.697 10.356 1.00 89.12 809 GLN A N 1
ATOM 6214 C CA . GLN A 1 809 ? -13.506 16.464 10.873 1.00 89.12 809 GLN A CA 1
ATOM 6215 C C . GLN A 1 809 ? -14.865 16.772 11.492 1.00 89.12 809 GLN A C 1
ATOM 6217 O O . GLN A 1 809 ? -14.964 17.551 12.451 1.00 89.12 809 GLN A O 1
ATOM 6222 N N . GLU A 1 810 ? -15.904 16.135 10.962 1.00 90.50 810 GLU A N 1
ATOM 6223 C CA . GLU A 1 810 ? -17.291 16.327 11.386 1.00 90.50 810 GLU A CA 1
ATOM 6224 C C . GLU A 1 810 ? -18.063 15.008 11.369 1.00 90.50 810 GLU A C 1
ATOM 6226 O O . GLU A 1 810 ? -17.625 14.022 10.775 1.00 90.50 810 GLU A O 1
ATOM 6231 N N . ARG A 1 811 ? -19.245 15.001 11.996 1.00 92.12 811 ARG A N 1
ATOM 6232 C CA . ARG A 1 811 ? -20.226 13.934 11.779 1.00 92.12 811 ARG A CA 1
ATOM 6233 C C . ARG A 1 811 ? -20.595 13.865 10.297 1.00 92.12 811 ARG A C 1
ATOM 6235 O O . ARG A 1 811 ? -20.730 14.907 9.653 1.00 92.12 811 ARG A O 1
ATOM 6242 N N . LEU A 1 812 ? -20.777 12.658 9.768 1.00 95.06 812 LEU A N 1
ATOM 6243 C CA . LEU A 1 812 ? -21.039 12.432 8.345 1.00 95.06 812 LEU A CA 1
ATOM 6244 C C . LEU A 1 812 ? -22.271 13.208 7.846 1.00 95.06 812 LEU A C 1
ATOM 6246 O O . LEU A 1 812 ? -22.239 13.768 6.753 1.00 95.06 812 LEU A O 1
ATOM 6250 N N . GLU A 1 813 ? -23.333 13.295 8.648 1.00 95.25 813 GLU A N 1
ATOM 6251 C CA . GLU A 1 813 ? -24.550 14.048 8.325 1.00 95.25 813 GLU A CA 1
ATOM 6252 C C . GLU A 1 813 ? -24.248 15.537 8.135 1.00 95.25 813 GLU A C 1
ATOM 6254 O O . GLU A 1 813 ? -24.597 16.116 7.104 1.00 95.25 813 GLU A O 1
ATOM 6259 N N . THR A 1 814 ? -23.529 16.137 9.089 1.00 95.06 814 THR A N 1
ATOM 6260 C CA 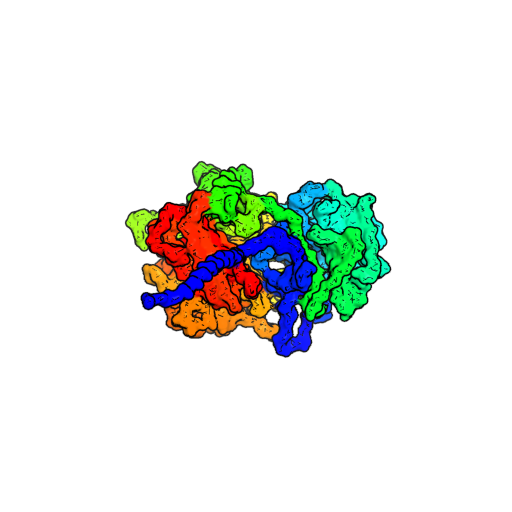. THR A 1 814 ? -23.106 17.543 9.032 1.00 95.06 814 THR A CA 1
ATOM 6261 C C . THR A 1 814 ? -22.190 17.786 7.840 1.00 95.06 814 THR A C 1
ATOM 6263 O O . THR A 1 814 ? -22.420 18.727 7.074 1.00 95.06 814 THR A O 1
ATOM 6266 N N . MET A 1 815 ? -21.229 16.885 7.614 1.00 95.62 815 MET A N 1
ATOM 6267 C CA . MET A 1 815 ? -20.324 16.952 6.472 1.00 95.62 815 MET A CA 1
ATOM 6268 C C . MET A 1 815 ? -21.093 16.877 5.150 1.00 95.62 815 MET A C 1
ATOM 6270 O O . MET A 1 815 ? -20.755 17.595 4.220 1.00 95.62 815 MET A O 1
ATOM 6274 N N . LEU A 1 816 ? -22.186 16.114 5.064 1.00 96.81 816 LEU A N 1
ATOM 6275 C CA . LEU A 1 816 ? -23.064 16.030 3.887 1.00 96.81 816 LEU A CA 1
ATOM 6276 C C . LEU A 1 816 ? -24.165 17.106 3.846 1.00 96.81 816 LEU A C 1
ATOM 6278 O O . LEU A 1 816 ? -24.982 17.112 2.926 1.00 96.81 816 LEU A O 1
ATOM 6282 N N . GLY A 1 817 ? -24.185 18.045 4.799 1.00 95.81 817 GLY A N 1
ATOM 6283 C CA . GLY A 1 817 ? -25.155 19.143 4.838 1.00 95.81 817 GLY A CA 1
ATOM 6284 C C . GLY A 1 817 ? -26.579 18.668 5.129 1.00 95.81 817 GLY A C 1
ATOM 6285 O O . GLY A 1 817 ? -27.550 19.276 4.674 1.00 95.81 817 GLY A O 1
ATOM 6286 N N . ARG A 1 818 ? -26.711 17.551 5.845 1.00 95.81 818 ARG A N 1
ATOM 6287 C CA . ARG A 1 818 ? -27.982 16.944 6.229 1.00 95.81 818 ARG A CA 1
ATOM 6288 C C . ARG A 1 818 ? -28.238 17.133 7.730 1.00 95.81 818 ARG A C 1
ATOM 6290 O O . ARG A 1 818 ? -27.285 17.247 8.501 1.00 95.81 818 ARG A O 1
ATOM 6297 N N . PRO A 1 819 ? -29.509 17.163 8.172 1.00 94.06 819 PRO A N 1
ATOM 6298 C CA . PRO A 1 819 ? -29.826 17.118 9.595 1.00 94.06 819 PRO A CA 1
ATOM 6299 C C . PRO A 1 819 ? -29.245 15.861 10.252 1.00 94.06 819 PRO A C 1
ATOM 6301 O O . PRO A 1 819 ? -29.155 14.812 9.605 1.00 94.06 819 PRO A O 1
ATOM 6304 N N . LEU A 1 820 ? -28.897 15.959 11.537 1.00 86.75 820 LEU A N 1
ATOM 6305 C CA . LEU A 1 820 ? -28.550 14.784 12.338 1.00 86.75 820 LEU A CA 1
ATOM 6306 C C . LEU A 1 820 ? -29.689 13.758 12.259 1.00 86.75 820 LEU A C 1
ATOM 6308 O O . LEU A 1 820 ? -30.859 14.139 12.221 1.00 86.75 820 LEU A O 1
ATOM 6312 N N . ASP A 1 821 ? -29.328 12.477 12.192 1.00 85.44 821 ASP A N 1
ATOM 6313 C CA . ASP A 1 821 ? -30.267 11.346 12.188 1.00 85.44 821 ASP A CA 1
ATOM 6314 C C . ASP A 1 821 ? -31.219 11.306 10.969 1.00 85.44 821 ASP A C 1
ATOM 6316 O O . ASP A 1 821 ? -32.257 10.649 10.988 1.00 85.44 821 ASP A O 1
ATOM 6320 N N . SER A 1 822 ? -30.877 12.008 9.881 1.00 92.38 822 SER A N 1
ATOM 6321 C CA . SER A 1 822 ? -31.678 12.023 8.643 1.00 92.38 822 SER A CA 1
ATOM 6322 C C . SER A 1 822 ? -31.457 10.817 7.727 1.00 92.38 822 SER A C 1
ATOM 6324 O O . SER A 1 822 ? -32.247 10.592 6.808 1.00 92.38 822 SER A O 1
ATOM 6326 N N . PHE A 1 823 ? -30.392 10.050 7.951 1.00 93.94 823 PHE A N 1
ATOM 6327 C CA . PHE A 1 823 ? -30.137 8.815 7.220 1.00 93.94 823 PHE A CA 1
ATOM 6328 C C . PHE A 1 823 ? -30.867 7.651 7.886 1.00 93.94 823 PHE A C 1
ATOM 6330 O O . PHE A 1 823 ? -30.902 7.545 9.110 1.00 93.94 823 PHE A O 1
ATOM 6337 N N . ALA A 1 824 ? -31.446 6.770 7.070 1.00 94.88 824 ALA A N 1
ATOM 6338 C CA . ALA A 1 824 ? -32.069 5.553 7.569 1.00 94.88 824 ALA A CA 1
ATOM 6339 C C . ALA A 1 824 ? -31.021 4.633 8.215 1.00 94.88 824 ALA A C 1
ATOM 6341 O O . ALA A 1 824 ? -29.840 4.666 7.859 1.00 94.88 824 ALA A O 1
ATOM 6342 N N . GLU A 1 825 ? -31.452 3.779 9.136 1.00 94.75 825 GLU A N 1
ATOM 6343 C CA . GLU A 1 825 ? -30.571 2.742 9.664 1.00 94.75 825 GLU A CA 1
ATOM 6344 C C . GLU A 1 825 ? -30.148 1.785 8.541 1.00 94.75 825 GLU A C 1
ATOM 6346 O O . GLU A 1 825 ? -30.981 1.350 7.742 1.00 94.75 825 GLU A O 1
ATOM 6351 N N . GLY A 1 826 ? -28.855 1.469 8.457 1.00 94.44 826 GLY A N 1
ATOM 6352 C CA . GLY A 1 826 ? -28.365 0.542 7.444 1.00 94.44 826 GLY A CA 1
ATOM 6353 C C . GLY A 1 826 ? -26.868 0.602 7.174 1.00 94.44 826 GLY A C 1
ATOM 6354 O O . GLY A 1 826 ? -26.109 1.322 7.825 1.00 94.44 826 GLY A O 1
ATOM 6355 N N . THR A 1 827 ? -26.457 -0.193 6.185 1.00 94.88 827 THR A N 1
ATOM 6356 C CA . THR A 1 827 ? -25.096 -0.220 5.638 1.00 94.88 827 THR A CA 1
ATOM 6357 C C . THR A 1 827 ? -25.010 0.662 4.399 1.00 94.88 827 THR A C 1
ATOM 6359 O O . THR A 1 827 ? -25.895 0.636 3.542 1.00 94.88 827 THR A O 1
ATOM 6362 N N . TYR A 1 828 ? -23.915 1.403 4.299 1.00 96.88 828 TYR A N 1
ATOM 6363 C CA . TYR A 1 828 ? -23.651 2.359 3.240 1.00 96.88 828 TYR A CA 1
ATOM 6364 C C . TYR A 1 828 ? -22.266 2.135 2.628 1.00 96.88 828 TYR A C 1
ATOM 6366 O O . TYR A 1 828 ? -21.404 1.460 3.198 1.00 96.88 828 TYR A O 1
ATOM 6374 N N . GLY A 1 829 ? -22.061 2.704 1.448 1.00 97.38 829 GLY A N 1
ATOM 6375 C CA . GLY A 1 829 ? -20.751 2.925 0.847 1.00 97.38 829 GLY A CA 1
ATOM 6376 C C . GLY A 1 829 ? -20.508 4.421 0.685 1.00 97.38 829 GLY A C 1
ATOM 6377 O O . GLY A 1 829 ? -21.425 5.163 0.329 1.00 97.38 829 GLY A O 1
ATOM 6378 N N . LEU A 1 830 ? -19.290 4.885 0.955 1.00 97.88 830 LEU A N 1
ATOM 6379 C CA . LEU A 1 830 ? -18.901 6.283 0.750 1.00 97.88 830 LEU A CA 1
ATOM 6380 C C . LEU A 1 830 ? -17.783 6.350 -0.272 1.00 97.88 830 LEU A C 1
ATOM 6382 O O . LEU A 1 830 ? -16.802 5.618 -0.188 1.00 97.88 830 LEU A O 1
ATOM 6386 N N . THR A 1 831 ? -17.917 7.281 -1.205 1.00 97.50 831 THR A N 1
ATOM 6387 C CA . THR A 1 831 ? -16.841 7.682 -2.108 1.00 97.50 831 THR A CA 1
ATOM 6388 C C . THR A 1 831 ? -16.462 9.123 -1.829 1.00 97.50 831 THR A C 1
ATOM 6390 O O . THR A 1 831 ? -17.323 10.005 -1.822 1.00 97.50 831 THR A O 1
ATOM 6393 N N . VAL A 1 832 ? -15.172 9.354 -1.613 1.00 96.88 832 VAL A N 1
ATOM 6394 C CA . VAL A 1 832 ? -14.561 10.676 -1.523 1.00 96.88 832 VAL A CA 1
ATOM 6395 C C . VAL A 1 832 ? -13.699 10.868 -2.760 1.00 96.88 832 VAL A C 1
ATOM 6397 O O . VAL A 1 832 ? -12.686 10.196 -2.937 1.00 96.88 832 VAL A O 1
ATOM 6400 N N . LEU A 1 833 ? -14.125 11.787 -3.619 1.00 95.62 833 LEU A N 1
ATOM 6401 C CA . LEU A 1 833 ? -13.455 12.120 -4.867 1.00 95.62 833 LEU A CA 1
ATOM 6402 C C . LEU A 1 833 ? -12.957 13.568 -4.795 1.00 95.62 833 LEU A C 1
ATOM 6404 O O . LEU A 1 833 ? -13.756 14.487 -4.996 1.00 95.62 833 LEU A O 1
ATOM 6408 N N . PRO A 1 834 ? -11.672 13.812 -4.492 1.00 94.81 834 PRO A N 1
ATOM 6409 C CA . PRO A 1 834 ? -11.025 15.087 -4.803 1.00 94.81 834 PRO A CA 1
ATOM 6410 C C . PRO A 1 834 ? -11.293 15.460 -6.263 1.00 94.81 834 PRO A C 1
ATOM 6412 O O . PRO A 1 834 ? -11.484 14.572 -7.077 1.00 94.81 834 PRO A O 1
ATOM 6415 N N . LEU A 1 835 ? -11.373 16.737 -6.614 1.00 93.62 835 LEU A N 1
ATOM 6416 C CA . LEU A 1 835 ? -11.698 17.190 -7.966 1.00 93.62 835 LEU A CA 1
ATOM 6417 C C . LEU A 1 835 ? -10.505 17.927 -8.568 1.00 93.62 835 LEU A C 1
ATOM 6419 O O . LEU A 1 835 ? -9.895 18.757 -7.894 1.00 93.62 835 LEU A O 1
ATOM 6423 N N . ASP A 1 836 ? -10.198 17.632 -9.831 1.00 90.06 836 ASP A N 1
ATOM 6424 C CA . ASP A 1 836 ? -9.139 18.312 -10.574 1.00 90.06 836 ASP A CA 1
ATOM 6425 C C . ASP A 1 836 ? -9.515 19.774 -10.828 1.00 90.06 836 ASP A C 1
ATOM 6427 O O . ASP A 1 836 ? -10.659 20.100 -11.157 1.00 90.06 836 ASP A O 1
ATOM 6431 N N . ASP A 1 837 ? -8.517 20.652 -10.779 1.00 89.12 837 ASP A N 1
ATOM 6432 C CA . ASP A 1 837 ? -8.615 22.003 -11.314 1.00 89.12 837 ASP A CA 1
ATOM 6433 C C . ASP A 1 837 ? -7.724 22.117 -12.550 1.00 89.12 837 ASP A C 1
ATOM 6435 O O . ASP A 1 837 ? -6.608 22.644 -12.525 1.00 89.12 837 ASP A O 1
ATOM 6439 N N . LYS A 1 838 ? -8.251 21.609 -13.671 1.00 86.75 838 LYS A N 1
ATOM 6440 C CA . LYS A 1 838 ? -7.572 21.623 -14.975 1.00 86.75 838 LYS A CA 1
ATOM 6441 C C . LYS A 1 838 ? -7.157 23.034 -15.407 1.00 86.75 838 LYS A C 1
ATOM 6443 O O . LYS A 1 838 ? -6.189 23.164 -16.148 1.00 86.75 838 LYS A O 1
ATOM 6448 N N . SER A 1 839 ? -7.860 24.078 -14.951 1.00 87.31 839 SER A N 1
ATOM 6449 C CA . SER A 1 839 ? -7.543 25.465 -15.311 1.00 87.31 839 SER A CA 1
ATOM 6450 C C . SER A 1 839 ? -6.243 25.962 -14.676 1.00 87.31 839 SER A C 1
ATOM 6452 O O . SER A 1 839 ? -5.542 26.767 -15.285 1.00 87.31 839 SER A O 1
ATOM 6454 N N . ASN A 1 840 ? -5.893 25.412 -13.511 1.00 86.19 840 ASN A N 1
ATOM 6455 C CA . ASN A 1 840 ? -4.667 25.713 -12.773 1.00 86.19 840 ASN A CA 1
ATOM 6456 C C . ASN A 1 840 ? -3.639 24.567 -12.833 1.00 86.19 840 ASN A C 1
ATOM 6458 O O . ASN A 1 840 ? -2.584 24.652 -12.216 1.00 86.19 840 ASN A O 1
ATOM 6462 N N . GLY A 1 841 ? -3.933 23.489 -13.571 1.00 86.31 841 GLY A N 1
ATOM 6463 C CA . GLY A 1 841 ? -3.066 22.311 -13.661 1.00 86.31 841 GLY A CA 1
ATOM 6464 C C . GLY A 1 841 ? -2.982 21.495 -12.365 1.00 86.31 841 GLY A C 1
ATOM 6465 O O . GLY A 1 841 ? -2.054 20.702 -12.211 1.00 86.31 841 GLY A O 1
ATOM 6466 N N . VAL A 1 842 ? -3.935 21.669 -11.445 1.00 87.19 842 VAL A N 1
ATOM 6467 C CA . VAL A 1 842 ? -3.955 20.980 -10.148 1.00 87.19 842 VAL A CA 1
ATOM 6468 C C . VAL A 1 842 ? -4.679 19.653 -10.298 1.00 87.19 842 VAL A C 1
ATOM 6470 O O . VAL A 1 842 ? -5.804 19.599 -10.801 1.00 87.19 842 VAL A O 1
ATOM 6473 N N . GLN A 1 843 ? -4.046 18.580 -9.831 1.00 87.00 843 GLN A N 1
ATOM 6474 C CA . GLN A 1 843 ? -4.710 17.290 -9.704 1.00 87.00 843 GLN A CA 1
ATOM 6475 C C . GLN A 1 843 ? -5.341 17.165 -8.328 1.00 87.00 843 GLN A C 1
ATOM 6477 O O . GLN A 1 843 ? -4.657 17.337 -7.321 1.00 87.00 843 GLN A O 1
ATOM 6482 N N . GLY A 1 844 ? -6.626 16.830 -8.290 1.00 86.94 844 GLY A N 1
ATOM 6483 C CA . GLY A 1 844 ? -7.347 16.599 -7.052 1.00 86.94 844 GLY A CA 1
ATOM 6484 C C . GLY A 1 844 ? -6.733 15.420 -6.310 1.00 86.94 844 GLY A C 1
ATOM 6485 O O . GLY A 1 844 ? -6.839 14.278 -6.755 1.00 86.94 844 GLY A O 1
ATOM 6486 N N . ARG A 1 845 ? -6.098 15.686 -5.168 1.00 90.81 845 ARG A N 1
ATOM 6487 C CA . ARG A 1 845 ? -5.604 14.662 -4.246 1.00 90.81 845 ARG A CA 1
ATOM 6488 C C . ARG A 1 845 ? -5.843 15.110 -2.820 1.00 90.81 845 ARG A C 1
ATOM 6490 O O . ARG A 1 845 ? -5.709 16.291 -2.510 1.00 90.81 845 ARG A O 1
ATOM 6497 N N . SER A 1 846 ? -6.245 14.178 -1.968 1.00 91.44 846 SER A N 1
ATOM 6498 C CA . SER A 1 846 ? -6.413 14.465 -0.547 1.00 91.44 846 SER A CA 1
ATOM 6499 C C . SER A 1 846 ? -6.474 13.201 0.294 1.00 91.44 846 SER A C 1
ATOM 6501 O O . SER A 1 846 ? -6.470 12.082 -0.226 1.00 91.44 846 SER A O 1
ATOM 6503 N N . TRP A 1 847 ? -6.545 13.369 1.610 1.00 91.75 847 TRP A N 1
ATOM 6504 C CA . TRP A 1 847 ? -6.792 12.277 2.544 1.00 91.75 847 TRP A CA 1
ATOM 6505 C C . TRP A 1 847 ? -8.209 12.352 3.084 1.00 91.75 847 TRP A C 1
ATOM 6507 O O . TRP A 1 847 ? -8.745 13.433 3.328 1.00 91.75 847 TRP A O 1
ATOM 6517 N N . ALA A 1 848 ? -8.790 11.183 3.298 1.00 93.38 848 ALA A N 1
ATOM 6518 C CA . ALA A 1 848 ? -10.047 10.992 3.973 1.00 93.38 848 ALA A CA 1
ATOM 6519 C C . ALA A 1 848 ? -9.927 9.786 4.904 1.00 93.38 848 ALA A C 1
ATOM 6521 O O . ALA A 1 848 ? -9.189 8.848 4.631 1.00 93.38 848 ALA A O 1
ATOM 6522 N N . TYR A 1 849 ? -10.663 9.809 6.003 1.00 93.12 849 TYR A N 1
ATOM 6523 C CA . TYR A 1 849 ? -10.831 8.643 6.862 1.00 93.12 849 TYR A CA 1
ATOM 6524 C C . TYR A 1 849 ? -12.232 8.666 7.461 1.00 93.12 849 TYR A C 1
ATOM 6526 O O . TYR A 1 849 ? -12.823 9.734 7.658 1.00 93.12 849 TYR A O 1
ATOM 6534 N N . VAL A 1 850 ? -12.764 7.490 7.774 1.00 92.44 850 VAL A N 1
ATOM 6535 C CA . VAL A 1 850 ? -14.078 7.345 8.404 1.00 92.44 850 VAL A CA 1
ATOM 6536 C C . VAL A 1 850 ? -13.905 6.695 9.760 1.00 92.44 850 VAL A C 1
ATOM 6538 O O . VAL A 1 850 ? -13.377 5.602 9.849 1.00 92.44 850 VAL A O 1
ATOM 6541 N N . SER A 1 851 ? -14.398 7.335 10.810 1.00 89.56 851 SER A N 1
ATOM 6542 C CA . SER A 1 851 ? -14.449 6.765 12.153 1.00 89.56 851 SER A CA 1
ATOM 6543 C C . SER A 1 851 ? -15.878 6.344 12.475 1.00 89.56 851 SER A C 1
ATOM 6545 O O . SER A 1 851 ? -16.758 7.196 12.609 1.00 89.56 851 SER A O 1
ATOM 6547 N N . MET A 1 852 ? -16.122 5.042 12.587 1.00 89.44 852 MET A N 1
ATOM 6548 C CA . MET A 1 852 ? -17.353 4.466 13.117 1.00 89.44 852 MET A CA 1
ATOM 6549 C C . MET A 1 852 ? -17.254 4.392 14.635 1.00 89.44 852 MET A C 1
ATOM 6551 O O . MET A 1 852 ? -16.500 3.594 15.174 1.00 89.44 852 MET A O 1
ATOM 6555 N N . VAL A 1 853 ? -18.018 5.229 15.326 1.00 85.81 853 VAL A N 1
ATOM 6556 C CA . VAL A 1 853 ? -17.963 5.365 16.779 1.00 85.81 853 VAL A CA 1
ATOM 6557 C C . VAL A 1 853 ? -19.170 4.688 17.413 1.00 85.81 853 VAL A C 1
ATOM 6559 O O . VAL A 1 853 ? -20.304 5.086 17.132 1.00 85.81 853 VAL A O 1
ATOM 6562 N N . ASP A 1 854 ? -18.944 3.703 18.284 1.00 83.12 854 ASP A N 1
ATOM 6563 C CA . ASP A 1 854 ? -20.007 3.128 19.115 1.00 83.12 854 ASP A CA 1
ATOM 6564 C C . ASP A 1 854 ? -20.503 4.209 20.090 1.00 83.12 854 ASP A C 1
ATOM 6566 O O . ASP A 1 854 ? -19.748 4.773 20.882 1.00 83.12 854 ASP A O 1
ATOM 6570 N N . ASN A 1 855 ? -21.781 4.567 20.001 1.00 81.12 855 ASN A N 1
ATOM 6571 C CA . ASN A 1 855 ? -22.394 5.611 20.814 1.00 81.12 855 ASN A CA 1
ATOM 6572 C C . ASN A 1 855 ? -22.470 5.236 22.298 1.00 81.12 855 ASN A C 1
ATOM 6574 O O . ASN A 1 855 ? -22.579 6.140 23.126 1.00 81.12 855 ASN A O 1
ATOM 6578 N N . VAL A 1 856 ? -22.420 3.943 22.633 1.00 76.31 856 VAL A N 1
ATOM 6579 C CA . VAL A 1 856 ? -22.484 3.451 24.012 1.00 76.31 856 VAL A CA 1
ATOM 6580 C C . VAL A 1 856 ? -21.132 3.613 24.697 1.00 76.31 856 VAL A C 1
ATOM 6582 O O . VAL A 1 856 ? -21.060 4.202 25.775 1.00 76.31 856 VAL A O 1
ATOM 6585 N N . SER A 1 857 ? -20.058 3.116 24.081 1.00 72.44 857 SER A N 1
ATOM 6586 C CA . SER A 1 857 ? -18.721 3.155 24.685 1.00 72.44 857 SER A CA 1
ATOM 6587 C C . SER A 1 857 ? -17.928 4.416 24.341 1.00 72.44 857 SER A C 1
ATOM 6589 O O . SER A 1 857 ? -17.170 4.921 25.170 1.00 72.44 857 SER A O 1
ATOM 6591 N N . GLY A 1 858 ? -18.200 5.001 23.174 1.00 76.81 858 GLY A N 1
ATOM 6592 C CA . GLY A 1 858 ? -17.418 6.086 22.591 1.00 76.81 858 GLY A CA 1
ATOM 6593 C C . GLY A 1 858 ? -16.275 5.595 21.704 1.00 76.81 858 GLY A C 1
ATOM 6594 O O . GLY A 1 858 ? -15.467 6.426 21.282 1.00 76.81 858 GLY A O 1
ATOM 6595 N N . ASP A 1 859 ? -16.219 4.293 21.415 1.00 76.00 859 ASP A N 1
ATOM 6596 C CA . ASP A 1 859 ? -15.043 3.658 20.824 1.00 76.00 859 ASP A CA 1
ATOM 6597 C C . ASP A 1 859 ? -15.074 3.797 19.307 1.00 76.00 859 ASP A C 1
ATOM 6599 O O . ASP A 1 859 ? -16.082 3.440 18.689 1.00 76.00 859 ASP A O 1
ATOM 6603 N N . PRO A 1 860 ? -14.008 4.323 18.689 1.00 82.44 860 PRO A N 1
ATOM 6604 C CA . PRO A 1 860 ? -13.907 4.431 17.251 1.00 82.44 860 PRO A CA 1
ATOM 6605 C C . PRO A 1 860 ? -13.413 3.118 16.631 1.00 82.44 860 PRO A C 1
ATOM 6607 O O . PRO A 1 860 ? -12.625 2.374 17.209 1.00 82.44 860 PRO A O 1
ATOM 6610 N N . THR A 1 861 ? -13.845 2.878 15.402 1.00 85.75 861 THR A N 1
ATOM 6611 C CA . THR A 1 861 ? -13.201 2.001 14.427 1.00 85.75 861 THR A CA 1
ATOM 6612 C C . THR A 1 861 ? -13.001 2.816 13.149 1.00 85.75 861 THR A C 1
ATOM 6614 O O . THR A 1 861 ? -13.961 3.342 12.592 1.00 85.75 861 THR A O 1
ATOM 6617 N N . ASN A 1 862 ? -11.767 2.969 12.708 1.00 86.56 862 ASN A N 1
ATOM 6618 C CA . ASN A 1 862 ? -11.280 3.907 11.720 1.00 86.56 862 ASN A CA 1
ATOM 6619 C C . ASN A 1 862 ? -10.960 3.136 10.444 1.00 86.56 862 ASN A C 1
ATOM 6621 O O . ASN A 1 862 ? -10.122 2.237 10.412 1.00 86.56 862 ASN A O 1
ATOM 6625 N N . TRP A 1 863 ? -11.619 3.541 9.374 1.00 87.88 863 TRP A N 1
ATOM 6626 C CA . TRP A 1 863 ? -11.389 3.094 8.016 1.00 87.88 863 TRP A CA 1
ATOM 6627 C C . TRP A 1 863 ? -10.520 4.127 7.307 1.00 87.88 863 TRP A C 1
ATOM 6629 O O . TRP A 1 863 ? -10.814 5.328 7.370 1.00 87.88 863 TRP A O 1
ATOM 6639 N N . TRP A 1 864 ? -9.466 3.658 6.648 1.00 83.06 864 TRP A N 1
ATOM 6640 C CA . TRP A 1 864 ? -8.446 4.478 6.001 1.00 83.06 864 TRP A CA 1
ATOM 6641 C C . TRP A 1 864 ? -8.023 3.925 4.646 1.00 83.06 864 TRP A C 1
ATOM 6643 O O . TRP A 1 864 ? -8.160 2.696 4.441 1.00 83.06 864 TRP A O 1
#

Sequence (864 aa):
MQIRQVVPVAIAVVGSAVFGAAEVPTWEGLRTPAYTVNYHEWFWGQTDGTHGAEKHQGIWRFDPERNSWRRLTPFFYNALGYPASHYSGHGSYLTTTGDRLLFEGLGVWIEVDVASGRFVRRYTPGFFRGVGGWQVQGPAIGSAEGAGLGLAEGVFGPPRCVRKELSAMAELCEPLAIPPSEAKVSGDFAVLFRWAQPSGPETQLADLRGTPDQTLLDNNSWGRVLSFDAGRGGFWLSSYLNRNTALVFLPVRNGVLDMASVSRRTLPPSLVGDYVKLAQYSPMDDAMYYVSQSDPLGESSFFKVDLTDLTRTTFVNSDPKAMIPITLASLPQLPPSTFEQLVPIVVRAPGVGGTLWSSELWLYNPSASASTVTLRRIVKPGVSKTIELPAHGSYRVSDVVTWLGGGSSGDGTTHDGLVIASPYRLGEQVVAASRVWTPSLDPGESVRGGTMGQAVPAVPGDTGYSNHLGPLTDDDPSLGNVEYLTGKPATYILDHRVPGRFRHNMGFANDSDESVTIDLTWGYSIGLFWPLPTGWPGEGAKQSITVVPHSVKIVNLETLFPAAVQAWMPSQVKVESEQPIALWFSMVDNRTGDGIHVPYSLFWLVGDDASHVAMPAMAHLPGANGTVWRSDVYIAAKEEVGHSIGGYDDIFGRFAPAWPTSCGGSAQSGPLAKRLSGVRPSPATYEYEVGWRTIFPDVVHLFDACAQDENVRGTFELRSSSWMSGFGRTLTTRADGGTYGEMMPFYPPYGWPVQHFAGIEIGPRFRLNLGLYNGDPDHAIRHRLTLYAADGTKVAEREVTLPPHASVQERLETMLGRPLDSFAEGTYGLTVLPLDDKSNGVQGRSWAYVSMVDNVSGDPTNWW

Foldseek 3Di:
DDDDDDDDDDPPPPPPPPFFFQPLQDPCNLQQWKKFAFDAFPDPPDPVPPPVSQVQGAMWTARPVVLDIDHLFRFDFFQELDNPDRQGPPQWAWEDDFQWIWIGGQQKIWIARSSRRATFAMEGQQDDVPQFQKDFAAYFDACVLCVVQLHATFGKGWIARSVVVHPVDPPFGFFDQAPPDNDTHGHRWGFIFGQHAQLDDDRHRDRLDDDDDCQQTDRPDQEFHWEDDSPQQFIWTWGCHPQWTKTKTFHGHSNHTPPVPIDIDTQPCVQAARHWQYWYARPPQQWIWTWGANDPPGQIWTWIAHPVPRDIDTRDDPPSNRGRGNYIYGHDPDGDFKFKWKLQKAFFAQAPPRWTKAKKKKKFQQAQAKKKKKKAWLLHRVQIDIDIAGHRFMDMDRGVQVVSQHPPNGPNDGMIMIMMMITDDSQRDMFMKMKTWTDFPDPPPLADADIQMAIRGIAGDQLGRFYAGACSPPVPVVCVSVCVSSFHFFKDFAPCLPPPFKWKKKKWGASHQAKWKKKKAFQDDPQPPDPDPVCPVPPFRIDIDIDGGSDMDMDTPVVRGDPVSVVPGFRMIGMHTSGRTFMWMWIAGPLRRHIAIGRGTATFTAHDPQWKWKFWKAWQAQDPPRWTKFKKKAFLADQHPPDPPDDSRFFKKKWQWQDCVALVRGIAIDRLQVQVVPDDDDDPDPSRPRRCSRMGTRVQLSGVSRVPPRGTIGMMMTRGSHLSRIWMWTWIQDPSGTGLIYITTIAGAQADQKDKDWPDWDDPFKWKKKKKWGRAQQAKWKKWKWKAFNNRHTDAIDIDIGGHGHMDMDTPCVVRVHDPPPDDGHTMMMMIHTGAPVVVRRRGHIDMKMWIAGPSPRRTHIGD

pLDDT: mean 80.46, std 16.42, range [29.97, 98.56]

Secondary structure (DSSP, 8-state):
--PPP--------------PPP----HHHHHSSEEEEE-----TT--SS--GGGGG-SEEEEETTTTEEEEEE-----S---TT-S-TTTT-EEEEETTEEEEEETTEEEEEETTT--EEEEE-----TT-TTEEE-S-EE-HHHHHHHTPPSEEEE-EEEHHHHHHSS--PPPPEEETTEEEEE-SS----EEEE-TTSS-----B------GGG--TT-TT-EEEEETTTTEEEEEEEETTEEEEEEEEEETTEE-GGG-EEEEPPHHHH-SEEEEEEEETTTTEEEEEEESSTTSPEEEEEEETTT--EEEE--SSTTT--EEEEE---SS--SEEEEEEEEEEEEE-GGG-EEEEEEEEE--SSS-EEEEEEESS-TT-EEEEEEPTT-EEEES-HHHHTT-STTTT---EEEEEEEEE--TT-PPEEEEEEE---S-SS-TTT-PPPEEEEEPEESSSTT---B--SSSS-GGGGGHHHHS-PPEEEE---SSTTTEEEEEEEEE-SSSPEEEEEEET--TT--S---TTPSPTTSEEEEEE-SSEEEEEEHHHHS-HHHHHHS-SEEEEEESS--EEEEEEEETTT--EEEE-S-B------TT-EEEEEEEEEEE-GGG-EEEEEEEE-----SS--STTTTS-EEEEEESSTTSGGGS-EEEESGGG-TT----SS-TTTTTTTTTEETTTTTTSTTTTT-SSEEEEEEEE-S-GGGEEEEEEEE-TT-----EEEE-B-TT-BS-EEEEEEEESSSEEEEEEEE---SS--EEEEEEEEETTS-EEEEEEEEE-TT-EEEEEHHHHTT--TT-SPSEEEEEEEEEE-BTTTTB---BEEEEEEEETTT--EEEE-

Radius of gyration: 28.07 Å; chains: 1; bounding box: 86×91×75 Å